Protein AF-A0A9E3IUU8-F1 (afdb_monomer)

Solvent-accessible surface area (backbone atoms only — not comparable to full-atom values): 57932 Å² total; per-residue (Å²): 132,90,81,85,89,84,84,90,83,86,88,87,87,89,84,87,85,87,86,83,80,78,81,77,69,70,77,73,74,55,52,81,38,35,48,64,43,61,78,68,28,51,56,76,44,25,78,28,22,72,78,58,48,53,66,42,56,59,23,32,35,37,41,44,71,66,99,82,64,95,60,69,40,34,38,27,41,78,50,79,40,37,23,12,19,42,34,37,70,26,71,51,34,36,34,44,29,22,83,47,87,80,59,73,28,41,40,35,33,23,68,64,21,40,36,39,25,59,13,36,36,35,34,24,42,94,54,92,55,16,34,35,31,38,36,44,70,33,50,32,49,34,37,24,23,77,30,21,35,40,36,39,38,38,42,33,21,92,82,68,48,31,23,43,32,36,30,40,74,11,41,38,34,39,44,17,68,21,62,27,37,14,45,40,29,30,41,30,28,33,42,36,30,34,36,43,60,28,49,68,12,30,36,33,33,30,21,10,32,43,36,45,56,47,82,56,85,58,42,74,45,44,27,52,23,25,38,32,32,49,5,40,15,36,41,35,29,72,44,61,62,26,37,42,33,40,22,40,69,43,84,38,84,40,25,32,40,36,44,44,56,82,48,23,43,42,27,27,52,31,70,41,49,102,71,50,31,60,42,77,46,30,28,21,67,58,65,72,63,41,28,40,20,14,42,33,61,68,35,59,59,42,74,44,76,59,45,73,25,51,67,90,52,35,40,66,67,29,69,39,66,66,43,40,28,27,44,52,59,68,50,40,54,84,52,58,35,24,23,24,30,43,35,36,57,22,53,65,41,80,41,49,44,81,50,30,46,33,32,28,25,20,41,31,43,21,23,84,28,38,44,34,39,50,52,61,34,40,37,31,27,18,97,78,31,33,27,31,38,36,22,43,56,33,37,37,34,41,30,33,21,38,31,39,24,98,88,45,68,14,26,41,26,34,19,46,97,46,19,22,44,40,36,34,51,13,60,13,64,32,70,35,39,38,23,27,10,19,21,35,44,33,29,55,20,36,33,27,50,48,47,58,39,70,89,59,48,29,24,84,30,36,38,28,18,40,59,5,31,48,31,36,28,28,40,25,92,67,23,34,44,59,66,51,53,41,53,40,48,50,42,28,66,72,47,62,62,60,28,22,44,23,38,52,10,30,45,31,44,26,21,63,55,17,70,82,53,45,41,59,44,65,56,59,49,60,44,35,44,44,80,66,31,28,40,28,22,41,36,38,32,28,65,22,27,41,34,31,53,13,64,25,63,21,43,23,48,35,36,38,57,27,15,28,47,29,31,61,33,60,48,28,53,23,53,58,12,32,37,37,38,32,52,70,18,33,39,37,54,31,48,92,55,74,40,65,41,31,31,54,26,38,39,39,33,60,54,10,44,35,41,39,36,52,49,64,94,62,97,57,75,78,38,50,40,29,45,60,26,51,35,38,36,32,24,39,18,32,44,34,34,34,54,19,77,39,31,30,44,34,42,46,40,36,37,38,26,33,38,51,32,36,43,28,21,33,67,63,10,34,38,37,33,32,33,37,39,42,54,69,44,79,50,32,30,48,31,40,31,36,47,11,33,37,37,32,64,27,40,42,44,69,52,95,84,49,64,28,41,49,66,38,44,50,30,46,16,36,43,36,44,30,42,65,27,54,57,55,32,57,35,88,58,87,82,76,88,67,70,52,71,47,58,45,58,53,52,69,47,68,42,68,78,39,42,58,37,66,52,65,54,60,70,47,61,56,59,62,60,69,76,78,78,82,70,84,56,45,68,56,59,63,45,74,68,90,49,98,53,76,35,42,45,50,30,67,36,98,54,71,47,74,44,71,30,96,60,65,39,47,48,47,37,46,34,34,32,56,12,61,21,29,39,36,49,32,71,39,44,30,39,34,52,31,74,60,51,34,41,44,26,21,63,15,80,14,42,43,29,40,48,14,32,38,36,38,53,31,103,76,81,41,63,13,28,43,30,34,30,38,68,17,35,40,32,29,44,10,73,19,61,14,50,43,10,32,36,27,31,18,18,36,42,34,23,53,33,55,34,23,62,25,68,16,47,36,35,30,14,65,35,85,44,69,44,41,6,30,42,33,41,53,33,87,40,36,60,34,63,40,36,35,35,35,36,61,62,33,79,23,58,23,35,48,33,35,55,33,67,73,43,32,53,34,32,36,53,20,42,34,39,24,59,33,55,38,34,39,33,46,43,29,48,83,86,25,43,32,32,42,36,30,60,21,38,41,33,39,61,21,34,42,34,37,33,10,82,31,93,49,68,51,25,36,38,31,40,64,20,50,73,26,47,52,58,23,43,36,38,29,27,52,13,11,23,40,35,39,36,52,41,32,51,38,49,71,19,40,37,34,27,30,71,62,8,33,44,33,28,76,68,34,38,42,40,25,16,36,47,30,42,40,14,40,36,41,45,15,81,41,60,92,29,35,46,32,30,43,20,64,55,79,29,52,19,50,23,35,40,31,44,31,13,19,41,33,30,57,9,66,14,36,40,35,41,45,18,69,51,63,36,48,16,20,43,33,32,54,21,19,37,44,32,26,40,27,56,39,62,44,28,37,65,24,35,40,25,37,56,67,78,74,72,92,86,82,68,52,22,28,38,31,24,53,18,42,41,42,34,42,29,37,31,39,34,42,30,25,78,44,86,76,88,83,34,78,52,70,43,72,41,33,41,60,71,64,32,42,62,43,74,52,59,76,41,45,30,41,29,71,62,45,75,43,68,37,47,76,56,96,52,36,29,41,44,71,51,97,63,28,36,41,40,36,30,44,81,65,24,31,39,36,34,33,51,52,77,52,71,64,55,57,48,48,52,51,46,52,55,51,53,56,54,56,60,58,61,73,73,68,82,84,76,135

Sequence (1264 aa):
MASSSSSRLQPARLIKLFLLGVVIMGVASAASITWTGANNGIWGTTTNWSTSAAPTSSDDLTIFGPANVAGTLTININAAAFANSIAVTDTSAVTLNDTTSGSNQTLTLGSGGLTTGTGAVIIGSSTANQNVNIALGASQTWNIGSGGLTFNNVISDGGSAFGLTKTGTGTLTLAGANTYTGTTAINTGTLTLTGSISSSSPLALGGGTLSYTPATLGSTQTFASTAVNAGYSTVTNSTATNTVALGALTHNTGGLLNIFSLTGTTTTSSAVDSTGILGTWGTVNTGTSLQYAAGGNGAAITSYSGATAGTAGNLSNVTSATTNYSFAAGATQTGAITGNSLRYTGGAVTWSNGGFGVTLNSLMNAGTGALTETGVGTLTIGANQELVVLSNGQNISLGSAIVDNGGGASALTYGGPSAGILTLSGANTYTGVTTIGSGTLVFAKETSLYNNTSASWTAANIKVGNGGTLVFNVGGTGEFTTGDITTLLTNLDGSVTSNGLQAGSSIGFDTTNASGSSFTVSSNIQNTTGTGGGTISLTKRGTNTLVLAGTNTYSGTTSVVAGTLQYNGTAAMSSNSPLTVSTGTNINLRSDTAGTFTPASTTIASGATVGISVDQISSGTNNTLTLGGTTNFAGGSTLNVTNGNGYSLTLNAVTTSGATNIFSPASGATLNIGNITNTGGTYNVVQFAGAGTTNVTGVISNSVANRSSAMILNQTGTLTLSGSNNLRNNNNNSDNTNTYVSVNSGTTNFNSANAINTTSSSGSSFTNQNGVTTTGISMYLYLNEANTATPTIDNTSGSAITLSGQYSTDIHGSFIFGGTNSLTLNTNAVTLTNASSPTITTNGSGTLTLAGVVAGGGTSGTNSGIIKAGAGTLALNGTNTFTGGTTVKNGVVSTTNAAGFGTGSITIGDTSGSNNASISTNSGGSTIANNIVIASGSSGTATIADTAGGGTTTTYSGTVTLNKDLTINNAGAAGSGNTLNFTGAITGTGNLTVDSSSSSFTNLTWLKNSGNNITGNVTVQNAATLGTVNGALGASNAVTIGSTSQLNTEGQSLTIAGLNGSGTVVISNSSSQFLTLAGSGSYSYSGVISNAGGLIKSGSGVQALTGANTYSGGTTVSAGTLAYGNNFTMSGANQVTLAATGTAGTNYATVTSTAGTLTFGGTLAINFTSSILSGGESFNLFQASGGSLATGFSGVSITGSYFTSLTNNSGVWTNSASGLNFTFTESTGVLSVSAIPEPSTYAVLAGVIALMGAGIYRRRSQAV

pLDDT: mean 80.39, std 16.94, range [29.16, 98.19]

Nearest PDB structures (foldseek):
  8e7f-assembly1_A  TM=7.205E-01  e=1.385E+00  Serratia marcescens

Structure (mmCIF, N/CA/C/O backbone):
data_AF-A0A9E3IUU8-F1
#
_entry.id   AF-A0A9E3IUU8-F1
#
loop_
_atom_site.group_PDB
_atom_site.id
_atom_site.type_symbol
_atom_site.label_atom_id
_atom_site.label_alt_id
_atom_site.label_comp_id
_atom_site.label_asym_id
_atom_site.label_entity_id
_atom_site.label_seq_id
_atom_site.pdbx_PDB_ins_code
_atom_site.Cartn_x
_atom_site.Cartn_y
_atom_site.Cartn_z
_atom_site.occupancy
_atom_site.B_iso_or_equiv
_atom_site.auth_seq_id
_atom_site.auth_comp_id
_atom_site.auth_asym_id
_atom_site.auth_atom_id
_atom_site.pdbx_PDB_model_num
ATOM 1 N N . MET A 1 1 ? -29.613 0.257 88.326 1.00 32.66 1 MET A N 1
ATOM 2 C CA . MET A 1 1 ? -31.058 0.234 88.013 1.00 32.66 1 MET A CA 1
ATOM 3 C C . MET A 1 1 ? -31.286 1.101 86.781 1.00 32.66 1 MET A C 1
ATOM 5 O O . MET A 1 1 ? -30.706 2.175 86.759 1.00 32.66 1 MET A O 1
ATOM 9 N N . ALA A 1 2 ? -32.005 0.544 85.791 1.00 31.88 2 ALA A N 1
ATOM 10 C CA . ALA A 1 2 ? -32.847 1.121 84.714 1.00 31.88 2 ALA A CA 1
ATOM 11 C C . ALA A 1 2 ? -32.766 2.635 84.384 1.00 31.88 2 ALA A C 1
ATOM 13 O O . ALA A 1 2 ? -32.605 3.446 85.279 1.00 31.88 2 ALA A O 1
ATOM 14 N N . SER A 1 3 ? -33.016 3.147 83.173 1.00 31.78 3 SER A N 1
ATOM 15 C CA . SER A 1 3 ? -33.319 2.642 81.822 1.00 31.78 3 SER A CA 1
ATOM 16 C C . SER A 1 3 ? -33.455 3.864 80.881 1.00 31.78 3 SER A C 1
ATOM 18 O O . SER A 1 3 ? -33.665 4.979 81.347 1.00 31.78 3 SER A O 1
ATOM 20 N N . SER A 1 4 ? -33.443 3.600 79.567 1.00 33.00 4 SER A N 1
ATOM 21 C CA . SER A 1 4 ? -34.211 4.273 78.489 1.00 33.00 4 SER A CA 1
ATOM 22 C C . SER A 1 4 ? -33.913 5.729 78.058 1.00 33.00 4 SER A C 1
ATOM 24 O O . SER A 1 4 ? -34.392 6.688 78.649 1.00 33.00 4 SER A O 1
ATOM 26 N N . SER A 1 5 ? -33.224 5.822 76.907 1.00 33.94 5 SER A N 1
ATOM 27 C CA . SER A 1 5 ? -33.605 6.503 75.642 1.00 33.94 5 SER A CA 1
ATOM 28 C C . SER A 1 5 ? -34.193 7.930 75.644 1.00 33.94 5 SER A C 1
ATOM 30 O O . SER A 1 5 ? -35.353 8.120 75.995 1.00 33.94 5 SER A O 1
ATOM 32 N N . SER A 1 6 ? -33.464 8.888 75.050 1.00 30.67 6 SER A N 1
ATOM 33 C CA . SER A 1 6 ? -33.741 9.442 73.701 1.00 30.67 6 SER A CA 1
ATOM 34 C C . SER A 1 6 ? -33.239 10.882 73.504 1.00 30.67 6 SER A C 1
ATOM 36 O O . SER A 1 6 ? -33.597 11.797 74.235 1.00 30.67 6 SER A O 1
ATOM 38 N N . SER A 1 7 ? -32.573 11.070 72.360 1.00 30.69 7 SER A N 1
ATOM 39 C CA . SER A 1 7 ? -32.593 12.262 71.497 1.00 30.69 7 SER A CA 1
ATOM 40 C C . SER A 1 7 ? -31.675 13.471 71.794 1.00 30.69 7 SER A C 1
ATOM 42 O O . SER A 1 7 ? -31.817 14.190 72.772 1.00 30.69 7 SER A O 1
ATOM 44 N N . ARG A 1 8 ? -30.832 13.738 70.778 1.00 35.12 8 ARG A N 1
ATOM 45 C CA . ARG A 1 8 ? -30.327 15.039 70.284 1.00 35.12 8 ARG A CA 1
ATOM 46 C C . ARG A 1 8 ? -29.321 15.806 71.153 1.00 35.12 8 ARG A C 1
ATOM 48 O O . ARG A 1 8 ? -29.690 16.586 72.018 1.00 35.12 8 ARG A O 1
ATOM 55 N N . LEU A 1 9 ? -28.053 15.744 70.742 1.00 29.30 9 LEU A N 1
ATOM 56 C CA . LEU A 1 9 ? -27.060 16.789 71.004 1.00 29.30 9 LEU A CA 1
ATOM 57 C C . LEU A 1 9 ? -26.369 17.180 69.691 1.00 29.30 9 LEU A C 1
ATOM 59 O O . LEU A 1 9 ? -25.626 16.396 69.107 1.00 29.30 9 LEU A O 1
ATOM 63 N N . GLN A 1 10 ? -26.631 18.405 69.231 1.00 36.22 10 GLN A N 1
ATOM 64 C CA . GLN A 1 10 ? -25.679 19.145 68.405 1.00 36.22 10 GLN A CA 1
ATOM 65 C C . GLN A 1 10 ? -24.539 19.646 69.300 1.00 36.22 10 GLN A C 1
ATOM 67 O O . GLN A 1 10 ? -24.823 20.138 70.393 1.00 36.22 10 GLN A O 1
ATOM 72 N N . PRO A 1 11 ? -23.289 19.667 68.811 1.00 37.19 11 PRO A N 1
ATOM 73 C CA . PRO A 1 11 ? -22.279 20.555 69.354 1.00 37.19 11 PRO A CA 1
ATOM 74 C C . PRO A 1 11 ? -21.800 21.524 68.269 1.00 37.19 11 PRO A C 1
ATOM 76 O O . PRO A 1 11 ? -20.873 21.248 67.513 1.00 37.19 11 PRO A O 1
ATOM 79 N N . ALA A 1 12 ? -22.412 22.705 68.232 1.00 34.31 12 ALA A N 1
ATOM 80 C CA . ALA A 1 12 ? -21.753 23.899 67.729 1.00 34.31 12 ALA A CA 1
ATOM 81 C C . ALA A 1 12 ? -21.272 24.702 68.944 1.00 34.31 12 ALA A C 1
ATOM 83 O O . ALA A 1 12 ? -22.079 25.062 69.795 1.00 34.31 12 ALA A O 1
ATOM 84 N N . ARG A 1 13 ? -19.972 25.034 68.951 1.00 39.94 13 ARG A N 1
ATOM 85 C CA . ARG A 1 13 ? -19.271 25.972 69.858 1.00 39.94 13 ARG A CA 1
ATOM 86 C C . ARG A 1 13 ? -18.649 25.396 71.139 1.00 39.94 13 ARG A C 1
ATOM 88 O O . ARG A 1 13 ? -18.976 25.822 72.237 1.00 39.94 13 ARG A O 1
ATOM 95 N N . LEU A 1 14 ? -17.612 24.573 70.967 1.00 32.56 14 LEU A N 1
ATOM 96 C CA . LEU A 1 14 ? -16.444 24.589 71.865 1.00 32.56 14 LEU A CA 1
ATOM 97 C C . LEU A 1 14 ? -15.143 24.170 71.146 1.00 32.56 14 LEU A C 1
ATOM 99 O O . LEU A 1 14 ? -14.347 23.405 71.668 1.00 32.56 14 LEU A O 1
ATOM 103 N N . ILE A 1 15 ? -14.928 24.659 69.918 1.00 36.75 15 ILE A N 1
ATOM 104 C CA . ILE A 1 15 ? -13.659 24.520 69.176 1.00 36.75 15 ILE A CA 1
ATOM 105 C C . ILE A 1 15 ? -13.378 25.867 68.504 1.00 36.75 15 ILE A C 1
ATOM 107 O O . ILE A 1 15 ? -13.665 26.071 67.329 1.00 36.75 15 ILE A O 1
ATOM 111 N N . LYS A 1 16 ? -12.921 26.853 69.280 1.00 33.66 16 LYS A N 1
ATOM 112 C CA . LYS A 1 16 ? -12.407 28.129 68.743 1.00 33.66 16 LYS A CA 1
ATOM 113 C C . LYS A 1 16 ? -11.177 28.663 69.486 1.00 33.66 16 LYS A C 1
ATOM 115 O O . LYS A 1 16 ? -10.813 29.812 69.285 1.00 33.66 16 LYS A O 1
ATOM 120 N N . LEU A 1 17 ? -10.507 27.844 70.304 1.00 33.19 17 LEU A N 1
ATOM 121 C CA . LEU A 1 17 ? -9.344 28.302 71.075 1.00 33.19 17 LEU A CA 1
ATOM 122 C C . LEU A 1 17 ? -8.210 27.270 71.190 1.00 33.19 17 LEU A C 1
ATOM 124 O O . LEU A 1 17 ? -7.628 27.104 72.251 1.00 33.19 17 LEU A O 1
ATOM 128 N N . PHE A 1 18 ? -7.890 26.595 70.084 1.00 31.94 18 PHE A N 1
ATOM 129 C CA . PHE A 1 18 ? -6.602 25.907 69.887 1.00 31.94 18 PHE A CA 1
ATOM 130 C C . PHE A 1 18 ? -6.162 26.044 68.419 1.00 31.94 18 PHE A C 1
ATOM 132 O O . PHE A 1 18 ? -5.850 25.082 67.727 1.00 31.94 18 PHE A O 1
ATOM 139 N N . LEU A 1 19 ? -6.211 27.281 67.918 1.00 34.34 19 LEU A N 1
ATOM 140 C CA . LEU A 1 19 ? -5.745 27.655 66.584 1.00 34.34 19 LEU A CA 1
ATOM 141 C C . LEU A 1 19 ? -4.746 28.814 66.703 1.00 34.34 19 LEU A C 1
ATOM 143 O O . LEU A 1 19 ? -4.999 29.912 66.226 1.00 34.34 19 LEU A O 1
ATOM 147 N N . LEU A 1 20 ? -3.642 28.586 67.419 1.00 37.00 20 LEU A N 1
ATOM 148 C CA . LEU A 1 20 ? -2.445 29.429 67.360 1.00 37.00 20 LEU A CA 1
ATOM 149 C C . LEU A 1 20 ? -1.268 28.642 67.959 1.00 37.00 20 LEU A C 1
ATOM 151 O O . LEU A 1 20 ? -1.109 28.589 69.174 1.00 37.00 20 LEU A O 1
ATOM 155 N N . GLY A 1 21 ? -0.502 27.951 67.109 1.00 29.55 21 GLY A N 1
ATOM 156 C CA . GLY A 1 21 ? 0.649 27.158 67.561 1.00 29.55 21 GLY A CA 1
ATOM 157 C C . GLY A 1 21 ? 1.055 25.958 66.703 1.00 29.55 21 GLY A C 1
ATOM 158 O O . GLY A 1 21 ? 1.989 25.264 67.083 1.00 29.55 21 GLY A O 1
ATOM 159 N N . VAL A 1 22 ? 0.420 25.704 65.553 1.00 32.12 22 VAL A N 1
ATOM 160 C CA . VAL A 1 22 ? 1.068 24.918 64.493 1.00 32.12 22 VAL A CA 1
ATOM 161 C C . VAL A 1 22 ? 1.683 25.926 63.544 1.00 32.12 22 VAL A C 1
ATOM 163 O O . VAL A 1 22 ? 0.984 26.601 62.790 1.00 32.12 22 VAL A O 1
ATOM 166 N N . VAL A 1 23 ? 3.001 26.066 63.639 1.00 29.86 23 VAL A N 1
ATOM 167 C CA . VAL A 1 23 ? 3.810 26.609 62.557 1.00 29.86 23 VAL A CA 1
ATOM 168 C C . VAL A 1 23 ? 3.442 25.788 61.324 1.00 29.86 23 VAL A C 1
ATOM 170 O O . VAL A 1 23 ? 3.806 24.619 61.222 1.00 29.86 23 VAL A O 1
ATOM 173 N N . ILE A 1 24 ? 2.677 26.383 60.408 1.00 37.31 24 ILE A N 1
ATOM 174 C CA . ILE A 1 24 ? 2.672 25.952 59.016 1.00 37.31 24 ILE A CA 1
ATOM 175 C C . ILE A 1 24 ? 4.093 26.258 58.550 1.00 37.31 24 ILE A C 1
ATOM 177 O O . ILE A 1 24 ? 4.385 27.348 58.064 1.00 37.31 24 ILE A O 1
ATOM 181 N N . MET A 1 25 ? 5.012 25.317 58.772 1.00 31.45 25 MET A N 1
ATOM 182 C CA . MET A 1 25 ? 6.118 25.178 57.850 1.00 31.45 25 MET A CA 1
ATOM 183 C C . MET A 1 25 ? 5.406 24.863 56.548 1.00 31.45 25 MET A C 1
ATOM 185 O O . MET A 1 25 ? 4.819 23.789 56.414 1.00 31.45 25 MET A O 1
ATOM 189 N N . GLY A 1 26 ? 5.330 25.849 55.652 1.00 30.80 26 GLY A N 1
ATOM 190 C CA . GLY A 1 26 ? 4.973 25.558 54.277 1.00 30.80 26 GLY A CA 1
ATOM 191 C C . GLY A 1 26 ? 5.849 24.382 53.888 1.00 30.80 26 GLY A C 1
ATOM 192 O O . GLY A 1 26 ? 7.071 24.473 54.019 1.00 30.80 26 GLY A O 1
ATOM 193 N N . VAL A 1 27 ? 5.234 23.249 53.549 1.00 37.12 27 VAL A N 1
ATOM 194 C CA . VAL A 1 27 ? 5.972 22.177 52.898 1.00 37.12 27 VAL A CA 1
ATOM 195 C C . VAL A 1 27 ? 6.607 22.849 51.694 1.00 37.12 27 VAL A C 1
ATOM 197 O O . VAL A 1 27 ? 5.906 23.332 50.804 1.00 37.12 27 VAL A O 1
ATOM 200 N N . ALA A 1 28 ? 7.923 23.042 51.750 1.00 42.06 28 ALA A N 1
ATOM 201 C CA . ALA A 1 28 ? 8.656 23.495 50.591 1.00 42.06 28 ALA A CA 1
ATOM 202 C C . ALA A 1 28 ? 8.284 22.503 49.490 1.00 42.06 28 ALA A C 1
ATOM 204 O O . ALA A 1 28 ? 8.397 21.293 49.695 1.00 42.06 28 ALA A O 1
ATOM 205 N N . SER A 1 29 ? 7.724 23.001 48.388 1.00 56.00 29 SER A N 1
ATOM 206 C CA . SER A 1 29 ? 7.456 22.164 47.226 1.00 56.00 29 SER A CA 1
ATOM 207 C C . SER A 1 29 ? 8.747 21.425 46.892 1.00 56.00 29 SER A C 1
ATOM 209 O O . SER A 1 29 ? 9.795 22.074 46.819 1.00 56.00 29 SER A O 1
ATOM 211 N N . ALA A 1 30 ? 8.669 20.102 46.738 1.00 64.81 30 ALA A N 1
ATOM 212 C CA . ALA A 1 30 ? 9.794 19.280 46.314 1.00 64.81 30 ALA A CA 1
ATOM 213 C C . ALA A 1 30 ? 10.513 19.963 45.143 1.00 64.81 30 ALA A C 1
ATOM 215 O O . ALA A 1 30 ? 9.864 20.439 44.204 1.00 64.81 30 ALA A O 1
ATOM 216 N N . ALA A 1 31 ? 11.839 20.083 45.212 1.00 74.50 31 ALA A N 1
ATOM 217 C CA . ALA A 1 31 ? 12.574 20.670 44.105 1.00 74.50 31 ALA A CA 1
ATOM 218 C C . ALA A 1 31 ? 12.496 19.702 42.918 1.00 74.50 31 ALA A C 1
ATOM 220 O O . ALA A 1 31 ? 12.818 18.522 43.053 1.00 74.50 31 ALA A O 1
ATOM 221 N N . SER A 1 32 ? 12.059 20.189 41.755 1.00 84.19 32 SER A N 1
ATOM 222 C CA . SER A 1 32 ? 12.096 19.403 40.522 1.00 84.19 32 SER A CA 1
ATOM 223 C C . SER A 1 32 ? 13.512 19.430 39.950 1.00 84.19 32 SER A C 1
ATOM 225 O O . SER A 1 32 ? 13.989 20.476 39.502 1.00 84.19 32 SER A O 1
ATOM 227 N N . ILE A 1 33 ? 14.194 18.287 39.971 1.00 87.94 33 ILE A N 1
ATOM 228 C CA . ILE A 1 33 ? 15.582 18.144 39.520 1.00 87.94 33 ILE A CA 1
ATOM 229 C C . ILE A 1 33 ? 15.619 17.220 38.304 1.00 87.94 33 ILE A C 1
ATOM 231 O O . ILE A 1 33 ? 14.960 16.186 38.257 1.00 87.94 33 ILE A O 1
ATOM 235 N N . THR A 1 34 ? 16.386 17.600 37.289 1.00 88.38 34 THR A N 1
ATOM 236 C CA . THR A 1 34 ? 16.492 16.865 36.026 1.00 88.38 34 THR A CA 1
ATOM 237 C C . THR A 1 34 ? 17.871 16.237 35.868 1.00 88.38 34 THR A C 1
ATOM 239 O O . THR A 1 34 ? 18.873 16.884 36.175 1.00 88.38 34 THR A O 1
ATOM 242 N N . TRP A 1 35 ? 17.934 15.013 35.338 1.00 87.88 35 TRP A N 1
ATOM 243 C CA . TRP A 1 35 ? 19.191 14.400 34.905 1.00 87.88 35 TRP A CA 1
ATOM 244 C C . TRP A 1 35 ? 19.759 15.118 33.671 1.00 87.88 35 TRP A C 1
ATOM 246 O O . TRP A 1 35 ? 19.149 15.123 32.605 1.00 87.88 35 TRP A O 1
ATOM 256 N N . THR A 1 36 ? 20.948 15.698 33.800 1.00 83.25 36 THR A N 1
ATOM 257 C CA . THR A 1 36 ? 21.689 16.374 32.719 1.00 83.25 36 THR A CA 1
ATOM 258 C C . THR A 1 36 ? 23.009 15.673 32.380 1.00 83.25 36 THR A C 1
ATOM 260 O O . THR A 1 36 ? 23.778 16.169 31.557 1.00 83.25 36 THR A O 1
ATOM 263 N N . GLY A 1 37 ? 23.300 14.538 33.025 1.00 76.56 37 GLY A N 1
ATOM 264 C CA . GLY A 1 37 ? 24.534 13.775 32.843 1.00 76.56 37 GLY A CA 1
ATOM 265 C C . GLY A 1 37 ? 24.617 13.007 31.517 1.00 76.56 37 GLY A C 1
ATOM 266 O O . GLY A 1 37 ? 23.613 12.714 30.866 1.00 76.56 37 GLY A O 1
ATOM 267 N N . ALA A 1 38 ? 25.840 12.632 31.131 1.00 76.69 38 ALA A N 1
ATOM 268 C CA . ALA A 1 38 ? 26.099 11.773 29.972 1.00 76.69 38 ALA A CA 1
ATOM 269 C C . ALA A 1 38 ? 25.634 10.316 30.199 1.00 76.69 38 ALA A C 1
ATOM 271 O O . ALA A 1 38 ? 25.342 9.907 31.325 1.00 76.69 38 ALA A O 1
ATOM 272 N N . ASN A 1 39 ? 25.605 9.513 29.127 1.00 74.00 39 ASN A N 1
ATOM 273 C CA . ASN A 1 39 ? 25.365 8.071 29.233 1.00 74.00 39 ASN A CA 1
ATOM 274 C C . ASN A 1 39 ? 26.473 7.399 30.074 1.00 74.00 39 ASN A C 1
ATOM 276 O O . ASN A 1 39 ? 27.641 7.761 29.933 1.00 74.00 39 ASN A O 1
ATOM 280 N N . ASN A 1 40 ? 26.117 6.445 30.941 1.00 76.56 40 ASN A N 1
ATOM 281 C CA . ASN A 1 40 ? 26.963 5.877 32.006 1.00 76.56 40 ASN A CA 1
ATOM 282 C C . ASN A 1 40 ? 27.383 6.880 33.104 1.00 76.56 40 ASN A C 1
ATOM 284 O O . ASN A 1 40 ? 28.384 6.665 33.790 1.00 76.56 40 ASN A O 1
ATOM 288 N N . GLY A 1 41 ? 26.644 7.979 33.291 1.00 82.38 41 GLY A N 1
ATOM 289 C CA . GLY A 1 41 ? 26.899 8.930 34.373 1.00 82.38 41 GLY A CA 1
ATOM 290 C C . GLY A 1 41 ? 26.611 8.349 35.764 1.00 82.38 41 GLY A C 1
ATOM 291 O O . GLY A 1 41 ? 25.763 7.475 35.939 1.00 82.38 41 GLY A O 1
ATOM 292 N N . ILE A 1 42 ? 27.320 8.859 36.770 1.00 88.44 42 ILE A N 1
ATOM 293 C CA . ILE A 1 42 ? 27.191 8.451 38.175 1.00 88.44 42 ILE A CA 1
ATOM 294 C C . ILE A 1 42 ? 26.111 9.293 38.876 1.00 88.44 42 ILE A C 1
ATOM 296 O O . ILE A 1 42 ? 26.141 10.522 38.786 1.00 88.44 42 ILE A O 1
ATOM 300 N N . TRP A 1 43 ? 25.197 8.649 39.612 1.00 88.69 43 TRP A N 1
ATOM 301 C CA . TRP A 1 43 ? 24.090 9.292 40.337 1.00 88.69 43 TRP A CA 1
ATOM 302 C C . TRP A 1 43 ? 24.571 10.343 41.342 1.00 88.69 43 TRP A C 1
ATOM 304 O O . TRP A 1 43 ? 24.039 11.446 41.389 1.00 88.69 43 TRP A O 1
ATOM 314 N N . GLY A 1 44 ? 25.595 10.028 42.140 1.00 85.75 44 GLY A N 1
ATOM 315 C CA . GLY A 1 44 ? 26.108 10.933 43.175 1.00 85.75 44 GLY A CA 1
ATOM 316 C C . GLY A 1 44 ? 26.887 12.147 42.651 1.00 85.75 44 GLY A C 1
ATOM 317 O O . GLY A 1 44 ? 27.207 13.045 43.427 1.00 85.75 44 GLY A O 1
ATOM 318 N N . THR A 1 45 ? 27.219 12.202 41.358 1.00 89.62 45 THR A N 1
ATOM 319 C CA . THR A 1 45 ? 27.973 13.322 40.784 1.00 89.62 45 THR A CA 1
ATOM 320 C C . THR A 1 45 ? 27.053 14.524 40.588 1.00 89.62 45 THR A C 1
ATOM 322 O O . THR A 1 45 ? 26.174 14.516 39.731 1.00 89.62 45 THR A O 1
ATOM 325 N N . THR A 1 46 ? 27.277 15.587 41.361 1.00 87.12 46 THR A N 1
ATOM 326 C CA . THR A 1 46 ? 26.386 16.756 41.426 1.00 87.12 46 THR A CA 1
ATOM 327 C C . THR A 1 46 ? 26.188 17.468 40.084 1.00 87.12 46 THR A C 1
ATOM 329 O O . THR A 1 46 ? 25.103 17.973 39.827 1.00 87.12 46 THR A O 1
ATOM 332 N N . THR A 1 47 ? 27.184 17.456 39.192 1.00 88.06 47 THR A N 1
ATOM 333 C CA . THR A 1 47 ? 27.101 18.064 37.848 1.00 88.06 47 THR A CA 1
ATOM 334 C C . THR A 1 47 ? 26.211 17.296 36.868 1.00 88.06 47 THR A C 1
ATOM 336 O O . THR A 1 47 ? 25.914 17.807 35.792 1.00 88.06 47 THR A O 1
ATOM 339 N N . ASN A 1 48 ? 25.787 16.076 37.209 1.00 87.88 48 ASN A N 1
ATOM 340 C CA . ASN A 1 48 ? 24.846 15.300 36.397 1.00 87.88 48 ASN A CA 1
ATOM 341 C C . ASN A 1 48 ? 23.381 15.693 36.648 1.00 87.88 48 ASN A C 1
ATOM 343 O O . ASN A 1 48 ? 22.487 15.083 36.063 1.00 87.88 48 ASN A O 1
ATOM 347 N N . TRP A 1 49 ? 23.136 16.699 37.489 1.00 88.38 49 TRP A N 1
ATOM 348 C CA . TRP A 1 49 ? 21.808 17.174 37.858 1.00 88.38 49 TRP A CA 1
ATOM 349 C C . TRP A 1 49 ? 21.657 18.671 37.584 1.00 88.38 49 TRP A C 1
ATOM 351 O O . TRP A 1 49 ? 22.582 19.454 37.808 1.00 88.38 49 TRP A O 1
ATOM 361 N N . SER A 1 50 ? 20.464 19.089 37.156 1.00 87.00 50 SER A N 1
ATOM 362 C CA . SER A 1 50 ? 20.161 20.471 36.748 1.00 87.00 50 SER A CA 1
ATOM 363 C C . SER A 1 50 ? 20.393 21.525 37.834 1.00 87.00 50 SER A C 1
ATOM 365 O O . SER A 1 50 ? 20.615 22.691 37.522 1.00 87.00 50 SER A O 1
ATOM 367 N N . THR A 1 51 ? 20.353 21.133 39.107 1.00 85.12 51 THR A N 1
ATOM 368 C CA . THR A 1 51 ? 20.596 22.010 40.262 1.00 85.12 51 THR A CA 1
ATOM 369 C C . THR A 1 51 ? 22.058 22.036 40.702 1.00 85.12 51 THR A C 1
ATOM 371 O O . THR A 1 51 ? 22.393 22.739 41.651 1.00 85.12 51 THR A O 1
ATOM 374 N N . SER A 1 52 ? 22.944 21.285 40.035 1.00 83.62 52 SER A N 1
ATOM 375 C CA . SER A 1 52 ? 24.333 21.075 40.468 1.00 83.62 52 SER A CA 1
ATOM 376 C C . SER A 1 52 ? 24.452 20.526 41.900 1.00 83.62 52 SER A C 1
ATOM 378 O O . SER A 1 52 ? 25.435 20.790 42.594 1.00 83.62 52 SER A O 1
ATOM 380 N N . ALA A 1 53 ? 23.457 19.750 42.344 1.00 83.50 53 ALA A N 1
ATOM 381 C CA . ALA A 1 53 ? 23.411 19.065 43.632 1.00 83.50 53 ALA A CA 1
ATOM 382 C C . ALA A 1 53 ? 22.865 17.640 43.449 1.00 83.50 53 ALA A C 1
ATOM 384 O O . ALA A 1 53 ? 22.031 17.397 42.579 1.00 83.50 53 ALA A O 1
ATOM 385 N N . ALA A 1 54 ? 23.352 16.693 44.254 1.00 80.56 54 ALA A N 1
ATOM 386 C CA . ALA A 1 54 ? 22.845 15.325 44.228 1.00 80.56 54 ALA A CA 1
ATOM 387 C C . ALA A 1 54 ? 21.430 15.267 44.846 1.00 80.56 54 ALA A C 1
ATOM 389 O O . ALA A 1 54 ? 21.196 15.956 45.842 1.00 80.56 54 ALA A O 1
ATOM 390 N N . PRO A 1 55 ? 20.517 14.440 44.303 1.00 87.69 55 PRO A N 1
ATOM 391 C CA . PRO A 1 55 ? 19.169 14.271 44.828 1.00 87.69 55 PRO A CA 1
ATOM 392 C C . PRO A 1 55 ? 19.105 13.873 46.298 1.00 87.69 55 PRO A C 1
ATOM 394 O O . PRO A 1 55 ? 19.862 13.020 46.771 1.00 87.69 55 PRO A O 1
ATOM 397 N N . THR A 1 56 ? 18.127 14.440 46.990 1.00 84.38 56 THR A N 1
ATOM 398 C CA . THR A 1 56 ? 17.733 14.104 48.355 1.00 84.38 56 THR A CA 1
ATOM 399 C C . THR A 1 56 ? 16.359 13.429 48.376 1.00 84.38 56 THR A C 1
ATOM 401 O O . THR A 1 56 ? 15.649 13.351 47.374 1.00 84.38 56 THR A O 1
ATOM 404 N N . SER A 1 57 ? 15.941 12.944 49.546 1.00 79.69 57 SER A N 1
ATOM 405 C CA . SER A 1 57 ? 14.636 12.293 49.736 1.00 79.69 57 SER A CA 1
ATOM 406 C C . SER A 1 57 ? 13.427 13.215 49.536 1.00 79.69 57 SER A C 1
ATOM 408 O O . SER A 1 57 ? 12.303 12.723 49.539 1.00 79.69 57 SER A O 1
ATOM 410 N N . SER A 1 58 ? 13.645 14.525 49.401 1.00 83.25 58 SER A N 1
ATOM 411 C CA . SER A 1 58 ? 12.596 15.528 49.189 1.00 83.25 58 SER A CA 1
ATOM 412 C C . SER A 1 58 ? 12.483 15.983 47.733 1.00 83.25 58 SER A C 1
ATOM 414 O O . SER A 1 58 ? 11.615 16.798 47.439 1.00 83.25 58 SER A O 1
ATOM 416 N N . ASP A 1 59 ? 13.344 15.496 46.836 1.00 87.75 59 ASP A N 1
ATOM 417 C CA . ASP A 1 59 ? 13.430 15.987 45.459 1.00 87.75 59 ASP A CA 1
ATOM 418 C C . ASP A 1 59 ? 12.633 15.116 44.482 1.00 87.75 59 ASP A C 1
ATOM 420 O O . ASP A 1 59 ? 12.662 13.884 44.556 1.00 87.75 59 ASP A O 1
ATOM 424 N N . ASP A 1 60 ? 11.950 15.763 43.538 1.00 88.44 60 ASP A N 1
ATOM 425 C CA . ASP A 1 60 ? 11.225 15.105 42.452 1.00 88.44 60 ASP A CA 1
ATOM 426 C C . ASP A 1 60 ? 12.112 15.033 41.212 1.00 88.44 60 ASP A C 1
ATOM 428 O O . ASP A 1 60 ? 12.534 16.056 40.667 1.00 88.44 60 ASP A O 1
ATOM 432 N N . LEU A 1 61 ? 12.414 13.818 40.761 1.00 89.50 61 LEU A N 1
ATOM 433 C CA . LEU A 1 61 ? 13.408 13.596 39.719 1.00 89.50 61 LEU A CA 1
ATOM 434 C C . LEU A 1 61 ? 12.757 13.369 38.370 1.00 89.50 61 LEU A C 1
ATOM 436 O O . LEU A 1 61 ? 11.901 12.503 38.220 1.00 89.50 61 LEU A O 1
ATOM 440 N N . THR A 1 62 ? 13.230 14.089 37.359 1.00 86.81 62 THR A N 1
ATOM 441 C CA . THR A 1 62 ? 12.891 13.823 35.960 1.00 86.81 62 THR A CA 1
ATOM 442 C C . THR A 1 62 ? 14.126 13.324 35.217 1.00 86.81 62 THR A C 1
ATOM 444 O O . THR A 1 62 ? 15.182 13.955 35.242 1.00 86.81 62 THR A O 1
ATOM 447 N N . ILE A 1 63 ? 14.005 12.181 34.548 1.00 82.56 63 ILE A N 1
ATOM 448 C CA . ILE A 1 63 ? 15.073 11.561 33.766 1.00 82.56 63 ILE A CA 1
ATOM 449 C C . ILE A 1 63 ? 14.636 11.525 32.302 1.00 82.56 63 ILE A C 1
ATOM 451 O O . ILE A 1 63 ? 13.702 10.809 31.933 1.00 82.56 63 ILE A O 1
ATOM 455 N N . PHE A 1 64 ? 15.345 12.282 31.472 1.00 73.81 64 PHE A N 1
ATOM 456 C CA . PHE A 1 64 ? 15.319 12.185 30.018 1.00 73.81 64 PHE A CA 1
ATOM 457 C C . PHE A 1 64 ? 16.761 12.218 29.511 1.00 73.81 64 PHE A C 1
ATOM 459 O O . PHE A 1 64 ? 17.585 12.980 30.019 1.00 73.81 64 PHE A O 1
ATOM 466 N N . GLY A 1 65 ? 17.102 11.367 28.545 1.00 58.78 65 GLY A N 1
ATOM 467 C CA . GLY A 1 65 ? 18.406 11.398 27.901 1.00 58.78 65 GLY A CA 1
ATOM 468 C C . GLY A 1 65 ? 18.636 12.735 27.188 1.00 58.78 65 GLY A C 1
ATOM 469 O O . GLY A 1 65 ? 17.679 13.396 26.770 1.00 58.78 65 GLY A O 1
ATOM 470 N N . PRO A 1 66 ? 19.897 13.174 27.017 1.00 51.94 66 PRO A N 1
ATOM 471 C CA . PRO A 1 66 ? 20.183 14.288 26.124 1.00 51.94 66 PRO A CA 1
ATOM 472 C C . PRO A 1 66 ? 19.634 13.945 24.736 1.00 51.94 66 PRO A C 1
ATOM 474 O O . PRO A 1 66 ? 19.823 12.825 24.262 1.00 51.94 66 PRO A O 1
ATOM 477 N N . ALA A 1 67 ? 18.971 14.908 24.092 1.00 47.28 67 ALA A N 1
ATOM 478 C CA . ALA A 1 67 ? 18.166 14.759 22.872 1.00 47.28 67 ALA A CA 1
ATOM 479 C C . ALA A 1 67 ? 18.896 14.220 21.608 1.00 47.28 67 ALA A C 1
ATOM 481 O O . ALA A 1 67 ? 18.393 14.383 20.503 1.00 47.28 67 ALA A O 1
ATOM 482 N N . ASN A 1 68 ? 20.082 13.613 21.731 1.00 42.78 68 ASN A N 1
ATOM 483 C CA . ASN A 1 68 ? 20.976 13.246 20.631 1.00 42.78 68 ASN A CA 1
ATOM 484 C C . ASN A 1 68 ? 21.783 11.941 20.831 1.00 42.78 68 ASN A C 1
ATOM 486 O O . ASN A 1 68 ? 22.870 11.820 20.268 1.00 42.78 68 ASN A O 1
ATOM 490 N N . VAL A 1 69 ? 21.309 10.940 21.586 1.00 45.50 69 VAL A N 1
ATOM 491 C CA . VAL A 1 69 ? 22.032 9.649 21.673 1.00 45.50 69 VAL A CA 1
ATOM 492 C C . VAL A 1 69 ? 21.111 8.469 21.378 1.00 45.50 69 VAL A C 1
ATOM 494 O O . VAL A 1 69 ? 20.238 8.135 22.168 1.00 45.50 69 VAL A O 1
ATOM 497 N N . ALA A 1 70 ? 21.331 7.809 20.240 1.00 50.75 70 ALA A N 1
ATOM 498 C CA . ALA A 1 70 ? 20.729 6.512 19.955 1.00 50.75 70 ALA A CA 1
ATOM 499 C C . ALA A 1 70 ? 21.337 5.450 20.893 1.00 50.75 70 ALA A C 1
ATOM 501 O O . ALA A 1 70 ? 22.526 5.149 20.790 1.00 50.75 70 ALA A O 1
ATOM 502 N N . GLY A 1 71 ? 20.544 4.897 21.818 1.00 68.94 71 GLY A N 1
ATOM 503 C CA . GLY A 1 71 ? 20.970 3.825 22.728 1.00 68.94 71 GLY A CA 1
ATOM 504 C C . GLY A 1 71 ? 20.267 3.851 24.090 1.00 68.94 71 GLY A C 1
ATOM 505 O O . GLY A 1 71 ? 19.482 4.747 24.379 1.00 68.94 71 GLY A O 1
ATOM 506 N N . THR A 1 72 ? 20.545 2.855 24.934 1.00 79.50 72 THR A N 1
ATOM 507 C CA . THR A 1 72 ? 20.048 2.796 26.320 1.00 79.50 72 THR A CA 1
ATOM 508 C C . THR A 1 72 ? 20.817 3.785 27.202 1.00 79.50 72 THR A C 1
ATOM 510 O O . THR A 1 72 ? 22.048 3.717 27.257 1.00 79.50 72 THR A O 1
ATOM 513 N N . LEU A 1 73 ? 20.116 4.672 27.916 1.00 85.25 73 LEU A N 1
ATOM 514 C CA . LEU A 1 73 ? 20.705 5.518 28.958 1.00 85.25 73 LEU A CA 1
ATOM 515 C C . LEU A 1 73 ? 20.935 4.669 30.209 1.00 85.25 73 LEU A C 1
ATOM 517 O O . LEU A 1 73 ? 19.980 4.211 30.827 1.00 85.25 73 LEU A O 1
ATOM 521 N N . THR A 1 74 ? 22.188 4.478 30.604 1.00 85.88 74 THR A N 1
ATOM 522 C CA . THR A 1 74 ? 22.524 3.797 31.859 1.00 85.88 74 THR A CA 1
ATOM 523 C C . THR A 1 74 ? 22.982 4.817 32.895 1.00 85.88 74 THR A C 1
ATOM 525 O O . THR A 1 74 ? 23.898 5.597 32.633 1.00 85.88 74 THR A O 1
ATOM 528 N N . ILE A 1 75 ? 22.357 4.812 34.071 1.00 88.50 75 ILE A N 1
ATOM 529 C CA . ILE A 1 75 ? 22.728 5.644 35.221 1.00 88.50 75 ILE A CA 1
ATOM 530 C C . ILE A 1 75 ? 23.268 4.730 36.313 1.00 88.50 75 ILE A C 1
ATOM 532 O O . ILE A 1 75 ? 22.614 3.764 36.711 1.00 88.50 75 ILE A O 1
ATOM 536 N N . ASN A 1 76 ? 24.468 5.044 36.790 1.00 88.50 76 ASN A N 1
ATOM 537 C CA . ASN A 1 76 ? 25.180 4.244 37.770 1.00 88.50 76 ASN A CA 1
ATOM 538 C C . ASN A 1 76 ? 24.930 4.752 39.197 1.00 88.50 76 ASN A C 1
ATOM 540 O O . ASN A 1 76 ? 25.385 5.837 39.569 1.00 88.50 76 ASN A O 1
ATOM 544 N N . ILE A 1 77 ? 24.223 3.966 40.002 1.00 88.69 77 ILE A N 1
ATOM 545 C CA . ILE A 1 77 ? 24.005 4.201 41.428 1.00 88.69 77 ILE A CA 1
ATOM 546 C C . ILE A 1 77 ? 25.184 3.579 42.176 1.00 88.69 77 ILE A C 1
ATOM 548 O O . ILE A 1 77 ? 25.172 2.400 42.495 1.00 88.69 77 ILE A O 1
ATOM 552 N N . ASN A 1 78 ? 26.213 4.383 42.443 1.00 85.12 78 ASN A N 1
ATOM 553 C CA . ASN A 1 78 ? 27.462 3.943 43.074 1.00 85.12 78 ASN A CA 1
ATOM 554 C C . ASN A 1 78 ? 27.491 4.118 44.605 1.00 85.12 78 ASN A C 1
ATOM 556 O O . ASN A 1 78 ? 28.477 3.760 45.245 1.00 85.12 78 ASN A O 1
ATOM 560 N N . ALA A 1 79 ? 26.440 4.681 45.199 1.00 86.12 79 ALA A N 1
ATOM 561 C CA . ALA A 1 79 ? 26.265 4.917 46.633 1.00 86.12 79 ALA A CA 1
ATOM 562 C C . ALA A 1 79 ? 24.768 4.853 46.981 1.00 86.12 79 ALA A C 1
ATOM 564 O O . ALA A 1 79 ? 23.929 4.807 46.081 1.00 86.12 79 ALA A O 1
ATOM 565 N N . ALA A 1 80 ? 24.423 4.880 48.273 1.00 86.00 80 ALA A N 1
ATOM 566 C CA . ALA A 1 80 ? 23.028 5.027 48.689 1.00 86.00 80 ALA A CA 1
ATOM 567 C C . ALA A 1 80 ? 22.412 6.290 48.059 1.00 86.00 80 ALA A C 1
ATOM 569 O O . ALA A 1 80 ? 22.974 7.382 48.169 1.00 86.00 80 ALA A O 1
ATOM 570 N N . ALA A 1 81 ? 21.273 6.123 47.392 1.00 89.62 81 ALA A N 1
ATOM 571 C CA . ALA A 1 81 ? 20.592 7.169 46.640 1.00 89.62 81 ALA A CA 1
ATOM 572 C C . ALA A 1 81 ? 19.184 7.413 47.192 1.00 89.62 81 ALA A C 1
ATOM 574 O O . ALA A 1 81 ? 18.554 6.514 47.755 1.00 89.62 81 ALA A O 1
ATOM 575 N N . PHE A 1 82 ? 18.685 8.634 47.011 1.00 90.62 82 PHE A N 1
ATOM 576 C CA . PHE A 1 82 ? 17.389 9.073 47.519 1.00 90.62 82 PHE A CA 1
ATOM 577 C C . PHE A 1 82 ? 16.630 9.840 46.438 1.00 90.62 82 PHE A C 1
ATOM 579 O O . PHE A 1 82 ? 17.239 10.557 45.644 1.00 90.62 82 PHE A O 1
ATOM 586 N N . ALA A 1 83 ? 15.310 9.689 46.426 1.00 90.81 83 ALA A N 1
ATOM 587 C CA . ALA A 1 83 ? 14.397 10.478 45.606 1.00 90.81 83 ALA A CA 1
ATOM 588 C C . ALA A 1 83 ? 13.017 10.515 46.272 1.00 90.81 83 ALA A C 1
ATOM 590 O O . ALA A 1 83 ? 12.604 9.510 46.851 1.00 90.81 83 ALA A O 1
ATOM 591 N N . ASN A 1 84 ? 12.275 11.620 46.172 1.00 90.00 84 ASN A N 1
ATOM 592 C CA . ASN A 1 84 ? 10.853 11.619 46.525 1.00 90.00 84 ASN A CA 1
ATOM 593 C C . ASN A 1 84 ? 10.025 10.931 45.432 1.00 90.00 84 ASN A C 1
ATOM 595 O O . ASN A 1 84 ? 9.235 10.038 45.738 1.00 90.00 84 ASN A O 1
ATOM 599 N N . SER A 1 85 ? 10.240 11.320 44.173 1.00 89.81 85 SER A N 1
ATOM 600 C CA . SER A 1 85 ? 9.671 10.678 42.985 1.00 89.81 85 SER A CA 1
ATOM 601 C C . SER A 1 85 ? 10.710 10.505 41.883 1.00 89.81 85 SER A C 1
ATOM 603 O O . SER A 1 85 ? 11.720 11.209 41.845 1.00 89.81 85 SER A O 1
ATOM 605 N N . ILE A 1 86 ? 10.454 9.571 40.967 1.00 91.12 86 ILE A N 1
ATOM 606 C CA . ILE A 1 86 ? 11.225 9.414 39.731 1.00 91.12 86 ILE A CA 1
ATOM 607 C C . ILE A 1 86 ? 10.254 9.371 38.549 1.00 91.12 86 ILE A C 1
ATOM 609 O O . ILE A 1 86 ? 9.361 8.530 38.488 1.00 91.12 86 ILE A O 1
ATOM 613 N N . ALA A 1 87 ? 10.445 10.249 37.576 1.00 90.00 87 ALA A N 1
ATOM 614 C CA . ALA A 1 87 ? 9.718 10.269 36.319 1.00 90.00 87 ALA A CA 1
ATOM 615 C C . ALA A 1 87 ? 10.699 10.039 35.166 1.00 90.00 87 ALA A C 1
ATOM 617 O O . ALA A 1 87 ? 11.526 10.895 34.859 1.00 90.00 87 ALA A O 1
ATOM 618 N N . VAL A 1 88 ? 10.604 8.881 34.516 1.00 88.12 88 VAL A N 1
ATOM 619 C CA . VAL A 1 88 ? 11.345 8.579 33.289 1.00 88.12 88 VAL A CA 1
ATOM 620 C C . VAL A 1 88 ? 10.437 8.888 32.108 1.00 88.12 88 VAL A C 1
ATOM 622 O O . VAL A 1 88 ? 9.541 8.107 31.794 1.00 88.12 88 VAL A O 1
ATOM 625 N N . THR A 1 89 ? 10.641 10.036 31.470 1.00 74.56 89 THR A N 1
ATOM 626 C CA . THR A 1 89 ? 9.811 10.500 30.344 1.00 74.56 89 THR A CA 1
ATOM 627 C C . THR A 1 89 ? 10.450 10.236 28.981 1.00 74.56 89 THR A C 1
ATOM 629 O O . THR A 1 89 ? 9.874 10.589 27.954 1.00 74.56 89 THR A O 1
ATOM 632 N N . ASP A 1 90 ? 11.618 9.589 28.965 1.00 69.44 90 ASP A N 1
ATOM 633 C CA . ASP A 1 90 ? 12.337 9.237 27.745 1.00 69.44 90 ASP A CA 1
ATOM 634 C C . ASP A 1 90 ? 11.580 8.202 26.890 1.00 69.44 90 ASP A C 1
ATOM 636 O O . ASP A 1 90 ? 10.869 7.317 27.379 1.00 69.44 90 ASP A O 1
ATOM 640 N N . THR A 1 91 ? 11.771 8.317 25.580 1.00 71.56 91 THR A N 1
ATOM 641 C CA . THR A 1 91 ? 11.349 7.320 24.589 1.00 71.56 91 THR A CA 1
ATOM 642 C C . THR A 1 91 ? 12.358 6.177 24.458 1.00 71.56 91 THR A C 1
ATOM 644 O O . THR A 1 91 ? 11.994 5.076 24.048 1.00 71.56 91 THR A O 1
ATOM 647 N N . SER A 1 92 ? 13.617 6.420 24.830 1.00 80.38 92 SER A N 1
ATOM 648 C CA . SER A 1 92 ? 14.693 5.430 24.853 1.00 80.38 92 SER A CA 1
ATOM 649 C C . SER A 1 92 ? 14.670 4.609 26.141 1.00 80.38 92 SER A C 1
ATOM 651 O O . SER A 1 92 ? 14.148 5.039 27.168 1.00 80.38 92 SER A O 1
ATOM 653 N N . ALA A 1 93 ? 15.250 3.407 26.100 1.00 85.75 93 ALA A N 1
ATOM 654 C CA . ALA A 1 93 ? 15.359 2.574 27.292 1.00 85.75 93 ALA A CA 1
ATOM 655 C C . ALA A 1 93 ? 16.291 3.215 28.336 1.00 85.75 93 ALA A C 1
ATOM 657 O O . ALA A 1 93 ? 17.355 3.731 27.985 1.00 85.75 93 ALA A O 1
ATOM 658 N N . VAL A 1 94 ? 15.919 3.128 29.614 1.00 88.25 94 VAL A N 1
ATOM 659 C CA . VAL A 1 94 ? 16.707 3.635 30.745 1.00 88.25 94 VAL A CA 1
ATOM 660 C C . VAL A 1 94 ? 17.023 2.494 31.701 1.00 88.25 94 VAL A C 1
ATOM 662 O O . VAL A 1 94 ? 16.127 1.776 32.140 1.00 88.25 94 VAL A O 1
ATOM 665 N N . THR A 1 95 ? 18.291 2.355 32.068 1.00 89.00 95 THR A N 1
ATOM 666 C CA . THR A 1 95 ? 18.753 1.380 33.054 1.00 89.00 95 THR A CA 1
ATOM 667 C C . THR A 1 95 ? 19.352 2.105 34.255 1.00 89.00 95 THR A C 1
ATOM 669 O O . THR A 1 95 ? 20.354 2.803 34.123 1.00 89.00 95 THR A O 1
ATOM 672 N N . LEU A 1 96 ? 18.785 1.911 35.443 1.00 89.56 96 LEU A N 1
ATOM 673 C CA . LEU A 1 96 ? 19.421 2.281 36.708 1.00 89.56 96 LEU A CA 1
ATOM 674 C C . LEU A 1 96 ? 20.161 1.051 37.226 1.00 89.56 96 LEU A C 1
ATOM 676 O O . LEU A 1 96 ? 19.527 0.058 37.579 1.00 89.56 96 LEU A O 1
ATOM 680 N N . ASN A 1 97 ? 21.488 1.079 37.242 1.00 87.00 97 ASN A N 1
ATOM 681 C CA . ASN A 1 97 ? 22.287 -0.068 37.667 1.00 87.00 97 ASN A CA 1
ATOM 682 C C . ASN A 1 97 ? 23.369 0.345 38.657 1.00 87.00 97 ASN A C 1
ATOM 684 O O . ASN A 1 97 ? 23.661 1.524 38.802 1.00 87.00 97 ASN A O 1
ATOM 688 N N . ASP A 1 98 ? 23.985 -0.636 39.296 1.00 83.88 98 ASP A N 1
ATOM 689 C CA . ASP A 1 98 ? 25.213 -0.467 40.059 1.00 83.88 98 ASP A CA 1
ATOM 690 C C . ASP A 1 98 ? 26.355 -1.131 39.285 1.00 83.88 98 ASP A C 1
ATOM 692 O O . ASP A 1 98 ? 26.216 -2.278 38.859 1.00 83.88 98 ASP A O 1
ATOM 696 N N . THR A 1 99 ? 27.459 -0.413 39.058 1.00 72.50 99 THR A N 1
ATOM 697 C CA . THR A 1 99 ? 28.676 -0.987 38.458 1.00 72.50 99 THR A CA 1
ATOM 698 C C . THR A 1 99 ? 29.836 -1.145 39.438 1.00 72.50 99 THR A C 1
ATOM 700 O O . THR A 1 99 ? 30.975 -1.368 39.019 1.00 72.50 99 THR A O 1
ATOM 703 N N . THR A 1 100 ? 29.595 -0.957 40.734 1.00 69.69 100 THR A N 1
ATOM 704 C CA . THR A 1 100 ? 30.609 -1.115 41.773 1.00 69.69 100 THR A CA 1
ATOM 705 C C . THR A 1 100 ? 30.708 -2.581 42.187 1.00 69.69 100 THR A C 1
ATOM 707 O O . THR A 1 100 ? 29.731 -3.242 42.518 1.00 69.69 100 THR A O 1
ATOM 710 N N . SER A 1 101 ? 31.915 -3.143 42.135 1.00 61.66 101 SER A N 1
ATOM 711 C CA . SER A 1 101 ? 32.115 -4.549 42.486 1.00 61.66 101 SER A CA 1
ATOM 712 C C . SER A 1 101 ? 32.095 -4.735 44.008 1.00 61.66 101 SER A C 1
ATOM 714 O O . SER A 1 101 ? 32.980 -4.229 44.693 1.00 61.66 101 SER A O 1
ATOM 716 N N . GLY A 1 102 ? 31.143 -5.518 44.530 1.00 68.00 102 GLY A N 1
ATOM 717 C CA . GLY A 1 102 ? 31.233 -6.110 45.874 1.00 68.00 102 GLY A CA 1
ATOM 718 C C . GLY A 1 102 ? 30.232 -5.639 46.939 1.00 68.00 102 GLY A C 1
ATOM 719 O O . GLY A 1 102 ? 30.386 -6.037 48.093 1.00 68.00 102 GLY A O 1
ATOM 720 N N . SER A 1 103 ? 29.212 -4.835 46.622 1.00 70.19 103 SER A N 1
ATOM 721 C CA . SER A 1 103 ? 28.100 -4.511 47.543 1.00 70.19 103 SER A CA 1
ATOM 722 C C . SER A 1 103 ? 26.840 -4.114 46.769 1.00 70.19 103 SER A C 1
ATOM 724 O O . SER A 1 103 ? 26.958 -3.533 45.705 1.00 70.19 103 SER A O 1
ATOM 726 N N . ASN A 1 104 ? 25.646 -4.427 47.287 1.00 79.88 104 ASN A N 1
ATOM 727 C CA . ASN A 1 104 ? 24.386 -3.977 46.682 1.00 79.88 104 ASN A CA 1
ATOM 728 C C . ASN A 1 104 ? 24.076 -2.545 47.134 1.00 79.88 104 ASN A C 1
ATOM 730 O O . ASN A 1 104 ? 24.060 -2.280 48.340 1.00 79.88 104 ASN A O 1
ATOM 734 N N . GLN A 1 105 ? 23.705 -1.670 46.203 1.00 87.94 105 GLN A N 1
ATOM 735 C CA . GLN A 1 105 ? 23.306 -0.302 46.533 1.00 87.94 105 GLN A CA 1
ATOM 736 C C . GLN A 1 105 ? 21.801 -0.204 46.782 1.00 87.94 105 GLN A C 1
ATOM 738 O O . GLN A 1 105 ? 21.012 -1.028 46.316 1.00 87.94 105 GLN A O 1
ATOM 743 N N . THR A 1 106 ? 21.392 0.795 47.566 1.00 89.25 106 THR A N 1
ATOM 744 C CA . THR A 1 106 ? 19.984 1.024 47.918 1.00 89.25 106 THR A CA 1
ATOM 745 C C . THR A 1 106 ? 19.523 2.375 47.391 1.00 89.25 106 THR A C 1
ATOM 747 O O . THR A 1 106 ? 20.139 3.400 47.682 1.00 89.25 106 THR A O 1
ATOM 750 N N . LEU A 1 107 ? 18.415 2.367 46.653 1.00 91.81 107 LEU A N 1
ATOM 751 C CA . LEU A 1 107 ? 17.660 3.552 46.266 1.00 91.81 107 LEU A CA 1
ATOM 752 C C . LEU A 1 107 ? 16.425 3.661 47.166 1.00 91.81 107 LEU A C 1
ATOM 754 O O . LEU A 1 107 ? 15.548 2.797 47.138 1.00 91.81 107 LEU A O 1
ATOM 758 N N . THR A 1 108 ? 16.359 4.712 47.977 1.00 91.81 108 THR A N 1
ATOM 759 C CA . THR A 1 108 ? 15.218 4.965 48.866 1.00 91.81 108 THR A CA 1
ATOM 760 C C . THR A 1 108 ? 14.229 5.909 48.192 1.00 91.81 108 THR A C 1
ATOM 762 O O . THR A 1 108 ? 14.611 7.012 47.796 1.00 91.81 108 THR A O 1
ATOM 765 N N . LEU A 1 109 ? 12.966 5.489 48.083 1.00 91.19 109 LEU A N 1
ATOM 766 C CA . LEU A 1 109 ? 11.893 6.278 47.468 1.00 91.19 109 LEU A CA 1
ATOM 767 C C . LEU A 1 109 ? 10.961 6.880 48.528 1.00 91.19 109 LEU A C 1
ATOM 769 O O . LEU A 1 109 ? 10.454 6.163 49.392 1.00 91.19 109 LEU A O 1
ATOM 773 N N . GLY A 1 110 ? 10.729 8.191 48.445 1.00 87.38 110 GLY A N 1
ATOM 774 C CA . GLY A 1 110 ? 9.756 8.939 49.244 1.00 87.38 110 GLY A CA 1
ATOM 775 C C . GLY A 1 110 ? 8.319 8.735 48.759 1.00 87.38 110 GLY A C 1
ATOM 776 O O . GLY A 1 110 ? 8.002 7.745 48.116 1.00 87.38 110 GLY A O 1
ATOM 777 N N . SER A 1 111 ? 7.408 9.650 49.078 1.00 85.19 111 SER A N 1
ATOM 778 C CA . SER A 1 111 ? 5.969 9.469 48.799 1.00 85.19 111 SER A CA 1
ATOM 779 C C . SER A 1 111 ? 5.540 9.717 47.346 1.00 85.19 111 SER A C 1
ATOM 781 O O . SER A 1 111 ? 4.390 9.457 46.997 1.00 85.19 111 SER A O 1
ATOM 783 N N . GLY A 1 112 ? 6.431 10.249 46.509 1.00 81.88 112 GLY A N 1
ATOM 784 C CA . GLY A 1 112 ? 6.099 10.758 45.181 1.00 81.88 112 GLY A CA 1
ATOM 785 C C . GLY A 1 112 ? 6.021 9.706 44.063 1.00 81.88 112 GLY A C 1
ATOM 786 O O . GLY A 1 112 ? 5.507 10.009 42.989 1.00 81.88 112 GLY A O 1
ATOM 787 N N . GLY A 1 113 ? 6.456 8.463 44.296 1.00 87.81 113 GLY A N 1
ATOM 788 C CA . GLY A 1 113 ? 6.224 7.357 43.361 1.00 87.81 113 GLY A CA 1
ATOM 789 C C . GLY A 1 113 ? 7.170 7.289 42.158 1.00 87.81 113 GLY A C 1
ATOM 790 O O . GLY A 1 113 ? 8.217 7.933 42.103 1.00 87.81 113 GLY A O 1
ATOM 791 N N . LEU A 1 114 ? 6.799 6.457 41.181 1.00 91.12 114 LEU A N 1
ATOM 792 C CA . LEU A 1 114 ? 7.582 6.202 39.965 1.00 91.12 114 LEU A CA 1
ATOM 793 C C . LEU A 1 114 ? 6.675 6.280 38.736 1.00 91.12 114 LEU A C 1
ATOM 795 O O . LEU A 1 114 ? 5.637 5.626 38.693 1.00 91.12 114 LEU A O 1
ATOM 799 N N . THR A 1 115 ? 7.069 7.041 37.723 1.00 89.25 115 THR A N 1
ATOM 800 C CA . THR A 1 115 ? 6.354 7.125 36.443 1.00 89.25 115 THR A CA 1
ATOM 801 C C . THR A 1 115 ? 7.284 6.740 35.300 1.00 89.25 115 THR A C 1
ATOM 803 O O . THR A 1 115 ? 8.409 7.234 35.240 1.00 89.25 115 THR A O 1
ATOM 806 N N . THR A 1 116 ? 6.830 5.876 34.388 1.00 89.38 116 THR A N 1
ATOM 807 C CA . THR A 1 116 ? 7.592 5.497 33.185 1.00 89.38 116 THR A CA 1
ATOM 808 C C . THR A 1 116 ? 6.858 5.880 31.902 1.00 89.38 116 THR A C 1
ATOM 810 O O . THR A 1 116 ? 5.630 5.821 31.830 1.00 89.38 116 THR A O 1
ATOM 813 N N . GLY A 1 117 ? 7.622 6.287 30.891 1.00 81.62 117 GLY A N 1
ATOM 814 C CA . GLY A 1 117 ? 7.143 6.638 29.559 1.00 81.62 117 GLY A CA 1
ATOM 815 C C . GLY A 1 117 ? 7.028 5.435 28.618 1.00 81.62 117 GLY A C 1
ATOM 816 O O . GLY A 1 117 ? 6.589 4.343 28.990 1.00 81.62 117 GLY A O 1
ATOM 817 N N . THR A 1 118 ? 7.391 5.651 27.355 1.00 81.25 118 THR A N 1
ATOM 818 C CA . THR A 1 118 ? 7.323 4.630 26.299 1.00 81.25 118 THR A CA 1
ATOM 819 C C . THR A 1 118 ? 8.599 3.798 26.186 1.00 81.25 118 THR A C 1
ATOM 821 O O . THR A 1 118 ? 8.531 2.678 25.682 1.00 81.25 118 THR A O 1
ATOM 824 N N . GLY A 1 119 ? 9.736 4.307 26.668 1.00 83.81 119 GLY A N 1
ATOM 825 C CA . GLY A 1 119 ? 10.977 3.549 26.789 1.00 83.81 119 GLY A CA 1
ATOM 826 C C . GLY A 1 119 ? 10.923 2.527 27.927 1.00 83.81 119 GLY A C 1
ATOM 827 O O . GLY A 1 119 ? 10.307 2.766 28.967 1.00 83.81 119 GLY A O 1
ATOM 828 N N . ALA A 1 120 ? 11.568 1.374 27.738 1.00 88.81 120 ALA A N 1
ATOM 829 C CA . ALA A 1 120 ? 11.666 0.356 28.781 1.00 88.81 120 ALA A CA 1
ATOM 830 C C . ALA A 1 120 ? 12.570 0.830 29.923 1.00 88.81 120 ALA A C 1
ATOM 832 O O . ALA A 1 120 ? 13.687 1.289 29.679 1.00 88.81 120 ALA A O 1
ATOM 833 N N . VAL A 1 121 ? 12.111 0.680 31.165 1.00 92.06 121 VAL A N 1
ATOM 834 C CA . VAL A 1 121 ? 12.910 1.011 32.350 1.00 92.06 121 VAL A CA 1
ATOM 835 C C . VAL A 1 121 ? 13.362 -0.269 33.039 1.00 92.06 121 VAL A C 1
ATOM 837 O O . VAL A 1 121 ? 12.553 -1.150 33.329 1.00 92.06 121 VAL A O 1
ATOM 840 N N . ILE A 1 122 ? 14.656 -0.378 33.318 1.00 91.62 122 ILE A N 1
ATOM 841 C CA . ILE A 1 122 ? 15.244 -1.495 34.056 1.00 91.62 122 ILE A CA 1
ATOM 842 C C . ILE A 1 122 ? 15.934 -0.938 35.297 1.00 91.62 122 ILE A C 1
ATOM 844 O O . ILE A 1 122 ? 16.716 0.004 35.207 1.00 91.62 122 ILE A O 1
ATOM 848 N N . ILE A 1 123 ? 15.666 -1.521 36.461 1.00 90.75 123 ILE A N 1
ATOM 849 C CA . ILE A 1 123 ? 16.356 -1.175 37.706 1.00 90.75 123 ILE A CA 1
ATOM 850 C C . ILE A 1 123 ? 17.033 -2.434 38.260 1.00 90.75 123 ILE A C 1
ATOM 852 O O . ILE A 1 123 ? 16.382 -3.436 38.584 1.00 90.75 123 ILE A O 1
ATOM 856 N N . GLY A 1 124 ? 18.359 -2.357 38.361 1.00 86.31 124 GLY A N 1
ATOM 857 C CA . GLY A 1 124 ? 19.268 -3.444 38.710 1.00 86.31 124 GLY A CA 1
ATOM 858 C C . GLY A 1 124 ? 19.553 -4.412 37.555 1.00 86.31 124 GLY A C 1
ATOM 859 O O . GLY A 1 124 ? 18.857 -4.430 36.540 1.00 86.31 124 GLY A O 1
ATOM 860 N N . SER A 1 125 ? 20.573 -5.253 37.719 1.00 79.06 125 SER A N 1
ATOM 861 C CA . SER A 1 125 ? 20.950 -6.302 36.762 1.00 79.06 125 SER A CA 1
ATOM 862 C C . SER A 1 125 ? 20.465 -7.693 37.179 1.00 79.06 125 SER A C 1
ATOM 864 O O . SER A 1 125 ? 20.195 -7.937 38.351 1.00 79.06 125 SER A O 1
ATOM 866 N N . SER A 1 126 ? 20.422 -8.628 36.223 1.00 68.12 126 SER A N 1
ATOM 867 C CA . SER A 1 126 ? 20.299 -10.072 36.479 1.00 68.12 126 SER A CA 1
ATOM 868 C C . SER A 1 126 ? 21.650 -10.756 36.751 1.00 68.12 126 SER A C 1
ATOM 870 O O . SER A 1 126 ? 21.697 -11.947 37.050 1.00 68.12 126 SER A O 1
ATOM 872 N N . THR A 1 127 ? 22.764 -10.033 36.602 1.00 65.38 127 THR A N 1
ATOM 873 C CA . THR A 1 127 ? 24.122 -10.519 36.888 1.00 65.38 127 THR A CA 1
ATOM 874 C C . THR A 1 127 ? 24.497 -10.243 38.342 1.00 65.38 127 THR A C 1
ATOM 876 O O . THR A 1 127 ? 24.327 -9.118 38.807 1.00 65.38 127 THR A O 1
ATOM 879 N N . ALA A 1 128 ? 25.065 -11.232 39.038 1.00 59.41 128 ALA A N 1
ATOM 880 C CA . ALA A 1 128 ? 25.533 -11.069 40.415 1.00 59.41 128 ALA A CA 1
ATOM 881 C C . ALA A 1 128 ? 26.509 -9.880 40.550 1.00 59.41 128 ALA A C 1
ATOM 883 O O . ALA A 1 128 ? 27.400 -9.724 39.715 1.00 59.41 128 ALA A O 1
ATOM 884 N N . ASN A 1 129 ? 26.352 -9.085 41.616 1.00 59.00 129 ASN A N 1
ATOM 885 C CA . ASN A 1 129 ? 27.165 -7.907 41.972 1.00 59.00 129 ASN A CA 1
ATOM 886 C C . ASN A 1 129 ? 26.929 -6.626 41.143 1.00 59.00 129 ASN A C 1
ATOM 888 O O . ASN A 1 129 ? 27.815 -5.782 41.091 1.00 59.00 129 ASN A O 1
ATOM 892 N N . GLN A 1 130 ? 25.754 -6.472 40.522 1.00 68.44 130 GLN A N 1
ATOM 893 C CA . GLN A 1 130 ? 25.295 -5.222 39.889 1.00 68.44 130 GLN A CA 1
ATOM 894 C C . GLN A 1 130 ? 23.850 -4.936 40.351 1.00 68.44 130 GLN A C 1
ATOM 896 O O . GLN A 1 130 ? 22.896 -4.964 39.568 1.00 68.44 130 GLN A O 1
ATOM 901 N N . ASN A 1 131 ? 23.657 -4.799 41.666 1.00 75.38 131 ASN A N 1
ATOM 902 C CA . ASN A 1 131 ? 22.338 -4.894 42.292 1.00 75.38 131 ASN A CA 1
ATOM 903 C C . ASN A 1 131 ? 21.912 -3.561 42.910 1.00 75.38 131 ASN A C 1
ATOM 905 O O . ASN A 1 131 ? 22.582 -3.033 43.796 1.00 75.38 131 ASN A O 1
ATOM 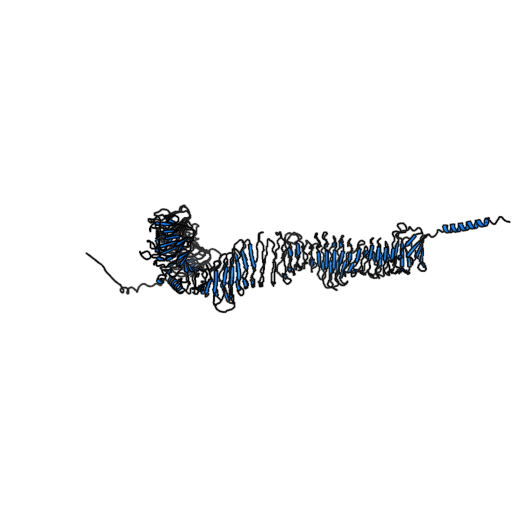909 N N . VAL A 1 132 ? 20.739 -3.079 42.500 1.00 88.75 132 VAL A N 1
ATOM 910 C CA . VAL A 1 132 ? 20.060 -1.929 43.109 1.00 88.75 132 VAL A CA 1
ATOM 911 C C . VAL A 1 132 ? 18.813 -2.436 43.828 1.00 88.75 132 VAL A C 1
ATOM 913 O O . VAL A 1 132 ? 17.855 -2.862 43.184 1.00 88.75 132 VAL A O 1
ATOM 916 N N . ASN A 1 133 ? 18.824 -2.393 45.158 1.00 91.06 133 ASN A N 1
ATOM 917 C CA . ASN A 1 133 ? 17.647 -2.632 45.990 1.00 91.06 133 ASN A CA 1
ATOM 918 C C . ASN A 1 133 ? 16.800 -1.358 46.093 1.00 91.06 133 ASN A C 1
ATOM 920 O O . ASN A 1 133 ? 17.335 -0.248 46.061 1.00 91.06 133 ASN A O 1
ATOM 924 N N . ILE A 1 134 ? 15.490 -1.514 46.290 1.00 93.06 134 ILE A N 1
ATOM 925 C CA . ILE A 1 134 ? 14.602 -0.395 46.625 1.00 93.06 134 ILE A CA 1
ATOM 926 C C . ILE A 1 134 ? 14.192 -0.499 48.092 1.00 93.06 134 ILE A C 1
ATOM 928 O O . ILE A 1 134 ? 13.669 -1.524 48.540 1.00 93.06 134 ILE A O 1
ATOM 932 N N . ALA A 1 135 ? 14.394 0.591 48.825 1.00 94.00 135 ALA A N 1
ATOM 933 C CA . ALA A 1 135 ? 13.801 0.800 50.137 1.00 94.00 135 ALA A CA 1
ATOM 934 C C . ALA A 1 135 ? 12.598 1.741 49.999 1.00 94.00 135 ALA A C 1
ATOM 936 O O . ALA A 1 135 ? 12.713 2.858 49.490 1.00 94.00 135 ALA A O 1
ATOM 937 N N . LEU A 1 136 ? 11.428 1.290 50.439 1.00 94.19 136 LEU A N 1
ATOM 938 C CA . LEU A 1 136 ? 10.219 2.099 50.474 1.00 94.19 136 LEU A CA 1
ATOM 939 C C . LEU A 1 136 ? 10.276 3.002 51.710 1.00 94.19 136 LEU A C 1
ATOM 941 O O . LEU A 1 136 ? 10.224 2.511 52.833 1.00 94.19 136 LEU A O 1
ATOM 945 N N . GLY A 1 137 ? 10.386 4.316 51.511 1.00 91.12 137 GLY A N 1
ATOM 946 C CA . GLY A 1 137 ? 10.251 5.318 52.577 1.00 91.12 137 GLY A CA 1
ATOM 947 C C . GLY A 1 137 ? 8.793 5.693 52.875 1.00 91.12 137 GLY A C 1
ATOM 948 O O . GLY A 1 137 ? 8.510 6.323 53.889 1.00 91.12 137 GLY A O 1
ATOM 949 N N . ALA A 1 138 ? 7.875 5.306 51.988 1.00 92.38 138 ALA A N 1
ATOM 950 C CA . ALA A 1 138 ? 6.427 5.432 52.108 1.00 92.38 138 ALA A CA 1
ATOM 951 C C . ALA A 1 138 ? 5.745 4.436 51.152 1.00 92.38 138 ALA A C 1
ATOM 953 O O . ALA A 1 138 ? 6.400 3.863 50.274 1.00 92.38 138 ALA A O 1
ATOM 954 N N . SER A 1 139 ? 4.427 4.255 51.283 1.00 92.62 139 SER A N 1
ATOM 955 C CA . SER A 1 139 ? 3.632 3.528 50.284 1.00 92.62 139 SER A CA 1
ATOM 956 C C . SER A 1 139 ? 3.713 4.217 48.923 1.00 92.62 139 SER A C 1
ATOM 958 O O . SER A 1 139 ? 3.578 5.435 48.829 1.00 92.62 139 SER A O 1
ATOM 960 N N . GLN A 1 140 ? 3.908 3.432 47.867 1.00 92.44 140 GLN A N 1
ATOM 961 C CA . GLN A 1 140 ? 4.200 3.941 46.530 1.00 92.44 140 GLN A CA 1
ATOM 962 C C . GLN A 1 140 ? 3.015 3.808 45.583 1.00 92.44 140 GLN A C 1
ATOM 964 O O . GLN A 1 140 ? 2.283 2.818 45.623 1.00 92.44 140 GLN A O 1
ATOM 969 N N . THR A 1 141 ? 2.906 4.752 44.648 1.00 91.12 141 THR A N 1
ATOM 970 C CA . THR A 1 141 ? 2.123 4.577 43.418 1.00 91.12 141 THR A CA 1
ATOM 971 C C . THR A 1 141 ? 3.059 4.614 42.221 1.00 91.12 141 THR A C 1
ATOM 973 O O . THR A 1 141 ? 3.778 5.589 42.013 1.00 91.12 141 THR A O 1
ATOM 976 N N . TRP A 1 142 ? 3.083 3.532 41.449 1.00 92.94 142 TRP A N 1
ATOM 977 C CA . TRP A 1 142 ? 3.907 3.392 40.256 1.00 92.94 142 TRP A CA 1
ATOM 978 C C . TRP A 1 142 ? 3.014 3.404 39.017 1.00 92.94 142 TRP A C 1
ATOM 980 O O . TRP A 1 142 ? 2.213 2.488 38.811 1.00 92.94 142 TRP A O 1
ATOM 990 N N . ASN A 1 143 ? 3.133 4.450 38.207 1.00 88.75 143 ASN A N 1
ATOM 991 C CA . ASN A 1 143 ? 2.407 4.618 36.955 1.00 88.75 143 ASN A CA 1
ATOM 992 C C . ASN A 1 143 ? 3.276 4.158 35.784 1.00 88.75 143 ASN A C 1
ATOM 994 O O . ASN A 1 143 ? 4.194 4.857 35.357 1.00 88.75 143 ASN A O 1
ATOM 998 N N . ILE A 1 144 ? 3.007 2.954 35.287 1.00 91.06 144 ILE A N 1
ATOM 999 C CA . ILE A 1 144 ? 3.872 2.302 34.306 1.00 91.06 144 ILE A CA 1
ATOM 1000 C C . ILE A 1 144 ? 3.298 2.486 32.904 1.00 91.06 144 ILE A C 1
ATOM 1002 O O . ILE A 1 144 ? 2.232 1.948 32.581 1.00 91.06 144 ILE A O 1
ATOM 1006 N N . GLY A 1 145 ? 4.025 3.234 32.078 1.00 85.50 145 GLY A N 1
ATOM 1007 C CA . GLY A 1 145 ? 3.739 3.420 30.661 1.00 85.50 145 GLY A CA 1
ATOM 1008 C C . GLY A 1 145 ? 4.026 2.170 29.831 1.00 85.50 145 GLY A C 1
ATOM 1009 O O . GLY A 1 145 ? 4.511 1.151 30.327 1.00 85.50 145 GLY A O 1
ATOM 1010 N N . SER A 1 146 ? 3.720 2.234 28.537 1.00 84.31 146 SER A N 1
ATOM 1011 C CA . SER A 1 146 ? 3.764 1.078 27.630 1.00 84.31 146 SER A CA 1
ATOM 1012 C C . SER A 1 146 ? 5.144 0.432 27.480 1.00 84.31 146 SER A C 1
ATOM 1014 O O . SER A 1 146 ? 5.209 -0.737 27.110 1.00 84.31 146 SER A O 1
ATOM 1016 N N . GLY A 1 147 ? 6.230 1.158 27.771 1.00 85.38 147 GLY A N 1
ATOM 1017 C CA . GLY A 1 147 ? 7.593 0.616 27.748 1.00 85.38 147 GLY A CA 1
ATOM 1018 C C . GLY A 1 147 ? 7.863 -0.425 28.837 1.00 85.38 147 GLY A C 1
ATOM 1019 O O . GLY A 1 147 ? 8.758 -1.255 28.692 1.00 85.38 147 GLY A O 1
ATOM 1020 N N . GLY A 1 148 ? 7.058 -0.421 29.903 1.00 92.50 148 GLY A N 1
ATOM 1021 C CA . GLY A 1 148 ? 7.201 -1.328 31.036 1.00 92.50 148 GLY A CA 1
ATOM 1022 C C . GLY A 1 148 ? 8.319 -0.940 32.009 1.00 92.50 148 GLY A C 1
ATOM 1023 O O . GLY A 1 148 ? 9.125 -0.040 31.765 1.00 92.50 148 GLY A O 1
ATOM 1024 N N . LEU A 1 149 ? 8.337 -1.636 33.144 1.00 94.75 149 LEU A N 1
ATOM 1025 C CA . LEU A 1 149 ? 9.357 -1.521 34.181 1.00 94.75 149 LEU A CA 1
ATOM 1026 C C . LEU A 1 149 ? 9.759 -2.915 34.651 1.00 94.75 149 LEU A C 1
ATOM 1028 O O . LEU A 1 149 ? 8.908 -3.669 35.117 1.00 94.75 149 LEU A O 1
ATOM 1032 N N . THR A 1 150 ? 11.048 -3.231 34.594 1.00 94.44 150 THR A N 1
ATOM 1033 C CA . THR A 1 150 ? 11.605 -4.460 35.165 1.00 94.44 150 THR A CA 1
ATOM 1034 C C . THR A 1 150 ? 12.472 -4.124 36.366 1.00 94.44 150 THR A C 1
ATOM 1036 O O . THR A 1 150 ? 13.480 -3.428 36.248 1.00 94.44 150 THR A O 1
ATOM 1039 N N . PHE A 1 151 ? 12.090 -4.650 37.526 1.00 94.06 151 PHE A N 1
ATOM 1040 C CA . PHE A 1 151 ? 12.857 -4.559 38.756 1.00 94.06 151 PHE A CA 1
ATOM 1041 C C . PHE A 1 151 ? 13.459 -5.927 39.087 1.00 94.06 151 PHE A C 1
ATOM 1043 O O . PHE A 1 151 ? 12.740 -6.879 39.403 1.00 94.06 151 PHE A O 1
ATOM 1050 N N . ASN A 1 152 ? 14.785 -6.031 38.991 1.00 90.62 152 ASN A N 1
ATOM 1051 C CA . ASN A 1 152 ? 15.472 -7.324 39.050 1.00 90.62 152 ASN A CA 1
ATOM 1052 C C . ASN A 1 152 ? 15.780 -7.819 40.474 1.00 90.62 152 ASN A C 1
ATOM 1054 O O . ASN A 1 152 ? 16.029 -9.005 40.664 1.00 90.62 152 ASN A O 1
ATOM 1058 N N . ASN A 1 153 ? 15.758 -6.932 41.472 1.00 89.94 153 ASN A N 1
ATOM 1059 C CA . ASN A 1 153 ? 16.268 -7.197 42.823 1.00 89.94 153 ASN A CA 1
ATOM 1060 C C . ASN A 1 153 ? 15.159 -7.123 43.892 1.00 89.94 153 ASN A C 1
ATOM 1062 O O . ASN A 1 153 ? 14.000 -7.426 43.604 1.00 89.94 153 ASN A O 1
ATOM 1066 N N . VAL A 1 154 ? 15.501 -6.771 45.140 1.00 91.88 154 VAL A N 1
ATOM 1067 C CA . VAL A 1 154 ? 14.588 -6.779 46.296 1.00 91.88 154 VAL A CA 1
ATOM 1068 C C . VAL A 1 154 ? 13.998 -5.392 46.564 1.00 91.88 154 VAL A C 1
ATOM 1070 O O . VAL A 1 154 ? 14.731 -4.410 46.705 1.00 91.88 154 VAL A O 1
ATOM 1073 N N . ILE A 1 155 ? 12.668 -5.320 46.670 1.00 95.44 155 ILE A N 1
ATOM 1074 C CA . ILE A 1 155 ? 11.944 -4.196 47.278 1.00 95.44 155 ILE A CA 1
ATOM 1075 C C . ILE A 1 155 ? 11.679 -4.533 48.750 1.00 95.44 155 ILE A C 1
ATOM 1077 O O . ILE A 1 155 ? 11.167 -5.613 49.059 1.00 95.44 155 ILE A O 1
ATOM 1081 N N . SER A 1 156 ? 11.990 -3.605 49.652 1.00 95.00 156 SER A N 1
ATOM 1082 C CA . SER A 1 156 ? 11.808 -3.751 51.102 1.00 95.00 156 SER A CA 1
ATOM 1083 C C . SER A 1 156 ? 11.170 -2.504 51.715 1.00 95.00 156 SER A C 1
ATOM 1085 O O . SER A 1 156 ? 11.338 -1.407 51.195 1.00 95.00 156 SER A O 1
ATOM 1087 N N . ASP A 1 157 ? 10.461 -2.655 52.831 1.00 94.50 157 ASP A N 1
ATOM 1088 C CA . ASP A 1 157 ? 9.828 -1.565 53.598 1.00 94.50 157 ASP A CA 1
ATOM 1089 C C . ASP A 1 157 ? 10.390 -1.441 55.028 1.00 94.50 157 ASP A C 1
ATOM 1091 O O . ASP A 1 157 ? 9.825 -0.742 55.870 1.00 94.50 157 ASP A O 1
ATOM 1095 N N . GLY A 1 158 ? 11.452 -2.191 55.344 1.00 88.94 158 GLY A N 1
ATOM 1096 C CA . GLY A 1 158 ? 11.995 -2.286 56.701 1.00 88.94 158 GLY A CA 1
ATOM 1097 C C . GLY A 1 158 ? 10.993 -2.787 57.753 1.00 88.94 158 GLY A C 1
ATOM 1098 O O . GLY A 1 158 ? 11.190 -2.519 58.934 1.00 88.94 158 GLY A O 1
ATOM 1099 N N . GLY A 1 159 ? 9.914 -3.471 57.350 1.00 87.94 159 GLY A N 1
ATOM 1100 C CA . GLY A 1 159 ? 8.829 -3.914 58.231 1.00 87.94 159 GLY A CA 1
ATOM 1101 C C . GLY A 1 159 ? 7.750 -2.859 58.507 1.00 87.94 159 GLY A C 1
ATOM 1102 O O . GLY A 1 159 ? 6.893 -3.082 59.357 1.00 87.94 159 GLY A O 1
ATOM 1103 N N . SER A 1 160 ? 7.764 -1.722 57.803 1.00 91.38 160 SER A N 1
ATOM 1104 C CA . SER A 1 160 ? 6.842 -0.593 58.035 1.00 91.38 160 SER A CA 1
ATOM 1105 C C . SER A 1 160 ? 5.483 -0.722 57.325 1.00 91.38 160 SER A C 1
ATOM 1107 O O . SER A 1 160 ? 4.693 0.220 57.338 1.00 91.38 160 SER A O 1
ATOM 1109 N N . ALA A 1 161 ? 5.199 -1.870 56.699 1.00 93.44 161 ALA A N 1
ATOM 1110 C CA . ALA A 1 161 ? 3.977 -2.154 55.942 1.00 93.44 161 ALA A CA 1
ATOM 1111 C C . ALA A 1 161 ? 3.680 -1.152 54.809 1.00 93.44 161 ALA A C 1
ATOM 1113 O O . ALA A 1 161 ? 2.521 -0.877 54.485 1.00 93.44 161 ALA A O 1
ATOM 1114 N N . PHE A 1 162 ? 4.725 -0.623 54.168 1.00 96.19 162 PHE A N 1
ATOM 1115 C CA . PHE A 1 162 ? 4.569 0.221 52.986 1.00 96.19 162 PHE A CA 1
ATOM 1116 C C . PHE A 1 162 ? 4.213 -0.626 51.765 1.00 96.19 162 PHE A C 1
ATOM 1118 O O . PHE A 1 162 ? 4.844 -1.646 51.485 1.00 96.19 162 PHE A O 1
ATOM 1125 N N . GLY A 1 163 ? 3.154 -0.214 51.071 1.00 94.44 163 GLY A N 1
ATOM 1126 C CA . GLY A 1 163 ? 2.587 -0.939 49.938 1.00 94.44 163 GLY A CA 1
ATOM 1127 C C . GLY A 1 163 ? 3.061 -0.425 48.584 1.00 94.44 163 GLY A C 1
ATOM 1128 O O . GLY A 1 163 ? 3.696 0.626 48.474 1.00 94.44 163 GLY A O 1
ATOM 1129 N N . LEU A 1 164 ? 2.683 -1.155 47.538 1.00 95.94 164 LEU A N 1
ATOM 1130 C CA . LEU A 1 164 ? 2.967 -0.821 46.149 1.00 95.94 164 LEU A CA 1
ATOM 1131 C C . LEU A 1 164 ? 1.674 -0.823 45.334 1.00 95.94 164 LEU A C 1
ATOM 1133 O O . LEU A 1 164 ? 1.048 -1.864 45.165 1.00 95.94 164 LEU A O 1
ATOM 1137 N N . THR A 1 165 ? 1.298 0.329 44.786 1.00 93.75 165 THR A N 1
ATOM 1138 C CA . THR A 1 165 ? 0.132 0.476 43.907 1.00 93.75 165 THR A CA 1
ATOM 1139 C C . THR A 1 165 ? 0.576 0.618 42.458 1.00 93.75 165 THR A C 1
ATOM 1141 O O . THR A 1 165 ? 1.132 1.639 42.062 1.00 93.75 165 THR A O 1
ATOM 1144 N N . LYS A 1 166 ? 0.300 -0.396 41.643 1.00 92.44 166 LYS A N 1
ATOM 1145 C CA . LYS A 1 166 ? 0.530 -0.406 40.201 1.00 92.44 166 LYS A CA 1
ATOM 1146 C C . LYS A 1 166 ? -0.644 0.243 39.466 1.00 92.44 166 LYS A C 1
ATOM 1148 O O . LYS A 1 166 ? -1.790 -0.199 39.558 1.00 92.44 166 LYS A O 1
ATOM 1153 N N . THR A 1 167 ? -0.321 1.265 38.684 1.00 87.50 167 THR A N 1
ATOM 1154 C CA . THR A 1 167 ? -1.207 1.959 37.742 1.00 87.50 167 THR A CA 1
ATOM 1155 C C . THR A 1 167 ? -0.552 2.024 36.354 1.00 87.50 167 THR A C 1
ATOM 1157 O O . THR A 1 167 ? 0.567 1.531 36.160 1.00 87.50 167 THR A O 1
ATOM 1160 N N . GLY A 1 168 ? -1.247 2.580 35.365 1.00 84.38 168 GLY A N 1
ATOM 1161 C CA . GLY A 1 168 ? -0.795 2.614 33.976 1.00 84.38 168 GLY A CA 1
ATOM 1162 C C . GLY A 1 168 ? -0.980 1.274 33.257 1.00 84.38 168 GLY A C 1
ATOM 1163 O O . GLY A 1 168 ? -1.051 0.208 33.868 1.00 84.38 168 GLY A O 1
ATOM 1164 N N . THR A 1 169 ? -1.070 1.316 31.933 1.00 82.56 169 THR A N 1
ATOM 1165 C CA . THR A 1 169 ? -1.378 0.141 31.100 1.00 82.56 169 THR A CA 1
ATOM 1166 C C . THR A 1 169 ? -0.191 -0.801 30.900 1.00 82.56 169 THR A C 1
ATOM 1168 O O . THR A 1 169 ? -0.386 -1.941 30.484 1.00 82.56 169 THR A O 1
ATOM 1171 N N . GLY A 1 170 ? 1.032 -0.357 31.201 1.00 89.88 170 GLY A N 1
ATOM 1172 C CA . GLY A 1 170 ? 2.251 -1.134 31.011 1.00 89.88 170 GLY A CA 1
ATOM 1173 C C . GLY A 1 170 ? 2.423 -2.299 31.982 1.00 89.88 170 GLY A C 1
ATOM 1174 O O . GLY A 1 170 ? 1.668 -2.466 32.947 1.00 89.88 170 GLY A O 1
ATOM 1175 N N . THR A 1 171 ? 3.470 -3.087 31.739 1.00 95.62 171 THR A N 1
ATOM 1176 C CA . THR A 1 171 ? 3.843 -4.235 32.577 1.00 95.62 171 THR A CA 1
ATOM 1177 C C . THR A 1 171 ? 4.900 -3.840 33.606 1.00 95.62 171 THR A C 1
ATOM 1179 O O . THR A 1 171 ? 5.946 -3.305 33.243 1.00 95.62 171 THR A O 1
ATOM 1182 N N . LEU A 1 172 ? 4.641 -4.127 34.881 1.00 97.25 172 LEU A N 1
ATOM 1183 C CA . LEU A 1 172 ? 5.635 -4.128 35.953 1.00 97.25 172 LEU A CA 1
ATOM 1184 C C . LEU A 1 172 ? 6.117 -5.562 36.172 1.00 97.25 172 LEU A C 1
ATOM 1186 O O . LEU A 1 172 ? 5.310 -6.410 36.529 1.00 97.25 172 LEU A O 1
ATOM 1190 N N . THR A 1 173 ? 7.405 -5.829 36.000 1.00 96.50 173 THR A N 1
ATOM 1191 C CA . THR A 1 173 ? 8.016 -7.128 36.296 1.00 96.50 173 THR A CA 1
ATOM 1192 C C . THR A 1 173 ? 8.813 -7.039 37.590 1.00 96.50 173 THR A C 1
ATOM 1194 O O . THR A 1 173 ? 9.764 -6.263 37.668 1.00 96.50 173 THR A O 1
ATOM 1197 N N . LEU A 1 174 ? 8.452 -7.841 38.593 1.00 96.50 174 LEU A N 1
ATOM 1198 C CA . LEU A 1 174 ? 9.230 -8.010 39.822 1.00 96.50 174 LEU A CA 1
ATOM 1199 C C . LEU A 1 174 ? 9.921 -9.375 39.792 1.00 96.50 174 LEU A C 1
ATOM 1201 O O . LEU A 1 174 ? 9.268 -10.417 39.920 1.00 96.50 174 LEU A O 1
ATOM 1205 N N . ALA A 1 175 ? 11.240 -9.362 39.603 1.00 92.75 175 ALA A N 1
ATOM 1206 C CA . ALA A 1 175 ? 12.014 -10.587 39.431 1.00 92.75 175 ALA A CA 1
ATOM 1207 C C . ALA A 1 175 ? 12.722 -11.079 40.695 1.00 92.75 175 ALA A C 1
ATOM 1209 O O . ALA A 1 175 ? 12.984 -12.276 40.802 1.00 92.75 175 ALA A O 1
ATOM 1210 N N . GLY A 1 176 ? 12.988 -10.201 41.663 1.00 90.50 176 GLY A N 1
ATOM 1211 C CA . GLY A 1 176 ? 13.559 -10.603 42.947 1.00 90.50 176 GLY A CA 1
ATOM 1212 C C . GLY A 1 176 ? 12.522 -11.099 43.958 1.00 90.50 176 GLY A C 1
ATOM 1213 O O . GLY A 1 176 ? 11.308 -11.017 43.754 1.00 90.50 176 GLY A O 1
ATOM 1214 N N . ALA A 1 177 ? 13.020 -11.613 45.083 1.00 92.62 177 ALA A N 1
ATOM 1215 C CA . ALA A 1 177 ? 12.210 -11.982 46.242 1.00 92.62 177 ALA A CA 1
ATOM 1216 C C . ALA A 1 177 ? 11.951 -10.741 47.111 1.00 92.62 177 ALA A C 1
ATOM 1218 O O . ALA A 1 177 ? 12.782 -10.349 47.927 1.00 92.62 177 ALA A O 1
ATOM 1219 N N . ASN A 1 178 ? 10.811 -10.090 46.906 1.00 95.94 178 ASN A N 1
ATOM 1220 C CA . ASN A 1 178 ? 10.453 -8.843 47.575 1.00 95.94 178 ASN A CA 1
ATOM 1221 C C . ASN A 1 178 ? 9.943 -9.104 48.995 1.00 95.94 178 ASN A C 1
ATOM 1223 O O . ASN A 1 178 ? 9.142 -10.014 49.215 1.00 95.94 178 ASN A O 1
ATOM 1227 N N . THR A 1 179 ? 10.378 -8.285 49.951 1.00 96.38 179 THR A N 1
ATOM 1228 C CA . THR A 1 179 ? 10.143 -8.501 51.388 1.00 96.38 179 THR A CA 1
ATOM 1229 C C . THR A 1 179 ? 9.190 -7.494 52.023 1.00 96.38 179 THR A C 1
ATOM 1231 O O . THR A 1 179 ? 8.837 -7.669 53.187 1.00 96.38 179 THR A O 1
ATOM 1234 N N . TYR A 1 180 ? 8.746 -6.474 51.281 1.00 97.25 180 TYR A N 1
ATOM 1235 C CA . TYR A 1 180 ? 7.763 -5.515 51.784 1.00 97.25 180 TYR A CA 1
ATOM 1236 C C . TYR A 1 180 ? 6.449 -6.203 52.175 1.00 97.25 180 TYR A C 1
ATOM 1238 O O . TYR A 1 180 ? 6.040 -7.201 51.579 1.00 97.25 180 TYR A O 1
ATOM 1246 N N . THR A 1 181 ? 5.795 -5.669 53.200 1.00 96.69 181 THR A N 1
ATOM 1247 C CA . THR A 1 181 ? 4.636 -6.294 53.854 1.00 96.69 181 THR A CA 1
ATOM 1248 C C . THR A 1 181 ? 3.336 -5.522 53.654 1.00 96.69 181 THR A C 1
ATOM 1250 O O . THR A 1 181 ? 2.266 -6.050 53.944 1.00 96.69 181 THR A O 1
ATOM 1253 N N . GLY A 1 182 ? 3.402 -4.293 53.133 1.00 97.19 182 GLY A N 1
ATOM 1254 C CA . GLY A 1 182 ? 2.215 -3.522 52.772 1.00 97.19 182 GLY A CA 1
ATOM 1255 C C . GLY A 1 182 ? 1.485 -4.083 51.554 1.00 97.19 182 GLY A C 1
ATOM 1256 O O . GLY A 1 182 ? 2.005 -4.933 50.833 1.00 97.19 182 GLY A O 1
ATOM 1257 N N . THR A 1 183 ? 0.273 -3.587 51.310 1.00 96.69 183 THR A N 1
ATOM 1258 C CA . THR A 1 183 ? -0.596 -4.048 50.217 1.00 96.69 183 THR A CA 1
ATOM 1259 C C . THR A 1 183 ? 0.041 -3.854 48.841 1.00 96.69 183 THR A C 1
ATOM 1261 O O . THR A 1 183 ? 0.451 -2.744 48.493 1.00 96.69 183 THR A O 1
ATOM 1264 N N . THR A 1 184 ? 0.043 -4.903 48.022 1.00 97.56 184 THR A N 1
ATOM 1265 C CA . THR A 1 184 ? 0.281 -4.813 46.579 1.00 97.56 184 THR A CA 1
ATOM 1266 C C . THR A 1 184 ? -1.053 -4.597 45.873 1.00 97.56 184 THR A C 1
ATOM 1268 O O . THR A 1 184 ? -1.879 -5.504 45.806 1.00 97.56 184 THR A O 1
ATOM 1271 N N . ALA A 1 185 ? -1.285 -3.404 45.336 1.00 95.69 185 ALA A N 1
ATOM 1272 C CA . ALA A 1 185 ? -2.481 -3.087 44.565 1.00 95.69 185 ALA A CA 1
ATOM 1273 C C . ALA A 1 185 ? -2.181 -3.081 43.060 1.00 95.69 185 ALA A C 1
ATOM 1275 O O . ALA A 1 185 ? -1.199 -2.486 42.625 1.00 95.69 185 ALA A O 1
ATOM 1276 N N . ILE A 1 186 ? -3.034 -3.712 42.253 1.00 95.00 186 ILE A N 1
ATOM 1277 C CA . ILE A 1 186 ? -2.951 -3.726 40.789 1.00 95.00 186 ILE A CA 1
ATOM 1278 C C . ILE A 1 186 ? -4.233 -3.110 40.237 1.00 95.00 186 ILE A C 1
ATOM 1280 O O . ILE A 1 186 ? -5.233 -3.795 40.009 1.00 95.00 186 ILE A O 1
ATOM 1284 N N . ASN A 1 187 ? -4.205 -1.798 40.024 1.00 87.88 187 ASN A N 1
ATOM 1285 C CA . ASN A 1 187 ? -5.366 -1.076 39.515 1.00 87.88 187 ASN A CA 1
ATOM 1286 C C . ASN A 1 187 ? -5.494 -1.264 37.999 1.00 87.88 187 ASN A C 1
ATOM 1288 O O . ASN A 1 187 ? -6.591 -1.456 37.496 1.00 87.88 187 ASN A O 1
ATOM 1292 N N . THR A 1 188 ? -4.380 -1.229 37.259 1.00 86.56 188 THR A N 1
ATOM 1293 C CA . THR A 1 188 ? -4.371 -1.337 35.788 1.00 86.56 188 THR A CA 1
ATOM 1294 C C . THR A 1 188 ? -3.078 -1.951 35.242 1.00 86.56 188 THR A C 1
ATOM 1296 O O . THR A 1 188 ? -2.040 -1.990 35.917 1.00 86.56 188 THR A O 1
ATOM 1299 N N . GLY A 1 189 ? -3.141 -2.433 33.995 1.00 89.44 189 GLY A N 1
ATOM 1300 C CA . GLY A 1 189 ? -2.022 -3.096 33.322 1.00 89.44 189 GLY A CA 1
ATOM 1301 C C . GLY A 1 189 ? -1.681 -4.443 33.960 1.00 89.44 189 GLY A C 1
ATOM 1302 O O . GLY A 1 189 ? -2.539 -5.083 34.569 1.00 89.44 189 GLY A O 1
ATOM 1303 N N . THR A 1 190 ? -0.422 -4.861 33.836 1.00 94.81 190 THR A N 1
ATOM 1304 C CA . THR A 1 190 ? 0.034 -6.174 34.317 1.00 94.81 190 THR A CA 1
ATOM 1305 C C . THR A 1 190 ? 1.118 -6.026 35.381 1.00 94.81 190 THR A C 1
ATOM 1307 O O . THR A 1 190 ? 2.059 -5.250 35.212 1.00 94.81 190 THR A O 1
ATOM 1310 N N . LEU A 1 191 ? 1.008 -6.788 36.468 1.00 97.25 191 LEU A N 1
ATOM 1311 C CA . LEU A 1 191 ? 2.108 -7.113 37.372 1.00 97.25 191 LEU A CA 1
ATOM 1312 C C . LEU A 1 191 ? 2.563 -8.543 37.071 1.00 97.25 191 LEU A C 1
ATOM 1314 O O . LEU A 1 191 ? 1.843 -9.497 37.356 1.00 97.25 191 LEU A O 1
ATOM 1318 N N . THR A 1 192 ? 3.756 -8.684 36.508 1.00 96.31 192 THR A N 1
ATOM 1319 C CA . THR A 1 192 ? 4.416 -9.969 36.294 1.00 96.31 192 THR A CA 1
ATOM 1320 C C . THR A 1 192 ? 5.335 -10.270 37.471 1.00 96.31 192 THR A C 1
ATOM 1322 O O . THR A 1 192 ? 6.224 -9.488 37.805 1.00 96.31 192 THR A O 1
ATOM 1325 N N . LEU A 1 193 ? 5.146 -11.428 38.090 1.00 95.50 193 LEU A N 1
ATOM 1326 C CA . LEU A 1 193 ? 5.991 -11.950 39.154 1.00 95.50 193 LEU A CA 1
ATOM 1327 C C . LEU A 1 193 ? 6.811 -13.116 38.606 1.00 95.50 193 LEU A C 1
ATOM 1329 O O . LEU A 1 193 ? 6.278 -14.203 38.372 1.00 95.50 193 LEU A O 1
ATOM 1333 N N . THR A 1 194 ? 8.110 -12.883 38.409 1.00 92.38 194 THR A N 1
ATOM 1334 C CA . THR A 1 194 ? 9.084 -13.957 38.148 1.00 92.38 194 THR A CA 1
ATOM 1335 C C . THR A 1 194 ? 9.879 -14.329 39.405 1.00 92.38 194 THR A C 1
ATOM 1337 O O . THR A 1 194 ? 10.489 -15.399 39.445 1.00 92.38 194 THR A O 1
ATOM 1340 N N . GLY A 1 195 ? 9.843 -13.467 40.428 1.00 92.25 195 GLY A N 1
ATOM 1341 C CA . GLY A 1 195 ? 10.290 -13.739 41.793 1.00 92.25 195 GLY A CA 1
ATOM 1342 C C . GLY A 1 195 ? 9.114 -13.990 42.741 1.00 92.25 195 GLY A C 1
ATOM 1343 O O . GLY A 1 195 ? 8.210 -14.768 42.428 1.00 92.25 195 GLY A O 1
ATOM 1344 N N . SER A 1 196 ? 9.116 -13.321 43.898 1.00 94.44 196 SER A N 1
ATOM 1345 C CA . SER A 1 196 ? 8.042 -13.417 44.897 1.00 94.44 196 SER A CA 1
ATOM 1346 C C . SER A 1 196 ? 7.754 -12.084 45.593 1.00 94.44 196 SER A C 1
ATOM 1348 O O . SER A 1 196 ? 8.566 -11.159 45.571 1.00 94.44 196 SER A O 1
ATOM 1350 N N . ILE A 1 197 ? 6.595 -11.998 46.239 1.00 97.31 197 ILE A N 1
ATOM 1351 C CA . ILE A 1 197 ? 6.220 -10.974 47.222 1.00 97.31 197 ILE A CA 1
ATOM 1352 C C . ILE A 1 197 ? 6.032 -11.667 48.578 1.00 97.31 197 ILE A C 1
ATOM 1354 O O . ILE A 1 197 ? 5.649 -12.839 48.626 1.00 97.31 197 ILE A O 1
ATOM 1358 N N . SER A 1 198 ? 6.313 -10.959 49.672 1.00 96.69 198 SER A N 1
ATOM 1359 C CA . SER A 1 198 ? 6.097 -11.442 51.038 1.00 96.69 198 SER A CA 1
ATOM 1360 C C . SER A 1 198 ? 4.696 -12.028 51.225 1.00 96.69 198 SER A C 1
ATOM 1362 O O . SER A 1 198 ? 3.700 -11.410 50.853 1.00 96.69 198 SER A O 1
ATOM 1364 N N . SER A 1 199 ? 4.605 -13.183 51.887 1.00 96.62 199 SER A N 1
ATOM 1365 C CA . SER A 1 199 ? 3.320 -13.810 52.218 1.00 96.62 199 SER A CA 1
ATOM 1366 C C . SER A 1 199 ? 2.469 -12.996 53.189 1.00 96.62 199 SER A C 1
ATOM 1368 O O . SER A 1 199 ? 1.277 -13.259 53.318 1.00 96.62 199 SER A O 1
ATOM 1370 N N . SER A 1 200 ? 3.067 -12.018 53.872 1.00 96.25 200 SER A N 1
ATOM 1371 C CA . SER A 1 200 ? 2.356 -11.075 54.738 1.00 96.25 200 SER A CA 1
ATOM 1372 C C . SER A 1 200 ? 1.715 -9.919 53.966 1.00 96.25 200 SER A C 1
ATOM 1374 O O . SER A 1 200 ? 0.915 -9.196 54.550 1.00 96.25 200 SER A O 1
ATOM 1376 N N . SER A 1 201 ? 2.042 -9.738 52.682 1.00 97.50 201 SER A N 1
ATOM 1377 C CA . SER A 1 201 ? 1.474 -8.677 51.849 1.00 97.50 201 SER A CA 1
ATOM 1378 C C . SER A 1 201 ? 0.055 -9.041 51.386 1.00 97.50 201 SER A C 1
ATOM 1380 O O . SER A 1 201 ? -0.152 -10.113 50.800 1.00 97.50 201 SER A O 1
ATOM 1382 N N . PRO A 1 202 ? -0.949 -8.181 51.639 1.00 98.00 202 PRO A N 1
ATOM 1383 C CA . PRO A 1 202 ? -2.256 -8.289 51.003 1.00 98.00 202 PRO A CA 1
ATOM 1384 C C . PRO A 1 202 ? -2.185 -7.949 49.511 1.00 98.00 202 PRO A C 1
ATOM 1386 O O . PRO A 1 202 ? -1.458 -7.047 49.102 1.00 98.00 202 PRO A O 1
ATOM 1389 N N . LEU A 1 203 ? -3.011 -8.606 48.704 1.00 98.19 203 LEU A N 1
ATOM 1390 C CA . LEU A 1 203 ? -3.232 -8.271 47.302 1.00 98.19 203 LEU A CA 1
ATOM 1391 C C . LEU A 1 203 ? -4.529 -7.460 47.163 1.00 98.19 203 LEU A C 1
ATOM 1393 O O . LEU A 1 203 ? -5.558 -7.803 47.739 1.00 98.19 203 LEU A O 1
ATOM 1397 N N . ALA A 1 204 ? -4.509 -6.398 46.368 1.00 96.75 204 ALA A N 1
ATOM 1398 C CA . ALA A 1 204 ? -5.706 -5.669 45.968 1.00 96.75 204 ALA A CA 1
ATOM 1399 C C . ALA A 1 204 ? -5.795 -5.634 44.439 1.00 96.75 204 ALA A C 1
ATOM 1401 O O . ALA A 1 204 ? -4.910 -5.125 43.759 1.00 96.75 204 ALA A O 1
ATOM 1402 N N . LEU A 1 205 ? -6.866 -6.187 43.887 1.00 95.00 205 LEU A N 1
ATOM 1403 C CA . LEU A 1 205 ? -7.104 -6.315 42.455 1.00 95.00 205 LEU A CA 1
ATOM 1404 C C . LEU A 1 205 ? -8.167 -5.298 42.040 1.00 95.00 205 LEU A C 1
ATOM 1406 O O . LEU A 1 205 ? -9.306 -5.420 42.468 1.00 95.00 205 LEU A O 1
ATOM 1410 N N . GLY A 1 206 ? -7.796 -4.272 41.272 1.00 88.50 206 GLY A N 1
ATOM 1411 C CA . GLY A 1 206 ? -8.674 -3.149 40.909 1.00 88.50 206 GLY A CA 1
ATOM 1412 C C . GLY A 1 206 ? -8.907 -2.981 39.409 1.00 88.50 206 GLY A C 1
ATOM 1413 O O . GLY A 1 206 ? -9.127 -1.861 38.967 1.00 88.50 206 GLY A O 1
ATOM 1414 N N . GLY A 1 207 ? -8.803 -4.063 38.630 1.00 87.25 207 GLY A N 1
ATOM 1415 C CA . GLY A 1 207 ? -8.914 -4.047 37.165 1.00 87.25 207 GLY A CA 1
ATOM 1416 C C . GLY A 1 207 ? -7.639 -4.439 36.409 1.00 87.25 207 GLY A C 1
ATOM 1417 O O . GLY A 1 207 ? -7.642 -4.506 35.184 1.00 87.25 207 GLY A O 1
ATOM 1418 N N . GLY A 1 208 ? -6.532 -4.693 37.113 1.00 90.06 208 GLY A N 1
ATOM 1419 C CA . GLY A 1 208 ? -5.283 -5.155 36.507 1.00 90.06 208 GLY A CA 1
ATOM 1420 C C . GLY A 1 208 ? -5.122 -6.677 36.478 1.00 90.06 208 GLY A C 1
ATOM 1421 O O . GLY A 1 208 ? -5.920 -7.429 37.047 1.00 90.06 208 GLY A O 1
ATOM 1422 N N . THR A 1 209 ? -4.044 -7.121 35.832 1.00 93.81 209 THR A N 1
ATOM 1423 C CA . THR A 1 209 ? -3.650 -8.531 35.732 1.00 93.81 209 THR A CA 1
ATOM 1424 C C . THR A 1 209 ? -2.477 -8.842 36.658 1.00 93.81 209 THR A C 1
ATOM 1426 O O . THR A 1 209 ? -1.440 -8.185 36.591 1.00 93.81 209 THR A O 1
ATOM 1429 N N . LEU A 1 210 ? -2.609 -9.883 37.479 1.00 96.44 210 LEU A N 1
ATOM 1430 C CA . LEU A 1 210 ? -1.489 -10.552 38.136 1.00 96.44 210 LEU A CA 1
ATOM 1431 C C . LEU A 1 210 ? -1.049 -11.735 37.270 1.00 96.44 210 LEU A C 1
ATOM 1433 O O . LEU A 1 210 ? -1.825 -12.667 37.066 1.00 96.44 210 LEU A O 1
ATOM 1437 N N . SER A 1 211 ? 0.198 -11.730 36.808 1.00 94.94 211 SER A N 1
ATOM 1438 C CA . SER A 1 211 ? 0.791 -12.839 36.062 1.00 94.94 211 SER A CA 1
ATOM 1439 C C . SER A 1 211 ? 1.921 -13.484 36.852 1.00 94.94 211 SER A C 1
ATOM 1441 O O . SER A 1 211 ? 2.924 -12.836 37.139 1.00 94.94 211 SER A O 1
ATOM 1443 N N . TYR A 1 212 ? 1.771 -14.761 37.212 1.00 94.69 212 TYR A N 1
ATOM 1444 C CA . TYR A 1 212 ? 2.811 -15.523 37.902 1.00 94.69 212 TYR A CA 1
ATOM 1445 C C . TYR A 1 212 ? 3.547 -16.454 36.933 1.00 94.69 212 TYR A C 1
ATOM 1447 O O . TYR A 1 212 ? 2.991 -17.430 36.416 1.00 94.69 212 TYR A O 1
ATOM 1455 N N . THR A 1 213 ? 4.818 -16.136 36.698 1.00 91.06 213 THR A N 1
ATOM 1456 C CA . THR A 1 213 ? 5.739 -16.849 35.801 1.00 91.06 213 THR A CA 1
ATOM 1457 C C . THR A 1 213 ? 7.112 -16.973 36.475 1.00 91.06 213 THR A C 1
ATOM 1459 O O . THR A 1 213 ? 8.074 -16.356 36.013 1.00 91.06 213 THR A O 1
ATOM 1462 N N . PRO A 1 214 ? 7.221 -17.698 37.603 1.00 90.62 214 PRO A N 1
ATOM 1463 C CA . PRO A 1 214 ? 8.468 -17.814 38.345 1.00 90.62 214 PRO A CA 1
ATOM 1464 C C . PRO A 1 214 ? 9.561 -18.458 37.491 1.00 90.62 214 PRO A C 1
ATOM 1466 O O . PRO A 1 214 ? 9.289 -19.347 36.684 1.00 90.62 214 PRO A O 1
ATOM 1469 N N . ALA A 1 215 ? 10.810 -18.043 37.708 1.00 84.19 215 ALA A N 1
ATOM 1470 C CA . ALA A 1 215 ? 11.959 -18.641 37.024 1.00 84.19 215 ALA A CA 1
ATOM 1471 C C . ALA A 1 215 ? 12.133 -20.137 37.369 1.00 84.19 215 ALA A C 1
ATOM 1473 O O . ALA A 1 215 ? 12.585 -20.919 36.535 1.00 84.19 215 ALA A O 1
ATOM 1474 N N . THR A 1 216 ? 11.736 -20.538 38.581 1.00 86.69 216 THR A N 1
ATOM 1475 C CA . THR A 1 216 ? 11.789 -21.926 39.058 1.00 86.69 216 THR A CA 1
ATOM 1476 C C . THR A 1 216 ? 10.398 -22.559 39.011 1.00 86.69 216 THR A C 1
ATOM 1478 O O . THR A 1 216 ? 9.469 -22.081 39.667 1.00 86.69 216 THR A O 1
ATOM 1481 N N . LEU A 1 217 ? 10.255 -23.661 38.273 1.00 86.94 217 LEU A N 1
ATOM 1482 C CA . LEU A 1 217 ? 9.015 -24.444 38.225 1.00 86.94 217 LEU A CA 1
ATOM 1483 C C . LEU A 1 217 ? 8.705 -25.081 39.588 1.00 86.94 217 LEU A C 1
ATOM 1485 O O . LEU A 1 217 ? 9.613 -25.488 40.307 1.00 86.94 217 LEU A O 1
ATOM 1489 N N . GLY A 1 218 ? 7.422 -25.214 39.924 1.00 87.00 218 GLY A N 1
ATOM 1490 C CA . GLY A 1 218 ? 6.981 -25.734 41.223 1.00 87.00 218 GLY A CA 1
ATOM 1491 C C . GLY A 1 218 ? 6.938 -24.685 42.339 1.00 87.00 218 GLY A C 1
ATOM 1492 O O . GLY A 1 218 ? 6.702 -25.031 43.495 1.00 87.00 218 GLY A O 1
ATOM 1493 N N . SER A 1 219 ? 7.178 -23.411 42.021 1.00 92.50 219 SER A N 1
ATOM 1494 C CA . SER A 1 219 ? 7.198 -22.341 43.022 1.00 92.50 219 SER A CA 1
ATOM 1495 C C . SER A 1 219 ? 5.789 -21.954 43.477 1.00 92.50 219 SER A C 1
ATOM 1497 O O . SER A 1 219 ? 4.804 -22.127 42.753 1.00 92.50 219 SER A O 1
ATOM 1499 N N . THR A 1 220 ? 5.703 -21.413 44.694 1.00 93.75 220 THR A N 1
ATOM 1500 C CA . THR A 1 220 ? 4.454 -20.924 45.287 1.00 93.75 220 THR A CA 1
ATOM 1501 C C . THR A 1 220 ? 4.557 -19.438 45.605 1.00 93.75 220 THR A C 1
ATOM 1503 O O . THR A 1 220 ? 5.473 -19.022 46.311 1.00 93.75 220 THR A O 1
ATOM 1506 N N . GLN A 1 221 ? 3.586 -18.655 45.139 1.00 96.19 221 GLN A N 1
ATOM 1507 C CA . GLN A 1 221 ? 3.320 -17.310 45.646 1.00 96.19 221 GLN A CA 1
ATOM 1508 C C . GLN A 1 221 ? 2.119 -17.367 46.591 1.00 96.19 221 GLN A C 1
ATOM 1510 O O . GLN A 1 221 ? 1.053 -17.834 46.198 1.00 96.19 221 GLN A O 1
ATOM 1515 N N . THR A 1 222 ? 2.273 -16.836 47.802 1.00 97.06 222 THR A N 1
ATOM 1516 C CA . THR A 1 222 ? 1.194 -16.727 48.795 1.00 97.06 222 THR A CA 1
ATOM 1517 C C . THR A 1 222 ? 0.931 -15.263 49.109 1.00 97.06 222 THR A C 1
ATOM 1519 O O . THR A 1 222 ? 1.882 -14.508 49.277 1.00 97.06 222 THR A O 1
ATOM 1522 N N . PHE A 1 223 ? -0.332 -14.861 49.204 1.00 97.56 223 PHE A N 1
ATOM 1523 C CA . PHE A 1 223 ? -0.749 -13.547 49.700 1.00 97.56 223 PHE A CA 1
ATOM 1524 C C . PHE A 1 223 ? -1.504 -13.697 51.022 1.00 97.56 223 PHE A C 1
ATOM 1526 O O . PHE A 1 223 ? -2.165 -14.713 51.250 1.00 97.56 223 PHE A O 1
ATOM 1533 N N . ALA A 1 224 ? -1.441 -12.677 51.880 1.00 96.94 224 ALA A N 1
ATOM 1534 C CA . ALA A 1 224 ? -2.130 -12.699 53.173 1.00 96.94 224 ALA A CA 1
ATOM 1535 C C . ALA A 1 224 ? -3.660 -12.718 53.007 1.00 96.94 224 ALA A C 1
ATOM 1537 O O . ALA A 1 224 ? -4.383 -13.413 53.718 1.00 96.94 224 ALA A O 1
ATOM 1538 N N . SER A 1 225 ? -4.153 -11.940 52.047 1.00 95.94 225 SER A N 1
ATOM 1539 C CA . SER A 1 225 ? -5.552 -11.860 51.621 1.00 95.94 225 SER A CA 1
ATOM 1540 C C . SER A 1 225 ? -5.611 -11.222 50.236 1.00 95.94 225 SER A C 1
ATOM 1542 O O . SER A 1 225 ? -4.622 -10.639 49.790 1.00 95.94 225 SER A O 1
ATOM 1544 N N . THR A 1 226 ? -6.758 -11.310 49.569 1.00 96.31 226 THR A N 1
ATOM 1545 C CA . THR A 1 226 ? -7.006 -10.654 48.286 1.00 96.31 226 THR A CA 1
ATOM 1546 C C . THR A 1 226 ? -8.327 -9.889 48.328 1.00 96.31 226 THR A C 1
ATOM 1548 O O . THR A 1 226 ? -9.394 -10.482 48.469 1.00 96.31 226 THR A O 1
ATOM 1551 N N . ALA A 1 227 ? -8.273 -8.569 48.164 1.00 96.81 227 ALA A N 1
ATOM 1552 C CA . ALA A 1 227 ? -9.452 -7.741 47.929 1.00 96.81 227 ALA A CA 1
ATOM 1553 C C . ALA A 1 227 ? -9.690 -7.590 46.420 1.00 96.81 227 ALA A C 1
ATOM 1555 O O . ALA A 1 227 ? -8.796 -7.157 45.693 1.00 96.81 227 ALA A O 1
ATOM 1556 N N . VAL A 1 228 ? -10.890 -7.923 45.950 1.00 94.81 228 VAL A N 1
ATOM 1557 C CA . VAL A 1 228 ? -11.328 -7.709 44.566 1.00 94.81 228 VAL A CA 1
ATOM 1558 C C . VAL A 1 228 ? -12.152 -6.427 44.538 1.00 94.81 228 VAL A C 1
ATOM 1560 O O . VAL A 1 228 ? -13.305 -6.401 44.961 1.00 94.81 228 VAL A O 1
ATOM 1563 N N . ASN A 1 229 ? -11.512 -5.344 44.112 1.00 92.06 229 ASN A N 1
ATOM 1564 C CA . ASN A 1 229 ? -12.076 -4.007 43.981 1.00 92.06 229 ASN A CA 1
ATOM 1565 C C . ASN A 1 229 ? -12.702 -3.805 42.598 1.00 92.06 229 ASN A C 1
ATOM 1567 O O . ASN A 1 229 ? -12.432 -4.563 41.670 1.00 92.06 229 ASN A O 1
ATOM 1571 N N . ALA A 1 230 ? -13.497 -2.741 42.461 1.00 88.56 230 ALA A N 1
ATOM 1572 C CA . ALA A 1 230 ? -14.178 -2.396 41.218 1.00 88.56 230 ALA A CA 1
ATOM 1573 C C . ALA A 1 230 ? -13.236 -2.366 40.000 1.00 88.56 230 ALA A C 1
ATOM 1575 O O . ALA A 1 230 ? -12.275 -1.595 39.977 1.00 88.56 230 ALA A O 1
ATOM 1576 N N . GLY A 1 231 ? -13.551 -3.176 38.986 1.00 89.38 231 GLY A N 1
ATOM 1577 C CA . GLY A 1 231 ? -12.720 -3.388 37.799 1.00 89.38 231 GLY A CA 1
ATOM 1578 C C . GLY A 1 231 ? -12.676 -4.859 37.379 1.00 89.38 231 GLY A C 1
ATOM 1579 O O . GLY A 1 231 ? -13.038 -5.747 38.148 1.00 89.38 231 GLY A O 1
ATOM 1580 N N . TYR A 1 232 ? -12.240 -5.129 36.146 1.00 91.81 232 TYR A N 1
ATOM 1581 C CA . TYR A 1 232 ? -12.052 -6.496 35.660 1.00 91.81 232 TYR A CA 1
ATOM 1582 C C . TYR A 1 232 ? -10.616 -6.980 35.874 1.00 91.81 232 TYR A C 1
ATOM 1584 O O . TYR A 1 232 ? -9.716 -6.645 35.109 1.00 91.81 232 TYR A O 1
ATOM 1592 N N . SER A 1 233 ? -10.391 -7.770 36.920 1.00 93.50 233 SER A N 1
ATOM 1593 C CA . SER A 1 233 ? -9.070 -8.293 37.257 1.00 93.50 233 SER A CA 1
ATOM 1594 C C . SER A 1 233 ? -8.854 -9.717 36.778 1.00 93.50 233 SER A C 1
ATOM 1596 O O . SER A 1 233 ? -9.757 -10.550 36.794 1.00 93.50 233 SER A O 1
ATOM 1598 N N . THR A 1 234 ? -7.617 -10.009 36.379 1.00 93.69 234 THR A N 1
ATOM 1599 C CA . THR A 1 234 ? -7.223 -11.346 35.923 1.00 93.69 234 THR A CA 1
ATOM 1600 C C . THR A 1 234 ? -6.052 -11.873 36.744 1.00 93.69 234 THR A C 1
ATOM 1602 O O . THR A 1 234 ? -5.120 -11.137 37.057 1.00 93.69 234 THR A O 1
ATOM 1605 N N . VAL A 1 235 ? -6.079 -13.161 37.076 1.00 94.31 235 VAL A N 1
ATOM 1606 C CA . VAL A 1 235 ? -4.937 -13.888 37.641 1.00 94.31 235 VAL A CA 1
ATOM 1607 C C . VAL A 1 235 ? -4.538 -14.981 36.657 1.00 94.31 235 VAL A C 1
ATOM 1609 O O . VAL A 1 235 ? -5.355 -15.845 36.334 1.00 94.31 235 VAL A O 1
ATOM 1612 N N . THR A 1 236 ? -3.290 -14.953 36.187 1.00 92.25 236 THR A N 1
ATOM 1613 C CA . THR A 1 236 ? -2.728 -15.972 35.291 1.00 92.25 236 THR A CA 1
ATOM 1614 C C . THR A 1 236 ? -1.607 -16.757 35.963 1.00 92.25 236 THR A C 1
ATOM 1616 O O . THR A 1 236 ? -0.720 -16.180 36.594 1.00 92.25 236 THR A O 1
ATOM 1619 N N . ASN A 1 237 ? -1.621 -18.082 35.792 1.00 89.75 237 ASN A N 1
ATOM 1620 C CA . ASN A 1 237 ? -0.590 -18.994 36.294 1.00 89.75 237 ASN A CA 1
ATOM 1621 C C . ASN A 1 237 ? -0.115 -19.920 35.159 1.00 89.75 237 ASN A C 1
ATOM 1623 O O . ASN A 1 237 ? -0.858 -20.783 34.686 1.00 89.75 237 ASN A O 1
ATOM 1627 N N . SER A 1 238 ? 1.107 -19.685 34.676 1.00 76.25 238 SER A N 1
ATOM 1628 C CA . SER A 1 238 ? 1.528 -20.111 33.331 1.00 76.25 238 SER A CA 1
ATOM 1629 C C . SER A 1 238 ? 2.092 -21.535 33.228 1.00 76.25 238 SER A C 1
ATOM 1631 O O . SER A 1 238 ? 2.288 -22.016 32.114 1.00 76.25 238 SER A O 1
ATOM 1633 N N . THR A 1 239 ? 2.355 -22.235 34.341 1.00 73.94 239 THR A N 1
ATOM 1634 C CA . THR A 1 239 ? 2.918 -23.605 34.296 1.00 73.94 239 THR A CA 1
ATOM 1635 C C . THR A 1 239 ? 2.266 -24.553 35.301 1.00 73.94 239 THR A C 1
ATOM 1637 O O . THR A 1 239 ? 1.993 -24.145 36.429 1.00 73.94 239 THR A O 1
ATOM 1640 N N . ALA A 1 240 ? 2.119 -25.830 34.925 1.00 73.69 240 ALA A N 1
ATOM 1641 C CA . ALA A 1 240 ? 1.327 -26.834 35.644 1.00 73.69 240 ALA A CA 1
ATOM 1642 C C . ALA A 1 240 ? 1.672 -27.051 37.118 1.00 73.69 240 ALA A C 1
ATOM 1644 O O . ALA A 1 240 ? 0.809 -27.387 37.925 1.00 73.69 240 ALA A O 1
ATOM 1645 N N . THR A 1 241 ? 2.934 -26.860 37.476 1.00 83.69 241 THR A N 1
ATOM 1646 C CA . THR A 1 241 ? 3.452 -27.196 38.803 1.00 83.69 241 THR A CA 1
ATOM 1647 C C . THR A 1 241 ? 3.426 -26.027 39.785 1.00 83.69 241 THR A C 1
ATOM 1649 O O . THR A 1 241 ? 3.632 -26.238 40.975 1.00 83.69 241 THR A O 1
ATOM 1652 N N . ASN A 1 242 ? 3.168 -24.800 39.326 1.00 90.81 242 ASN A N 1
ATOM 1653 C CA . ASN A 1 242 ? 3.208 -23.611 40.179 1.00 90.81 242 ASN A CA 1
ATOM 1654 C C . ASN A 1 242 ? 1.897 -23.398 40.934 1.00 90.81 242 ASN A C 1
ATOM 1656 O O . ASN A 1 242 ? 0.816 -23.671 40.404 1.00 90.81 242 ASN A O 1
ATOM 1660 N N . THR A 1 243 ? 1.992 -22.790 42.117 1.00 92.50 243 THR A N 1
ATOM 1661 C CA . THR A 1 243 ? 0.830 -22.435 42.943 1.00 92.50 243 THR A CA 1
ATOM 1662 C C . THR A 1 243 ? 0.734 -20.927 43.177 1.00 92.50 243 THR A C 1
ATOM 1664 O O . THR A 1 243 ? 1.708 -20.286 43.563 1.00 92.50 243 THR A O 1
ATOM 1667 N N . VAL A 1 244 ? -0.459 -20.358 42.991 1.00 94.88 244 VAL A N 1
ATOM 1668 C CA . VAL A 1 244 ? -0.807 -19.001 43.448 1.00 94.88 244 VAL A CA 1
ATOM 1669 C C . VAL A 1 244 ? -1.880 -19.115 44.526 1.00 94.88 244 VAL A C 1
ATOM 1671 O O . VAL A 1 244 ? -3.027 -19.441 44.223 1.00 94.88 244 VAL A O 1
ATOM 1674 N N . ALA A 1 245 ? -1.518 -18.852 45.778 1.00 95.06 245 ALA A N 1
ATOM 1675 C CA . ALA A 1 245 ? -2.430 -18.836 46.913 1.00 95.06 245 ALA A CA 1
ATOM 1676 C C . ALA A 1 245 ? -2.881 -17.397 47.203 1.00 95.06 245 ALA A C 1
ATOM 1678 O O . ALA A 1 245 ? -2.118 -16.582 47.720 1.00 95.06 245 ALA A O 1
ATOM 1679 N N . LEU A 1 246 ? -4.138 -17.087 46.880 1.00 94.31 246 LEU A N 1
ATOM 1680 C CA . LEU A 1 246 ? -4.722 -15.744 47.008 1.00 94.31 246 LEU A CA 1
ATOM 1681 C C . LEU A 1 246 ? -5.104 -15.374 48.455 1.00 94.31 246 LEU A C 1
ATOM 1683 O O . LEU A 1 246 ? -5.515 -14.245 48.719 1.00 94.31 246 LEU A O 1
ATOM 1687 N N . GLY A 1 247 ? -5.001 -16.313 49.398 1.00 93.56 247 GLY A N 1
ATOM 1688 C CA . GLY A 1 247 ? -5.510 -16.123 50.756 1.00 93.56 247 GLY A CA 1
ATOM 1689 C C . GLY A 1 247 ? -7.034 -15.957 50.771 1.00 93.56 247 GLY A C 1
ATOM 1690 O O . GLY A 1 247 ? -7.733 -16.494 49.901 1.00 93.56 247 GLY A O 1
ATOM 1691 N N . ALA A 1 248 ? -7.551 -15.240 51.771 1.00 92.62 248 ALA A N 1
ATOM 1692 C CA . ALA A 1 248 ? -8.982 -14.965 51.891 1.00 92.62 248 ALA A CA 1
ATOM 1693 C C . ALA A 1 248 ? -9.404 -13.916 50.856 1.00 92.62 248 ALA A C 1
ATOM 1695 O O . ALA A 1 248 ? -8.777 -12.861 50.760 1.00 92.62 248 ALA A O 1
ATOM 1696 N N . LEU A 1 249 ? -10.457 -14.207 50.094 1.00 93.00 249 LEU A N 1
ATOM 1697 C CA . LEU A 1 249 ? -11.049 -13.300 49.116 1.00 93.00 249 LEU A CA 1
ATOM 1698 C C . LEU A 1 249 ? -12.130 -12.429 49.759 1.00 93.00 249 LEU A C 1
ATOM 1700 O O . LEU A 1 249 ? -13.097 -12.950 50.316 1.00 93.00 249 LEU A O 1
ATOM 1704 N N . THR A 1 250 ? -11.995 -11.116 49.589 1.00 93.31 250 THR A N 1
ATOM 1705 C CA . THR A 1 250 ? -13.031 -10.123 49.887 1.00 93.31 250 THR A CA 1
ATOM 1706 C C . THR A 1 250 ? -13.507 -9.511 48.580 1.00 93.31 250 THR A C 1
ATOM 1708 O O . THR A 1 250 ? -12.714 -8.915 47.853 1.00 93.31 250 THR A O 1
ATOM 1711 N N . HIS A 1 251 ? -14.795 -9.641 48.284 1.00 91.56 251 HIS A N 1
ATOM 1712 C CA . HIS A 1 251 ? -15.406 -9.002 47.126 1.00 91.56 251 HIS A CA 1
ATOM 1713 C C . HIS A 1 251 ? -15.984 -7.642 47.504 1.00 91.56 251 HIS A C 1
ATOM 1715 O O . HIS A 1 251 ? -16.819 -7.552 48.405 1.00 91.56 251 HIS A O 1
ATOM 1721 N N . ASN A 1 252 ? -15.563 -6.606 46.787 1.00 92.81 252 ASN A N 1
ATOM 1722 C CA . ASN A 1 252 ? -16.174 -5.288 46.838 1.00 92.81 252 ASN A CA 1
ATOM 1723 C C . ASN A 1 252 ? -17.031 -5.094 45.582 1.00 92.81 252 ASN A C 1
ATOM 1725 O O . ASN A 1 252 ? -16.630 -5.507 44.496 1.00 92.81 252 ASN A O 1
ATOM 1729 N N . THR A 1 253 ? -18.188 -4.444 45.731 1.00 91.50 253 THR A N 1
ATOM 1730 C CA . THR A 1 253 ? -19.133 -4.179 44.634 1.00 91.50 253 THR A CA 1
ATOM 1731 C C . THR A 1 253 ? -18.428 -3.622 43.396 1.00 91.50 253 THR A C 1
ATOM 1733 O O . THR A 1 253 ? -17.616 -2.697 43.496 1.00 91.50 253 THR A O 1
ATOM 1736 N N . GLY A 1 254 ? -18.743 -4.179 42.226 1.00 92.12 254 GLY A N 1
ATOM 1737 C CA . GLY A 1 254 ? -18.095 -3.838 40.961 1.00 92.12 254 GLY A CA 1
ATOM 1738 C C . GLY A 1 254 ? -16.843 -4.651 40.631 1.00 92.12 254 GLY A C 1
ATOM 1739 O O . GLY A 1 254 ? -16.291 -4.490 39.538 1.00 92.12 254 GLY A O 1
ATOM 1740 N N . GLY A 1 255 ? -16.341 -5.466 41.560 1.00 93.12 255 GLY A N 1
ATOM 1741 C CA . GLY A 1 255 ? -15.112 -6.229 41.387 1.00 93.12 255 GLY A CA 1
ATOM 1742 C C . GLY A 1 255 ? -15.338 -7.527 40.628 1.00 93.12 255 GLY A C 1
ATOM 1743 O O . GLY A 1 255 ? -16.087 -8.387 41.065 1.00 93.12 255 GLY A O 1
ATOM 1744 N N . LEU A 1 256 ? -14.656 -7.711 39.501 1.00 94.25 256 LEU A N 1
ATOM 1745 C CA . LEU A 1 256 ? -14.718 -8.944 38.718 1.00 94.25 256 LEU A CA 1
ATOM 1746 C C . LEU A 1 256 ? -13.362 -9.642 38.754 1.00 94.25 256 LEU A C 1
ATOM 1748 O O . LEU A 1 256 ? -12.320 -9.002 38.609 1.00 94.25 256 LEU A O 1
ATOM 1752 N N . LEU A 1 257 ? -13.376 -10.964 38.910 1.00 93.50 257 LEU A N 1
ATOM 1753 C CA . LEU A 1 257 ? -12.166 -11.779 38.939 1.00 93.50 257 LEU A CA 1
ATOM 1754 C C . LEU A 1 257 ? -12.254 -12.892 37.899 1.00 93.50 257 LEU A C 1
ATOM 1756 O O . LEU A 1 257 ? -13.141 -13.741 37.959 1.00 93.50 257 LEU A O 1
ATOM 1760 N N . ASN A 1 258 ? -11.294 -12.933 36.984 1.00 92.50 258 ASN A N 1
ATOM 1761 C CA . ASN A 1 258 ? -11.078 -14.075 36.110 1.00 92.50 258 ASN A CA 1
ATOM 1762 C C . ASN A 1 258 ? -9.785 -14.796 36.472 1.00 92.50 258 ASN A C 1
ATOM 1764 O O . ASN A 1 258 ? -8.705 -14.205 36.507 1.00 92.50 258 ASN A O 1
ATOM 1768 N N . ILE A 1 259 ? -9.889 -16.094 36.716 1.00 90.31 259 ILE A N 1
ATOM 1769 C CA . ILE A 1 259 ? -8.749 -16.954 37.002 1.00 90.31 259 ILE A CA 1
ATOM 1770 C C . ILE A 1 259 ? -8.484 -17.772 35.746 1.00 90.31 259 ILE A C 1
ATOM 1772 O O . ILE A 1 259 ? -9.181 -18.737 35.425 1.00 90.31 259 ILE A O 1
ATOM 1776 N N . PHE A 1 260 ? -7.458 -17.356 35.015 1.00 81.25 260 PHE A N 1
ATOM 1777 C CA . PHE A 1 260 ? -7.047 -17.983 33.773 1.00 81.25 260 PHE A CA 1
ATOM 1778 C C . PHE A 1 260 ? -5.778 -18.798 34.022 1.00 81.25 260 PHE A C 1
ATOM 1780 O O . PHE A 1 260 ? -4.653 -18.336 33.824 1.00 81.25 260 PHE A O 1
ATOM 1787 N N . SER A 1 261 ? -5.960 -20.025 34.512 1.00 67.75 261 SER A N 1
ATOM 1788 C CA . SER A 1 261 ? -4.858 -20.974 34.624 1.00 67.75 261 SER A CA 1
ATOM 1789 C C . SER A 1 261 ? -4.706 -21.738 33.314 1.00 67.75 261 SER A C 1
ATOM 1791 O O . SER A 1 261 ? -5.532 -22.584 32.982 1.00 67.75 261 SER A O 1
ATOM 1793 N N . LEU A 1 262 ? -3.651 -21.433 32.557 1.00 58.69 262 LEU A N 1
ATOM 1794 C CA . LEU A 1 262 ? -3.321 -22.178 31.341 1.00 58.69 262 LEU A CA 1
ATOM 1795 C C . LEU A 1 262 ? -2.889 -23.608 31.679 1.00 58.69 262 LEU A C 1
ATOM 1797 O O . LEU A 1 262 ? -3.112 -24.504 30.871 1.00 58.69 262 LEU A O 1
ATOM 1801 N N . THR A 1 263 ? -2.290 -23.814 32.862 1.00 69.31 263 THR A N 1
ATOM 1802 C CA . THR A 1 263 ? -1.869 -25.138 33.347 1.00 69.31 263 THR A CA 1
ATOM 1803 C C . THR A 1 263 ? -1.697 -25.263 34.877 1.00 69.31 263 THR A C 1
ATOM 1805 O O . THR A 1 263 ? -1.878 -26.369 35.374 1.00 69.31 263 THR A O 1
ATOM 1808 N N . GLY A 1 264 ? -1.332 -24.209 35.633 1.00 80.44 264 GLY A N 1
ATOM 1809 C CA . GLY A 1 264 ? -0.989 -24.267 37.077 1.00 80.44 264 GLY A CA 1
ATOM 1810 C C . GLY A 1 264 ? -2.153 -24.321 38.083 1.00 80.44 264 GLY A C 1
ATOM 1811 O O . GLY A 1 264 ? -3.325 -24.359 37.710 1.00 80.44 264 GLY A O 1
ATOM 1812 N N . THR A 1 265 ? -1.851 -24.286 39.388 1.00 90.38 265 THR A N 1
ATOM 1813 C CA . THR A 1 265 ? -2.871 -24.298 40.458 1.00 90.38 265 THR A CA 1
ATOM 1814 C C . THR A 1 265 ? -3.059 -22.909 41.075 1.00 90.38 265 THR A C 1
ATOM 1816 O O . THR A 1 265 ? -2.100 -22.265 41.493 1.00 90.38 265 THR A O 1
ATOM 1819 N N . THR A 1 266 ? -4.298 -22.434 41.175 1.00 92.38 266 THR A N 1
ATOM 1820 C CA . THR A 1 266 ? -4.648 -21.227 41.945 1.00 92.38 266 THR A CA 1
ATOM 1821 C C . THR A 1 266 ? -5.595 -21.628 43.067 1.00 92.38 266 THR A C 1
ATOM 1823 O O . THR A 1 266 ? -6.546 -22.369 42.823 1.00 92.38 266 THR A O 1
ATOM 1826 N N . THR A 1 267 ? -5.333 -21.175 44.292 1.00 92.38 267 THR A N 1
ATOM 1827 C CA . THR A 1 267 ? -6.106 -21.534 45.490 1.00 92.38 267 THR A CA 1
ATOM 1828 C C . THR A 1 267 ? -6.549 -20.292 46.264 1.00 92.38 267 THR A C 1
ATOM 1830 O O . THR A 1 267 ? -5.991 -19.202 46.122 1.00 92.38 267 THR A O 1
ATOM 1833 N N . THR A 1 268 ? -7.561 -20.461 47.112 1.00 91.94 268 THR A N 1
ATOM 1834 C CA . THR A 1 268 ? -8.040 -19.450 48.066 1.00 91.94 268 THR A CA 1
ATOM 1835 C C . THR A 1 268 ? -8.419 -20.120 49.386 1.00 91.94 268 THR A C 1
ATOM 1837 O O . THR A 1 268 ? -8.785 -21.298 49.406 1.00 91.94 268 THR A O 1
ATOM 1840 N N . SER A 1 269 ? -8.335 -19.383 50.496 1.00 89.69 269 SER A N 1
ATOM 1841 C CA . SER A 1 269 ? -8.841 -19.826 51.801 1.00 89.69 269 SER A CA 1
ATOM 1842 C C . SER A 1 269 ? -10.295 -19.419 52.065 1.00 89.69 269 SER A C 1
ATOM 1844 O O . SER A 1 269 ? -10.834 -19.775 53.110 1.00 89.69 269 SER A O 1
ATOM 1846 N N . SER A 1 270 ? -10.961 -18.724 51.134 1.00 83.88 270 SER A N 1
ATOM 1847 C CA . SER A 1 270 ? -12.398 -18.449 51.250 1.00 83.88 270 SER A CA 1
ATOM 1848 C C . SER A 1 270 ? -13.221 -19.730 51.163 1.00 83.88 270 SER A C 1
ATOM 1850 O O . SER A 1 270 ? -12.893 -20.644 50.404 1.00 83.88 270 SER A O 1
ATOM 1852 N N . ALA A 1 271 ? -14.304 -19.787 51.936 1.00 75.38 271 ALA A N 1
ATOM 1853 C CA . ALA A 1 271 ? -15.323 -20.813 51.771 1.00 75.38 271 ALA A CA 1
ATOM 1854 C C . ALA A 1 271 ? -16.109 -20.559 50.475 1.00 75.38 271 ALA A C 1
ATOM 1856 O O . ALA A 1 271 ? -16.371 -19.410 50.122 1.00 75.38 271 ALA A O 1
ATOM 1857 N N . VAL A 1 272 ? -16.493 -21.634 49.785 1.00 75.38 272 VAL A N 1
ATOM 1858 C CA . VAL A 1 272 ? -17.511 -21.559 48.728 1.00 75.38 272 VAL A CA 1
ATOM 1859 C C . VAL A 1 272 ? -18.864 -21.225 49.348 1.00 75.38 272 VAL A C 1
ATOM 1861 O O . VAL A 1 272 ? -19.130 -21.582 50.500 1.00 75.38 272 VAL A O 1
ATOM 1864 N N . ASP A 1 273 ? -19.732 -20.562 48.589 1.00 75.56 273 ASP A N 1
ATOM 1865 C CA . ASP A 1 273 ? -21.123 -20.428 49.000 1.00 75.56 273 ASP A CA 1
ATOM 1866 C C . ASP A 1 273 ? -21.821 -21.804 49.039 1.00 75.56 273 ASP A C 1
ATOM 1868 O O . ASP A 1 273 ? -21.288 -22.829 48.599 1.00 75.56 273 ASP A O 1
ATOM 1872 N N . SER A 1 274 ? -23.054 -21.842 49.553 1.00 72.62 274 SER A N 1
ATOM 1873 C CA . SER A 1 274 ? -23.860 -23.077 49.641 1.00 72.62 274 SER A CA 1
ATOM 1874 C C . SER A 1 274 ? -24.116 -23.783 48.297 1.00 72.62 274 SER A C 1
ATOM 1876 O O . SER A 1 274 ? -24.653 -24.886 48.263 1.00 72.62 274 SER A O 1
ATOM 1878 N N . THR A 1 275 ? -23.752 -23.141 47.190 1.00 67.12 275 THR A N 1
ATOM 1879 C CA . THR A 1 275 ? -24.053 -23.508 45.806 1.00 67.12 275 THR A CA 1
ATOM 1880 C C . THR A 1 275 ? -22.802 -24.026 45.083 1.00 67.12 275 THR A C 1
ATOM 1882 O O . THR A 1 275 ? -22.902 -24.540 43.966 1.00 67.12 275 THR A O 1
ATOM 1885 N N . GLY A 1 276 ? -21.639 -23.951 45.747 1.00 76.31 276 GLY A N 1
ATOM 1886 C CA . GLY A 1 276 ? -20.355 -24.479 45.296 1.00 76.31 276 GLY A CA 1
ATOM 1887 C C . GLY A 1 276 ? -19.500 -23.494 44.497 1.00 76.31 276 GLY A C 1
ATOM 1888 O O . GLY A 1 276 ? -18.419 -23.883 44.056 1.00 76.31 276 GLY A O 1
ATOM 1889 N N . ILE A 1 277 ? -19.939 -22.242 44.319 1.00 85.00 277 ILE A N 1
ATOM 1890 C CA . ILE A 1 277 ? -19.150 -21.195 43.652 1.00 85.00 277 ILE A CA 1
ATOM 1891 C C . ILE A 1 277 ? -18.517 -20.253 44.677 1.00 85.00 277 ILE A C 1
ATOM 1893 O O . ILE A 1 277 ? -19.002 -20.094 45.795 1.00 85.00 277 ILE A O 1
ATOM 1897 N N . LEU A 1 278 ? -17.418 -19.609 44.292 1.00 84.31 278 LEU A N 1
ATOM 1898 C CA . LEU A 1 278 ? -16.784 -18.558 45.100 1.00 84.31 278 LEU A CA 1
ATOM 1899 C C . LEU A 1 278 ? -17.581 -17.247 45.097 1.00 84.31 278 LEU A C 1
ATOM 1901 O O . LEU A 1 278 ? -17.410 -16.413 45.983 1.00 84.31 278 LEU A O 1
ATOM 1905 N N . GLY A 1 279 ? -18.446 -17.073 44.098 1.00 87.31 279 GLY A N 1
ATOM 1906 C CA . GLY A 1 279 ? -19.316 -15.919 43.927 1.00 87.31 279 GLY A CA 1
ATOM 1907 C C . GLY A 1 279 ? -19.721 -15.736 42.467 1.00 87.31 279 GLY A C 1
ATOM 1908 O O . GLY A 1 279 ? -19.158 -16.355 41.563 1.00 87.31 279 GLY A O 1
ATOM 1909 N N . THR A 1 280 ? -20.691 -14.857 42.224 1.00 87.38 280 THR A N 1
ATOM 1910 C CA . THR A 1 280 ? -21.220 -14.570 40.878 1.00 87.38 280 THR A CA 1
ATOM 1911 C C . THR A 1 280 ? -20.305 -13.684 40.020 1.00 87.38 280 THR A C 1
ATOM 1913 O O . THR A 1 280 ? -20.503 -13.548 38.815 1.00 87.38 280 THR A O 1
ATOM 1916 N N . TRP A 1 281 ? -19.287 -13.102 40.646 1.00 91.50 281 TRP A N 1
ATOM 1917 C CA . TRP A 1 281 ? -18.283 -12.193 40.087 1.00 91.50 281 TRP A CA 1
ATOM 1918 C C . TRP A 1 281 ? -16.960 -12.891 39.721 1.00 91.50 281 TRP A C 1
ATOM 1920 O O . TRP A 1 281 ? -16.088 -12.286 39.093 1.00 91.50 281 TRP A O 1
ATOM 1930 N N . GLY A 1 282 ? -16.800 -14.159 40.118 1.00 92.00 282 GLY A N 1
ATOM 1931 C CA . GLY A 1 282 ? -15.618 -14.977 39.859 1.00 92.00 282 GLY A CA 1
ATOM 1932 C C . GLY A 1 282 ? -15.814 -15.908 38.663 1.00 92.00 282 GLY A C 1
ATOM 1933 O O . GLY A 1 282 ? -16.808 -16.630 38.584 1.00 92.00 282 GLY A O 1
ATOM 1934 N N . THR A 1 283 ? -14.847 -15.939 37.748 1.00 92.12 283 THR A N 1
ATOM 1935 C CA . THR A 1 283 ? -14.883 -16.757 36.527 1.00 92.12 283 THR A CA 1
ATOM 1936 C C . THR A 1 283 ? -13.583 -17.522 36.287 1.00 92.12 283 THR A C 1
ATOM 1938 O O . THR A 1 283 ? -12.535 -17.183 36.840 1.00 92.12 283 THR A O 1
ATOM 1941 N N . VAL A 1 284 ? -13.668 -18.577 35.473 1.00 90.31 284 VAL A N 1
ATOM 1942 C CA . VAL A 1 284 ? -12.527 -19.338 34.947 1.00 90.31 284 VAL A CA 1
ATOM 1943 C C . VAL A 1 284 ? -12.688 -19.597 33.448 1.00 90.31 284 VAL A C 1
ATOM 1945 O O . VAL A 1 284 ? -13.812 -19.676 32.938 1.00 90.31 284 VAL A O 1
ATOM 1948 N N . ASN A 1 285 ? -11.560 -19.838 32.772 1.00 85.75 285 ASN A N 1
ATOM 1949 C CA . ASN A 1 285 ? -11.442 -20.051 31.322 1.00 85.75 285 ASN A CA 1
ATOM 1950 C C . ASN A 1 285 ? -11.795 -18.808 30.479 1.00 85.75 285 ASN A C 1
ATOM 1952 O O . ASN A 1 285 ? -11.991 -17.707 30.982 1.00 85.75 285 ASN A O 1
ATOM 1956 N N . THR A 1 286 ? -11.831 -18.986 29.158 1.00 77.81 286 THR A N 1
ATOM 1957 C CA . THR A 1 286 ? -12.210 -17.976 28.161 1.00 77.81 286 THR A CA 1
ATOM 1958 C C . THR A 1 286 ? -13.020 -18.632 27.036 1.00 77.81 286 THR A C 1
ATOM 1960 O O . THR A 1 286 ? -13.220 -19.851 27.014 1.00 77.81 286 THR A O 1
ATOM 1963 N N . GLY A 1 287 ? -13.510 -17.836 26.086 1.00 73.69 287 GLY A N 1
ATOM 1964 C CA . GLY A 1 287 ? -14.244 -18.349 24.926 1.00 73.69 287 GLY A CA 1
ATOM 1965 C C . GLY A 1 287 ? -15.632 -18.878 25.296 1.00 73.69 287 GLY A C 1
ATOM 1966 O O . GLY A 1 287 ? -16.282 -18.394 26.222 1.00 73.69 287 GLY A O 1
ATOM 1967 N N . THR A 1 288 ? -16.066 -19.917 24.585 1.00 71.06 288 THR A N 1
ATOM 1968 C CA . THR A 1 288 ? -17.311 -20.650 24.870 1.00 71.06 288 THR A CA 1
ATOM 1969 C C . THR A 1 288 ? -17.239 -21.489 26.152 1.00 71.06 288 THR A C 1
ATOM 1971 O O . THR A 1 288 ? -18.240 -22.049 26.594 1.00 71.06 288 THR A O 1
ATOM 1974 N N . SER A 1 289 ? -16.046 -21.604 26.747 1.00 80.56 289 SER A N 1
ATOM 1975 C CA . SER A 1 289 ? -15.782 -22.387 27.959 1.00 80.56 289 SER A CA 1
ATOM 1976 C C . SER A 1 289 ? -15.825 -21.551 29.240 1.00 80.56 289 SER A C 1
ATOM 1978 O O . SER A 1 289 ? -15.585 -22.107 30.317 1.00 80.56 289 SER A O 1
ATOM 1980 N N . LEU A 1 290 ? -16.117 -20.245 29.137 1.00 88.56 290 LEU A N 1
ATOM 1981 C CA . LEU A 1 290 ? -16.244 -19.348 30.285 1.00 88.56 290 LEU A CA 1
ATOM 1982 C C . LEU A 1 290 ? -17.306 -19.883 31.258 1.00 88.56 290 LEU A C 1
ATOM 1984 O O . LEU A 1 290 ? -18.447 -20.176 30.881 1.00 88.56 290 LEU A O 1
ATOM 1988 N N . GLN A 1 291 ? -16.902 -20.039 32.516 1.00 90.44 291 GLN A N 1
ATOM 1989 C CA . GLN A 1 291 ? -17.723 -20.585 33.594 1.00 90.44 291 GLN A CA 1
ATOM 1990 C C . GLN A 1 291 ? -17.497 -19.801 34.884 1.00 90.44 291 GLN A C 1
ATOM 1992 O O . GLN A 1 291 ? -16.492 -19.105 35.030 1.00 90.44 291 GLN A O 1
ATOM 1997 N N . TYR A 1 292 ? -18.426 -19.933 35.830 1.00 90.88 292 TYR A N 1
ATOM 1998 C CA . TYR A 1 292 ? -18.237 -19.409 37.179 1.00 90.88 292 TYR A CA 1
ATOM 1999 C C . TYR A 1 292 ? -17.132 -20.189 37.905 1.00 90.88 292 TYR A C 1
ATOM 2001 O O . TYR A 1 292 ? -16.954 -21.391 37.680 1.00 90.88 292 TYR A O 1
ATOM 2009 N N . ALA A 1 293 ? -16.386 -19.501 38.764 1.00 90.75 293 ALA A N 1
ATOM 2010 C CA . ALA A 1 293 ? -15.316 -20.094 39.555 1.00 90.75 293 ALA A CA 1
ATOM 2011 C C . ALA A 1 293 ? -15.879 -20.865 40.764 1.00 90.75 293 ALA A C 1
ATOM 2013 O O . ALA A 1 293 ? -16.658 -20.324 41.551 1.00 90.75 293 ALA A O 1
ATOM 2014 N N . ALA A 1 294 ? -15.438 -22.110 40.938 1.00 87.62 294 ALA A N 1
ATOM 2015 C CA . ALA A 1 294 ? -15.721 -22.965 42.092 1.00 87.62 294 ALA A CA 1
ATOM 2016 C C . ALA A 1 294 ? -14.438 -23.365 42.824 1.00 87.62 294 ALA A C 1
ATOM 2018 O O . ALA A 1 294 ? -13.372 -23.419 42.224 1.00 87.62 294 ALA A O 1
ATOM 2019 N N . GLY A 1 295 ? -14.544 -23.713 44.105 1.00 79.38 295 GLY A N 1
ATOM 2020 C CA . GLY A 1 295 ? -13.422 -24.179 44.935 1.00 79.38 295 GLY A CA 1
ATOM 2021 C C . GLY A 1 295 ? -13.137 -23.252 46.116 1.00 79.38 295 GLY A C 1
ATOM 2022 O O . GLY A 1 295 ? -13.560 -22.111 46.102 1.00 79.38 295 GLY A O 1
ATOM 2023 N N . GLY A 1 296 ? -12.470 -23.734 47.168 1.00 71.69 296 GLY A N 1
ATOM 2024 C CA . GLY A 1 296 ? -12.218 -22.940 48.377 1.00 71.69 296 GLY A CA 1
ATOM 2025 C C . GLY A 1 296 ? -11.772 -23.762 49.590 1.00 71.69 296 GLY A C 1
ATOM 2026 O O . GLY A 1 296 ? -11.894 -24.984 49.593 1.00 71.69 296 GLY A O 1
ATOM 2027 N N . ASN A 1 297 ? -11.233 -23.071 50.598 1.00 79.06 297 ASN A N 1
ATOM 2028 C CA . ASN A 1 297 ? -10.481 -23.569 51.763 1.00 79.06 297 ASN A CA 1
ATOM 2029 C C . ASN A 1 297 ? -9.239 -24.425 51.423 1.00 79.06 297 ASN A C 1
ATOM 2031 O O . ASN A 1 297 ? -9.100 -25.568 51.857 1.00 79.06 297 ASN A O 1
ATOM 2035 N N . GLY A 1 298 ? -8.330 -23.862 50.621 1.00 80.94 298 GLY A N 1
ATOM 2036 C CA . GLY A 1 298 ? -7.037 -24.464 50.264 1.00 80.94 298 GLY A CA 1
ATOM 2037 C C . GLY A 1 298 ? -7.059 -25.357 49.019 1.00 80.94 298 GLY A C 1
ATOM 2038 O O . GLY A 1 298 ? -5.998 -25.765 48.551 1.00 80.94 298 GLY A O 1
ATOM 2039 N N . ALA A 1 299 ? -8.238 -25.626 48.451 1.00 86.81 299 ALA A N 1
ATOM 2040 C CA . ALA A 1 299 ? -8.397 -26.384 47.212 1.00 86.81 299 ALA A CA 1
ATOM 2041 C C . ALA A 1 299 ? -8.141 -25.537 45.949 1.00 86.81 299 ALA A C 1
ATOM 2043 O O . ALA A 1 299 ? -8.211 -24.304 45.975 1.00 86.81 299 ALA A O 1
ATOM 2044 N N . ALA A 1 300 ? -7.877 -26.222 44.831 1.00 88.62 300 ALA A N 1
ATOM 2045 C CA . ALA A 1 300 ? -7.759 -25.606 43.512 1.00 88.62 300 ALA A CA 1
ATOM 2046 C C . ALA A 1 300 ? -9.089 -24.980 43.068 1.00 88.62 300 ALA A C 1
ATOM 2048 O O . ALA A 1 300 ? -10.154 -25.584 43.217 1.00 88.62 300 ALA A O 1
ATOM 2049 N N . ILE A 1 301 ? -9.014 -23.785 42.485 1.00 90.81 301 ILE A N 1
ATOM 2050 C CA . ILE A 1 301 ? -10.157 -23.130 41.852 1.00 90.81 301 ILE A CA 1
ATOM 2051 C C . ILE A 1 301 ? -10.400 -23.776 40.478 1.00 90.81 301 ILE A C 1
ATOM 2053 O O . ILE A 1 301 ? -9.476 -23.934 39.683 1.00 90.81 301 ILE A O 1
ATOM 2057 N N . THR A 1 302 ? -11.644 -24.172 40.211 1.00 87.81 302 THR A N 1
ATOM 2058 C CA . THR A 1 302 ? -12.087 -24.962 39.051 1.00 87.81 302 THR A CA 1
ATOM 2059 C C . THR A 1 302 ? -13.356 -24.375 38.418 1.00 87.81 302 THR A C 1
ATOM 2061 O O . THR A 1 302 ? -13.902 -23.378 38.891 1.00 87.81 302 THR A O 1
ATOM 2064 N N . SER A 1 303 ? -13.823 -24.967 37.315 1.00 89.06 303 SER A N 1
ATOM 2065 C CA . SER A 1 303 ? -15.023 -24.530 36.592 1.00 89.06 303 SER A CA 1
ATOM 2066 C C . SER A 1 303 ? -16.314 -25.127 37.143 1.00 89.06 303 SER A C 1
ATOM 2068 O O . SER A 1 303 ? -16.419 -26.345 37.281 1.00 89.06 303 SER A O 1
ATOM 2070 N N . TYR A 1 304 ? -17.322 -24.282 37.353 1.00 87.88 304 TYR A N 1
ATOM 2071 C CA . TYR A 1 304 ? -18.664 -24.679 37.767 1.00 87.88 304 TYR A CA 1
ATOM 2072 C C . TYR A 1 304 ? -19.664 -24.699 36.597 1.00 87.88 304 TYR A C 1
ATOM 2074 O O . TYR A 1 304 ? -19.880 -23.679 35.938 1.00 87.88 304 TYR A O 1
ATOM 2082 N N . SER A 1 305 ? -20.337 -25.836 36.381 1.00 74.88 305 SER A N 1
ATOM 2083 C CA . SER A 1 305 ? -21.226 -26.060 35.228 1.00 74.88 305 SER A CA 1
ATOM 2084 C C . SER A 1 305 ? -22.711 -25.724 35.459 1.00 74.88 305 SER A C 1
ATOM 2086 O O . SER A 1 305 ? -23.452 -25.566 34.483 1.00 74.88 305 SER A O 1
ATOM 2088 N N . GLY A 1 306 ? -23.138 -25.526 36.712 1.00 78.25 306 GLY A N 1
ATOM 2089 C CA . GLY A 1 306 ? -24.525 -25.211 37.091 1.00 78.25 306 GLY A CA 1
ATOM 2090 C C . GLY A 1 306 ? -25.551 -26.301 36.773 1.00 78.25 306 GLY A C 1
ATOM 2091 O O . GLY A 1 306 ? -25.280 -27.258 36.050 1.00 78.25 306 GLY A O 1
ATOM 2092 N N . ALA A 1 307 ? -26.759 -26.152 37.318 1.00 82.81 307 ALA A N 1
ATOM 2093 C CA . ALA A 1 307 ? -27.893 -27.003 36.969 1.00 82.81 307 ALA A CA 1
ATOM 2094 C C . ALA A 1 307 ? -28.426 -26.647 35.571 1.00 82.81 307 ALA A C 1
ATOM 2096 O O . ALA A 1 307 ? -28.319 -25.509 35.115 1.00 82.81 307 ALA A O 1
ATOM 2097 N N . THR A 1 308 ? -29.035 -27.596 34.866 1.00 77.88 308 THR A N 1
ATOM 2098 C CA . THR A 1 308 ? -29.686 -27.301 33.582 1.00 77.88 308 THR A CA 1
ATOM 2099 C C . THR A 1 308 ? -31.041 -26.629 33.837 1.00 77.88 308 THR A C 1
ATOM 2101 O O . THR A 1 308 ? -31.914 -27.232 34.454 1.00 77.88 308 THR A O 1
ATOM 2104 N N . ALA A 1 309 ? -31.231 -25.390 33.361 1.00 69.88 309 ALA A N 1
ATOM 2105 C CA . ALA A 1 309 ? -32.472 -24.610 33.524 1.00 69.88 309 ALA A CA 1
ATOM 2106 C C . ALA A 1 309 ? -33.714 -25.256 32.880 1.00 69.88 309 ALA A C 1
ATOM 2108 O O . ALA A 1 309 ? -34.836 -24.882 33.210 1.00 69.88 309 ALA A O 1
ATOM 2109 N N . GLY A 1 310 ? -33.520 -26.206 31.961 1.00 60.47 310 GLY A N 1
ATOM 2110 C CA . GLY A 1 310 ? -34.583 -26.949 31.290 1.00 60.47 310 GLY A CA 1
ATOM 2111 C C . GLY A 1 310 ? -34.079 -27.723 30.070 1.00 60.47 310 GLY A C 1
ATOM 2112 O O . GLY A 1 310 ? -33.034 -27.408 29.499 1.00 60.47 310 GLY A O 1
ATOM 2113 N N . THR A 1 311 ? -34.821 -28.755 29.668 1.00 56.78 311 THR A N 1
ATOM 2114 C CA . THR A 1 311 ? -34.709 -29.385 28.340 1.00 56.78 311 THR A CA 1
ATOM 2115 C C . THR A 1 311 ? -35.224 -28.400 27.280 1.00 56.78 311 THR A C 1
ATOM 2117 O O . THR A 1 311 ? -35.984 -27.494 27.624 1.00 56.78 311 THR A O 1
ATOM 2120 N N . ALA A 1 312 ? -34.819 -28.540 26.011 1.00 49.06 312 ALA A N 1
ATOM 2121 C CA . ALA A 1 312 ? -35.251 -27.661 24.916 1.00 49.06 312 ALA A CA 1
ATOM 2122 C C . ALA A 1 312 ? -36.765 -27.358 24.993 1.00 49.06 312 ALA A C 1
ATOM 2124 O O . ALA A 1 312 ? -37.581 -28.262 24.818 1.00 49.06 312 ALA A O 1
ATOM 2125 N N . GLY A 1 313 ? -37.125 -26.107 25.315 1.00 57.06 313 GLY A N 1
ATOM 2126 C CA . GLY A 1 313 ? -38.520 -25.671 25.412 1.00 57.06 313 GLY A CA 1
ATOM 2127 C C . GLY A 1 313 ? -38.860 -24.662 26.517 1.00 57.06 313 GLY A C 1
ATOM 2128 O O . GLY A 1 313 ? -39.632 -23.757 26.223 1.00 57.06 313 GLY A O 1
ATOM 2129 N N . ASN A 1 314 ? -38.322 -24.736 27.751 1.00 69.25 314 ASN A N 1
ATOM 2130 C CA . ASN A 1 314 ? -38.820 -23.894 28.870 1.00 69.25 314 ASN A CA 1
ATOM 2131 C C . ASN A 1 314 ? -37.781 -23.542 29.972 1.00 69.25 314 ASN A C 1
ATOM 2133 O O . ASN A 1 314 ? -37.023 -24.409 30.394 1.00 69.25 314 ASN A O 1
ATOM 2137 N N . LEU A 1 315 ? -37.788 -22.295 30.471 1.00 78.38 315 LEU A N 1
ATOM 2138 C CA . LEU A 1 315 ? -37.035 -21.766 31.631 1.00 78.38 315 LEU A CA 1
ATOM 2139 C C . LEU A 1 315 ? -37.770 -21.949 32.980 1.00 78.38 315 LEU A C 1
ATOM 2141 O O . LEU A 1 315 ? -37.296 -21.480 34.013 1.00 78.38 315 LEU A O 1
ATOM 2145 N N . SER A 1 316 ? -38.918 -22.632 32.995 1.00 71.62 316 SER A N 1
ATOM 2146 C CA . SER A 1 316 ? -39.796 -22.820 34.163 1.00 71.62 316 SER A CA 1
ATOM 2147 C C . SER A 1 316 ? -39.152 -23.484 35.385 1.00 71.62 316 SER A C 1
ATOM 2149 O O . SER A 1 316 ? -39.736 -23.437 36.463 1.00 71.62 316 SER A O 1
ATOM 2151 N N . ASN A 1 317 ? -37.975 -24.105 35.247 1.00 74.06 317 ASN A N 1
ATOM 2152 C CA . ASN A 1 317 ? -37.284 -24.750 36.369 1.00 74.06 317 ASN A CA 1
ATOM 2153 C C . ASN A 1 317 ? -36.314 -23.807 37.098 1.00 74.06 317 ASN A C 1
ATOM 2155 O O . ASN A 1 317 ? -35.709 -24.211 38.088 1.00 74.06 317 ASN A O 1
ATOM 2159 N N . VAL A 1 318 ? -36.161 -22.558 36.647 1.00 85.50 318 VAL A N 1
ATOM 2160 C CA . VAL A 1 318 ? -35.335 -21.556 37.331 1.00 85.50 318 VAL A CA 1
ATOM 2161 C C . VAL A 1 318 ? -36.145 -20.917 38.461 1.00 85.50 318 VAL A C 1
ATOM 2163 O O . VAL A 1 318 ? -36.733 -19.850 38.300 1.00 85.50 318 VAL A O 1
ATOM 2166 N N . THR A 1 319 ? -36.219 -21.603 39.602 1.00 88.12 319 THR A N 1
ATOM 2167 C CA . THR A 1 319 ? -37.137 -21.260 40.711 1.00 88.12 319 THR A CA 1
ATOM 2168 C C . THR A 1 319 ? -36.455 -21.059 42.065 1.00 88.12 319 THR A C 1
ATOM 2170 O O . THR A 1 319 ? -37.126 -20.810 43.064 1.00 88.12 319 THR A O 1
ATOM 2173 N N . SER A 1 320 ? -35.126 -21.158 42.128 1.00 88.12 320 SER A N 1
ATOM 2174 C CA . SER A 1 320 ? -34.361 -21.070 43.373 1.00 88.12 320 SER A CA 1
ATOM 2175 C C . SER A 1 320 ? -33.348 -19.931 43.340 1.00 88.12 320 SER A C 1
ATOM 2177 O O . SER A 1 320 ? -32.402 -19.953 42.552 1.00 88.12 320 SER A O 1
ATOM 2179 N N . ALA A 1 321 ? -33.493 -18.988 44.276 1.00 86.38 321 ALA A N 1
ATOM 2180 C CA . ALA A 1 321 ? -32.612 -17.828 44.443 1.00 86.38 321 ALA A CA 1
ATOM 2181 C C . ALA A 1 321 ? -31.163 -18.190 44.811 1.00 86.38 321 ALA A C 1
ATOM 2183 O O . ALA A 1 321 ? -30.283 -17.340 44.733 1.00 86.38 321 ALA A O 1
ATOM 2184 N N . THR A 1 322 ? -30.910 -19.439 45.213 1.00 86.62 322 THR A N 1
ATOM 2185 C CA . THR A 1 322 ? -29.569 -19.949 45.520 1.00 86.62 322 THR A CA 1
ATOM 2186 C C . THR A 1 322 ? -29.027 -20.851 44.417 1.00 86.62 322 THR A C 1
ATOM 2188 O O . THR A 1 322 ? -27.852 -21.171 44.411 1.00 86.62 322 THR A O 1
ATOM 2191 N N . THR A 1 323 ? -29.830 -21.279 43.442 1.00 87.12 323 THR A N 1
ATOM 2192 C CA . THR A 1 323 ? -29.338 -22.207 42.413 1.00 87.12 323 THR A CA 1
ATOM 2193 C C . THR A 1 323 ? -28.815 -21.454 41.197 1.00 87.12 323 THR A C 1
ATOM 2195 O O . THR A 1 323 ? -29.411 -20.482 40.732 1.00 87.12 323 THR A O 1
ATOM 2198 N N . ASN A 1 324 ? -27.684 -21.914 40.675 1.00 88.12 324 ASN A N 1
ATOM 2199 C CA . ASN A 1 324 ? -27.080 -21.418 39.447 1.00 88.12 324 ASN A CA 1
ATOM 2200 C C . ASN A 1 324 ? -27.515 -22.298 38.277 1.00 88.12 324 ASN A C 1
ATOM 2202 O O . ASN A 1 324 ? -27.422 -23.526 38.360 1.00 88.12 324 ASN A O 1
ATOM 2206 N N . TYR A 1 325 ? -27.920 -21.682 37.173 1.00 89.25 325 TYR A N 1
ATOM 2207 C CA . TYR A 1 325 ? -28.466 -22.398 36.031 1.00 89.25 325 TYR A CA 1
ATOM 2208 C C . TYR A 1 325 ? -27.719 -22.097 34.735 1.00 89.25 325 TYR A C 1
ATOM 2210 O O . TYR A 1 325 ? -27.271 -20.977 34.508 1.00 89.25 325 TYR A O 1
ATOM 2218 N N . SER A 1 326 ? -27.640 -23.094 33.856 1.00 88.38 326 SER A N 1
ATOM 2219 C CA . SER A 1 326 ? -27.205 -22.948 32.467 1.00 88.38 326 SER A CA 1
ATOM 2220 C C . SER A 1 326 ? -28.372 -23.208 31.509 1.00 88.38 326 SER A C 1
ATOM 2222 O O . SER A 1 326 ? -29.151 -24.141 31.724 1.00 88.38 326 SER A O 1
ATOM 2224 N N . PHE A 1 327 ? -28.477 -22.427 30.431 1.00 86.38 327 PHE A N 1
ATOM 2225 C CA . PHE A 1 327 ? -29.468 -22.612 29.365 1.00 86.38 327 PHE A CA 1
ATOM 2226 C C . PHE A 1 327 ? -28.870 -22.354 27.972 1.00 86.38 327 PHE A C 1
ATOM 2228 O O . PHE A 1 327 ? -27.866 -21.656 27.828 1.00 86.38 327 PHE A O 1
ATOM 2235 N N . ALA A 1 328 ? -29.490 -22.927 26.939 1.00 84.69 328 ALA A N 1
ATOM 2236 C CA . ALA A 1 328 ? -29.056 -22.828 25.544 1.00 84.69 328 ALA A CA 1
ATOM 2237 C C . ALA A 1 328 ? -30.163 -22.238 24.650 1.00 84.69 328 ALA A C 1
ATOM 2239 O O . ALA A 1 328 ? -31.254 -21.909 25.122 1.00 84.69 328 ALA A O 1
ATOM 2240 N N . ALA A 1 329 ? -29.878 -22.081 23.353 1.00 82.50 329 ALA A N 1
ATOM 2241 C CA . ALA A 1 329 ? -30.833 -21.543 22.385 1.00 82.50 329 ALA A CA 1
ATOM 2242 C C . ALA A 1 329 ? -32.109 -22.410 22.312 1.00 82.50 329 ALA A C 1
ATOM 2244 O O . ALA A 1 329 ? -32.027 -23.637 22.313 1.00 82.50 329 ALA A O 1
ATOM 2245 N N . GLY A 1 330 ? -33.281 -21.766 22.236 1.00 75.19 330 GLY A N 1
ATOM 2246 C CA . GLY A 1 330 ? -34.589 -22.434 22.140 1.00 75.19 330 GLY A CA 1
ATOM 2247 C C . GLY A 1 330 ? -35.364 -22.588 23.457 1.00 75.19 330 GLY A C 1
ATOM 2248 O O . GLY A 1 330 ? -36.460 -23.144 23.448 1.00 75.19 330 GLY A O 1
ATOM 2249 N N . ALA A 1 331 ? -34.844 -22.104 24.589 1.00 76.19 331 ALA A N 1
ATOM 2250 C CA . ALA A 1 331 ? -35.611 -22.023 25.833 1.00 76.19 331 ALA A CA 1
ATOM 2251 C C . ALA A 1 331 ? -36.597 -20.834 25.805 1.00 76.19 331 ALA A C 1
ATOM 2253 O O . ALA A 1 331 ? -36.233 -19.746 25.362 1.00 76.19 331 ALA A O 1
ATOM 2254 N N . THR A 1 332 ? -37.830 -21.022 26.289 1.00 75.50 332 THR A N 1
ATOM 2255 C CA . THR A 1 332 ? -38.844 -19.953 26.415 1.00 75.50 332 THR A CA 1
ATOM 2256 C C . THR A 1 332 ? -39.222 -19.723 27.880 1.00 75.50 332 THR A C 1
ATOM 2258 O O . THR A 1 332 ? -39.149 -20.651 28.678 1.00 75.50 332 THR A O 1
ATOM 2261 N N . GLN A 1 333 ? -39.605 -18.505 28.276 1.00 81.62 333 GLN A N 1
ATOM 2262 C CA . GLN A 1 333 ? -40.116 -18.255 29.630 1.00 81.62 333 GLN A CA 1
ATOM 2263 C C . GLN A 1 333 ? -41.634 -18.403 29.650 1.00 81.62 333 GLN A C 1
ATOM 2265 O O . GLN A 1 333 ? -42.339 -17.652 28.984 1.00 81.62 333 GLN A O 1
ATOM 2270 N N . THR A 1 334 ? -42.139 -19.339 30.452 1.00 77.81 334 THR A N 1
ATOM 2271 C CA . THR A 1 334 ? -43.585 -19.525 30.659 1.00 77.81 334 THR A CA 1
ATOM 2272 C C . THR A 1 334 ? -44.049 -19.133 32.069 1.00 77.81 334 THR A C 1
ATOM 2274 O O . THR A 1 334 ? -45.163 -19.478 32.454 1.00 77.81 334 THR A O 1
ATOM 2277 N N . GLY A 1 335 ? -43.196 -18.485 32.871 1.00 83.19 335 GLY A N 1
ATOM 2278 C CA . GLY A 1 335 ? -43.472 -18.103 34.262 1.00 83.19 335 GLY A CA 1
ATOM 2279 C C . GLY A 1 335 ? -42.354 -17.251 34.873 1.00 83.19 335 GLY A C 1
ATOM 2280 O O . GLY A 1 335 ? -41.348 -16.997 34.218 1.00 83.19 335 GLY A O 1
ATOM 2281 N N . ALA A 1 336 ? -42.512 -16.794 36.119 1.00 86.94 336 ALA A N 1
ATOM 2282 C CA . ALA A 1 336 ? -41.476 -16.012 36.809 1.00 86.94 336 ALA A CA 1
ATOM 2283 C C . ALA A 1 336 ? -40.181 -16.819 36.999 1.00 86.94 336 ALA A C 1
ATOM 2285 O O . ALA A 1 336 ? -40.223 -18.025 37.238 1.00 86.94 336 ALA A O 1
ATOM 2286 N N . ILE A 1 337 ? -39.040 -16.137 36.903 1.00 88.50 337 ILE A N 1
ATOM 2287 C CA . ILE A 1 337 ? -37.708 -16.727 37.050 1.00 88.50 337 ILE A CA 1
ATOM 2288 C C . ILE A 1 337 ? -37.078 -16.215 38.339 1.00 88.50 337 ILE A C 1
ATOM 2290 O O . ILE A 1 337 ? -37.055 -15.015 38.604 1.00 88.50 337 ILE A O 1
ATOM 2294 N N . THR A 1 338 ? -36.527 -17.117 39.142 1.00 91.31 338 THR A N 1
ATOM 2295 C CA . THR A 1 338 ? -35.730 -16.776 40.323 1.00 91.31 338 THR A CA 1
ATOM 2296 C C . THR A 1 338 ? -34.501 -17.673 40.358 1.00 91.31 338 THR A C 1
ATOM 2298 O O . THR A 1 338 ? -34.613 -18.888 40.503 1.00 91.31 338 THR A O 1
ATOM 2301 N N . GLY A 1 339 ? -33.324 -17.077 40.192 1.00 89.69 339 GLY A N 1
ATOM 2302 C CA . GLY A 1 339 ? -32.043 -17.777 40.134 1.00 89.69 339 GLY A CA 1
ATOM 2303 C C . GLY A 1 339 ? -30.969 -17.027 40.914 1.00 89.69 339 GLY A C 1
ATOM 2304 O O . GLY A 1 339 ? -31.052 -15.811 41.066 1.00 89.69 339 GLY A O 1
ATOM 2305 N N . ASN A 1 340 ? -29.932 -17.730 41.370 1.00 88.81 340 ASN A N 1
ATOM 2306 C CA . ASN A 1 340 ? -28.710 -17.053 41.807 1.00 88.81 340 ASN A CA 1
ATOM 2307 C C . ASN A 1 340 ? -27.995 -16.468 40.581 1.00 88.81 340 ASN A C 1
ATOM 2309 O O . ASN A 1 340 ? -27.859 -15.255 40.441 1.00 88.81 340 ASN A O 1
ATOM 2313 N N . SER A 1 341 ? -27.637 -17.342 39.639 1.00 90.25 341 SER A N 1
ATOM 2314 C CA . SER A 1 341 ? -26.975 -16.973 38.386 1.00 90.25 341 SER A CA 1
ATOM 2315 C C . SER A 1 341 ? -27.609 -17.687 37.200 1.00 90.25 341 SER A C 1
ATOM 2317 O O . SER A 1 341 ? -28.043 -18.835 37.327 1.00 90.25 341 SER A O 1
ATOM 2319 N N . LEU A 1 342 ? -27.604 -17.043 36.035 1.00 89.94 342 LEU A N 1
ATOM 2320 C CA . LEU A 1 342 ? -28.070 -17.622 34.781 1.00 89.94 342 LEU A CA 1
ATOM 2321 C C . LEU A 1 342 ? -26.986 -17.507 33.700 1.00 89.94 342 LEU A C 1
ATOM 2323 O O . LEU A 1 342 ? -26.600 -16.409 33.311 1.00 89.94 342 LEU A O 1
ATOM 2327 N N . ARG A 1 343 ? -26.508 -18.643 33.189 1.00 90.81 343 ARG A N 1
ATOM 2328 C CA . ARG A 1 343 ? -25.472 -18.731 32.154 1.00 90.81 343 ARG A CA 1
ATOM 2329 C C . ARG A 1 343 ? -26.052 -19.195 30.823 1.00 90.81 343 ARG A C 1
ATOM 2331 O O . ARG A 1 343 ? -26.576 -20.300 30.717 1.00 90.81 343 ARG A O 1
ATOM 2338 N N . TYR A 1 344 ? -25.901 -18.381 29.792 1.00 89.94 344 TYR A N 1
ATOM 2339 C CA . TYR A 1 344 ? -26.282 -18.704 28.426 1.00 89.94 344 TYR A CA 1
ATOM 2340 C C . TYR A 1 344 ? -25.118 -19.331 27.651 1.00 89.94 344 TYR A C 1
ATOM 2342 O O . TYR A 1 344 ? -24.007 -18.803 27.686 1.00 89.94 344 TYR A O 1
ATOM 2350 N N . THR A 1 345 ? -25.362 -20.437 26.942 1.00 88.19 345 THR A N 1
ATOM 2351 C CA . THR A 1 345 ? -24.334 -21.188 26.187 1.00 88.19 345 THR A CA 1
ATOM 2352 C C . THR A 1 345 ? -24.670 -21.416 24.708 1.00 88.19 345 THR A C 1
ATOM 2354 O O . THR A 1 345 ? -23.923 -22.095 24.007 1.00 88.19 345 THR A O 1
ATOM 2357 N N . GLY A 1 346 ? -25.797 -20.886 24.218 1.00 87.25 346 GLY A N 1
ATOM 2358 C CA . GLY A 1 346 ? -26.306 -21.137 22.863 1.00 87.25 346 GLY A CA 1
ATOM 2359 C C . GLY A 1 346 ? -25.816 -20.167 21.776 1.00 87.25 346 GLY A C 1
ATOM 2360 O O . GLY A 1 346 ? -24.949 -19.327 22.005 1.00 87.25 346 GLY A O 1
ATOM 2361 N N . GLY A 1 347 ? -26.407 -20.285 20.578 1.00 89.69 347 GLY A N 1
ATOM 2362 C CA . GLY A 1 347 ? -26.232 -19.351 19.450 1.00 89.69 347 GLY A CA 1
ATOM 2363 C C . GLY A 1 347 ? -26.933 -18.002 19.665 1.00 89.69 347 GLY A C 1
ATOM 2364 O O . GLY A 1 347 ? -27.105 -17.569 20.794 1.00 89.69 347 GLY A O 1
ATOM 2365 N N . ALA A 1 348 ? -27.346 -17.286 18.617 1.00 91.31 348 ALA A N 1
ATOM 2366 C CA . ALA A 1 348 ? -28.107 -16.044 18.816 1.00 91.31 348 ALA A CA 1
ATOM 2367 C C . ALA A 1 348 ? -29.549 -16.366 19.248 1.00 91.31 348 ALA A C 1
ATOM 2369 O O . ALA A 1 348 ? -30.172 -17.252 18.663 1.00 91.31 348 ALA A O 1
ATOM 2370 N N . VAL A 1 349 ? -30.081 -15.667 20.255 1.00 88.56 349 VAL A N 1
ATOM 2371 C CA . VAL A 1 349 ? -31.460 -15.860 20.725 1.00 88.56 349 VAL A CA 1
ATOM 2372 C C . VAL A 1 349 ? -32.116 -14.539 21.109 1.00 88.56 349 VAL A C 1
ATOM 2374 O O . VAL A 1 349 ? -31.497 -13.659 21.710 1.00 88.56 349 VAL A O 1
ATOM 2377 N N . THR A 1 350 ? -33.404 -14.437 20.796 1.00 87.38 350 THR A N 1
ATOM 2378 C CA . THR A 1 350 ? -34.297 -13.428 21.357 1.00 87.38 350 THR A CA 1
ATOM 2379 C C . THR A 1 350 ? -35.264 -14.123 22.303 1.00 87.38 350 THR A C 1
ATOM 2381 O O . THR A 1 350 ? -35.923 -15.091 21.930 1.00 87.38 350 THR A O 1
ATOM 2384 N N . TRP A 1 351 ? -35.329 -13.639 23.531 1.00 81.00 351 TRP A N 1
ATOM 2385 C CA . TRP A 1 351 ? -36.169 -14.156 24.595 1.00 81.00 351 TRP A CA 1
ATOM 2386 C C . TRP A 1 351 ? -37.072 -13.023 25.098 1.00 81.00 351 TRP A C 1
ATOM 2388 O O . TRP A 1 351 ? -36.601 -11.923 25.344 1.00 81.00 351 TRP A O 1
ATOM 2398 N N . SER A 1 352 ? -38.378 -13.252 25.226 1.00 77.88 352 SER A N 1
ATOM 2399 C CA . SER A 1 352 ? -39.290 -12.283 25.849 1.00 77.88 352 SER A CA 1
ATOM 2400 C C . SER A 1 352 ? -39.610 -12.717 27.266 1.00 77.88 352 SER A C 1
ATOM 2402 O O . SER A 1 352 ? -39.869 -13.906 27.484 1.00 77.88 352 SER A O 1
ATOM 2404 N N . ASN A 1 353 ? -39.671 -11.761 28.201 1.00 74.31 353 ASN A N 1
ATOM 2405 C CA . ASN A 1 353 ? -40.100 -12.098 29.549 1.00 74.31 353 ASN A CA 1
ATOM 2406 C C . ASN A 1 353 ? -41.611 -12.324 29.703 1.00 74.31 353 ASN A C 1
ATOM 2408 O O . ASN A 1 353 ? -42.063 -12.733 30.767 1.00 74.31 353 ASN A O 1
ATOM 2412 N N . GLY A 1 354 ? -42.409 -12.057 28.660 1.00 70.94 354 GLY A N 1
ATOM 2413 C CA . GLY A 1 354 ? -43.857 -12.290 28.660 1.00 70.94 354 GLY A CA 1
ATOM 2414 C C . GLY A 1 354 ? -44.638 -11.576 29.776 1.00 70.94 354 GLY A C 1
ATOM 2415 O O . GLY A 1 354 ? -45.762 -11.974 30.061 1.00 70.94 354 GLY A O 1
ATOM 2416 N N . GLY A 1 355 ? -44.054 -10.566 30.431 1.00 74.81 355 GLY A N 1
ATOM 2417 C CA . GLY A 1 355 ? -44.619 -9.875 31.594 1.00 74.81 355 GLY A CA 1
ATOM 2418 C C . GLY A 1 355 ? -44.300 -10.541 32.935 1.00 74.81 355 GLY A C 1
ATOM 2419 O O . GLY A 1 355 ? -44.704 -10.044 33.984 1.00 74.81 355 GLY A O 1
ATOM 2420 N N . PHE A 1 356 ? -43.561 -11.650 32.928 1.00 79.75 356 PHE A N 1
ATOM 2421 C CA . PHE A 1 356 ? -43.122 -12.353 34.125 1.00 79.75 356 PHE A CA 1
ATOM 2422 C C . PHE A 1 356 ? -41.835 -11.735 34.693 1.00 79.75 356 PHE A C 1
ATOM 2424 O O . PHE A 1 356 ? -40.900 -11.421 33.958 1.00 79.75 356 PHE A O 1
ATOM 2431 N N . GLY A 1 357 ? -41.767 -11.594 36.020 1.00 84.75 357 GLY A N 1
ATOM 2432 C CA . GLY A 1 357 ? -40.583 -11.071 36.706 1.00 84.75 357 GLY A CA 1
ATOM 2433 C C . GLY A 1 357 ? -39.383 -12.019 36.636 1.00 84.75 357 GLY A C 1
ATOM 2434 O O . GLY A 1 357 ? -39.539 -13.245 36.668 1.00 84.75 357 GLY A O 1
ATOM 2435 N N . VAL A 1 358 ? -38.184 -11.443 36.563 1.00 90.88 358 VAL A N 1
ATOM 2436 C CA . VAL A 1 358 ? -36.904 -12.158 36.615 1.00 90.88 358 VAL A CA 1
ATOM 2437 C C . VAL A 1 358 ? -36.111 -11.636 37.809 1.00 90.88 358 VAL A C 1
ATOM 2439 O O . VAL A 1 358 ? -35.879 -10.437 37.889 1.00 90.88 358 VAL A O 1
ATOM 2442 N N . THR A 1 359 ? -35.668 -12.514 38.708 1.00 93.62 359 THR A N 1
ATOM 2443 C CA . THR A 1 359 ? -34.826 -12.148 39.859 1.00 93.62 359 THR A CA 1
ATOM 2444 C C . THR A 1 359 ? -33.498 -12.892 39.796 1.00 93.62 359 THR A C 1
ATOM 2446 O O . THR A 1 359 ? -33.494 -14.125 39.853 1.00 93.62 359 THR A O 1
ATOM 2449 N N . LEU A 1 360 ? -32.383 -12.163 39.667 1.00 93.44 360 LEU A N 1
ATOM 2450 C CA . LEU A 1 360 ? -31.038 -12.728 39.468 1.00 93.44 360 LEU A CA 1
ATOM 2451 C C . LEU A 1 360 ? -29.953 -11.913 40.189 1.00 93.44 360 LEU A C 1
ATOM 2453 O O . LEU A 1 360 ? -30.017 -10.685 40.219 1.00 93.44 360 LEU A O 1
ATOM 2457 N N . ASN A 1 361 ? -28.914 -12.587 40.694 1.00 93.50 361 ASN A N 1
ATOM 2458 C CA . ASN A 1 361 ? -27.653 -11.946 41.100 1.00 93.50 361 ASN A CA 1
ATOM 2459 C C . ASN A 1 361 ? -26.639 -11.897 39.941 1.00 93.50 361 ASN A C 1
ATOM 2461 O O . ASN A 1 361 ? -25.718 -11.083 39.953 1.00 93.50 361 ASN A O 1
ATOM 2465 N N . SER A 1 362 ? -26.765 -12.765 38.928 1.00 93.88 362 SER A N 1
ATOM 2466 C CA . SER A 1 362 ? -25.904 -12.711 37.742 1.00 93.88 362 SER A CA 1
ATOM 2467 C C . SER A 1 362 ? -26.534 -13.255 36.468 1.00 93.88 362 SER A C 1
ATOM 2469 O O . SER A 1 362 ? -27.317 -14.206 36.488 1.00 93.88 362 SER A O 1
ATOM 2471 N N . LEU A 1 363 ? -26.127 -12.658 35.348 1.00 93.94 363 LEU A N 1
ATOM 2472 C CA . LEU A 1 363 ? -26.420 -13.097 33.992 1.00 93.94 363 LEU A CA 1
ATOM 2473 C C . LEU A 1 363 ? -25.113 -13.179 33.193 1.00 93.94 363 LEU A C 1
ATOM 2475 O O . LEU A 1 363 ? -24.425 -12.179 33.034 1.00 93.94 363 LEU A O 1
ATOM 2479 N N . MET A 1 364 ? -24.778 -14.343 32.646 1.00 93.25 364 MET A N 1
ATOM 2480 C CA . MET A 1 364 ? -23.577 -14.544 31.830 1.00 93.25 364 MET A CA 1
ATOM 2481 C C . MET A 1 364 ? -23.949 -14.979 30.412 1.00 93.25 364 MET A C 1
ATOM 2483 O O . MET A 1 364 ? -24.689 -15.945 30.246 1.00 93.25 364 MET A O 1
ATOM 2487 N N . ASN A 1 365 ? -23.379 -14.346 29.385 1.00 92.81 365 ASN A N 1
ATOM 2488 C CA . ASN A 1 365 ? -23.366 -14.874 28.020 1.00 92.81 365 ASN A CA 1
ATOM 2489 C C . ASN A 1 365 ? -22.000 -15.506 27.703 1.00 92.81 365 ASN A C 1
ATOM 2491 O O . ASN A 1 365 ? -21.037 -14.805 27.387 1.00 92.81 365 ASN A O 1
ATOM 2495 N N . ALA A 1 366 ? -21.945 -16.838 27.788 1.00 90.19 366 ALA A N 1
ATOM 2496 C CA . ALA A 1 366 ? -20.814 -17.682 27.397 1.00 90.19 366 ALA A CA 1
ATOM 2497 C C . ALA A 1 366 ? -21.064 -18.408 26.055 1.00 90.19 366 ALA A C 1
ATOM 2499 O O . ALA A 1 366 ? -20.331 -19.330 25.699 1.00 90.19 366 ALA A O 1
ATOM 2500 N N . GLY A 1 367 ? -22.133 -18.047 25.338 1.00 89.12 367 GLY A N 1
ATOM 2501 C CA . GLY A 1 367 ? -22.529 -18.652 24.072 1.00 89.12 367 GLY A CA 1
ATOM 2502 C C . GLY A 1 367 ? -21.774 -18.095 22.864 1.00 89.12 367 GLY A C 1
ATOM 2503 O O . GLY A 1 367 ? -20.864 -17.278 22.981 1.00 89.12 367 GLY A O 1
ATOM 2504 N N . THR A 1 368 ? -22.179 -18.534 21.672 1.00 89.94 368 THR A N 1
ATOM 2505 C CA . THR A 1 368 ? -21.603 -18.100 20.386 1.00 89.94 368 THR A CA 1
ATOM 2506 C C . THR A 1 368 ? -22.408 -16.997 19.701 1.00 89.94 368 THR A C 1
ATOM 2508 O O . THR A 1 368 ? -21.982 -16.490 18.667 1.00 89.94 368 THR A O 1
ATOM 2511 N N . GLY A 1 369 ? -23.563 -16.594 20.244 1.00 89.56 369 GLY A N 1
ATOM 2512 C CA . GLY A 1 369 ? -24.427 -15.560 19.665 1.00 89.56 369 GLY A CA 1
ATOM 2513 C C . GLY A 1 369 ? -24.941 -14.536 20.676 1.00 89.56 369 GLY A C 1
ATOM 2514 O O . GLY A 1 369 ? -24.691 -14.636 21.877 1.00 89.56 369 GLY A O 1
ATOM 2515 N N . ALA A 1 370 ? -25.627 -13.512 20.168 1.00 92.69 370 ALA A N 1
ATOM 2516 C CA . ALA A 1 370 ? -26.197 -12.450 20.993 1.00 92.69 370 ALA A CA 1
ATOM 2517 C C . ALA A 1 370 ? -27.383 -12.956 21.832 1.00 92.69 370 ALA A C 1
ATOM 2519 O O . ALA A 1 370 ? -28.158 -13.797 21.372 1.00 92.69 370 ALA A O 1
ATOM 2520 N N . LEU A 1 371 ? -27.530 -12.410 23.039 1.00 91.88 371 LEU A N 1
ATOM 2521 C CA . LEU A 1 371 ? -28.665 -12.646 23.929 1.00 91.88 371 LEU A CA 1
ATOM 2522 C C . LEU A 1 371 ? -29.513 -11.373 23.998 1.00 91.88 371 LEU A C 1
ATOM 2524 O O . LEU A 1 371 ? -29.078 -10.371 24.561 1.00 91.88 371 LEU A O 1
ATOM 2528 N N . THR A 1 372 ? -30.717 -11.401 23.438 1.00 92.25 372 THR A N 1
ATOM 2529 C CA . THR A 1 372 ? -31.633 -10.253 23.448 1.00 92.25 372 THR A CA 1
ATOM 2530 C C . THR A 1 372 ? -32.865 -10.572 24.278 1.00 92.25 372 THR A C 1
ATOM 2532 O O . THR A 1 372 ? -33.601 -11.493 23.945 1.00 92.25 372 THR A O 1
ATOM 2535 N N . GLU A 1 373 ? -33.115 -9.792 25.323 1.00 89.75 373 GLU A N 1
ATOM 2536 C CA . GLU A 1 373 ? -34.343 -9.822 26.107 1.00 89.75 373 GLU A CA 1
ATOM 2537 C C . GLU A 1 373 ? -35.292 -8.705 25.635 1.00 89.75 373 GLU A C 1
ATOM 2539 O O . GLU A 1 373 ? -34.942 -7.526 25.665 1.00 89.75 373 GLU A O 1
ATOM 2544 N N . THR A 1 374 ? -36.480 -9.068 25.145 1.00 80.38 374 THR A N 1
ATOM 2545 C CA . THR A 1 374 ? -37.502 -8.112 24.6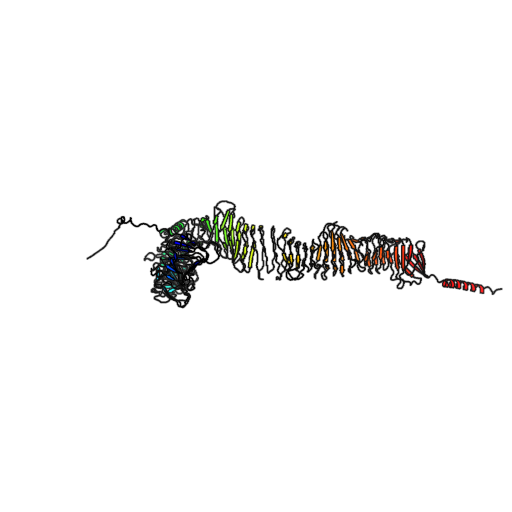81 1.00 80.38 374 THR A CA 1
ATOM 2546 C C . THR A 1 374 ? -38.527 -7.863 25.788 1.00 80.38 374 THR A C 1
ATOM 2548 O O . THR A 1 374 ? -39.291 -8.771 26.137 1.00 80.38 374 THR A O 1
ATOM 2551 N N . GLY A 1 375 ? -38.528 -6.636 26.318 1.00 67.12 375 GLY A N 1
ATOM 2552 C CA . GLY A 1 375 ? -39.173 -6.278 27.581 1.00 67.12 375 GLY A CA 1
ATOM 2553 C C . GLY A 1 375 ? -40.688 -6.075 27.529 1.00 67.12 375 GLY A C 1
ATOM 2554 O O . GLY A 1 375 ? -41.193 -5.279 26.740 1.00 67.12 375 GLY A O 1
ATOM 2555 N N . VAL A 1 376 ? -41.386 -6.746 28.452 1.00 66.62 376 VAL A N 1
ATOM 2556 C CA . VAL A 1 376 ? -42.749 -6.421 28.921 1.00 66.62 376 VAL A CA 1
ATOM 2557 C C . VAL A 1 376 ? -42.888 -6.570 30.463 1.00 66.62 376 VAL A C 1
ATOM 2559 O O . VAL A 1 376 ? -44.004 -6.573 30.972 1.00 66.62 376 VAL A O 1
ATOM 2562 N N . GLY A 1 377 ? -41.780 -6.639 31.231 1.00 77.94 377 GLY A N 1
ATOM 2563 C CA . GLY A 1 377 ? -41.760 -6.833 32.703 1.00 77.94 377 GLY A CA 1
ATOM 2564 C C . GLY A 1 377 ? -40.503 -6.271 33.409 1.00 77.94 377 GLY A C 1
ATOM 2565 O O . GLY A 1 377 ? -39.858 -5.368 32.875 1.00 77.94 377 GLY A O 1
ATOM 2566 N N . THR A 1 378 ? -40.147 -6.776 34.603 1.00 88.88 378 THR A N 1
ATOM 2567 C CA . THR A 1 378 ? -39.004 -6.284 35.417 1.00 88.88 378 THR A CA 1
ATOM 2568 C C . THR A 1 378 ? -37.903 -7.330 35.626 1.00 88.88 378 THR A C 1
ATOM 2570 O O . THR A 1 378 ? -38.186 -8.510 35.847 1.00 88.88 378 THR A O 1
ATOM 2573 N N . LEU A 1 379 ? -36.648 -6.871 35.637 1.00 93.19 379 LEU A N 1
ATOM 2574 C CA . LEU A 1 379 ? -35.477 -7.602 36.122 1.00 93.19 379 LEU A CA 1
ATOM 2575 C C . LEU A 1 379 ? -35.114 -7.078 37.520 1.00 93.19 379 LEU A C 1
ATOM 2577 O O . LEU A 1 379 ? -34.500 -6.025 37.669 1.00 93.19 379 LEU A O 1
ATOM 2581 N N . THR A 1 380 ? -35.524 -7.793 38.558 1.00 95.12 380 THR A N 1
ATOM 2582 C CA . THR A 1 380 ? -35.221 -7.461 39.952 1.00 95.12 380 THR A CA 1
ATOM 2583 C C . THR A 1 380 ? -33.828 -7.960 40.320 1.00 95.12 380 THR A C 1
ATOM 2585 O O . THR A 1 380 ? -33.486 -9.124 40.095 1.00 95.12 380 THR A O 1
ATOM 2588 N N . ILE A 1 381 ? -33.010 -7.086 40.901 1.00 95.88 381 ILE A N 1
ATOM 2589 C CA . ILE A 1 381 ? -31.688 -7.470 41.395 1.00 95.88 381 ILE A CA 1
ATOM 2590 C C . ILE A 1 381 ? -31.869 -8.405 42.597 1.00 95.88 381 ILE A C 1
ATOM 2592 O O . ILE A 1 381 ? -32.709 -8.174 43.465 1.00 95.88 381 ILE A O 1
ATOM 2596 N N . GLY A 1 382 ? -31.125 -9.510 42.611 1.00 92.44 382 GLY A N 1
ATOM 2597 C CA . GLY A 1 382 ? -31.270 -10.555 43.618 1.00 92.44 382 GLY A CA 1
ATOM 2598 C C . GLY A 1 382 ? -30.792 -10.159 45.021 1.00 92.44 382 GLY A C 1
ATOM 2599 O O . GLY A 1 382 ? -30.396 -9.026 45.302 1.00 92.44 382 GLY A O 1
ATOM 2600 N N . ALA A 1 383 ? -30.828 -11.133 45.933 1.00 90.00 383 ALA A N 1
ATOM 2601 C CA . ALA A 1 383 ? -30.551 -10.937 47.358 1.00 90.00 383 ALA A CA 1
ATOM 2602 C C . ALA A 1 383 ? -29.148 -10.386 47.672 1.00 90.00 383 ALA A C 1
ATOM 2604 O O . ALA A 1 383 ? -28.967 -9.774 48.723 1.00 90.00 383 ALA A O 1
ATOM 2605 N N . ASN A 1 384 ? -28.181 -10.543 46.761 1.00 87.44 384 ASN A N 1
ATOM 2606 C CA . ASN A 1 384 ? -26.831 -10.002 46.927 1.00 87.44 384 ASN A CA 1
ATOM 2607 C C . ASN A 1 384 ? -26.770 -8.479 46.706 1.00 87.44 384 ASN A C 1
ATOM 2609 O O . ASN A 1 384 ? -25.714 -7.892 46.912 1.00 87.44 384 ASN A O 1
ATOM 2613 N N . GLN A 1 385 ? -27.882 -7.845 46.302 1.00 93.38 385 GLN A N 1
ATOM 2614 C CA . GLN A 1 385 ? -27.976 -6.413 45.980 1.00 93.38 385 GLN A CA 1
ATOM 2615 C C . GLN A 1 385 ? -26.964 -5.976 44.911 1.00 93.38 385 GLN A C 1
ATOM 2617 O O . GLN A 1 385 ? -26.555 -4.821 44.851 1.00 93.38 385 GLN A O 1
ATOM 2622 N N . GLU A 1 386 ? -26.570 -6.898 44.038 1.00 94.94 386 GLU A N 1
ATOM 2623 C CA . GLU A 1 386 ? -25.731 -6.625 42.881 1.00 94.94 386 GLU A CA 1
ATOM 2624 C C . GLU A 1 386 ? -26.106 -7.579 41.752 1.00 94.94 386 GLU A C 1
ATOM 2626 O O . GLU A 1 386 ? -26.171 -8.794 41.948 1.00 94.94 386 GLU A O 1
ATOM 2631 N N . LEU A 1 387 ? -26.356 -7.020 40.570 1.00 96.62 387 LEU A N 1
ATOM 2632 C CA . LEU A 1 387 ? -26.524 -7.772 39.338 1.00 96.62 387 LEU A CA 1
ATOM 2633 C C . LEU A 1 387 ? -25.213 -7.743 38.557 1.00 96.62 387 LEU A C 1
ATOM 2635 O O . LEU A 1 387 ? -24.838 -6.719 37.988 1.00 96.62 387 LEU A O 1
ATOM 2639 N N . VAL A 1 388 ? -24.538 -8.888 38.500 1.00 96.81 388 VAL A N 1
ATOM 2640 C CA . VAL A 1 388 ? -23.307 -9.068 37.728 1.00 96.81 388 VAL A CA 1
ATOM 2641 C C . VAL A 1 388 ? -23.636 -9.615 36.342 1.00 96.81 388 VAL A C 1
ATOM 2643 O O . VAL A 1 388 ? -24.002 -10.783 36.186 1.00 96.81 388 VAL A O 1
ATOM 2646 N N . VAL A 1 389 ? -23.478 -8.781 35.321 1.00 97.12 389 VAL A N 1
ATOM 2647 C CA . VAL A 1 389 ? -23.629 -9.153 33.917 1.00 97.12 389 VAL A CA 1
ATOM 2648 C C . VAL A 1 389 ? -22.257 -9.428 33.305 1.00 97.12 389 VAL A C 1
ATOM 2650 O O . VAL A 1 389 ? -21.378 -8.569 33.289 1.00 97.12 389 VAL A O 1
ATOM 2653 N N . LEU A 1 390 ? -22.073 -10.633 32.779 1.00 94.44 390 LEU A N 1
ATOM 2654 C CA . LEU A 1 390 ? -20.817 -11.090 32.193 1.00 94.44 390 LEU A CA 1
ATOM 2655 C C . LEU A 1 390 ? -21.010 -11.430 30.719 1.00 94.44 390 LEU A C 1
ATOM 2657 O O . LEU A 1 390 ? -21.975 -12.094 30.345 1.00 94.44 390 LEU A O 1
ATOM 2661 N N . SER A 1 391 ? -20.076 -11.024 29.869 1.00 91.69 391 SER A N 1
ATOM 2662 C CA . SER A 1 391 ? -20.062 -11.440 28.466 1.00 91.69 391 SER A CA 1
ATOM 2663 C C . SER A 1 391 ? -18.647 -11.741 27.986 1.00 91.69 391 SER A C 1
ATOM 2665 O O . SER A 1 391 ? -17.652 -11.299 28.565 1.00 91.69 391 SER A O 1
ATOM 2667 N N . ASN A 1 392 ? -18.551 -12.517 26.910 1.00 86.38 392 ASN A N 1
ATOM 2668 C CA . ASN A 1 392 ? -17.279 -12.842 26.283 1.00 86.38 392 ASN A CA 1
ATOM 2669 C C . ASN A 1 392 ? -17.367 -12.700 24.758 1.00 86.38 392 ASN A C 1
ATOM 2671 O O . ASN A 1 392 ? -17.522 -13.674 24.030 1.00 86.38 392 ASN A O 1
ATOM 2675 N N . GLY A 1 393 ? -17.329 -11.458 24.288 1.00 87.31 393 GLY A N 1
ATOM 2676 C CA . GLY A 1 393 ? -17.375 -11.055 22.879 1.00 87.31 393 GLY A CA 1
ATOM 2677 C C . GLY A 1 393 ? -18.788 -10.786 22.379 1.00 87.31 393 GLY A C 1
ATOM 2678 O O . GLY A 1 393 ? -18.999 -9.915 21.538 1.00 87.31 393 GLY A O 1
ATOM 2679 N N . GLN A 1 394 ? -19.767 -11.488 22.945 1.00 91.19 394 GLN A N 1
ATOM 2680 C CA . GLN A 1 394 ? -21.148 -11.447 22.485 1.00 91.19 394 GLN A CA 1
ATOM 2681 C C . GLN A 1 394 ? -21.952 -10.317 23.123 1.00 91.19 394 GLN A C 1
ATOM 2683 O O . GLN A 1 394 ? -21.753 -9.956 24.284 1.00 91.19 394 GLN A O 1
ATOM 2688 N N . ASN A 1 395 ? -22.917 -9.800 22.364 1.00 94.31 395 ASN A N 1
ATOM 2689 C CA . ASN A 1 395 ? -23.803 -8.746 22.838 1.00 94.31 395 ASN A CA 1
ATOM 2690 C C . ASN A 1 395 ? -24.907 -9.307 23.746 1.00 94.31 395 ASN A C 1
ATOM 2692 O O . ASN A 1 395 ? -25.416 -10.413 23.529 1.00 94.31 395 ASN A O 1
ATOM 2696 N N . ILE A 1 396 ? -25.300 -8.512 24.735 1.00 95.75 396 ILE A N 1
ATOM 2697 C CA . ILE A 1 396 ? -26.462 -8.723 25.595 1.00 95.75 396 ILE A CA 1
ATOM 2698 C C . ILE A 1 396 ? -27.347 -7.481 25.465 1.00 95.75 396 ILE A C 1
ATOM 2700 O O . ILE A 1 396 ? -26.857 -6.361 25.548 1.00 95.75 396 ILE A O 1
ATOM 2704 N N . SER A 1 397 ? -28.648 -7.642 25.265 1.00 95.31 397 SER A N 1
ATOM 2705 C CA . SER A 1 397 ? -29.595 -6.524 25.271 1.00 95.31 397 SER A CA 1
ATOM 2706 C C . SER A 1 397 ? -30.716 -6.816 26.255 1.00 95.31 397 SER A C 1
ATOM 2708 O O . SER A 1 397 ? -31.294 -7.896 26.198 1.00 95.31 397 SER A O 1
ATOM 2710 N N . LEU A 1 398 ? -30.985 -5.876 27.160 1.00 94.50 398 LEU A N 1
ATOM 2711 C CA . LEU A 1 398 ? -32.024 -5.964 28.183 1.00 94.50 398 LEU A CA 1
ATOM 2712 C C . LEU A 1 398 ? -33.068 -4.864 27.941 1.00 94.50 398 LEU A C 1
ATOM 2714 O O . LEU A 1 398 ? -32.758 -3.663 27.947 1.00 94.50 398 LEU A O 1
ATOM 2718 N N . GLY A 1 399 ? -34.301 -5.290 27.682 1.00 92.06 399 GLY A N 1
ATOM 2719 C CA . GLY A 1 399 ? -35.462 -4.437 27.445 1.00 92.06 399 GLY A CA 1
ATOM 2720 C C . GLY A 1 399 ? -36.272 -4.146 28.703 1.00 92.06 399 GLY A C 1
ATOM 2721 O O . GLY A 1 399 ? -36.893 -3.091 28.807 1.00 92.06 399 GLY A O 1
ATOM 2722 N N . SER A 1 400 ? -36.263 -5.064 29.662 1.00 90.94 400 SER A N 1
ATOM 2723 C CA . SER A 1 400 ? -36.965 -4.934 30.934 1.00 90.94 400 SER A CA 1
ATOM 2724 C C . SER A 1 400 ? -36.315 -3.910 31.865 1.00 90.94 400 SER A C 1
ATOM 2726 O O . SER A 1 400 ? -35.103 -3.699 31.841 1.00 90.94 400 SER A O 1
ATOM 2728 N N . ALA A 1 401 ? -37.132 -3.280 32.713 1.00 92.62 401 ALA A N 1
ATOM 2729 C CA . ALA A 1 401 ? -36.655 -2.362 33.744 1.00 92.62 401 ALA A CA 1
ATOM 2730 C C . ALA A 1 401 ? -35.857 -3.119 34.814 1.00 92.62 401 ALA A C 1
ATOM 2732 O O . ALA A 1 401 ? -36.372 -4.068 35.410 1.00 92.62 401 ALA A O 1
ATOM 2733 N N . ILE A 1 402 ? -34.625 -2.684 35.076 1.00 95.50 402 ILE A N 1
ATOM 2734 C CA . ILE A 1 402 ? -33.803 -3.169 36.185 1.00 95.50 402 ILE A CA 1
ATOM 2735 C C . ILE A 1 402 ? -34.203 -2.415 37.449 1.00 95.50 402 ILE A C 1
ATOM 2737 O O . ILE A 1 402 ? -34.159 -1.181 37.480 1.00 95.50 402 ILE A O 1
ATOM 2741 N N . VAL A 1 403 ? -34.583 -3.152 38.489 1.00 96.06 403 VAL A N 1
ATOM 2742 C CA . VAL A 1 403 ? -35.084 -2.586 39.747 1.00 96.06 403 VAL A CA 1
ATOM 2743 C C . VAL A 1 403 ? -34.312 -3.131 40.943 1.00 96.06 403 VAL A C 1
ATOM 2745 O O . VAL A 1 403 ? -33.822 -4.262 40.914 1.00 96.06 403 VAL A O 1
ATOM 2748 N N . ASP A 1 404 ? -34.227 -2.324 41.998 1.00 96.00 404 ASP A N 1
ATOM 2749 C CA . ASP A 1 404 ? -33.628 -2.731 43.267 1.00 96.00 404 ASP A CA 1
ATOM 2750 C C . ASP A 1 404 ? -34.309 -3.978 43.843 1.00 96.00 404 ASP A C 1
ATOM 2752 O O . ASP A 1 404 ? -35.504 -4.228 43.641 1.00 96.00 404 ASP A O 1
ATOM 2756 N N . ASN A 1 405 ? -33.550 -4.739 44.627 1.00 91.88 405 ASN A N 1
ATOM 2757 C CA . ASN A 1 405 ? -34.145 -5.682 45.556 1.00 91.88 405 ASN A CA 1
ATOM 2758 C C . ASN A 1 405 ? -35.002 -4.921 46.588 1.00 91.88 405 ASN A C 1
ATOM 2760 O O . ASN A 1 405 ? -34.651 -3.824 47.019 1.00 91.88 405 ASN A O 1
ATOM 2764 N N . GLY A 1 406 ? -36.068 -5.540 47.103 1.00 86.50 406 GLY A N 1
ATOM 2765 C CA . GLY A 1 406 ? -36.880 -4.961 48.184 1.00 86.50 406 GLY A CA 1
ATOM 2766 C C . GLY A 1 406 ? -36.108 -4.684 49.488 1.00 86.50 406 GLY A C 1
ATOM 2767 O O . GLY A 1 406 ? -36.635 -4.019 50.375 1.00 86.50 406 GLY A O 1
ATOM 2768 N N . GLY A 1 407 ? -34.871 -5.184 49.609 1.00 84.75 407 GLY A N 1
ATOM 2769 C CA . GLY A 1 407 ? -33.965 -4.959 50.738 1.00 84.75 407 GLY A CA 1
ATOM 2770 C C . GLY A 1 407 ? -33.170 -3.645 50.710 1.00 84.75 407 GLY A C 1
ATOM 2771 O O . GLY A 1 407 ? -32.567 -3.317 51.731 1.00 84.75 407 GLY A O 1
ATOM 2772 N N . GLY A 1 408 ? -33.179 -2.889 49.604 1.00 89.69 408 GLY A N 1
ATOM 2773 C CA . GLY A 1 408 ? -32.470 -1.610 49.500 1.00 89.69 408 GLY A CA 1
ATOM 2774 C C . GLY A 1 408 ? -31.694 -1.417 48.195 1.00 89.69 408 GLY A C 1
ATOM 2775 O O . GLY A 1 408 ? -31.884 -2.134 47.212 1.00 89.69 408 GLY A O 1
ATOM 2776 N N . ALA A 1 409 ? -30.824 -0.403 48.196 1.00 92.62 409 ALA A N 1
ATOM 2777 C CA . ALA A 1 409 ? -30.058 0.009 47.025 1.00 92.62 409 ALA A CA 1
ATOM 2778 C C . ALA A 1 409 ? -29.219 -1.142 46.458 1.00 92.62 409 ALA A C 1
ATOM 2780 O O . ALA A 1 409 ? -28.441 -1.771 47.174 1.00 92.62 409 ALA A O 1
ATOM 2781 N N . SER A 1 410 ? -29.365 -1.389 45.160 1.00 95.69 410 SER A N 1
ATOM 2782 C CA . SER A 1 410 ? -28.748 -2.505 44.456 1.00 95.69 410 SER A CA 1
ATOM 2783 C C . SER A 1 410 ? -27.889 -2.021 43.284 1.00 95.69 410 SER A C 1
ATOM 2785 O O . SER A 1 410 ? -28.240 -1.076 42.577 1.00 95.69 410 SER A O 1
ATOM 2787 N N . ALA A 1 411 ? -26.734 -2.653 43.093 1.00 96.75 411 ALA A N 1
ATOM 2788 C CA . ALA A 1 411 ? -25.731 -2.291 42.098 1.00 96.75 411 ALA A CA 1
ATOM 2789 C C . ALA A 1 411 ? -25.879 -3.072 40.782 1.00 96.75 411 ALA A C 1
ATOM 2791 O O . ALA A 1 411 ? -26.421 -4.177 40.744 1.00 96.75 411 ALA A O 1
ATOM 2792 N N . LEU A 1 412 ? -25.336 -2.511 39.703 1.00 97.69 412 LEU A N 1
ATOM 2793 C CA . LEU A 1 412 ? -25.187 -3.165 38.405 1.00 97.69 412 LEU A CA 1
ATOM 2794 C C . LEU A 1 412 ? -23.703 -3.217 38.045 1.00 97.69 412 LEU A C 1
ATOM 2796 O O . LEU A 1 412 ? -23.054 -2.179 37.982 1.00 97.69 412 LEU A O 1
ATOM 2800 N N . THR A 1 413 ? -23.186 -4.396 37.721 1.00 97.06 413 THR A N 1
ATOM 2801 C CA . THR A 1 413 ? -21.785 -4.580 37.326 1.00 97.06 413 THR A CA 1
ATOM 2802 C C . THR A 1 413 ? -21.714 -5.290 35.986 1.00 97.06 413 THR A C 1
ATOM 2804 O O . THR A 1 413 ? -22.305 -6.350 35.822 1.00 97.06 413 THR A O 1
ATOM 2807 N N . TYR A 1 414 ? -20.984 -4.729 35.023 1.00 97.31 414 TYR A N 1
ATOM 2808 C CA . TYR A 1 414 ? -20.800 -5.298 33.689 1.00 97.31 414 TYR A CA 1
ATOM 2809 C C . TYR A 1 414 ? -19.323 -5.516 33.355 1.00 97.31 414 TYR A C 1
ATOM 2811 O O . TYR A 1 414 ? -18.503 -4.628 33.575 1.00 97.31 414 TYR A O 1
ATOM 2819 N N . GLY A 1 415 ? -18.973 -6.669 32.783 1.00 94.19 415 GLY A N 1
ATOM 2820 C CA . GLY A 1 415 ? -17.626 -6.913 32.265 1.00 94.19 415 GLY A CA 1
ATOM 2821 C C . GLY A 1 415 ? -17.397 -8.338 31.771 1.00 94.19 415 GLY A C 1
ATOM 2822 O O . GLY A 1 415 ? -18.334 -9.066 31.451 1.00 94.19 415 GLY A O 1
ATOM 2823 N N . GLY A 1 416 ? -16.129 -8.732 31.668 1.00 90.56 416 GLY A N 1
ATOM 2824 C CA . GLY A 1 416 ? -15.705 -10.058 31.212 1.00 90.56 416 GLY A CA 1
ATOM 2825 C C . GLY A 1 416 ? -14.384 -10.056 30.424 1.00 90.56 416 GLY A C 1
ATOM 2826 O O . GLY A 1 416 ? -13.853 -8.986 30.112 1.00 90.56 416 GLY A O 1
ATOM 2827 N N . PRO A 1 417 ? -13.847 -11.240 30.063 1.00 83.88 417 PRO A N 1
ATOM 2828 C CA . PRO A 1 417 ? -12.522 -11.379 29.439 1.00 83.88 417 PRO A CA 1
ATOM 2829 C C . PRO A 1 417 ? -12.384 -10.694 28.082 1.00 83.88 417 PRO A C 1
ATOM 2831 O O . PRO A 1 417 ? -11.306 -10.249 27.700 1.00 83.88 417 PRO A O 1
ATOM 2834 N N . SER A 1 418 ? -13.477 -10.623 27.332 1.00 85.12 418 SER A N 1
ATOM 2835 C CA . SER A 1 418 ? -13.563 -9.911 26.056 1.00 85.12 418 SER A CA 1
ATOM 2836 C C . SER A 1 418 ? -14.952 -9.309 25.915 1.00 85.12 418 SER A C 1
ATOM 2838 O O . SER A 1 418 ? -15.607 -9.507 24.903 1.00 85.12 418 SER A O 1
ATOM 2840 N N . ALA A 1 419 ? -15.457 -8.674 26.973 1.00 86.19 419 ALA A N 1
ATOM 2841 C CA . ALA A 1 419 ? -16.855 -8.267 27.061 1.00 86.19 419 ALA A CA 1
ATOM 2842 C C . ALA A 1 419 ? -17.347 -7.507 25.813 1.00 86.19 419 ALA A C 1
ATOM 2844 O O . ALA A 1 419 ? -16.714 -6.556 25.353 1.00 86.19 419 ALA A O 1
ATOM 2845 N N . GLY A 1 420 ? -18.479 -7.960 25.265 1.00 91.00 420 GLY A N 1
ATOM 2846 C CA . GLY A 1 420 ? -19.143 -7.365 24.106 1.00 91.00 420 GLY A CA 1
ATOM 2847 C C . GLY A 1 420 ? -19.924 -6.103 24.479 1.00 91.00 420 GLY A C 1
ATOM 2848 O O . GLY A 1 420 ? -19.533 -5.339 25.371 1.00 91.00 420 GLY A O 1
ATOM 2849 N N . ILE A 1 421 ? -21.063 -5.882 23.824 1.00 95.56 421 ILE A N 1
ATOM 2850 C CA . ILE A 1 421 ? -21.957 -4.760 24.135 1.00 95.56 421 ILE A CA 1
ATOM 2851 C C . ILE A 1 421 ? -23.103 -5.231 25.036 1.00 95.56 421 ILE A C 1
ATOM 2853 O O . ILE A 1 421 ? -23.871 -6.099 24.630 1.00 95.56 421 ILE A O 1
ATOM 2857 N N . LEU A 1 422 ? -23.264 -4.622 26.212 1.00 97.56 422 LEU A N 1
ATOM 2858 C CA . LEU A 1 422 ? -24.502 -4.663 26.990 1.00 97.56 422 LEU A CA 1
ATOM 2859 C C . LEU A 1 422 ? -25.348 -3.436 26.639 1.00 97.56 422 LEU A C 1
ATOM 2861 O O . LEU A 1 422 ? -24.905 -2.313 26.845 1.00 97.56 422 LEU A O 1
ATOM 2865 N N . THR A 1 423 ? -26.559 -3.624 26.125 1.00 97.06 423 THR A N 1
ATOM 2866 C CA . THR A 1 423 ? -27.500 -2.534 25.829 1.00 97.06 423 THR A CA 1
ATOM 2867 C C . THR A 1 423 ? -28.674 -2.563 26.794 1.00 97.06 423 THR A C 1
ATOM 2869 O O . THR A 1 423 ? -29.410 -3.546 26.834 1.00 97.06 423 THR A O 1
ATOM 2872 N N . LEU A 1 424 ? -28.886 -1.469 27.522 1.00 97.25 424 LEU A N 1
ATOM 2873 C CA . LEU A 1 424 ? -30.032 -1.272 28.404 1.00 97.25 424 LEU A CA 1
ATOM 2874 C C . LEU A 1 424 ? -31.033 -0.327 27.749 1.00 97.25 424 LEU A C 1
ATOM 2876 O O . LEU A 1 424 ? -30.664 0.760 27.309 1.00 97.25 424 LEU A O 1
ATOM 2880 N N . SER A 1 425 ? -32.299 -0.732 27.693 1.00 93.81 425 SER A N 1
ATOM 2881 C CA . SER A 1 425 ? -33.368 0.084 27.096 1.00 93.81 425 SER A CA 1
ATOM 2882 C C . SER A 1 425 ? -34.599 0.269 27.985 1.00 93.81 425 SER A C 1
ATOM 2884 O O . SER A 1 425 ? -35.361 1.207 27.753 1.00 93.81 425 SER A O 1
ATOM 2886 N N . GLY A 1 426 ? -34.761 -0.557 29.025 1.00 92.69 426 GLY A N 1
ATOM 2887 C CA . GLY A 1 426 ? -35.813 -0.404 30.031 1.00 92.69 426 GLY A CA 1
ATOM 2888 C C . GLY A 1 426 ? -35.633 0.832 30.918 1.00 92.69 426 GLY A C 1
ATOM 2889 O O . GLY A 1 426 ? -34.544 1.391 31.013 1.00 92.69 426 GLY A O 1
ATOM 2890 N N . ALA A 1 427 ? -36.711 1.262 31.577 1.00 94.25 427 ALA A N 1
ATOM 2891 C CA . ALA A 1 427 ? -36.697 2.358 32.547 1.00 94.25 427 ALA A CA 1
ATOM 2892 C C . ALA A 1 427 ? -36.141 1.871 33.898 1.00 94.25 427 ALA A C 1
ATOM 2894 O O . ALA A 1 427 ? -36.868 1.303 34.709 1.00 94.25 427 ALA A O 1
ATOM 2895 N N . ASN A 1 428 ? -34.839 2.032 34.117 1.00 96.25 428 ASN A N 1
ATOM 2896 C CA . ASN A 1 428 ? -34.126 1.361 35.204 1.00 96.25 428 ASN A CA 1
ATOM 2897 C C . ASN A 1 428 ? -34.157 2.181 36.498 1.00 96.25 428 ASN A C 1
ATOM 2899 O O . ASN A 1 428 ? -33.605 3.276 36.531 1.00 96.25 428 ASN A O 1
ATOM 2903 N N . THR A 1 429 ? -34.749 1.653 37.570 1.00 95.50 429 THR A N 1
ATOM 2904 C CA . THR A 1 429 ? -34.953 2.372 38.844 1.00 95.50 429 THR A CA 1
ATOM 2905 C C . THR A 1 429 ? -34.052 1.897 39.982 1.00 95.50 429 THR A C 1
ATOM 2907 O O . THR A 1 429 ? -34.266 2.313 41.118 1.00 95.50 429 THR A O 1
ATOM 2910 N N . TYR A 1 430 ? -33.089 1.008 39.721 1.00 96.81 430 TYR A N 1
ATOM 2911 C CA . TYR A 1 430 ? -32.093 0.639 40.729 1.00 96.81 430 TYR A CA 1
ATOM 2912 C C . TYR A 1 430 ? -31.299 1.872 41.181 1.00 96.81 430 TYR A C 1
ATOM 2914 O O . TYR A 1 430 ? -31.080 2.795 40.396 1.00 96.81 430 TYR A O 1
ATOM 2922 N N . THR A 1 431 ? -30.880 1.912 42.443 1.00 95.06 431 THR A N 1
ATOM 2923 C CA . THR A 1 431 ? -30.292 3.121 43.053 1.00 95.06 431 THR A CA 1
ATOM 2924 C C . THR A 1 431 ? -28.817 2.986 43.421 1.00 95.06 431 THR A C 1
ATOM 2926 O O . THR A 1 431 ? -28.173 3.990 43.728 1.00 95.06 431 THR A O 1
ATOM 2929 N N . GLY A 1 432 ? -28.261 1.773 43.372 1.00 94.56 432 GLY A N 1
ATOM 2930 C CA . GLY A 1 432 ? -26.849 1.515 43.650 1.00 94.56 432 GLY A CA 1
ATOM 2931 C C . GLY A 1 432 ? -25.913 1.841 42.482 1.00 94.56 432 GLY A C 1
ATOM 2932 O O . GLY A 1 432 ? -26.316 2.335 41.429 1.00 94.56 432 GLY A O 1
ATOM 2933 N N . VAL A 1 433 ? -24.624 1.563 42.674 1.00 94.50 433 VAL A N 1
ATOM 2934 C CA . VAL A 1 433 ? -23.552 1.895 41.719 1.00 94.50 433 VAL A CA 1
ATOM 2935 C C . VAL A 1 433 ? -23.665 1.066 40.434 1.00 94.50 433 VAL A C 1
ATOM 2937 O O . VAL A 1 433 ? -23.881 -0.140 40.479 1.00 94.50 433 VAL A O 1
ATOM 2940 N N . THR A 1 434 ? -23.460 1.708 39.288 1.00 96.69 434 THR A N 1
ATOM 2941 C CA . THR A 1 434 ? -23.215 1.086 37.986 1.00 96.69 434 THR A CA 1
ATOM 2942 C C . THR A 1 434 ? -21.711 1.008 37.733 1.00 96.69 434 THR A C 1
ATOM 2944 O O . THR A 1 434 ? -21.054 2.040 37.586 1.00 96.69 434 THR A O 1
ATOM 2947 N N . THR A 1 435 ? -21.167 -0.201 37.636 1.00 95.12 435 THR A N 1
ATOM 2948 C CA . THR A 1 435 ? -19.752 -0.458 37.351 1.00 95.12 435 THR A CA 1
ATOM 2949 C C . THR A 1 435 ? -19.575 -1.123 35.989 1.00 95.12 435 THR A C 1
ATOM 2951 O O . THR A 1 435 ? -20.211 -2.128 35.692 1.00 95.12 435 THR A O 1
ATOM 2954 N N . ILE A 1 436 ? -18.666 -0.604 35.168 1.00 95.56 436 ILE A N 1
ATOM 2955 C CA . ILE A 1 436 ? -18.214 -1.215 33.915 1.00 95.56 436 ILE A CA 1
ATOM 2956 C C . ILE A 1 436 ? -16.764 -1.643 34.119 1.00 95.56 436 ILE A C 1
ATOM 2958 O O . ILE A 1 436 ? -15.860 -0.817 34.051 1.00 95.56 436 ILE A O 1
ATOM 2962 N N . GLY A 1 437 ? -16.528 -2.921 34.392 1.00 91.00 437 GLY A N 1
ATOM 2963 C CA . GLY A 1 437 ? -15.186 -3.474 34.552 1.00 91.00 437 GLY A CA 1
ATOM 2964 C C . GLY A 1 437 ? -14.419 -3.573 33.231 1.00 91.00 437 GLY A C 1
ATOM 2965 O O . GLY A 1 437 ? -13.223 -3.312 33.217 1.00 91.00 437 GLY A O 1
ATOM 2966 N N . SER A 1 438 ? -15.104 -3.933 32.139 1.00 90.19 438 SER A N 1
ATOM 2967 C CA . SER A 1 438 ? -14.573 -4.036 30.770 1.00 90.19 438 SER A CA 1
ATOM 2968 C C . SER A 1 438 ? -15.720 -4.061 29.740 1.00 90.19 438 SER A C 1
ATOM 2970 O O . SER A 1 438 ? -16.888 -4.190 30.108 1.00 90.19 438 SER A O 1
ATOM 2972 N N . GLY A 1 439 ? -15.415 -3.945 28.443 1.00 93.12 439 GLY A N 1
ATOM 2973 C CA . GLY A 1 439 ? -16.421 -4.016 27.370 1.00 93.12 439 GLY A CA 1
ATOM 2974 C C . GLY A 1 439 ? -17.235 -2.732 27.214 1.00 93.12 439 GLY A C 1
ATOM 2975 O O . GLY A 1 439 ? -16.829 -1.678 27.690 1.00 93.12 439 GLY A O 1
ATOM 2976 N N . THR A 1 440 ? -18.372 -2.787 26.514 1.00 96.00 440 THR A N 1
ATOM 2977 C CA . THR A 1 440 ? -19.209 -1.599 26.240 1.00 96.00 440 THR A CA 1
ATOM 2978 C C . THR A 1 440 ? -20.586 -1.693 26.900 1.00 96.00 440 THR A C 1
ATOM 2980 O O . THR A 1 440 ? -21.337 -2.611 26.588 1.00 96.00 440 THR A O 1
ATOM 2983 N N . LEU A 1 441 ? -20.956 -0.726 27.743 1.00 97.75 441 LEU A N 1
ATOM 2984 C CA . LEU A 1 441 ? -22.326 -0.544 28.239 1.00 97.75 441 LEU A CA 1
ATOM 2985 C C . LEU A 1 441 ? -22.997 0.609 27.487 1.00 97.75 441 LEU A C 1
ATOM 2987 O O . LEU A 1 441 ? -22.494 1.729 27.502 1.00 97.75 441 LEU A O 1
ATOM 2991 N N . VAL A 1 442 ? -24.129 0.334 26.843 1.00 98.06 442 VAL A N 1
ATOM 2992 C CA . VAL A 1 442 ? -24.943 1.296 26.093 1.00 98.06 442 VAL A CA 1
ATOM 2993 C C . VAL A 1 442 ? -26.237 1.571 26.850 1.00 98.06 442 VAL A C 1
ATOM 2995 O O . VAL A 1 442 ? -27.032 0.657 27.076 1.00 98.06 442 VAL A O 1
ATOM 2998 N N . PHE A 1 443 ? -26.486 2.839 27.155 1.00 98.12 443 PHE A N 1
ATOM 2999 C CA . PHE A 1 443 ? -27.788 3.333 27.593 1.00 98.12 443 PHE A CA 1
ATOM 3000 C C . PHE A 1 443 ? -28.576 3.819 26.373 1.00 98.12 443 PHE A C 1
ATOM 3002 O O . PHE A 1 443 ? -28.260 4.852 25.777 1.00 98.12 443 PHE A O 1
ATOM 3009 N N . ALA A 1 444 ? -29.582 3.043 25.965 1.00 96.44 444 ALA A N 1
ATOM 3010 C CA . ALA A 1 444 ? -30.329 3.287 24.732 1.00 96.44 444 ALA A CA 1
ATOM 3011 C C . ALA A 1 444 ? -31.379 4.400 24.863 1.00 96.44 444 ALA A C 1
ATOM 3013 O O . ALA A 1 444 ? -31.821 4.941 23.851 1.00 96.44 444 ALA A O 1
ATOM 3014 N N . LYS A 1 445 ? -31.805 4.711 26.092 1.00 95.56 445 LYS A N 1
ATOM 3015 C CA . LYS A 1 445 ? -32.798 5.744 26.431 1.00 95.56 445 LYS A CA 1
ATOM 3016 C C . LYS A 1 445 ? -32.351 6.534 27.655 1.00 95.56 445 LYS A C 1
ATOM 3018 O O . LYS A 1 445 ? -31.641 5.995 28.498 1.00 95.56 445 LYS A O 1
ATOM 3023 N N . GLU A 1 446 ? -32.818 7.762 27.810 1.00 95.69 446 GLU A N 1
ATOM 3024 C CA . GLU A 1 446 ? -32.517 8.587 28.989 1.00 95.69 446 GLU A CA 1
ATOM 3025 C C . GLU A 1 446 ? -32.987 7.899 30.291 1.00 95.69 446 GLU A C 1
ATOM 3027 O O . GLU A 1 446 ? -32.251 7.794 31.271 1.00 95.69 446 GLU A O 1
ATOM 3032 N N . THR A 1 447 ? -34.169 7.271 30.256 1.00 95.50 447 THR A N 1
ATOM 3033 C CA . THR A 1 447 ? -34.721 6.471 31.365 1.00 95.50 447 THR A CA 1
ATOM 3034 C C . THR A 1 447 ? -33.943 5.183 31.648 1.00 95.50 447 THR A C 1
ATOM 3036 O O . THR A 1 447 ? -34.143 4.561 32.690 1.00 95.50 447 THR A O 1
ATOM 3039 N N . SER A 1 448 ? -33.044 4.758 30.757 1.00 96.38 448 SER A N 1
ATOM 3040 C CA . SER A 1 448 ? -32.212 3.578 31.009 1.00 96.38 448 SER A CA 1
ATOM 3041 C C . SER A 1 448 ? -31.066 3.847 31.986 1.00 96.38 448 SER A C 1
ATOM 3043 O O . SER A 1 448 ? -30.546 2.897 32.564 1.00 96.38 448 SER A O 1
ATOM 3045 N N . LEU A 1 449 ? -30.722 5.112 32.251 1.00 96.94 449 LEU A N 1
ATOM 3046 C CA . LEU A 1 449 ? -29.765 5.491 33.290 1.00 96.94 449 LEU A CA 1
ATOM 3047 C C . LEU A 1 449 ? -30.499 6.096 34.494 1.00 96.94 449 LEU A C 1
ATOM 3049 O O . LEU A 1 449 ? -30.913 7.257 34.461 1.00 96.94 449 LEU A O 1
ATOM 3053 N N . TYR A 1 450 ? -30.636 5.319 35.573 1.00 97.06 450 TYR A N 1
ATOM 3054 C CA . TYR A 1 450 ? -31.276 5.753 36.827 1.00 97.06 450 TYR A CA 1
ATOM 3055 C C . TYR A 1 450 ? -32.663 6.389 36.630 1.00 97.06 450 TYR A C 1
ATOM 3057 O O . TYR A 1 450 ? -33.014 7.355 37.309 1.00 97.06 450 TYR A O 1
ATOM 3065 N N . ASN A 1 451 ? -33.435 5.892 35.660 1.00 95.81 451 ASN A N 1
ATOM 3066 C CA . ASN A 1 451 ? -34.764 6.381 35.307 1.00 95.81 451 ASN A CA 1
ATOM 3067 C C . ASN A 1 451 ? -34.807 7.900 35.088 1.00 95.81 451 ASN A C 1
ATOM 3069 O O . ASN A 1 451 ? -35.722 8.576 35.551 1.00 95.81 451 ASN A O 1
ATOM 3073 N N . ASN A 1 452 ? -33.781 8.430 34.416 1.00 95.81 452 ASN A N 1
ATOM 3074 C CA . ASN A 1 452 ? -33.598 9.860 34.202 1.00 95.81 452 ASN A CA 1
ATOM 3075 C C . ASN A 1 452 ? -33.502 10.697 35.501 1.00 95.81 452 ASN A C 1
ATOM 3077 O O . ASN A 1 452 ? -33.990 11.822 35.604 1.00 95.81 452 ASN A O 1
ATOM 3081 N N . THR A 1 453 ? -32.876 10.145 36.541 1.00 95.69 453 THR A N 1
ATOM 3082 C CA . THR A 1 453 ? -32.590 10.886 37.777 1.00 95.69 453 THR A CA 1
ATOM 3083 C C . THR A 1 453 ? -31.189 11.485 37.693 1.00 95.69 453 THR A C 1
ATOM 3085 O O . THR A 1 453 ? -30.217 10.866 38.123 1.00 95.69 453 THR A O 1
ATOM 3088 N N . SER A 1 454 ? -31.063 12.702 37.157 1.00 92.44 454 SER A N 1
ATOM 3089 C CA . SER A 1 454 ? -29.757 13.347 36.922 1.00 92.44 454 SER A CA 1
ATOM 3090 C C . SER A 1 454 ? -28.910 13.570 38.184 1.00 92.44 454 SER A C 1
ATOM 3092 O O . SER A 1 454 ? -27.681 13.558 38.114 1.00 92.44 454 SER A O 1
ATOM 3094 N N . ALA A 1 455 ? -29.538 13.670 39.362 1.00 92.25 455 ALA A N 1
ATOM 3095 C CA . ALA A 1 455 ? -28.850 13.697 40.659 1.00 92.25 455 ALA A CA 1
ATOM 3096 C C . ALA A 1 455 ? -28.084 12.397 40.977 1.00 92.25 455 ALA A C 1
ATOM 3098 O O . ALA A 1 455 ? -27.169 12.406 41.799 1.00 92.25 455 ALA A O 1
ATOM 3099 N N . SER A 1 456 ? -28.437 11.289 40.320 1.00 93.00 456 SER A N 1
ATOM 3100 C CA . SER A 1 456 ? -27.753 9.999 40.434 1.00 93.00 456 SER A CA 1
ATOM 3101 C C . SER A 1 456 ? -26.636 9.830 39.405 1.00 93.00 456 SER A C 1
ATOM 3103 O O . SER A 1 456 ? -25.866 8.881 39.522 1.00 93.00 456 SER A O 1
ATOM 3105 N N . TRP A 1 457 ? -26.498 10.728 38.425 1.00 93.38 457 TRP A N 1
ATOM 3106 C CA . TRP A 1 457 ? -25.452 10.684 37.396 1.00 93.38 457 TRP A CA 1
ATOM 3107 C C . TRP A 1 457 ? -24.132 11.243 37.927 1.00 93.38 457 TRP A C 1
ATOM 3109 O O . TRP A 1 457 ? -23.605 12.226 37.417 1.00 93.38 457 TRP A O 1
ATOM 3119 N N . THR A 1 458 ? -23.627 10.659 39.008 1.00 90.31 458 THR A N 1
ATOM 3120 C CA . THR A 1 458 ? -22.449 11.149 39.725 1.00 90.31 458 THR A CA 1
ATOM 3121 C C . THR A 1 458 ? -21.296 10.172 39.605 1.00 90.31 458 THR A C 1
ATOM 3123 O O . THR A 1 458 ? -21.486 8.970 39.409 1.00 90.31 458 THR A O 1
ATOM 3126 N N . ALA A 1 459 ? -20.085 10.669 39.834 1.00 85.06 459 ALA A N 1
ATOM 3127 C CA . ALA A 1 459 ? -18.904 9.829 39.929 1.00 85.06 459 ALA A CA 1
ATOM 3128 C C . ALA A 1 459 ? -18.992 8.752 41.026 1.00 85.06 459 ALA A C 1
ATOM 3130 O O . ALA A 1 459 ? -18.256 7.773 40.956 1.00 85.06 459 ALA A O 1
ATOM 3131 N N . ALA A 1 460 ? -19.847 8.906 42.045 1.00 86.06 460 ALA A N 1
ATOM 3132 C CA . ALA A 1 460 ? -20.068 7.882 43.067 1.00 86.06 460 ALA A CA 1
ATOM 3133 C C . ALA A 1 460 ? -20.871 6.692 42.522 1.00 86.06 460 ALA A C 1
ATOM 3135 O O . ALA A 1 460 ? -20.558 5.549 42.847 1.00 86.06 460 ALA A O 1
ATOM 3136 N N . ASN A 1 461 ? -21.844 6.972 41.656 1.00 91.56 461 ASN A N 1
ATOM 3137 C CA . ASN A 1 461 ? -22.775 5.987 41.120 1.00 91.56 461 ASN A CA 1
ATOM 3138 C C . ASN A 1 461 ? -22.345 5.411 39.772 1.00 91.56 461 ASN A C 1
ATOM 3140 O O . ASN A 1 461 ? -22.812 4.343 39.415 1.00 91.56 461 ASN A O 1
ATOM 3144 N N . ILE A 1 462 ? -21.466 6.066 39.016 1.00 92.62 462 ILE A N 1
ATOM 3145 C CA . ILE A 1 462 ? -20.998 5.566 37.718 1.00 92.62 462 ILE A CA 1
ATOM 3146 C C . ILE A 1 462 ? -19.497 5.321 37.811 1.00 92.62 462 ILE A C 1
ATOM 3148 O O . ILE A 1 462 ? -18.730 6.263 37.996 1.00 92.62 462 ILE A O 1
ATOM 3152 N N . LYS A 1 463 ? -19.074 4.061 37.683 1.00 90.31 463 LYS A N 1
ATOM 3153 C CA . LYS A 1 463 ? -17.668 3.638 37.698 1.00 90.31 463 LYS A CA 1
ATOM 3154 C C . LYS A 1 463 ? -17.319 2.928 36.391 1.00 90.31 463 LYS A C 1
ATOM 3156 O O . LYS A 1 463 ? -17.938 1.932 36.043 1.00 90.31 463 LYS A O 1
ATOM 3161 N N . VAL A 1 464 ? -16.309 3.403 35.675 1.00 91.31 464 VAL A N 1
ATOM 3162 C CA . VAL A 1 464 ? -15.841 2.827 34.409 1.00 91.31 464 VAL A CA 1
ATOM 3163 C C . VAL A 1 464 ? -14.366 2.493 34.557 1.00 91.31 464 VAL A C 1
ATOM 3165 O O . VAL A 1 464 ? -13.528 3.384 34.677 1.00 91.31 464 VAL A O 1
ATOM 3168 N N . GLY A 1 465 ? -14.073 1.201 34.606 1.00 87.44 465 GLY A N 1
ATOM 3169 C CA . GLY A 1 465 ? -12.737 0.644 34.727 1.00 87.44 465 GLY A CA 1
ATOM 3170 C C . GLY A 1 465 ? -11.943 0.695 33.424 1.00 87.44 465 GLY A C 1
ATOM 3171 O O . GLY A 1 465 ? -12.424 1.120 32.369 1.00 87.44 465 GLY A O 1
ATOM 3172 N N . ASN A 1 466 ? -10.697 0.239 33.503 1.00 84.62 466 ASN A N 1
ATOM 3173 C CA . ASN A 1 466 ? -9.804 0.119 32.356 1.00 84.62 466 ASN A CA 1
ATOM 3174 C C . ASN A 1 466 ? -10.383 -0.808 31.274 1.00 84.62 466 ASN A C 1
ATOM 3176 O O . ASN A 1 466 ? -10.832 -1.911 31.571 1.00 84.62 466 ASN A O 1
ATOM 3180 N N . GLY A 1 467 ? -10.396 -0.358 30.016 1.00 86.25 467 GLY A N 1
ATOM 3181 C CA . GLY A 1 467 ? -11.011 -1.108 28.914 1.00 86.25 467 GLY A CA 1
ATOM 3182 C C . GLY A 1 467 ? -12.547 -1.133 28.941 1.00 86.25 467 GLY A C 1
ATOM 3183 O O . GLY A 1 467 ? -13.161 -1.718 28.047 1.00 86.25 467 GLY A O 1
ATOM 3184 N N . GLY A 1 468 ? -13.180 -0.500 29.934 1.00 92.06 468 GLY A N 1
ATOM 3185 C CA . GLY A 1 468 ? -14.615 -0.243 29.970 1.00 92.06 468 GLY A CA 1
ATOM 3186 C C . GLY A 1 468 ? -14.991 0.963 29.108 1.00 92.06 468 GLY A C 1
ATOM 3187 O O . GLY A 1 468 ? -14.297 1.978 29.099 1.00 92.06 468 GLY A O 1
ATOM 3188 N N . THR A 1 469 ? -16.106 0.860 28.389 1.00 94.94 469 THR A N 1
ATOM 3189 C CA . THR A 1 469 ? -16.659 1.915 27.534 1.00 94.94 469 THR A CA 1
ATOM 3190 C C . THR A 1 469 ? -18.100 2.207 27.938 1.00 94.94 469 THR A C 1
ATOM 3192 O O . THR A 1 469 ? -18.957 1.326 27.883 1.00 94.94 469 THR A O 1
ATOM 3195 N N . LEU A 1 470 ? -18.373 3.452 28.317 1.00 96.00 470 LEU A N 1
ATOM 3196 C CA . LEU A 1 470 ? -19.705 3.960 28.637 1.00 96.00 470 LEU A CA 1
ATOM 3197 C C . LEU A 1 470 ? -20.278 4.697 27.424 1.00 96.00 470 LEU A C 1
ATOM 3199 O O . LEU A 1 470 ? -19.693 5.683 26.985 1.00 96.00 470 LEU A O 1
ATOM 3203 N N . VAL A 1 471 ? -21.402 4.232 26.879 1.00 97.88 471 VAL A N 1
ATOM 3204 C CA . VAL A 1 471 ? -22.007 4.766 25.651 1.00 97.88 471 VAL A CA 1
ATOM 3205 C C . VAL A 1 471 ? -23.436 5.236 25.887 1.00 97.88 471 VAL A C 1
ATOM 3207 O O . VAL A 1 471 ? -24.232 4.552 26.528 1.00 97.88 471 VAL A O 1
ATOM 3210 N N . PHE A 1 472 ? -23.777 6.364 25.271 1.00 97.56 472 PHE A N 1
ATOM 3211 C CA . PHE A 1 472 ? -25.129 6.917 25.250 1.00 97.56 472 PHE A CA 1
ATOM 3212 C C . PHE A 1 472 ? -25.654 6.980 23.823 1.00 97.56 472 PHE A C 1
ATOM 3214 O O . PHE A 1 472 ? -24.973 7.519 22.946 1.00 97.56 472 PHE A O 1
ATOM 3221 N N . ASN A 1 473 ? -26.868 6.484 23.591 1.00 97.44 473 ASN A N 1
ATOM 3222 C CA . ASN A 1 473 ? -27.602 6.859 22.385 1.00 97.44 473 ASN A CA 1
ATOM 3223 C C . ASN A 1 473 ? -28.054 8.316 22.517 1.00 97.44 473 ASN A C 1
ATOM 3225 O O . ASN A 1 473 ? -28.525 8.716 23.584 1.00 97.44 473 ASN A O 1
ATOM 3229 N N . VAL A 1 474 ? -27.903 9.111 21.461 1.00 97.06 474 VAL A N 1
ATOM 3230 C CA . VAL A 1 474 ? -28.103 10.564 21.532 1.00 97.06 474 VAL A CA 1
ATOM 3231 C C . VAL A 1 474 ? -28.948 11.118 20.387 1.00 97.06 474 VAL A C 1
ATOM 3233 O O . VAL A 1 474 ? -28.821 10.722 19.226 1.00 97.06 474 VAL A O 1
ATOM 3236 N N . GLY A 1 475 ? -29.763 12.124 20.711 1.00 93.50 475 GLY A N 1
ATOM 3237 C CA . GLY A 1 475 ? -30.499 12.949 19.748 1.00 93.50 475 GLY A CA 1
ATOM 3238 C C . GLY A 1 475 ? -31.748 12.314 19.122 1.00 93.50 475 GLY A C 1
ATOM 3239 O O . GLY A 1 475 ? -32.457 13.002 18.379 1.00 93.50 475 GLY A O 1
ATOM 3240 N N . GLY A 1 476 ? -32.026 11.032 19.368 1.00 93.88 476 GLY A N 1
ATOM 3241 C CA . GLY A 1 476 ? -33.284 10.386 18.997 1.00 93.88 476 GLY A CA 1
ATOM 3242 C C . GLY A 1 476 ? -34.40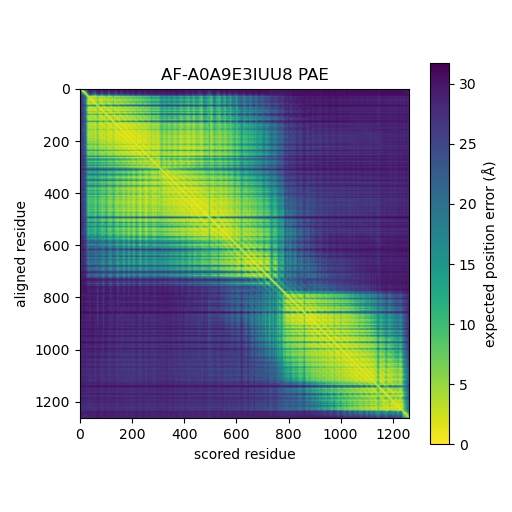5 10.591 20.020 1.00 93.88 476 GLY A C 1
ATOM 3243 O O . GLY A 1 476 ? -34.220 11.145 21.101 1.00 93.88 476 GLY A O 1
ATOM 3244 N N . THR A 1 477 ? -35.607 10.112 19.698 1.00 92.25 477 THR A N 1
ATOM 3245 C CA . THR A 1 477 ? -36.765 10.179 20.607 1.00 92.25 477 THR A CA 1
ATOM 3246 C C . THR A 1 477 ? -36.535 9.378 21.893 1.00 92.25 477 THR A C 1
ATOM 3248 O O . THR A 1 477 ? -36.331 8.157 21.845 1.00 92.25 477 THR A O 1
ATOM 3251 N N . GLY A 1 478 ? -36.615 10.064 23.040 1.00 92.75 478 GLY A N 1
ATOM 3252 C CA . GLY A 1 478 ? -36.382 9.500 24.379 1.00 92.75 478 GLY A CA 1
ATOM 3253 C C . GLY A 1 478 ? -34.919 9.139 24.668 1.00 92.75 478 GLY A C 1
ATOM 3254 O O . GLY A 1 478 ? -34.646 8.407 25.617 1.00 92.75 478 GLY A O 1
ATOM 3255 N N . GLU A 1 479 ? -33.994 9.569 23.811 1.00 96.12 479 GLU A N 1
ATOM 3256 C CA . GLU A 1 479 ? -32.549 9.411 23.987 1.00 96.12 479 GLU A CA 1
ATOM 3257 C C . GLU A 1 479 ? -31.941 10.664 24.622 1.00 96.12 479 GLU A C 1
ATOM 3259 O O . GLU A 1 479 ? -32.617 11.681 24.760 1.00 96.12 479 GLU A O 1
ATOM 3264 N N . PHE A 1 480 ? -30.659 10.604 24.981 1.00 96.81 480 PHE A N 1
ATOM 3265 C CA . PHE A 1 480 ? -29.991 11.702 25.672 1.00 96.81 480 PHE A CA 1
ATOM 3266 C C . PHE A 1 480 ? -29.879 12.943 24.774 1.00 96.81 480 PHE A C 1
ATOM 3268 O O . PHE A 1 480 ? -29.461 12.874 23.610 1.00 96.81 480 PHE A O 1
ATOM 3275 N N . THR A 1 481 ? -30.240 14.094 25.332 1.00 95.38 481 THR A N 1
ATOM 3276 C CA . THR A 1 481 ? -30.129 15.409 24.701 1.00 95.38 481 THR A CA 1
ATOM 3277 C C . THR A 1 481 ? -28.753 16.032 24.956 1.00 95.38 481 THR A C 1
ATOM 3279 O O . THR A 1 481 ? -27.968 15.570 25.787 1.00 95.38 481 THR A O 1
ATOM 3282 N N . THR A 1 482 ? -28.429 17.126 24.258 1.00 93.50 482 THR A N 1
ATOM 3283 C CA . THR A 1 482 ? -27.192 17.887 24.517 1.00 93.50 482 THR A CA 1
ATOM 3284 C C . THR A 1 482 ? -27.138 18.429 25.952 1.00 93.50 482 THR A C 1
ATOM 3286 O O . THR A 1 482 ? -26.053 18.503 26.534 1.00 93.50 482 THR A O 1
ATOM 3289 N N . GLY A 1 483 ? -28.290 18.781 26.538 1.00 94.31 483 GLY A N 1
ATOM 3290 C CA . GLY A 1 483 ? -28.385 19.212 27.935 1.00 94.31 483 GLY A CA 1
ATOM 3291 C C . GLY A 1 483 ? -27.991 18.097 28.902 1.00 94.31 483 GLY A C 1
ATOM 3292 O O . GLY A 1 483 ? -27.165 18.318 29.785 1.00 94.31 483 GLY A O 1
ATOM 3293 N N . ASP A 1 484 ? -28.475 16.880 28.660 1.00 95.31 484 ASP A N 1
ATOM 3294 C CA . ASP A 1 484 ? -28.216 15.727 29.532 1.00 95.31 484 ASP A CA 1
ATOM 3295 C C . ASP A 1 484 ? -26.742 15.335 29.518 1.00 95.31 484 ASP A C 1
ATOM 3297 O O . ASP A 1 484 ? -26.134 15.142 30.571 1.00 95.31 484 ASP A O 1
ATOM 3301 N N . ILE A 1 485 ? -26.131 15.297 28.328 1.00 94.69 485 ILE A N 1
ATOM 3302 C CA . ILE A 1 485 ? -24.694 15.039 28.188 1.00 94.69 485 ILE A CA 1
ATOM 3303 C C . ILE A 1 485 ? -23.867 16.132 28.873 1.00 94.69 485 ILE A C 1
ATOM 3305 O O . ILE A 1 485 ? -22.843 15.827 29.485 1.00 94.69 485 ILE A O 1
ATOM 3309 N N . THR A 1 486 ? -24.314 17.389 28.824 1.00 92.25 486 THR A N 1
ATOM 3310 C CA . THR A 1 486 ? -23.651 18.491 29.536 1.00 92.25 486 THR A CA 1
ATOM 3311 C C . THR A 1 486 ? -23.677 18.250 31.044 1.00 92.25 486 THR A C 1
ATOM 3313 O O . THR A 1 486 ? -22.620 18.251 31.672 1.00 92.25 486 THR A O 1
ATOM 3316 N N . THR A 1 487 ? -24.853 17.975 31.616 1.00 92.00 487 THR A N 1
ATOM 3317 C CA . THR A 1 487 ? -25.018 17.670 33.045 1.00 92.00 487 THR A CA 1
ATOM 3318 C C . THR A 1 487 ? -24.197 16.456 33.470 1.00 92.00 487 THR A C 1
ATOM 3320 O O . THR A 1 487 ? -23.497 16.511 34.481 1.00 92.00 487 THR A O 1
ATOM 3323 N N . LEU A 1 488 ? -24.235 15.377 32.688 1.00 91.62 488 LEU A N 1
ATOM 3324 C CA . LEU A 1 488 ? -23.478 14.159 32.953 1.00 91.62 488 LEU A CA 1
ATOM 3325 C C . LEU A 1 488 ? -21.969 14.429 32.986 1.00 91.62 488 LEU A C 1
ATOM 3327 O O . LEU A 1 488 ? -21.313 14.083 33.964 1.00 91.62 488 LEU A O 1
ATOM 3331 N N . LEU A 1 489 ? -21.414 15.045 31.937 1.00 88.56 489 LEU A N 1
ATOM 3332 C CA . LEU A 1 489 ? -19.976 15.312 31.852 1.00 88.56 489 LEU A CA 1
ATOM 3333 C C . LEU A 1 489 ? -19.512 16.211 33.002 1.00 88.56 489 LEU A C 1
ATOM 3335 O O . LEU A 1 489 ? -18.500 15.914 33.628 1.00 88.56 489 LEU A O 1
ATOM 3339 N N . THR A 1 490 ? -20.281 17.246 33.354 1.00 85.88 490 THR A N 1
ATOM 3340 C CA . THR A 1 490 ? -19.978 18.100 34.513 1.00 85.88 490 THR A CA 1
ATOM 3341 C C . THR A 1 490 ? -19.970 17.318 35.829 1.00 85.88 490 THR A C 1
ATOM 3343 O O . THR A 1 490 ? -19.068 17.504 36.645 1.00 85.88 490 THR A O 1
ATOM 3346 N N . ASN A 1 491 ? -20.929 16.414 36.039 1.00 85.75 491 ASN A N 1
ATOM 3347 C CA . ASN A 1 491 ? -21.002 15.613 37.263 1.00 85.75 491 ASN A CA 1
ATOM 3348 C C . ASN A 1 491 ? -19.908 14.532 37.360 1.00 85.75 491 ASN A C 1
ATOM 3350 O O . ASN A 1 491 ? -19.611 14.063 38.462 1.00 85.75 491 ASN A O 1
ATOM 3354 N N . LEU A 1 492 ? -19.318 14.127 36.231 1.00 82.31 492 LEU A N 1
ATOM 3355 C CA . LEU A 1 492 ? -18.193 13.189 36.183 1.00 82.31 492 LEU A CA 1
ATOM 3356 C C . LEU A 1 492 ? -16.821 13.900 36.247 1.00 82.31 492 LEU A C 1
ATOM 3358 O O . LEU A 1 492 ? -15.856 13.295 36.705 1.00 82.31 492 LEU A O 1
ATOM 3362 N N . ASP A 1 493 ? -16.729 15.184 35.874 1.00 69.56 493 ASP A N 1
ATOM 3363 C CA . ASP A 1 493 ? -15.476 15.973 35.790 1.00 69.56 493 ASP A CA 1
ATOM 3364 C C . ASP A 1 493 ? -15.204 16.889 37.018 1.00 69.56 493 ASP A C 1
ATOM 3366 O O . ASP A 1 493 ? -14.200 17.589 37.093 1.00 69.56 493 ASP A O 1
ATOM 3370 N N . GLY A 1 494 ? -16.082 16.910 38.028 1.00 57.12 494 GLY A N 1
ATOM 3371 C CA . GLY A 1 494 ? -16.071 17.936 39.088 1.00 57.12 494 GLY A CA 1
ATOM 3372 C C . GLY A 1 494 ? -15.001 17.865 40.201 1.00 57.12 494 GLY A C 1
ATOM 3373 O O . GLY A 1 494 ? -15.005 18.743 41.066 1.00 57.12 494 GLY A O 1
ATOM 3374 N N . SER A 1 495 ? -14.114 16.858 40.274 1.00 50.28 495 SER A N 1
ATOM 3375 C CA . SER A 1 495 ? -13.125 16.755 41.374 1.00 50.28 495 SER A CA 1
ATOM 3376 C C . SER A 1 495 ? -11.929 15.834 41.086 1.00 50.28 495 SER A C 1
ATOM 3378 O O . SER A 1 495 ? -12.055 14.858 40.361 1.00 50.28 495 SER A O 1
ATOM 3380 N N . VAL A 1 496 ? -10.783 16.120 41.717 1.00 42.91 496 VAL A N 1
ATOM 3381 C CA . VAL A 1 496 ? -9.455 15.483 41.551 1.00 42.91 496 VAL A CA 1
ATOM 3382 C C . VAL A 1 496 ? -9.252 14.183 42.353 1.00 42.91 496 VAL A C 1
ATOM 3384 O O . VAL A 1 496 ? -8.112 13.823 42.624 1.00 42.91 496 VAL A O 1
ATOM 3387 N N . THR A 1 497 ? -10.295 13.484 42.817 1.00 47.66 497 THR A N 1
ATOM 3388 C CA . THR A 1 497 ? -10.113 12.238 43.609 1.00 47.66 497 THR A CA 1
ATOM 3389 C C . THR A 1 497 ? -11.147 11.131 43.375 1.00 47.66 497 THR A C 1
ATOM 3391 O O . THR A 1 497 ? -10.989 10.037 43.919 1.00 47.66 497 THR A O 1
ATOM 3394 N N . SER A 1 498 ? -12.193 11.349 42.570 1.00 53.34 498 SER A N 1
ATOM 3395 C CA . SER A 1 498 ? -13.141 10.292 42.185 1.00 53.34 498 SER A CA 1
ATOM 3396 C C . SER A 1 498 ? -14.056 10.788 41.066 1.00 53.34 498 SER A C 1
ATOM 3398 O O . SER A 1 498 ? -15.036 11.476 41.326 1.00 53.34 498 SER A O 1
ATOM 3400 N N . ASN A 1 499 ? -13.738 10.434 39.823 1.00 62.94 499 ASN A N 1
ATOM 3401 C CA . ASN A 1 499 ? -14.325 11.050 38.621 1.00 62.94 499 ASN A CA 1
ATOM 3402 C C . ASN A 1 499 ? -15.255 10.074 37.880 1.00 62.94 499 ASN A C 1
ATOM 3404 O O . ASN A 1 499 ? -15.691 10.310 36.760 1.00 62.94 499 ASN A O 1
ATOM 3408 N N . GLY A 1 500 ? -15.488 8.897 38.464 1.00 79.94 500 GLY A N 1
ATOM 3409 C CA . GLY A 1 500 ? -16.242 7.811 37.847 1.00 79.94 500 GLY A CA 1
ATOM 3410 C C . GLY A 1 500 ? -15.500 7.102 36.711 1.00 79.94 500 GLY A C 1
ATOM 3411 O O . GLY A 1 500 ? -15.592 5.888 36.603 1.00 79.94 500 GLY A O 1
ATOM 3412 N N . LEU A 1 501 ? -14.687 7.806 35.921 1.00 85.12 501 LEU A N 1
ATOM 3413 C CA . LEU A 1 501 ? -13.909 7.259 34.806 1.00 85.12 501 LEU A CA 1
ATOM 3414 C C . LEU A 1 501 ? -12.450 7.000 35.229 1.00 85.12 501 LEU A C 1
ATOM 3416 O O . LEU A 1 501 ? -11.698 7.929 35.532 1.00 85.12 501 LEU A O 1
ATOM 3420 N N . GLN A 1 502 ? -12.034 5.735 35.267 1.00 81.81 502 GLN A N 1
ATOM 3421 C CA . GLN A 1 502 ? -10.660 5.342 35.601 1.00 81.81 502 GLN A CA 1
ATOM 3422 C C . GLN A 1 502 ? -9.726 5.465 34.385 1.00 81.81 502 GLN A C 1
ATOM 3424 O O . GLN A 1 502 ? -10.173 5.530 33.236 1.00 81.81 502 GLN A O 1
ATOM 3429 N N . ALA A 1 503 ? -8.412 5.448 34.620 1.00 80.81 503 ALA A N 1
ATOM 3430 C CA . ALA A 1 503 ? -7.418 5.450 33.547 1.00 80.81 503 ALA A CA 1
ATOM 3431 C C . ALA A 1 503 ? -7.606 4.274 32.558 1.00 80.81 503 ALA A C 1
ATOM 3433 O O . ALA A 1 503 ? -7.651 3.100 32.934 1.00 80.81 503 ALA A O 1
ATOM 3434 N N . GLY A 1 504 ? -7.664 4.595 31.267 1.00 83.31 504 GLY A N 1
ATOM 3435 C CA . GLY A 1 504 ? -7.891 3.670 30.155 1.00 83.31 504 GLY A CA 1
ATOM 3436 C C . GLY A 1 504 ? -9.358 3.307 29.909 1.00 83.31 504 GLY A C 1
ATOM 3437 O O . GLY A 1 504 ? -9.620 2.400 29.121 1.00 83.31 504 GLY A O 1
ATOM 3438 N N . SER A 1 505 ? -10.305 3.984 30.562 1.00 89.19 505 SER A N 1
ATOM 3439 C CA . SER A 1 505 ? -11.730 3.915 30.214 1.00 89.19 505 SER A CA 1
ATOM 3440 C C . SER A 1 505 ? -12.051 4.723 28.948 1.00 89.19 505 SER A C 1
ATOM 3442 O O . SER A 1 505 ? -11.237 5.525 28.471 1.00 89.19 505 SER A O 1
ATOM 3444 N N . SER A 1 506 ? -13.248 4.526 28.393 1.00 92.69 506 SER A N 1
ATOM 3445 C CA . SER A 1 506 ? -13.768 5.324 27.284 1.00 92.69 506 SER A CA 1
ATOM 3446 C C . SER A 1 506 ? -15.192 5.816 27.532 1.00 92.69 506 SER A C 1
ATOM 3448 O O . SER A 1 506 ? -16.026 5.107 28.092 1.00 92.69 506 SER A O 1
ATOM 3450 N N . ILE A 1 507 ? -15.478 7.028 27.065 1.00 94.00 507 ILE A N 1
ATOM 3451 C CA . ILE A 1 507 ? -16.839 7.537 26.893 1.00 94.00 507 ILE A CA 1
ATOM 3452 C C . ILE A 1 507 ? -17.204 7.521 25.411 1.00 94.00 507 ILE A C 1
ATOM 3454 O O . ILE A 1 507 ? -16.348 7.761 24.557 1.00 94.00 507 ILE A O 1
ATOM 3458 N N . GLY A 1 508 ? -18.461 7.247 25.081 1.00 95.88 508 GLY A N 1
ATOM 3459 C CA . GLY A 1 508 ? -18.914 7.231 23.704 1.00 95.88 508 GLY A CA 1
ATOM 3460 C C . GLY A 1 508 ? -20.332 7.728 23.487 1.00 95.88 508 GLY A C 1
ATOM 3461 O O . GLY A 1 508 ? -21.177 7.728 24.379 1.00 95.88 508 GLY A O 1
ATOM 3462 N N . PHE A 1 509 ? -20.579 8.138 22.250 1.00 97.06 509 PHE A N 1
ATOM 3463 C CA . PHE A 1 509 ? -21.859 8.676 21.807 1.00 97.06 509 PHE A CA 1
ATOM 3464 C C . PHE A 1 509 ? -22.283 7.949 20.536 1.00 97.06 509 PHE A C 1
ATOM 3466 O O . PHE A 1 509 ? -21.531 7.911 19.555 1.00 97.06 509 PHE A O 1
ATOM 3473 N N . ASP A 1 510 ? -23.472 7.357 20.566 1.00 96.38 510 ASP A N 1
ATOM 3474 C CA . ASP A 1 510 ? -24.081 6.665 19.440 1.00 96.38 510 ASP A CA 1
ATOM 3475 C C . ASP A 1 510 ? -25.161 7.545 18.811 1.00 96.38 510 ASP A C 1
ATOM 3477 O O . ASP A 1 510 ? -26.224 7.782 19.380 1.00 96.38 510 ASP A O 1
ATOM 3481 N N . THR A 1 511 ? -24.867 8.061 17.620 1.00 96.00 511 THR A N 1
ATOM 3482 C CA . THR A 1 511 ? -25.734 9.014 16.925 1.00 96.00 511 THR A CA 1
ATOM 3483 C C . THR A 1 511 ? -26.746 8.344 15.995 1.00 96.00 511 THR A C 1
ATOM 3485 O O . THR A 1 511 ? -27.389 9.049 15.219 1.00 96.00 511 THR A O 1
ATOM 3488 N N . THR A 1 512 ? -26.903 7.011 16.024 1.00 94.19 512 THR A N 1
ATOM 3489 C CA . THR A 1 512 ? -27.721 6.251 15.050 1.00 94.19 512 THR A CA 1
ATOM 3490 C C . THR A 1 512 ? -29.120 6.841 14.846 1.00 94.19 512 THR A C 1
ATOM 3492 O O . THR A 1 512 ? -29.576 6.927 13.709 1.00 94.19 512 THR A O 1
ATOM 3495 N N . ASN A 1 513 ? -29.763 7.328 15.912 1.00 93.19 513 ASN A N 1
ATOM 3496 C CA . ASN A 1 513 ? -31.142 7.824 15.872 1.00 93.19 513 ASN A CA 1
ATOM 3497 C C . ASN A 1 513 ? -31.270 9.359 15.946 1.00 93.19 513 ASN A C 1
ATOM 3499 O O . ASN A 1 513 ? -32.378 9.863 16.116 1.00 93.19 513 ASN A O 1
ATOM 3503 N N . ALA A 1 514 ? -30.172 10.114 15.815 1.00 91.81 514 ALA A N 1
ATOM 3504 C CA . ALA A 1 514 ? -30.175 11.570 15.961 1.00 91.81 514 ALA A CA 1
ATOM 3505 C C . ALA A 1 514 ? -31.118 12.279 14.961 1.00 91.81 514 ALA A C 1
ATOM 3507 O O . ALA A 1 514 ? -30.885 12.281 13.747 1.00 91.81 514 ALA A O 1
ATOM 3508 N N . SER A 1 515 ? -32.164 12.930 15.480 1.00 76.69 515 SER A N 1
ATOM 3509 C CA . SER A 1 515 ? -33.121 13.723 14.702 1.00 76.69 515 SER A CA 1
ATOM 3510 C C . SER A 1 515 ? -32.429 14.962 14.112 1.00 76.69 515 SER A C 1
ATOM 3512 O O . SER A 1 515 ? -32.051 15.885 14.821 1.00 76.69 515 SER A O 1
ATOM 3514 N N . GLY A 1 516 ? -32.175 14.959 12.799 1.00 75.31 516 GLY A N 1
ATOM 3515 C CA . GLY A 1 516 ? -31.407 16.014 12.115 1.00 75.31 516 GLY A CA 1
ATOM 3516 C C . GLY A 1 516 ? -30.016 15.594 11.624 1.00 75.31 516 GLY A C 1
ATOM 3517 O O . GLY A 1 516 ? -29.271 16.432 11.129 1.00 75.31 516 GLY A O 1
ATOM 3518 N N . SER A 1 517 ? -29.663 14.306 11.703 1.00 82.75 517 SER A N 1
ATOM 3519 C CA . SER A 1 517 ? -28.398 13.743 11.188 1.00 82.75 517 SER A CA 1
ATOM 3520 C C . SER A 1 517 ? -27.118 14.266 11.865 1.00 82.75 517 SER A C 1
ATOM 3522 O O . SER A 1 517 ? -26.013 13.922 11.433 1.00 82.75 517 SER A O 1
ATOM 3524 N N . SER A 1 518 ? -27.235 15.055 12.940 1.00 90.56 518 SER A N 1
ATOM 3525 C CA . SER A 1 518 ? -26.109 15.507 13.762 1.00 90.56 518 SER A CA 1
ATOM 3526 C C . SER A 1 518 ? -26.478 15.665 15.239 1.00 90.56 518 SER A C 1
ATOM 3528 O O . SER A 1 518 ? -27.595 16.075 15.540 1.00 90.56 518 SER A O 1
ATOM 3530 N N . PHE A 1 519 ? -25.530 15.420 16.143 1.00 94.56 519 PHE A N 1
ATOM 3531 C CA . PHE A 1 519 ? -25.642 15.693 17.579 1.00 94.56 519 PHE A CA 1
ATOM 3532 C C . PHE A 1 519 ? -24.397 16.433 18.079 1.00 94.56 519 PHE A C 1
ATOM 3534 O O . PHE A 1 519 ? -23.287 16.021 17.749 1.00 94.56 519 PHE A O 1
ATOM 3541 N N . THR A 1 520 ? -24.558 17.490 18.879 1.00 92.94 520 THR A N 1
ATOM 3542 C CA . THR A 1 520 ? -23.437 18.319 19.360 1.00 92.94 520 THR A CA 1
ATOM 3543 C C . THR A 1 520 ? -23.129 18.062 20.832 1.00 92.94 520 THR A C 1
ATOM 3545 O O . THR A 1 520 ? -24.029 18.096 21.672 1.00 92.94 520 THR A O 1
ATOM 3548 N N . VAL A 1 521 ? -21.844 17.876 21.139 1.00 93.38 521 VAL A N 1
ATOM 3549 C CA . VAL A 1 521 ? -21.274 17.856 22.492 1.00 93.38 521 VAL A CA 1
ATOM 3550 C C . VAL A 1 521 ? -20.481 19.146 22.697 1.00 93.38 521 VAL A C 1
ATOM 3552 O O . VAL A 1 521 ? -19.396 19.328 22.137 1.00 93.38 521 VAL A O 1
ATOM 3555 N N . SER A 1 522 ? -21.057 20.058 23.479 1.00 88.31 522 SER A N 1
ATOM 3556 C CA . SER A 1 522 ? -20.483 21.384 23.746 1.00 88.31 522 SER A CA 1
ATOM 3557 C C . SER A 1 522 ? -19.558 21.418 24.964 1.00 88.31 522 SER A C 1
ATOM 3559 O O . SER A 1 522 ? -18.739 22.325 25.072 1.00 88.31 522 SER A O 1
ATOM 3561 N N . SER A 1 523 ? -19.679 20.452 25.875 1.00 88.00 523 SER A N 1
ATOM 3562 C CA . SER A 1 523 ? -18.819 20.354 27.058 1.00 88.00 523 SER A CA 1
ATOM 3563 C C . SER A 1 523 ? -17.427 19.836 26.718 1.00 88.00 523 SER A C 1
ATOM 3565 O O . SER A 1 523 ? -17.246 19.064 25.775 1.00 88.00 523 SER A O 1
ATOM 3567 N N . ASN A 1 524 ? -16.453 20.225 27.538 1.00 88.06 524 ASN A N 1
ATOM 3568 C CA . ASN A 1 524 ? -15.098 19.692 27.475 1.00 88.06 524 ASN A CA 1
ATOM 3569 C C . ASN A 1 524 ? -15.086 18.218 27.906 1.00 88.06 524 ASN A C 1
ATOM 3571 O O . ASN A 1 524 ? -15.748 17.831 28.867 1.00 88.06 524 ASN A O 1
ATOM 3575 N N . ILE A 1 525 ? -14.285 17.414 27.218 1.00 88.31 525 ILE A N 1
ATOM 3576 C CA . ILE A 1 525 ? -13.914 16.054 27.601 1.00 88.31 525 ILE A CA 1
ATOM 3577 C C . ILE A 1 525 ? -12.444 16.109 28.021 1.00 88.31 525 ILE A C 1
ATOM 3579 O O . ILE A 1 525 ? -11.584 16.582 27.269 1.00 88.31 525 ILE A O 1
ATOM 3583 N N . GLN A 1 526 ? -12.147 15.652 29.232 1.00 86.06 526 GLN A N 1
ATOM 3584 C CA . GLN A 1 526 ? -10.839 15.822 29.864 1.00 86.06 526 GLN A CA 1
ATOM 3585 C C . GLN A 1 526 ? -10.361 14.514 30.481 1.00 86.06 526 GLN A C 1
ATOM 3587 O O . GLN A 1 526 ? -11.167 13.660 30.840 1.00 86.06 526 GLN A O 1
ATOM 3592 N N . ASN A 1 527 ? -9.044 14.352 30.615 1.00 83.56 527 ASN A N 1
ATOM 3593 C CA . ASN A 1 527 ? -8.507 13.259 31.424 1.00 83.56 527 ASN A CA 1
ATOM 3594 C C . ASN A 1 527 ? -8.994 13.378 32.865 1.00 83.56 527 ASN A C 1
ATOM 3596 O O . ASN A 1 527 ? -9.117 14.479 33.401 1.00 83.56 527 ASN A O 1
ATOM 3600 N N . THR A 1 528 ? -9.191 12.238 33.515 1.00 75.88 528 THR A N 1
ATOM 3601 C CA . THR A 1 528 ? -9.500 12.241 34.938 1.00 75.88 528 THR A CA 1
ATOM 3602 C C . THR A 1 528 ? -8.237 12.466 35.755 1.00 75.88 528 THR A C 1
ATOM 3604 O O . THR A 1 528 ? -7.125 12.133 35.343 1.00 75.88 528 THR A O 1
ATOM 3607 N N . THR A 1 529 ? -8.398 13.073 36.923 1.00 68.19 529 THR A N 1
ATOM 3608 C CA . THR A 1 529 ? -7.303 13.456 37.822 1.00 68.19 529 THR A CA 1
ATOM 3609 C C . THR A 1 529 ? -7.522 12.813 39.193 1.00 68.19 529 THR A C 1
ATOM 3611 O O . THR A 1 529 ? -8.655 12.510 39.554 1.00 68.19 529 THR A O 1
ATOM 3614 N N . GLY A 1 530 ? -6.445 12.554 39.945 1.00 65.19 530 GLY A N 1
ATOM 3615 C CA . GLY A 1 530 ? -6.521 11.900 41.259 1.00 65.19 530 GLY A CA 1
ATOM 3616 C C . GLY A 1 530 ? -6.102 10.439 41.312 1.00 65.19 530 GLY A C 1
ATOM 3617 O O . GLY A 1 530 ? -5.659 9.856 40.324 1.00 65.19 530 GLY A O 1
ATOM 3618 N N . THR A 1 531 ? -6.260 9.827 42.487 1.00 55.97 531 THR A N 1
ATOM 3619 C CA . THR A 1 531 ? -5.938 8.413 42.726 1.00 55.97 531 THR A CA 1
ATOM 3620 C C . THR A 1 531 ? -6.787 7.503 41.830 1.00 55.97 531 THR A C 1
ATOM 3622 O O . THR A 1 531 ? -8.000 7.419 41.996 1.00 55.97 531 THR A O 1
ATOM 3625 N N . GLY A 1 532 ? -6.153 6.817 40.873 1.00 58.78 532 GLY A N 1
ATOM 3626 C CA . GLY A 1 532 ? -6.834 5.968 39.881 1.00 58.78 532 GLY A CA 1
ATOM 3627 C C . GLY A 1 532 ? -7.392 6.713 38.657 1.00 58.78 532 GLY A C 1
ATOM 3628 O O . GLY A 1 532 ? -7.901 6.069 37.736 1.00 58.78 532 GLY A O 1
ATOM 3629 N N . GLY A 1 533 ? -7.269 8.044 38.622 1.00 69.50 533 GLY A N 1
ATOM 3630 C CA . GLY A 1 533 ? -7.540 8.860 37.442 1.00 69.50 533 GLY A CA 1
ATOM 3631 C C . GLY A 1 533 ? -6.439 8.730 36.386 1.00 69.50 533 GLY A C 1
ATOM 3632 O O . GLY A 1 533 ? -5.356 8.201 36.646 1.00 69.50 533 GLY A O 1
ATOM 3633 N N . GLY A 1 534 ? -6.718 9.194 35.173 1.00 74.81 534 GLY A N 1
ATOM 3634 C CA . GLY A 1 534 ? -5.728 9.269 34.109 1.00 74.81 534 GLY A CA 1
ATOM 3635 C C . GLY A 1 534 ? -6.353 9.408 32.729 1.00 74.81 534 GLY A C 1
ATOM 3636 O O . GLY A 1 534 ? -7.403 10.019 32.540 1.00 74.81 534 GLY A O 1
ATOM 3637 N N . THR A 1 535 ? -5.668 8.845 31.741 1.00 83.62 535 THR A N 1
ATOM 3638 C CA . THR A 1 535 ? -6.043 8.930 30.332 1.00 83.62 535 THR A CA 1
ATOM 3639 C C . THR A 1 535 ? -7.432 8.352 30.059 1.00 83.62 535 THR A C 1
ATOM 3641 O O . THR A 1 535 ? -7.649 7.177 30.338 1.00 83.62 535 THR A O 1
ATOM 3644 N N . ILE A 1 536 ? -8.338 9.122 29.449 1.00 88.31 536 ILE A N 1
ATOM 3645 C CA . ILE A 1 536 ? -9.626 8.604 28.948 1.00 88.31 536 ILE A CA 1
ATOM 3646 C C . ILE A 1 536 ? -9.706 8.673 27.422 1.00 88.31 536 ILE A C 1
ATOM 3648 O O . ILE A 1 536 ? -9.112 9.552 26.798 1.00 88.31 536 ILE A O 1
ATOM 3652 N N . SER A 1 537 ? -10.441 7.738 26.825 1.00 92.50 537 SER A N 1
ATOM 3653 C CA . SER A 1 537 ? -10.635 7.609 25.374 1.00 92.50 537 SER A CA 1
ATOM 3654 C C . SER A 1 537 ? -12.039 8.052 24.945 1.00 92.50 537 SER A C 1
ATOM 3656 O O . SER A 1 537 ? -12.994 7.957 25.717 1.00 92.50 537 SER A O 1
ATOM 3658 N N . LEU A 1 538 ? -12.199 8.465 23.690 1.00 93.62 538 LEU A N 1
ATOM 3659 C CA . LEU A 1 538 ? -13.489 8.857 23.114 1.00 93.62 538 LEU A CA 1
ATOM 3660 C C . LEU A 1 538 ? -13.909 7.865 22.025 1.00 93.62 538 LEU A C 1
ATOM 3662 O O . LEU A 1 538 ? -13.126 7.577 21.128 1.00 93.62 538 LEU A O 1
ATOM 3666 N N . THR A 1 539 ? -15.155 7.394 22.045 1.00 94.19 539 THR A N 1
ATOM 3667 C CA . THR A 1 539 ? -15.693 6.478 21.030 1.00 94.19 539 THR A CA 1
ATOM 3668 C C . THR A 1 539 ? -16.923 7.067 20.336 1.00 94.19 539 THR A C 1
ATOM 3670 O O . THR A 1 539 ? -17.985 7.232 20.933 1.00 94.19 539 THR A O 1
ATOM 3673 N N . LYS A 1 540 ? -16.825 7.335 19.034 1.00 93.75 540 LYS A N 1
ATOM 3674 C CA . LYS A 1 540 ? -17.953 7.732 18.184 1.00 93.75 540 LYS A CA 1
ATOM 3675 C C . LYS A 1 540 ? -18.600 6.504 17.545 1.00 93.75 540 LYS A C 1
ATOM 3677 O O . LYS A 1 540 ? -17.946 5.767 16.807 1.00 93.75 540 LYS A O 1
ATOM 3682 N N . ARG A 1 541 ? -19.904 6.327 17.767 1.00 92.19 541 ARG A N 1
ATOM 3683 C CA . ARG A 1 541 ? -20.746 5.283 17.165 1.00 92.19 541 ARG A CA 1
ATOM 3684 C C . ARG A 1 541 ? -21.934 5.881 16.404 1.00 92.19 541 ARG A C 1
ATOM 3686 O O . ARG A 1 541 ? -22.186 7.085 16.461 1.00 92.19 541 ARG A O 1
ATOM 3693 N N . GLY A 1 542 ? -22.645 5.032 15.675 1.00 91.38 542 GLY A N 1
ATOM 3694 C CA . GLY A 1 542 ? -23.819 5.397 14.885 1.00 91.38 542 GLY A CA 1
ATOM 3695 C C . GLY A 1 542 ? -23.520 6.102 13.567 1.00 91.38 542 GLY A C 1
ATOM 3696 O O . GLY A 1 542 ? -22.463 6.694 13.377 1.00 91.38 542 GLY A O 1
ATOM 3697 N N . THR A 1 543 ? -24.452 6.017 12.624 1.00 90.06 543 THR A N 1
ATOM 3698 C CA . THR A 1 543 ? -24.257 6.425 11.220 1.00 90.06 543 THR A CA 1
ATOM 3699 C C . THR A 1 543 ? -24.284 7.937 10.986 1.00 90.06 543 THR A C 1
ATOM 3701 O O . THR A 1 543 ? -23.774 8.399 9.969 1.00 90.06 543 THR A O 1
ATOM 3704 N N . ASN A 1 544 ? -24.835 8.718 11.917 1.00 92.25 544 ASN A N 1
ATOM 3705 C CA . ASN A 1 544 ? -24.989 10.169 11.777 1.00 92.25 544 ASN A CA 1
ATOM 3706 C C . ASN A 1 544 ? -23.762 10.943 12.292 1.00 92.25 544 ASN A C 1
ATOM 3708 O O . ASN A 1 544 ? -22.781 10.357 12.764 1.00 92.25 544 ASN A O 1
ATOM 3712 N N . THR A 1 545 ? -23.814 12.274 12.247 1.00 92.00 545 THR A N 1
ATOM 3713 C CA . THR A 1 545 ? -22.710 13.154 12.657 1.00 92.00 545 THR A CA 1
ATOM 3714 C C . THR A 1 545 ? -22.668 13.367 14.176 1.00 92.00 545 THR A C 1
ATOM 3716 O O . THR A 1 545 ? -23.683 13.684 14.785 1.00 92.00 545 THR A O 1
ATOM 3719 N N . LEU A 1 546 ? -21.499 13.242 14.805 1.00 93.38 546 LEU A N 1
ATOM 3720 C CA . LEU A 1 546 ? -21.232 13.800 16.140 1.00 93.38 546 LEU A CA 1
ATOM 3721 C C . LEU A 1 546 ? -20.383 15.050 15.969 1.00 93.38 546 LEU A C 1
ATOM 3723 O O . LEU A 1 546 ? -19.339 14.975 15.335 1.00 93.38 546 LEU A O 1
ATOM 3727 N N . VAL A 1 547 ? -20.807 16.170 16.537 1.00 91.56 547 VAL A N 1
ATOM 3728 C CA . VAL A 1 547 ? -20.075 17.434 16.522 1.00 91.56 547 VAL A CA 1
ATOM 3729 C C . VAL A 1 547 ? -19.448 17.652 17.896 1.00 91.56 547 VAL A C 1
ATOM 3731 O O . VAL A 1 547 ? -20.162 17.735 18.891 1.00 91.56 547 VAL A O 1
ATOM 3734 N N . LEU A 1 548 ? -18.125 17.767 17.960 1.00 90.81 548 LEU A N 1
ATOM 3735 C CA . LEU A 1 548 ? -17.407 18.200 19.156 1.00 90.81 548 LEU A CA 1
ATOM 3736 C C . LEU A 1 548 ? -17.145 19.703 19.060 1.00 90.81 548 LEU A C 1
ATOM 3738 O O . LEU A 1 548 ? -16.524 20.164 18.099 1.00 90.81 548 LEU A O 1
ATOM 3742 N N . ALA A 1 549 ? -17.634 20.453 20.046 1.00 86.88 549 ALA A N 1
ATOM 3743 C CA . ALA A 1 549 ? -17.488 21.908 20.111 1.00 86.88 549 ALA A CA 1
ATOM 3744 C C . ALA A 1 549 ? -16.756 22.400 21.374 1.00 86.88 549 ALA A C 1
ATOM 3746 O O . ALA A 1 549 ? -16.293 23.537 21.385 1.00 86.88 549 ALA A O 1
ATOM 3747 N N . GLY A 1 550 ? -16.634 21.568 22.416 1.00 84.94 550 GLY A N 1
ATOM 3748 C CA . GLY A 1 550 ? -15.859 21.893 23.619 1.00 84.94 550 GLY A CA 1
ATOM 3749 C C . GLY A 1 550 ? -14.342 21.820 23.405 1.00 84.94 550 GLY A C 1
ATOM 3750 O O . GLY A 1 550 ? -13.874 21.174 22.470 1.00 84.94 550 GLY A O 1
ATOM 3751 N N . THR A 1 551 ? -13.569 22.440 24.300 1.00 87.06 551 THR A N 1
ATOM 3752 C CA . THR A 1 551 ? -12.099 22.357 24.322 1.00 87.06 551 THR A CA 1
ATOM 3753 C C . THR A 1 551 ? -11.673 21.069 25.017 1.00 87.06 551 THR A C 1
ATOM 3755 O O . THR A 1 551 ? -11.811 20.929 26.232 1.00 87.06 551 THR A O 1
ATOM 3758 N N . ASN A 1 552 ? -11.155 20.112 24.255 1.00 87.00 552 ASN A N 1
ATOM 3759 C CA . ASN A 1 552 ? -10.911 18.758 24.738 1.00 87.00 552 ASN A CA 1
ATOM 3760 C C . ASN A 1 552 ? -9.436 18.528 25.099 1.00 87.00 552 ASN A C 1
ATOM 3762 O O . ASN A 1 552 ? -8.548 18.841 24.310 1.00 87.00 552 ASN A O 1
ATOM 3766 N N . THR A 1 553 ? -9.171 17.932 26.266 1.00 87.19 553 THR A N 1
ATOM 3767 C CA . THR A 1 553 ? -7.807 17.700 26.797 1.00 87.19 553 THR A CA 1
ATOM 3768 C C . THR A 1 553 ? -7.504 16.231 27.112 1.00 87.19 553 THR A C 1
ATOM 3770 O O . THR A 1 553 ? -6.414 15.909 27.590 1.00 87.19 553 THR A O 1
ATOM 3773 N N . TYR A 1 554 ? -8.436 15.313 26.835 1.00 88.50 554 TYR A N 1
ATOM 3774 C CA . TYR A 1 554 ? -8.217 13.876 27.025 1.00 88.50 554 TYR A CA 1
ATOM 3775 C C . TYR A 1 554 ? -7.063 13.348 26.156 1.00 88.50 554 TYR A C 1
ATOM 3777 O O . TYR A 1 554 ? -6.876 13.796 25.030 1.00 88.50 554 TYR A O 1
ATOM 3785 N N . SER A 1 555 ? -6.271 12.391 26.638 1.00 87.56 555 SER A N 1
ATOM 3786 C CA . SER A 1 555 ? -5.116 11.851 25.890 1.00 87.56 555 SER A CA 1
ATOM 3787 C C . SER A 1 555 ? -5.307 10.424 25.374 1.00 87.56 555 SER A C 1
ATOM 3789 O O . SER A 1 555 ? -4.398 9.857 24.774 1.00 87.56 555 SER A O 1
ATOM 3791 N N . GLY A 1 556 ? -6.471 9.814 25.610 1.00 89.19 556 GLY A N 1
ATOM 3792 C CA . GLY A 1 556 ? -6.763 8.464 25.135 1.00 89.19 556 GLY A CA 1
ATOM 3793 C C . GLY A 1 556 ? -7.131 8.471 23.663 1.00 89.19 556 GLY A C 1
ATOM 3794 O O . GLY A 1 556 ? -7.232 9.524 23.039 1.00 89.19 556 GLY A O 1
ATOM 3795 N N . THR A 1 557 ? -7.333 7.291 23.088 1.00 90.88 557 THR A N 1
ATOM 3796 C CA . THR A 1 557 ? -7.624 7.181 21.654 1.00 90.88 557 THR A CA 1
ATOM 3797 C C . THR A 1 557 ? -9.024 7.715 21.352 1.00 90.88 557 THR A C 1
ATOM 3799 O O . THR A 1 557 ? -9.984 7.385 22.043 1.00 90.88 557 THR A O 1
ATOM 3802 N N . THR A 1 558 ? -9.156 8.517 20.301 1.00 91.94 558 THR A N 1
ATOM 3803 C CA . THR A 1 558 ? -10.438 8.814 19.662 1.00 91.94 558 THR A CA 1
ATOM 3804 C C . THR A 1 558 ? -10.720 7.744 18.614 1.00 91.94 558 THR A C 1
ATOM 3806 O O . THR A 1 558 ? -10.009 7.657 17.616 1.00 91.94 558 THR A O 1
ATOM 3809 N N . SER A 1 559 ? -11.744 6.921 18.821 1.00 91.94 559 SER A N 1
ATOM 3810 C CA . SER A 1 559 ? -12.165 5.868 17.897 1.00 91.94 559 SER A CA 1
ATOM 3811 C C . SER A 1 559 ? -13.444 6.269 17.167 1.00 91.94 559 SER A C 1
ATOM 3813 O O . SER A 1 559 ? -14.490 6.457 17.791 1.00 91.94 559 SER A O 1
ATOM 3815 N N . VAL A 1 560 ? -13.380 6.392 15.841 1.00 91.38 560 VAL A N 1
ATOM 3816 C CA . VAL A 1 560 ? -14.555 6.578 14.980 1.00 91.38 560 VAL A CA 1
ATOM 3817 C C . VAL A 1 560 ? -14.951 5.219 14.421 1.00 91.38 560 VAL A C 1
ATOM 3819 O O . VAL A 1 560 ? -14.293 4.679 13.531 1.00 91.38 560 VAL A O 1
ATOM 3822 N N . VAL A 1 561 ? -16.019 4.652 14.981 1.00 89.38 561 VAL A N 1
ATOM 3823 C CA . VAL A 1 561 ? -16.511 3.311 14.633 1.00 89.38 561 VAL A CA 1
ATOM 3824 C C . VAL A 1 561 ? -17.513 3.371 13.478 1.00 89.38 561 VAL A C 1
ATOM 3826 O O . VAL A 1 561 ? -17.494 2.502 12.614 1.00 89.38 561 VAL A O 1
ATOM 3829 N N . ALA A 1 562 ? -18.378 4.392 13.450 1.00 88.31 562 ALA A N 1
ATOM 3830 C CA . ALA A 1 562 ? -19.391 4.593 12.410 1.00 88.31 562 ALA A CA 1
ATOM 3831 C C . ALA A 1 562 ? -19.728 6.088 12.213 1.00 88.31 562 ALA A C 1
ATOM 3833 O O . ALA A 1 562 ? -19.582 6.903 13.136 1.00 88.31 562 ALA A O 1
ATOM 3834 N N . GLY A 1 563 ? -20.230 6.425 11.019 1.00 88.25 563 GLY A N 1
ATOM 3835 C CA . GLY A 1 563 ? -20.771 7.746 10.684 1.00 88.25 563 GLY A CA 1
ATOM 3836 C C . GLY A 1 563 ? -19.718 8.842 10.553 1.00 88.25 563 GLY A C 1
ATOM 3837 O O . GLY A 1 563 ? -18.575 8.567 10.193 1.00 88.25 563 GLY A O 1
ATOM 3838 N N . THR A 1 564 ? -20.119 10.085 10.836 1.00 88.06 564 THR A N 1
ATOM 3839 C CA . THR A 1 564 ? -19.245 11.262 10.725 1.00 88.06 564 THR A CA 1
ATOM 3840 C C . THR A 1 564 ? -18.824 11.766 12.104 1.00 88.06 564 THR A C 1
ATOM 3842 O O . THR A 1 564 ? -19.676 12.007 12.960 1.00 88.06 564 THR A O 1
ATOM 3845 N N . LEU A 1 565 ? -17.527 11.975 12.333 1.00 88.50 565 LEU A N 1
ATOM 3846 C CA . LEU A 1 565 ? -17.050 12.799 13.449 1.00 88.50 565 LEU A CA 1
ATOM 3847 C C . LEU A 1 565 ? -16.701 14.191 12.928 1.00 88.50 565 LEU A C 1
ATOM 3849 O O . LEU A 1 565 ? -15.920 14.317 11.990 1.00 88.50 565 LEU A O 1
ATOM 3853 N N . GLN A 1 566 ? -17.295 15.219 13.521 1.00 87.44 566 GLN A N 1
ATOM 3854 C CA . GLN A 1 566 ? -17.079 16.612 13.172 1.00 87.44 566 GLN A CA 1
ATOM 3855 C C . GLN A 1 566 ? -16.434 17.366 14.332 1.00 87.44 566 GLN A C 1
ATOM 3857 O O . GLN A 1 566 ? -16.913 17.301 15.460 1.00 87.44 566 GLN A O 1
ATOM 3862 N N . TYR A 1 567 ? -15.389 18.133 14.042 1.00 82.31 567 TYR A N 1
ATOM 3863 C CA . TYR A 1 567 ? -14.751 19.037 15.002 1.00 82.31 567 TYR A CA 1
ATOM 3864 C C . TYR A 1 567 ? -15.072 20.476 14.615 1.00 82.31 567 TYR A C 1
ATOM 3866 O O . TYR A 1 567 ? -15.009 20.797 13.432 1.00 82.31 567 TYR A O 1
ATOM 3874 N N . ASN A 1 568 ? -15.450 21.315 15.580 1.00 77.44 568 ASN A N 1
ATOM 3875 C CA . ASN A 1 568 ? -15.834 22.710 15.356 1.00 77.44 568 ASN A CA 1
ATOM 3876 C C . ASN A 1 568 ? -14.787 23.674 15.951 1.00 77.44 568 ASN A C 1
ATOM 3878 O O . ASN A 1 568 ? -15.097 24.435 16.863 1.00 77.44 568 ASN A O 1
ATOM 3882 N N . GLY A 1 569 ? -13.538 23.579 15.478 1.00 70.88 569 GLY A N 1
ATOM 3883 C CA . GLY A 1 569 ? -12.388 24.362 15.959 1.00 70.88 569 GLY A CA 1
ATOM 3884 C C . GLY A 1 569 ? -11.150 23.515 16.295 1.00 70.88 569 GLY A C 1
ATOM 3885 O O . GLY A 1 569 ? -11.243 22.308 16.512 1.00 70.88 569 GLY A O 1
ATOM 3886 N N . THR A 1 570 ? -9.973 24.148 16.363 1.00 65.25 570 THR A N 1
ATOM 3887 C CA . THR A 1 570 ? -8.675 23.468 16.580 1.00 65.25 570 THR A CA 1
ATOM 3888 C C . THR A 1 570 ? -8.533 22.827 17.961 1.00 65.25 570 THR A C 1
ATOM 3890 O O . THR A 1 570 ? -7.868 21.806 18.094 1.00 65.25 570 THR A O 1
ATOM 3893 N N . ALA A 1 571 ? -9.193 23.384 18.981 1.00 73.12 571 ALA A N 1
ATOM 3894 C CA . ALA A 1 571 ? -9.197 22.854 20.347 1.00 73.12 571 ALA A CA 1
ATOM 3895 C C . ALA A 1 571 ? -10.266 21.766 20.584 1.00 73.12 571 ALA A C 1
ATOM 3897 O O . ALA A 1 571 ? -10.303 21.154 21.653 1.00 73.12 571 ALA A O 1
ATOM 3898 N N . ALA A 1 572 ? -11.130 21.498 19.594 1.00 79.38 572 ALA A N 1
ATOM 3899 C CA . ALA A 1 572 ? -12.144 20.450 19.688 1.00 79.38 572 ALA A CA 1
ATOM 3900 C C . ALA A 1 572 ? -11.545 19.038 19.621 1.00 79.38 572 ALA A C 1
ATOM 3902 O O . ALA A 1 572 ? -12.194 18.071 20.020 1.00 79.38 572 ALA A O 1
ATOM 3903 N N . MET A 1 573 ? -10.306 18.899 19.151 1.00 78.00 573 MET A N 1
ATOM 3904 C CA . MET A 1 573 ? -9.543 17.664 19.247 1.00 78.00 573 MET A CA 1
ATOM 3905 C C . MET A 1 573 ? -8.348 17.867 20.172 1.00 78.00 573 MET A C 1
ATOM 3907 O O . MET A 1 573 ? -7.606 18.833 20.026 1.00 78.00 573 MET A O 1
ATOM 3911 N N . SER A 1 574 ? -8.134 16.934 21.096 1.00 84.00 574 SER A N 1
ATOM 3912 C CA . SER A 1 574 ? -6.938 16.957 21.934 1.00 84.00 574 SER A CA 1
ATOM 3913 C C . SER A 1 574 ? -5.705 16.576 21.121 1.00 84.00 574 SER A C 1
ATOM 3915 O O . SER A 1 574 ? -5.681 15.521 20.482 1.00 84.00 574 SER A O 1
ATOM 3917 N N . SER A 1 575 ? -4.646 17.383 21.206 1.00 80.25 575 SER A N 1
ATOM 3918 C CA . SER A 1 575 ? -3.386 17.110 20.505 1.00 80.25 575 SER A CA 1
ATOM 3919 C C . SER A 1 575 ? -2.633 15.885 21.038 1.00 80.25 575 SER A C 1
ATOM 3921 O O . SER A 1 575 ? -1.728 15.353 20.405 1.00 80.25 575 SER A O 1
ATOM 3923 N N . ASN A 1 576 ? -3.009 15.426 22.231 1.00 82.44 576 ASN A N 1
ATOM 3924 C CA . ASN A 1 576 ? -2.416 14.262 22.877 1.00 82.44 576 ASN A CA 1
ATOM 3925 C C . ASN A 1 576 ? -3.206 12.975 22.590 1.00 82.44 576 ASN A C 1
ATOM 3927 O O . ASN A 1 576 ? -2.803 11.912 23.051 1.00 82.44 576 ASN A O 1
ATOM 3931 N N . SER A 1 577 ? -4.327 13.059 21.862 1.00 87.38 577 SER A N 1
ATOM 3932 C CA . SER A 1 577 ? -5.191 11.920 21.540 1.00 87.38 577 SER A CA 1
ATOM 3933 C C . SER A 1 577 ? -4.818 11.304 20.184 1.00 87.38 577 SER A C 1
ATOM 3935 O O . SER A 1 577 ? -4.835 12.005 19.167 1.00 87.38 577 SER A O 1
ATOM 3937 N N . PRO A 1 578 ? -4.499 9.997 20.117 1.00 89.38 578 PRO A N 1
ATOM 3938 C CA . PRO A 1 578 ? -4.452 9.263 18.854 1.00 89.38 578 PRO A CA 1
ATOM 3939 C C . PRO A 1 578 ? -5.839 9.175 18.202 1.00 89.38 578 PRO A C 1
ATOM 3941 O O . PRO A 1 578 ? -6.833 8.974 18.893 1.00 89.38 578 PRO A O 1
ATOM 3944 N N . LEU A 1 579 ? -5.914 9.245 16.875 1.00 89.00 579 LEU A N 1
ATOM 3945 C CA . LEU A 1 579 ? -7.143 9.082 16.096 1.00 89.00 579 LEU A CA 1
ATOM 3946 C C . LEU A 1 579 ? -7.156 7.725 15.394 1.00 89.00 579 LEU A C 1
ATOM 3948 O O . LEU A 1 579 ? -6.233 7.416 14.646 1.00 89.00 579 LEU A O 1
ATOM 3952 N N . THR A 1 580 ? -8.212 6.938 15.579 1.00 88.88 580 THR A N 1
ATOM 3953 C CA . THR A 1 580 ? -8.444 5.691 14.837 1.00 88.88 580 THR A CA 1
ATOM 3954 C C . THR A 1 580 ? -9.763 5.760 14.082 1.00 88.88 580 THR A C 1
ATOM 3956 O O . THR A 1 580 ? -10.790 6.145 14.640 1.00 88.88 580 THR A O 1
ATOM 3959 N N . VAL A 1 581 ? -9.735 5.374 12.807 1.00 86.75 581 VAL A N 1
ATOM 3960 C CA . VAL A 1 581 ? -10.844 5.559 11.864 1.00 86.75 581 VAL A CA 1
ATOM 3961 C C . VAL A 1 581 ? -11.187 4.223 11.212 1.00 86.75 581 VAL A C 1
ATOM 3963 O O . VAL A 1 581 ? -10.346 3.627 10.537 1.00 86.75 581 VAL A O 1
ATOM 3966 N N . SER A 1 582 ? -12.405 3.734 11.448 1.00 84.81 582 SER A N 1
ATOM 3967 C CA . SER A 1 582 ? -12.878 2.427 10.965 1.00 84.81 582 SER A CA 1
ATOM 3968 C C . SER A 1 582 ? -13.488 2.504 9.559 1.00 84.81 582 SER A C 1
ATOM 3970 O O . SER A 1 582 ? -13.694 3.581 8.999 1.00 84.81 582 SER A O 1
ATOM 3972 N N . THR A 1 583 ? -13.801 1.354 8.962 1.00 73.56 583 THR A N 1
ATOM 3973 C CA . THR A 1 583 ? -14.372 1.270 7.609 1.00 73.56 583 THR A CA 1
ATOM 3974 C C . THR A 1 583 ? -15.740 1.947 7.488 1.00 73.56 583 THR A C 1
ATOM 3976 O O . THR A 1 583 ? -16.603 1.729 8.335 1.00 73.56 583 THR A O 1
ATOM 3979 N N . GLY A 1 584 ? -15.971 2.709 6.410 1.00 65.44 584 GLY A N 1
ATOM 3980 C CA . GLY A 1 584 ? -17.269 3.348 6.139 1.00 65.44 584 GLY A CA 1
ATOM 3981 C C . GLY A 1 584 ? -17.561 4.566 7.021 1.00 65.44 584 GLY A C 1
ATOM 3982 O O . GLY A 1 584 ? -18.721 4.933 7.201 1.00 65.44 584 GLY A O 1
ATOM 3983 N N . THR A 1 585 ? -16.519 5.172 7.593 1.00 73.94 585 THR A N 1
ATOM 3984 C CA . THR A 1 585 ? -16.620 6.370 8.430 1.00 73.94 585 THR A CA 1
ATOM 3985 C C . THR A 1 585 ? -16.136 7.598 7.674 1.00 73.94 585 THR A C 1
ATOM 3987 O O . THR A 1 585 ? -15.268 7.523 6.809 1.00 73.94 585 THR A O 1
ATOM 3990 N N . ASN A 1 586 ? -16.702 8.751 8.011 1.00 70.12 586 ASN A N 1
ATOM 3991 C CA . ASN A 1 586 ? -16.249 10.040 7.515 1.00 70.12 586 ASN A CA 1
ATOM 3992 C C . ASN A 1 586 ? -15.704 10.859 8.685 1.00 70.12 586 ASN A C 1
ATOM 3994 O O . ASN A 1 586 ? -16.165 10.754 9.823 1.00 70.12 586 ASN A O 1
ATOM 3998 N N . ILE A 1 587 ? -14.737 11.719 8.407 1.00 73.12 587 ILE A N 1
ATOM 3999 C CA . ILE A 1 587 ? -14.302 12.744 9.345 1.00 73.12 587 ILE A CA 1
ATOM 4000 C C . ILE A 1 587 ? -14.541 14.084 8.670 1.00 73.12 587 ILE A C 1
ATOM 4002 O O . ILE A 1 587 ? -14.014 14.365 7.599 1.00 73.12 587 ILE A O 1
ATOM 4006 N N . ASN A 1 588 ? -15.347 14.926 9.297 1.00 72.19 588 ASN A N 1
ATOM 4007 C CA . ASN A 1 588 ? -15.566 16.283 8.832 1.00 72.19 588 ASN A CA 1
ATOM 4008 C C . ASN A 1 588 ? -14.746 17.240 9.699 1.00 72.19 588 ASN A C 1
ATOM 4010 O O . ASN A 1 588 ? -15.118 17.558 10.826 1.00 72.19 588 ASN A O 1
ATOM 4014 N N . LEU A 1 589 ? -13.600 17.684 9.202 1.00 69.31 589 LEU A N 1
ATOM 4015 C CA . LEU A 1 589 ? -12.759 18.618 9.941 1.00 69.31 589 LEU A CA 1
ATOM 4016 C C . LEU A 1 589 ? -13.207 20.039 9.589 1.00 69.31 589 LEU A C 1
ATOM 4018 O O . LEU A 1 589 ? -13.020 20.469 8.454 1.00 69.31 589 LEU A O 1
ATOM 4022 N N . ARG A 1 590 ? -13.806 20.766 10.543 1.00 65.69 590 ARG A N 1
ATOM 4023 C CA . ARG A 1 590 ? -14.211 22.166 10.345 1.00 65.69 590 ARG A CA 1
ATOM 4024 C C . ARG A 1 590 ? -13.349 23.071 11.216 1.00 65.69 590 ARG A C 1
ATOM 4026 O O . ARG A 1 590 ? -13.245 22.886 12.427 1.00 65.69 590 ARG A O 1
ATOM 4033 N N . SER A 1 591 ? -12.725 24.055 10.584 1.00 57.38 591 SER A N 1
ATOM 4034 C CA . SER A 1 591 ? -11.967 25.105 11.256 1.00 57.38 591 SER A CA 1
ATOM 4035 C C . SER A 1 591 ? -12.251 26.413 10.550 1.00 57.38 591 SER A C 1
ATOM 4037 O O . SER A 1 591 ? -11.925 26.545 9.375 1.00 57.38 591 SER A O 1
ATOM 4039 N N . ASP A 1 592 ? -12.845 27.360 11.270 1.00 57.38 592 ASP A N 1
ATOM 4040 C CA . ASP A 1 592 ? -13.124 28.719 10.793 1.00 57.38 592 ASP A CA 1
ATOM 4041 C C . ASP A 1 592 ? -11.845 29.533 10.510 1.00 57.38 592 ASP A C 1
ATOM 4043 O O . ASP A 1 592 ? -11.882 30.528 9.786 1.00 57.38 592 ASP A O 1
ATOM 4047 N N . THR A 1 593 ? -10.702 29.067 11.025 1.00 59.47 593 THR A N 1
ATOM 4048 C CA . THR A 1 593 ? -9.366 29.659 10.880 1.00 59.47 593 THR A CA 1
ATOM 4049 C C . THR A 1 593 ? -8.366 28.614 10.368 1.00 59.47 593 THR A C 1
ATOM 4051 O O . THR A 1 593 ? -8.522 27.422 10.641 1.00 59.47 593 THR A O 1
ATOM 4054 N N . ALA A 1 594 ? -7.315 29.020 9.643 1.00 63.06 594 ALA A N 1
ATOM 4055 C CA . ALA A 1 594 ? -6.191 28.124 9.350 1.00 63.06 594 ALA A CA 1
ATOM 4056 C C . ALA A 1 594 ? -5.629 27.552 10.661 1.00 63.06 594 ALA A C 1
ATOM 4058 O O . ALA A 1 594 ? -5.324 28.297 11.592 1.00 63.06 594 ALA A O 1
ATOM 4059 N N . GLY A 1 595 ? -5.524 26.228 10.745 1.00 62.56 595 GLY A N 1
ATOM 4060 C CA . GLY A 1 595 ? -5.239 25.552 11.999 1.00 62.56 595 GLY A CA 1
ATOM 4061 C C . GLY A 1 595 ? -4.647 24.171 11.781 1.00 62.56 595 GLY A C 1
ATOM 4062 O O . GLY A 1 595 ? -5.031 23.435 10.871 1.00 62.56 595 GLY A O 1
ATOM 4063 N N . THR A 1 596 ? -3.698 23.816 12.636 1.00 67.56 596 THR A N 1
ATOM 4064 C CA . THR A 1 596 ? -3.102 22.482 12.662 1.00 67.56 596 THR A CA 1
ATOM 4065 C C . THR A 1 596 ? -3.925 21.628 13.620 1.00 67.56 596 THR A C 1
ATOM 4067 O O . THR A 1 596 ? -3.987 21.923 14.810 1.00 67.56 596 THR A O 1
ATOM 4070 N N . PHE A 1 597 ? -4.560 20.575 13.114 1.00 73.12 597 PHE A N 1
ATOM 4071 C CA . PHE A 1 597 ? -5.190 19.551 13.941 1.00 73.12 597 PHE A CA 1
ATOM 4072 C C . PHE A 1 597 ? -4.127 18.495 14.177 1.00 73.12 597 PHE A C 1
ATOM 4074 O O . PHE A 1 597 ? -3.750 17.771 13.266 1.00 73.12 597 PHE A O 1
ATOM 4081 N N . THR A 1 598 ? -3.575 18.442 15.378 1.00 72.25 598 THR A N 1
ATOM 4082 C CA . THR A 1 598 ? -2.417 17.608 15.719 1.00 72.25 598 THR A CA 1
ATOM 4083 C C . THR A 1 598 ? -2.837 16.404 16.553 1.00 72.25 598 THR A C 1
ATOM 4085 O O . THR A 1 598 ? -2.436 16.341 17.707 1.00 72.25 598 THR A O 1
ATOM 4088 N N . PRO A 1 599 ? -3.621 15.429 16.046 1.00 81.19 599 PRO A N 1
ATOM 4089 C CA . PRO A 1 599 ? -3.760 14.185 16.791 1.00 81.19 599 PRO A CA 1
ATOM 4090 C C . PRO A 1 599 ? -2.367 13.579 16.992 1.00 81.19 599 PRO A C 1
ATOM 4092 O O . PRO A 1 599 ? -1.516 13.670 16.102 1.00 81.19 599 PRO A O 1
ATOM 4095 N N . ALA A 1 600 ? -2.138 12.927 18.132 1.00 80.75 600 ALA A N 1
ATOM 4096 C CA . ALA A 1 600 ? -0.829 12.352 18.458 1.00 80.75 600 ALA A CA 1
ATOM 4097 C C . ALA A 1 600 ? -0.342 11.371 17.370 1.00 80.75 600 ALA A C 1
ATOM 4099 O O . ALA A 1 600 ? 0.845 11.273 17.066 1.00 80.75 600 ALA A O 1
ATOM 4100 N N . SER A 1 601 ? -1.284 10.657 16.753 1.00 84.88 601 SER A N 1
ATOM 4101 C CA . SER A 1 601 ? -1.120 9.917 15.500 1.00 84.88 601 SER A CA 1
ATOM 4102 C C . SER A 1 601 ? -2.491 9.723 14.856 1.00 84.88 601 SER A C 1
ATOM 4104 O O . SER A 1 601 ? -3.509 9.822 15.540 1.00 84.88 601 SER A O 1
ATOM 4106 N N . THR A 1 602 ? -2.542 9.442 13.555 1.00 86.19 602 THR A N 1
ATOM 4107 C CA . THR A 1 602 ? -3.785 9.037 12.881 1.00 86.19 602 THR A CA 1
ATOM 4108 C C . THR A 1 602 ? -3.608 7.650 12.291 1.00 86.19 602 THR A C 1
ATOM 4110 O O . THR A 1 602 ? -2.636 7.403 11.588 1.00 86.19 602 THR A O 1
ATOM 4113 N N . THR A 1 603 ? -4.539 6.743 12.562 1.00 87.50 603 THR A N 1
ATOM 4114 C CA . THR A 1 603 ? -4.564 5.393 11.999 1.00 87.50 603 THR A CA 1
ATOM 4115 C C . THR A 1 603 ? -5.878 5.171 11.264 1.00 87.50 603 THR A C 1
ATOM 4117 O O . THR A 1 603 ? -6.957 5.247 11.852 1.00 87.50 603 THR A O 1
ATOM 4120 N N . ILE A 1 604 ? -5.784 4.872 9.973 1.00 84.81 604 ILE A N 1
ATOM 4121 C CA . ILE A 1 604 ? -6.908 4.478 9.129 1.00 84.81 604 ILE A CA 1
ATOM 4122 C C . ILE A 1 604 ? -6.875 2.955 8.987 1.00 84.81 604 ILE A C 1
ATOM 4124 O O . ILE A 1 604 ? -5.873 2.377 8.556 1.00 84.81 604 ILE A O 1
ATOM 4128 N N . ALA A 1 605 ? -7.953 2.308 9.433 1.00 81.06 605 ALA A N 1
ATOM 4129 C CA . ALA A 1 605 ? -8.050 0.858 9.520 1.00 81.06 605 ALA A CA 1
ATOM 4130 C C . ALA A 1 605 ? -8.085 0.186 8.139 1.00 81.06 605 ALA A C 1
ATOM 4132 O O . ALA A 1 605 ? -8.497 0.778 7.147 1.00 81.06 605 ALA A O 1
ATOM 4133 N N . SER A 1 606 ? -7.688 -1.088 8.095 1.00 78.38 606 SER A N 1
ATOM 4134 C CA . SER A 1 606 ? -7.633 -1.886 6.865 1.00 78.38 606 SER A CA 1
ATOM 4135 C C . SER A 1 606 ? -8.983 -1.881 6.141 1.00 78.38 606 SER A C 1
ATOM 4137 O O . SER A 1 606 ? -10.016 -2.132 6.759 1.00 78.38 606 SER A O 1
ATOM 4139 N N . GLY A 1 607 ? -8.976 -1.634 4.830 1.00 72.00 607 GLY A N 1
ATOM 4140 C CA . GLY A 1 607 ? -10.186 -1.586 4.001 1.00 72.00 607 GLY A CA 1
ATOM 4141 C C . GLY A 1 607 ? -11.066 -0.347 4.212 1.00 72.00 607 GLY A C 1
ATOM 4142 O O . GLY A 1 607 ? -12.183 -0.299 3.692 1.00 72.00 607 GLY A O 1
ATOM 4143 N N . ALA A 1 608 ? -10.628 0.647 4.994 1.00 75.19 608 ALA A N 1
ATOM 4144 C CA . ALA A 1 608 ? -11.465 1.798 5.304 1.00 75.19 608 ALA A CA 1
ATOM 4145 C C . ALA A 1 608 ? -11.493 2.811 4.162 1.00 75.19 608 ALA A C 1
ATOM 4147 O O . ALA A 1 608 ? -10.458 3.299 3.724 1.00 75.19 608 ALA A O 1
ATOM 4148 N N . THR A 1 609 ? -12.695 3.176 3.717 1.00 76.19 609 THR A N 1
ATOM 4149 C CA . THR A 1 609 ? -12.910 4.397 2.932 1.00 76.19 609 THR A CA 1
ATOM 4150 C C . THR A 1 609 ? -13.220 5.534 3.893 1.00 76.19 609 THR A C 1
ATOM 4152 O O . THR A 1 609 ? -14.214 5.455 4.613 1.00 76.19 609 THR A O 1
ATOM 4155 N N . VAL A 1 610 ? -12.368 6.557 3.905 1.00 77.75 610 VAL A N 1
ATOM 4156 C CA . VAL A 1 610 ? -12.472 7.732 4.771 1.00 77.75 610 VAL A CA 1
ATOM 4157 C C . VAL A 1 610 ? -12.696 8.964 3.912 1.00 77.75 610 VAL A C 1
ATOM 4159 O O . VAL A 1 610 ? -11.835 9.343 3.119 1.00 77.75 610 VAL A O 1
ATOM 4162 N N . GLY A 1 611 ? -13.849 9.605 4.077 1.00 78.56 611 GLY A N 1
ATOM 4163 C CA . GLY A 1 611 ? -14.080 10.949 3.563 1.00 78.56 611 GLY A CA 1
ATOM 4164 C C . GLY A 1 611 ? -13.535 11.990 4.533 1.00 78.56 611 GLY A C 1
ATOM 4165 O O . GLY A 1 611 ? -13.984 12.032 5.676 1.00 78.56 611 GLY A O 1
ATOM 4166 N N . ILE A 1 612 ? -12.609 12.838 4.083 1.00 80.06 612 ILE A N 1
ATOM 4167 C CA . ILE A 1 612 ? -12.253 14.086 4.760 1.00 80.06 612 ILE A CA 1
ATOM 4168 C C . ILE A 1 612 ? -12.835 15.240 3.953 1.00 80.06 612 ILE A C 1
ATOM 4170 O O . ILE A 1 612 ? -12.368 15.564 2.862 1.00 80.06 612 ILE A O 1
ATOM 4174 N N . SER A 1 613 ? -13.896 15.837 4.483 1.00 78.00 613 SER A N 1
ATOM 4175 C CA . SER A 1 613 ? -14.418 17.109 3.986 1.00 78.00 613 SER A CA 1
ATOM 4176 C C . SER A 1 613 ? -13.651 18.237 4.668 1.00 78.00 613 SER A C 1
ATOM 4178 O O . SER A 1 613 ? -13.590 18.259 5.898 1.00 78.00 613 SER A O 1
ATOM 4180 N N . VAL A 1 614 ? -13.069 19.150 3.885 1.00 73.69 614 VAL A N 1
ATOM 4181 C CA . VAL A 1 614 ? -12.354 20.343 4.387 1.00 73.69 614 VAL A CA 1
ATOM 4182 C C . VAL A 1 614 ? -13.176 21.629 4.212 1.00 73.69 614 VAL A C 1
ATOM 4184 O O . VAL A 1 614 ? -12.635 22.703 3.961 1.00 73.69 614 VAL A O 1
ATOM 4187 N N . ASP A 1 615 ? -14.502 21.510 4.337 1.00 69.19 615 ASP A N 1
ATOM 4188 C CA . ASP A 1 615 ? -15.456 22.593 4.078 1.00 69.19 615 ASP A CA 1
ATOM 4189 C C . ASP A 1 615 ? -15.555 23.624 5.219 1.00 69.19 615 ASP A C 1
ATOM 4191 O O . ASP A 1 615 ? -15.580 23.293 6.409 1.00 69.19 615 ASP A O 1
ATOM 4195 N N . GLN A 1 616 ? -15.680 24.891 4.829 1.00 65.19 616 GLN A N 1
ATOM 4196 C CA . GLN A 1 616 ? -15.758 26.060 5.705 1.00 65.19 616 GLN A CA 1
ATOM 4197 C C . GLN A 1 616 ? -17.208 26.448 6.035 1.00 65.19 616 GLN A C 1
ATOM 4199 O O . GLN A 1 616 ? -18.108 26.286 5.218 1.00 65.19 616 GLN A O 1
ATOM 4204 N N . ILE A 1 617 ? -17.434 27.064 7.204 1.00 55.12 617 ILE A N 1
ATOM 4205 C CA . ILE A 1 617 ? -18.661 27.853 7.477 1.00 55.12 617 ILE A CA 1
ATOM 4206 C C . ILE A 1 617 ? -18.493 29.322 7.012 1.00 55.12 617 ILE A C 1
ATOM 4208 O O . ILE A 1 617 ? -19.483 30.036 6.874 1.00 55.12 617 ILE A O 1
ATOM 4212 N N . SER A 1 618 ? -17.275 29.780 6.682 1.00 55.12 618 SER A N 1
ATOM 4213 C CA . SER A 1 618 ? -17.009 31.137 6.171 1.00 55.12 618 SER A CA 1
ATOM 4214 C C . SER A 1 618 ? -15.957 31.168 5.045 1.00 55.12 618 SER A C 1
ATOM 4216 O O . SER A 1 618 ? -14.957 30.461 5.056 1.00 55.12 618 SER A O 1
ATOM 4218 N N . SER A 1 619 ? -16.178 31.973 4.007 1.00 52.56 619 SER A N 1
ATOM 4219 C CA . SER A 1 619 ? -15.334 32.024 2.802 1.00 52.56 619 SER A CA 1
ATOM 4220 C C . SER A 1 619 ? -13.903 32.523 3.077 1.00 52.56 619 SER A C 1
ATOM 4222 O O . SER A 1 619 ? -13.734 33.651 3.538 1.00 52.56 619 SER A O 1
ATOM 4224 N N . GLY A 1 620 ? -12.875 31.745 2.719 1.00 56.09 620 GLY A N 1
ATOM 4225 C CA . GLY A 1 620 ? -11.466 32.166 2.721 1.00 56.09 620 GLY A CA 1
ATOM 4226 C C . GLY A 1 620 ? -10.625 31.332 1.745 1.00 56.09 620 GLY A C 1
ATOM 4227 O O . GLY A 1 620 ? -10.908 30.156 1.550 1.00 56.09 620 GLY A O 1
ATOM 4228 N N . THR A 1 621 ? -9.613 31.922 1.104 1.00 55.53 621 THR A N 1
ATOM 4229 C CA . THR A 1 621 ? -8.731 31.235 0.136 1.00 55.53 621 THR A CA 1
ATOM 4230 C C . THR A 1 621 ? -7.333 30.974 0.714 1.00 55.53 621 THR A C 1
ATOM 4232 O O . THR A 1 621 ? -6.817 31.826 1.429 1.00 55.53 621 THR A O 1
ATOM 4235 N N . ASN A 1 622 ? -6.688 29.864 0.330 1.00 60.22 622 ASN A N 1
ATOM 4236 C CA . ASN A 1 622 ? -5.308 29.436 0.649 1.00 60.22 622 ASN A CA 1
ATOM 4237 C C . ASN A 1 622 ? -5.028 28.963 2.082 1.00 60.22 622 ASN A C 1
ATOM 4239 O O . ASN A 1 622 ? -3.880 28.952 2.528 1.00 60.22 622 ASN A O 1
ATOM 4243 N N . ASN A 1 623 ? -6.048 28.526 2.805 1.00 66.38 623 ASN A N 1
ATOM 4244 C CA . ASN A 1 623 ? -5.854 28.027 4.157 1.00 66.38 623 ASN A CA 1
ATOM 4245 C C . ASN A 1 623 ? -5.521 26.530 4.153 1.00 66.38 623 ASN A C 1
ATOM 4247 O O . ASN A 1 623 ? -6.002 25.748 3.331 1.00 66.38 623 ASN A O 1
ATOM 4251 N N . THR A 1 624 ? -4.643 26.134 5.070 1.00 72.25 624 THR A N 1
ATOM 4252 C CA . THR A 1 624 ? -4.160 24.757 5.185 1.00 72.25 624 THR A CA 1
ATOM 4253 C C . THR A 1 624 ? -4.679 24.145 6.471 1.00 72.25 624 THR A C 1
ATOM 4255 O O . THR A 1 624 ? -4.544 24.730 7.546 1.00 72.25 624 THR A O 1
ATOM 4258 N N . LEU A 1 625 ? -5.261 22.960 6.344 1.00 75.62 625 LEU A N 1
ATOM 4259 C CA . LEU A 1 625 ? -5.645 22.103 7.445 1.00 75.62 625 LEU A CA 1
ATOM 4260 C C . LEU A 1 625 ? -4.636 20.961 7.531 1.00 75.62 625 LEU A C 1
ATOM 4262 O O . LEU A 1 625 ? -4.584 20.123 6.637 1.00 75.62 625 LEU A O 1
ATOM 4266 N N . THR A 1 626 ? -3.839 20.908 8.590 1.00 75.88 626 THR A N 1
ATOM 4267 C CA . THR A 1 626 ? -2.788 19.887 8.724 1.00 75.88 626 THR A CA 1
ATOM 4268 C C . THR A 1 626 ? -3.183 18.835 9.751 1.00 75.88 626 THR A C 1
ATOM 4270 O O . THR A 1 626 ? -3.524 19.211 10.867 1.00 75.88 626 THR A O 1
ATOM 4273 N N . LEU A 1 627 ? -3.070 17.545 9.411 1.00 77.94 627 LEU A N 1
ATOM 4274 C CA . LEU A 1 627 ? -3.097 16.418 10.354 1.00 77.94 627 LEU A CA 1
ATOM 4275 C C . LEU A 1 627 ? -1.675 16.218 10.914 1.00 77.94 627 LEU A C 1
ATOM 4277 O O . LEU A 1 627 ? -0.811 15.609 10.284 1.00 77.94 627 LEU A O 1
ATOM 4281 N N . GLY A 1 628 ? -1.398 16.828 12.066 1.00 63.19 628 GLY A N 1
ATOM 4282 C CA . GLY A 1 628 ? -0.052 17.095 12.586 1.00 63.19 628 GLY A CA 1
ATOM 4283 C C . GLY A 1 628 ? 0.658 15.951 13.322 1.00 63.19 628 GLY A C 1
ATOM 4284 O O . GLY A 1 628 ? 1.316 16.195 14.326 1.00 63.19 628 GLY A O 1
ATOM 4285 N N . GLY A 1 629 ? 0.599 14.731 12.790 1.00 72.62 629 GLY A N 1
ATOM 4286 C CA . GLY A 1 629 ? 1.362 13.572 13.267 1.00 72.62 629 GLY A CA 1
ATOM 4287 C C . GLY A 1 629 ? 1.688 12.601 12.127 1.00 72.62 629 GLY A C 1
ATOM 4288 O O . GLY A 1 629 ? 1.481 12.917 10.952 1.00 72.62 629 GLY A O 1
ATOM 4289 N N . THR A 1 630 ? 2.183 11.405 12.454 1.00 78.12 630 THR A N 1
ATOM 4290 C CA . THR A 1 630 ? 2.296 10.309 11.474 1.00 78.12 630 THR A CA 1
ATOM 4291 C C . THR A 1 630 ? 0.905 9.754 11.164 1.00 78.12 630 THR A C 1
ATOM 4293 O O . THR A 1 630 ? 0.136 9.449 12.081 1.00 78.12 630 THR A O 1
ATOM 4296 N N . THR A 1 631 ? 0.579 9.616 9.878 1.00 83.38 631 THR A N 1
ATOM 4297 C CA . THR A 1 631 ? -0.681 9.030 9.403 1.00 83.38 631 THR A CA 1
ATOM 4298 C C . THR A 1 631 ? -0.428 7.628 8.856 1.00 83.38 631 THR A C 1
ATOM 4300 O O . THR A 1 631 ? 0.160 7.468 7.789 1.00 83.38 631 THR A O 1
ATOM 4303 N N . ASN A 1 632 ? -0.886 6.616 9.587 1.00 86.38 632 ASN A N 1
ATOM 4304 C CA . ASN A 1 632 ? -0.791 5.210 9.223 1.00 86.38 632 ASN A CA 1
ATOM 4305 C C . ASN A 1 632 ? -2.031 4.780 8.425 1.00 86.38 632 ASN A C 1
ATOM 4307 O O . ASN A 1 632 ? -3.153 4.879 8.919 1.00 86.38 632 ASN A O 1
ATOM 4311 N N . PHE A 1 633 ? -1.827 4.229 7.235 1.00 84.19 633 PHE A N 1
ATOM 4312 C CA . PHE A 1 633 ? -2.846 3.549 6.442 1.00 84.19 633 PHE A CA 1
ATOM 4313 C C . PHE A 1 633 ? -2.573 2.043 6.450 1.00 84.19 633 PHE A C 1
ATOM 4315 O O . PHE A 1 633 ? -1.525 1.577 5.986 1.00 84.19 633 PHE A O 1
ATOM 4322 N N . ALA A 1 634 ? -3.516 1.274 6.988 1.00 80.56 634 ALA A N 1
ATOM 4323 C CA . ALA A 1 634 ? -3.515 -0.178 6.856 1.00 80.56 634 ALA A CA 1
ATOM 4324 C C . ALA A 1 634 ? -4.050 -0.603 5.474 1.00 80.56 634 ALA A C 1
ATOM 4326 O O . ALA A 1 634 ? -4.728 0.166 4.798 1.00 80.56 634 ALA A O 1
ATOM 4327 N N . GLY A 1 635 ? -3.757 -1.832 5.050 1.00 77.75 635 GLY A N 1
ATOM 4328 C CA . GLY A 1 635 ? -4.001 -2.293 3.678 1.00 77.75 635 GLY A CA 1
ATOM 4329 C C . GLY A 1 635 ? -5.415 -2.089 3.149 1.00 77.75 635 GLY A C 1
ATOM 4330 O O . GLY A 1 635 ? -6.389 -2.390 3.833 1.00 77.75 635 GLY A O 1
ATOM 4331 N N . GLY A 1 636 ? -5.532 -1.636 1.899 1.00 76.06 636 GLY A N 1
ATOM 4332 C CA . GLY A 1 636 ? -6.830 -1.493 1.229 1.00 76.06 636 GLY A CA 1
ATOM 4333 C C . GLY A 1 636 ? -7.589 -0.209 1.578 1.00 76.06 636 GLY A C 1
ATOM 4334 O O . GLY A 1 636 ? -8.789 -0.136 1.321 1.00 76.06 636 GLY A O 1
ATOM 4335 N N . SER A 1 637 ? -6.943 0.774 2.212 1.00 82.81 637 SER A N 1
ATOM 4336 C CA . SER A 1 637 ? -7.610 2.007 2.642 1.00 82.81 637 SER A CA 1
ATOM 4337 C C . SER A 1 637 ? -7.774 3.014 1.501 1.00 82.81 637 SER A C 1
ATOM 4339 O O . SER A 1 637 ? -6.964 3.081 0.584 1.00 82.81 637 SER A O 1
ATOM 4341 N N . THR A 1 638 ? -8.804 3.853 1.563 1.00 85.50 638 THR A N 1
ATOM 4342 C CA . THR A 1 638 ? -9.051 4.947 0.613 1.00 85.50 638 THR A CA 1
ATOM 4343 C C . THR A 1 638 ? -9.275 6.253 1.368 1.00 85.50 638 THR A C 1
ATOM 4345 O O . THR A 1 638 ? -10.165 6.327 2.210 1.00 85.50 638 THR A O 1
ATOM 4348 N N . LEU A 1 639 ? -8.507 7.294 1.049 1.00 88.62 639 LEU A N 1
ATOM 4349 C CA . LEU A 1 639 ? -8.729 8.665 1.502 1.00 88.62 639 LEU A CA 1
ATOM 4350 C C . LEU A 1 639 ? -9.401 9.476 0.392 1.00 88.62 639 LEU A C 1
ATOM 4352 O O . LEU A 1 639 ? -8.769 9.809 -0.610 1.00 88.62 639 LEU A O 1
ATOM 4356 N N . ASN A 1 640 ? -10.657 9.852 0.610 1.00 87.88 640 ASN A N 1
ATOM 4357 C CA . ASN A 1 640 ? -11.393 10.771 -0.248 1.00 87.88 640 ASN A CA 1
ATOM 4358 C C . ASN A 1 640 ? -11.351 12.174 0.358 1.00 87.88 640 ASN A C 1
ATOM 4360 O O . ASN A 1 640 ? -11.935 12.401 1.414 1.00 87.88 640 ASN A O 1
ATOM 4364 N N . VAL A 1 641 ? -10.699 13.127 -0.306 1.00 87.44 641 VAL A N 1
ATOM 4365 C CA . VAL A 1 641 ? -10.718 14.533 0.134 1.00 87.44 641 VAL A CA 1
ATOM 4366 C C . VAL A 1 641 ? -11.797 15.270 -0.649 1.00 87.44 641 VAL A C 1
ATOM 4368 O O . VAL A 1 641 ? -11.791 15.246 -1.876 1.00 87.44 641 VAL A O 1
ATOM 4371 N N . THR A 1 642 ? -12.742 15.906 0.034 1.00 82.56 642 THR A N 1
ATOM 4372 C CA . THR A 1 642 ? -13.904 16.569 -0.585 1.00 82.56 642 THR A CA 1
ATOM 4373 C C . THR A 1 642 ? -14.005 18.031 -0.148 1.00 82.56 642 THR A C 1
ATOM 4375 O O . THR A 1 642 ? -13.462 18.396 0.892 1.00 82.56 642 THR A O 1
ATOM 4378 N N . ASN A 1 643 ? -14.704 18.850 -0.948 1.00 70.44 643 ASN A N 1
ATOM 4379 C CA . ASN A 1 643 ? -15.002 20.270 -0.695 1.00 70.44 643 ASN A CA 1
ATOM 4380 C C . ASN A 1 643 ? -13.758 21.160 -0.494 1.00 70.44 643 ASN A C 1
ATOM 4382 O O . ASN A 1 643 ? -13.330 21.400 0.626 1.00 70.44 643 ASN A O 1
ATOM 4386 N N . GLY A 1 644 ? -13.191 21.678 -1.591 1.00 59.91 644 GLY A N 1
ATOM 4387 C CA . GLY A 1 644 ? -11.966 22.490 -1.596 1.00 59.91 644 GLY A CA 1
ATOM 4388 C C . GLY A 1 644 ? -12.171 23.949 -1.984 1.00 59.91 644 GLY A C 1
ATOM 4389 O O . GLY A 1 644 ? -11.511 24.436 -2.894 1.00 59.91 644 GLY A O 1
ATOM 4390 N N . ASN A 1 645 ? -13.075 24.664 -1.314 1.00 63.19 645 ASN A N 1
ATOM 4391 C CA . ASN A 1 645 ? -13.323 26.095 -1.545 1.00 63.19 645 ASN A CA 1
ATOM 4392 C C . ASN A 1 645 ? -12.126 26.976 -1.097 1.00 63.19 645 ASN A C 1
ATOM 4394 O O . ASN A 1 645 ? -12.270 27.830 -0.231 1.00 63.19 645 ASN A O 1
ATOM 4398 N N . GLY A 1 646 ? -10.926 26.746 -1.644 1.00 64.31 646 GLY A N 1
ATOM 4399 C CA . GLY A 1 646 ? -9.679 27.427 -1.289 1.00 64.31 646 GLY A CA 1
ATOM 4400 C C . GLY A 1 646 ? -8.876 26.790 -0.146 1.00 64.31 646 GLY A C 1
ATOM 4401 O O . GLY A 1 646 ? -7.867 27.369 0.250 1.00 64.31 646 GLY A O 1
ATOM 4402 N N . TYR A 1 647 ? -9.282 25.627 0.375 1.00 70.50 647 TYR A N 1
ATOM 4403 C CA . TYR A 1 647 ? -8.602 24.923 1.471 1.00 70.50 647 TYR A CA 1
ATOM 4404 C C . TYR A 1 647 ? -7.863 23.667 0.993 1.00 70.50 647 TYR A C 1
ATOM 4406 O O . TYR A 1 647 ? -8.330 22.958 0.099 1.00 70.50 647 TYR A O 1
ATOM 4414 N N . SER A 1 648 ? -6.719 23.377 1.619 1.00 81.75 648 SER A N 1
ATOM 4415 C CA . SER A 1 648 ? -5.950 22.149 1.389 1.00 81.75 648 SER A CA 1
ATOM 4416 C C . SER A 1 648 ? -5.849 21.295 2.651 1.00 81.75 648 SER A C 1
ATOM 4418 O O . SER A 1 648 ? -5.691 21.825 3.752 1.00 81.75 648 SER A O 1
ATOM 4420 N N . LEU A 1 649 ? -5.929 19.972 2.492 1.00 85.88 649 LEU A N 1
ATOM 4421 C CA . LEU A 1 649 ? -5.581 19.015 3.540 1.00 85.88 649 LEU A CA 1
ATOM 4422 C C . LEU A 1 649 ? -4.090 18.700 3.443 1.00 85.88 649 LEU A C 1
ATOM 4424 O O . LEU A 1 649 ? -3.638 18.280 2.384 1.00 85.88 649 LEU A O 1
ATOM 4428 N N . THR A 1 650 ? -3.346 18.826 4.535 1.00 86.62 650 THR A N 1
ATOM 4429 C CA . THR A 1 650 ? -1.929 18.459 4.610 1.00 86.62 650 THR A CA 1
ATOM 4430 C C . THR A 1 650 ? -1.724 17.258 5.527 1.00 86.62 650 THR A C 1
ATOM 4432 O O . THR A 1 650 ? -2.124 17.270 6.692 1.00 86.62 650 THR A O 1
ATOM 4435 N N . LEU A 1 651 ? -1.056 16.229 5.006 1.00 87.38 651 LEU A N 1
ATOM 4436 C CA . LEU A 1 651 ? -0.560 15.064 5.737 1.00 87.38 651 LEU A CA 1
ATOM 4437 C C . LEU A 1 651 ? 0.966 15.182 5.863 1.00 87.38 651 LEU A C 1
ATOM 4439 O O . LEU A 1 651 ? 1.646 15.275 4.846 1.00 87.38 651 LEU A O 1
ATOM 4443 N N . ASN A 1 652 ? 1.521 15.159 7.079 1.00 83.88 652 ASN A N 1
ATOM 4444 C CA . ASN A 1 652 ? 2.972 15.293 7.285 1.00 83.88 652 ASN A CA 1
ATOM 4445 C C . ASN A 1 652 ? 3.755 14.053 6.812 1.00 83.88 652 ASN A C 1
ATOM 4447 O O . ASN A 1 652 ? 4.282 14.025 5.704 1.00 83.88 652 ASN A O 1
ATOM 4451 N N . ALA A 1 653 ? 3.860 13.023 7.653 1.00 85.44 653 ALA A N 1
ATOM 4452 C CA . ALA A 1 653 ? 4.462 11.746 7.285 1.00 85.44 653 ALA A CA 1
ATOM 4453 C C . ALA A 1 653 ? 3.350 10.710 7.133 1.00 85.44 653 ALA A C 1
ATOM 4455 O O . ALA A 1 653 ? 2.518 10.553 8.027 1.00 85.44 653 ALA A O 1
ATOM 4456 N N . VAL A 1 654 ? 3.337 10.010 6.005 1.00 87.69 654 VAL A N 1
ATOM 4457 C CA . VAL A 1 654 ? 2.372 8.962 5.695 1.00 87.69 654 VAL A CA 1
ATOM 4458 C C . VAL A 1 654 ? 3.088 7.624 5.659 1.00 87.69 654 VAL A C 1
ATOM 4460 O O . VAL A 1 654 ? 4.111 7.458 5.001 1.00 87.69 654 VAL A O 1
ATOM 4463 N N . THR A 1 655 ? 2.526 6.648 6.345 1.00 86.06 655 THR A N 1
ATOM 4464 C CA . THR A 1 655 ? 2.990 5.263 6.383 1.00 86.06 655 THR A CA 1
ATOM 4465 C C . THR A 1 655 ? 1.896 4.387 5.804 1.00 86.06 655 THR A C 1
ATOM 4467 O O . THR A 1 655 ? 0.742 4.476 6.210 1.00 86.06 655 THR A O 1
ATOM 4470 N N . THR A 1 656 ? 2.236 3.550 4.832 1.00 83.38 656 THR A N 1
ATOM 4471 C CA . THR A 1 656 ? 1.291 2.640 4.167 1.00 83.38 656 THR A CA 1
ATOM 4472 C C . THR A 1 656 ? 1.741 1.195 4.359 1.00 83.38 656 THR A C 1
ATOM 4474 O O . THR A 1 656 ? 2.940 0.917 4.404 1.00 83.38 656 THR A O 1
ATOM 4477 N N . SER A 1 657 ? 0.786 0.281 4.508 1.00 80.06 657 SER A N 1
ATOM 4478 C CA . SER A 1 657 ? 1.021 -1.162 4.668 1.00 80.06 657 SER A CA 1
ATOM 4479 C C . SER A 1 657 ? -0.110 -1.971 4.019 1.00 80.06 657 SER A C 1
ATOM 4481 O O . SER A 1 657 ? -1.168 -1.410 3.745 1.00 80.06 657 SER A O 1
ATOM 4483 N N . GLY A 1 658 ? 0.083 -3.279 3.799 1.00 73.50 658 GLY A N 1
ATOM 4484 C CA . GLY A 1 658 ? -0.914 -4.198 3.229 1.00 73.50 658 GLY A CA 1
ATOM 4485 C C . GLY A 1 658 ? -1.265 -4.001 1.738 1.00 73.50 658 GLY A C 1
ATOM 4486 O O . GLY A 1 658 ? -0.385 -3.874 0.902 1.00 73.50 658 GLY A O 1
ATOM 4487 N N . ALA A 1 659 ? -2.556 -4.099 1.390 1.00 72.44 659 ALA A N 1
ATOM 4488 C CA . ALA A 1 659 ? -3.097 -3.954 0.026 1.00 72.44 659 ALA A CA 1
ATOM 4489 C C . ALA A 1 659 ? -3.156 -2.481 -0.455 1.00 72.44 659 ALA A C 1
ATOM 4491 O O . ALA A 1 659 ? -2.776 -1.576 0.282 1.00 72.44 659 ALA A O 1
ATOM 4492 N N . THR A 1 660 ? -3.659 -2.224 -1.673 1.00 77.06 660 THR A N 1
ATOM 4493 C CA . THR A 1 660 ? -3.699 -0.888 -2.308 1.00 77.06 660 THR A CA 1
ATOM 4494 C C . THR A 1 660 ? -4.300 0.205 -1.425 1.00 77.06 660 THR A C 1
ATOM 4496 O O . THR A 1 660 ? -5.458 0.120 -1.032 1.00 77.06 660 THR A O 1
ATOM 4499 N N . ASN A 1 661 ? -3.528 1.261 -1.178 1.00 83.56 661 ASN A N 1
ATOM 4500 C CA . ASN A 1 661 ? -3.970 2.473 -0.501 1.00 83.56 661 ASN A CA 1
ATOM 4501 C C . ASN A 1 661 ? -4.221 3.579 -1.534 1.00 83.56 661 ASN A C 1
ATOM 4503 O O . ASN A 1 661 ? -3.333 3.880 -2.332 1.00 83.56 661 ASN A O 1
ATOM 4507 N N . ILE A 1 662 ? -5.416 4.171 -1.534 1.00 87.00 662 ILE A N 1
ATOM 4508 C CA . ILE A 1 662 ? -5.877 5.121 -2.557 1.00 87.00 662 ILE A CA 1
ATOM 4509 C C . ILE A 1 662 ? -5.995 6.532 -1.965 1.00 87.00 662 ILE A C 1
ATOM 4511 O O . ILE A 1 662 ? -6.691 6.736 -0.977 1.00 87.00 662 ILE A O 1
ATOM 4515 N N . PHE A 1 663 ? -5.376 7.521 -2.607 1.00 91.00 663 PHE A N 1
ATOM 4516 C CA . PHE A 1 663 ? -5.510 8.949 -2.313 1.00 91.00 663 PHE A CA 1
ATOM 4517 C C . PHE A 1 663 ? -6.317 9.616 -3.428 1.00 91.00 663 PHE A C 1
ATOM 4519 O O . PHE A 1 663 ? -5.854 9.685 -4.564 1.00 91.00 663 PHE A O 1
ATOM 4526 N N . SER A 1 664 ? -7.528 10.085 -3.125 1.00 90.81 664 SER A N 1
ATOM 4527 C CA . SER A 1 664 ? -8.501 10.535 -4.126 1.00 90.81 664 SER A CA 1
ATOM 4528 C C . SER A 1 664 ? -9.152 11.875 -3.751 1.00 90.81 664 SER A C 1
ATOM 4530 O O . SER A 1 664 ? -10.268 11.899 -3.223 1.00 90.81 664 SER A O 1
ATOM 4532 N N . PRO A 1 665 ? -8.496 13.025 -4.002 1.00 90.31 665 PRO A N 1
ATOM 4533 C CA . PRO A 1 665 ? -9.150 14.325 -3.885 1.00 90.31 665 PRO A CA 1
ATOM 4534 C C . PRO A 1 665 ? -10.197 14.548 -4.993 1.00 90.31 665 PRO A C 1
ATOM 4536 O O . PRO A 1 665 ? -9.957 14.294 -6.176 1.00 90.31 665 PRO A O 1
ATOM 4539 N N . ALA A 1 666 ? -11.367 15.058 -4.615 1.00 89.12 666 ALA A N 1
ATOM 4540 C CA . ALA A 1 666 ? -12.427 15.489 -5.521 1.00 89.12 666 ALA A CA 1
ATOM 4541 C C . ALA A 1 666 ? -12.066 16.802 -6.243 1.00 89.12 666 ALA A C 1
ATOM 4543 O O . ALA A 1 666 ? -11.154 17.518 -5.834 1.00 89.12 666 ALA A O 1
ATOM 4544 N N . SER A 1 667 ? -12.800 17.142 -7.308 1.00 85.69 667 SER A N 1
ATOM 4545 C CA . SER A 1 667 ? -12.598 18.391 -8.060 1.00 85.69 667 SER A CA 1
ATOM 4546 C C . SER A 1 667 ? -12.605 19.618 -7.137 1.00 85.69 667 SER A C 1
ATOM 4548 O O . SER A 1 667 ? -13.499 19.768 -6.305 1.00 85.69 667 SER A O 1
ATOM 4550 N N . GLY A 1 668 ? -11.603 20.488 -7.283 1.00 80.75 668 GLY A N 1
ATOM 4551 C CA . GLY A 1 668 ? -11.403 21.672 -6.438 1.00 80.75 668 GLY A CA 1
ATOM 4552 C C . GLY A 1 668 ? -10.705 21.406 -5.096 1.00 80.75 668 GLY A C 1
ATOM 4553 O O . GLY A 1 668 ? -10.196 22.347 -4.499 1.00 80.75 668 GLY A O 1
ATOM 4554 N N . ALA A 1 669 ? -10.608 20.157 -4.625 1.00 85.62 669 ALA A N 1
ATOM 4555 C CA . ALA A 1 669 ? -9.877 19.816 -3.402 1.00 85.62 669 ALA A CA 1
ATOM 4556 C C . ALA A 1 669 ? -8.364 19.718 -3.640 1.00 85.62 669 ALA A C 1
ATOM 4558 O O . ALA A 1 669 ? -7.921 19.239 -4.683 1.00 85.62 669 ALA A O 1
ATOM 4559 N N . THR A 1 670 ? -7.575 20.135 -2.645 1.00 86.94 670 THR A N 1
ATOM 4560 C CA . THR A 1 670 ? -6.111 19.992 -2.648 1.00 86.94 670 THR A CA 1
ATOM 4561 C C . THR A 1 670 ? -5.658 19.105 -1.488 1.00 86.94 670 THR A C 1
ATOM 4563 O O . THR A 1 670 ? -6.017 19.357 -0.339 1.00 86.94 670 THR A O 1
ATOM 4566 N N . LEU A 1 671 ? -4.854 18.084 -1.788 1.00 90.12 671 LEU A N 1
ATOM 4567 C CA . LEU A 1 671 ? -4.214 17.182 -0.833 1.00 90.12 671 LEU A CA 1
ATOM 4568 C C . LEU A 1 671 ? -2.693 17.357 -0.903 1.00 90.12 671 LEU A C 1
ATOM 4570 O O . LEU A 1 671 ? -2.073 17.008 -1.901 1.00 90.12 671 LEU A O 1
ATOM 4574 N N . ASN A 1 672 ? -2.081 17.857 0.161 1.00 88.81 672 ASN A N 1
ATOM 4575 C CA . ASN A 1 672 ? -0.634 17.915 0.316 1.00 88.81 672 ASN A CA 1
ATOM 4576 C C . ASN A 1 672 ? -0.170 16.739 1.185 1.00 88.81 672 ASN A C 1
ATOM 4578 O O . ASN A 1 672 ? -0.760 16.454 2.225 1.00 88.81 672 ASN A O 1
ATOM 4582 N N . ILE A 1 673 ? 0.894 16.062 0.780 1.00 88.38 673 ILE A N 1
ATOM 4583 C CA . ILE A 1 673 ? 1.482 14.921 1.478 1.00 88.38 673 ILE A CA 1
ATOM 4584 C C . ILE A 1 673 ? 2.983 15.171 1.595 1.00 88.38 673 ILE A C 1
ATOM 4586 O O . ILE A 1 673 ? 3.619 15.495 0.599 1.00 88.38 673 ILE A O 1
ATOM 4590 N N . GLY A 1 674 ? 3.570 15.023 2.780 1.00 87.06 674 GLY A N 1
ATOM 4591 C CA . GLY A 1 674 ? 5.023 15.056 2.946 1.00 87.06 674 GLY A CA 1
ATOM 4592 C C . GLY A 1 674 ? 5.672 13.740 2.507 1.00 87.06 674 GLY A C 1
ATOM 4593 O O . GLY A 1 674 ? 5.594 13.358 1.341 1.00 87.06 674 GLY A O 1
ATOM 4594 N N . ASN A 1 675 ? 6.356 13.050 3.421 1.00 84.44 675 ASN A N 1
ATOM 4595 C CA . ASN A 1 675 ? 7.023 11.778 3.108 1.00 84.44 675 ASN A CA 1
ATOM 4596 C C . ASN A 1 675 ? 6.013 10.626 3.064 1.00 84.44 675 ASN A C 1
ATOM 4598 O O . ASN A 1 675 ? 5.143 10.548 3.931 1.00 84.44 675 ASN A O 1
ATOM 4602 N N . ILE A 1 676 ? 6.182 9.692 2.123 1.00 83.94 676 ILE A N 1
ATOM 4603 C CA . ILE A 1 676 ? 5.422 8.435 2.092 1.00 83.94 676 ILE A CA 1
ATOM 4604 C C . ILE A 1 676 ? 6.390 7.275 2.321 1.00 83.94 676 ILE A C 1
ATOM 4606 O O . ILE A 1 676 ? 7.277 7.026 1.507 1.00 83.94 676 ILE A O 1
ATOM 4610 N N . THR A 1 677 ? 6.196 6.531 3.403 1.00 81.81 677 THR A N 1
ATOM 4611 C CA . THR A 1 677 ? 6.964 5.326 3.727 1.00 81.81 677 THR A CA 1
ATOM 4612 C C . THR A 1 677 ? 6.080 4.097 3.560 1.00 81.81 677 THR A C 1
ATOM 4614 O O . THR A 1 677 ? 4.994 4.009 4.127 1.00 81.81 677 THR A O 1
ATOM 4617 N N . ASN A 1 678 ? 6.544 3.116 2.795 1.00 73.38 678 ASN A N 1
ATOM 4618 C CA . ASN A 1 678 ? 5.829 1.862 2.579 1.00 73.38 678 ASN A CA 1
ATOM 4619 C C . ASN A 1 678 ? 6.465 0.736 3.415 1.00 73.38 678 ASN A C 1
ATOM 4621 O O . ASN A 1 678 ? 7.635 0.389 3.212 1.00 73.38 678 ASN A O 1
ATOM 4625 N N . THR A 1 679 ? 5.715 0.187 4.376 1.00 66.81 679 THR A N 1
ATOM 4626 C CA . THR A 1 679 ? 6.186 -0.787 5.374 1.00 66.81 679 THR A CA 1
ATOM 4627 C C . THR A 1 679 ? 5.409 -2.108 5.289 1.00 66.81 679 THR A C 1
ATOM 4629 O O . THR A 1 679 ? 4.242 -2.149 5.658 1.00 66.81 679 THR A O 1
ATOM 4632 N N . GLY A 1 680 ? 6.080 -3.198 4.885 1.00 55.91 680 GLY A N 1
ATOM 4633 C CA . GLY A 1 680 ? 5.649 -4.599 5.077 1.00 55.91 680 GLY A CA 1
ATOM 4634 C C . GLY A 1 680 ? 4.445 -5.098 4.251 1.00 55.91 680 GLY A C 1
ATOM 4635 O O . GLY A 1 680 ? 3.357 -4.536 4.302 1.00 55.91 680 GLY A O 1
ATOM 4636 N N . GLY A 1 681 ? 4.623 -6.184 3.484 1.00 53.34 681 GLY A N 1
ATOM 4637 C CA . GLY A 1 681 ? 3.537 -6.934 2.824 1.00 53.34 681 GLY A CA 1
ATOM 4638 C C . GLY A 1 681 ? 3.853 -7.388 1.392 1.00 53.34 681 GLY A C 1
ATOM 4639 O O . GLY A 1 681 ? 4.653 -6.763 0.698 1.00 53.34 681 GLY A O 1
ATOM 4640 N N . THR A 1 682 ? 3.216 -8.478 0.945 1.00 50.91 682 THR A N 1
ATOM 4641 C CA . THR A 1 682 ? 3.449 -9.111 -0.371 1.00 50.91 682 THR A CA 1
ATOM 4642 C C . THR A 1 682 ? 3.008 -8.234 -1.558 1.00 50.91 682 THR A C 1
ATOM 4644 O O . THR A 1 682 ? 3.545 -8.413 -2.644 1.00 50.91 682 THR A O 1
ATOM 4647 N N . TYR A 1 683 ? 2.087 -7.271 -1.361 1.00 56.53 683 TYR A N 1
ATOM 4648 C CA . TYR A 1 683 ? 1.525 -6.416 -2.426 1.00 56.53 683 TYR A CA 1
ATOM 4649 C C . TYR A 1 683 ? 1.125 -5.016 -1.927 1.00 56.53 683 TYR A C 1
ATOM 4651 O O . TYR A 1 683 ? -0.061 -4.714 -1.806 1.00 56.53 683 TYR A O 1
ATOM 4659 N N . ASN A 1 684 ? 2.100 -4.147 -1.656 1.00 62.94 684 ASN A N 1
ATOM 4660 C CA . ASN A 1 684 ? 1.798 -2.772 -1.253 1.00 62.94 684 ASN A CA 1
ATOM 4661 C C . ASN A 1 684 ? 1.718 -1.838 -2.459 1.00 62.94 684 ASN A C 1
ATOM 4663 O O . ASN A 1 684 ? 2.727 -1.607 -3.131 1.00 62.94 684 ASN A O 1
ATOM 4667 N N . VAL A 1 685 ? 0.544 -1.248 -2.688 1.00 70.50 685 VAL A N 1
ATOM 4668 C CA . VAL A 1 685 ? 0.328 -0.294 -3.781 1.00 70.50 685 VAL A CA 1
ATOM 4669 C C . VAL A 1 685 ? -0.096 1.064 -3.230 1.00 70.50 685 VAL A C 1
ATOM 4671 O O . VAL A 1 685 ? -1.036 1.141 -2.446 1.00 70.50 685 VAL A O 1
ATOM 4674 N N . VAL A 1 686 ? 0.572 2.137 -3.651 1.00 79.06 686 VAL A N 1
ATOM 4675 C CA . VAL A 1 686 ? 0.123 3.518 -3.414 1.00 79.06 686 VAL A CA 1
ATOM 4676 C C . VAL A 1 686 ? -0.528 4.031 -4.690 1.00 79.06 686 VAL A C 1
ATOM 4678 O O . VAL A 1 686 ? 0.130 4.136 -5.721 1.00 79.06 686 VAL A O 1
ATOM 4681 N N . GLN A 1 687 ? -1.817 4.342 -4.643 1.00 83.38 687 GLN A N 1
ATOM 4682 C CA . GLN A 1 687 ? -2.566 4.844 -5.786 1.00 83.38 687 GLN A CA 1
ATOM 4683 C C . GLN A 1 687 ? -2.973 6.298 -5.568 1.00 83.38 687 GLN A C 1
ATOM 4685 O O . GLN A 1 687 ? -3.623 6.628 -4.582 1.00 83.38 687 GLN A O 1
ATOM 4690 N N . PHE A 1 688 ? -2.661 7.150 -6.535 1.00 84.94 688 PHE A N 1
ATOM 4691 C CA . PHE A 1 688 ? -3.215 8.495 -6.643 1.00 84.94 688 PHE A CA 1
ATOM 4692 C C . PHE A 1 688 ? -4.363 8.477 -7.650 1.00 84.94 688 PHE A C 1
ATOM 4694 O O . PHE A 1 688 ? -4.227 7.923 -8.741 1.00 84.94 688 PHE A O 1
ATOM 4701 N N . ALA A 1 689 ? -5.502 9.042 -7.269 1.00 82.38 689 ALA A N 1
ATOM 4702 C CA . ALA A 1 689 ? -6.736 9.079 -8.044 1.00 82.38 689 ALA A CA 1
ATOM 4703 C C . ALA A 1 689 ? -7.447 10.434 -7.862 1.00 82.38 689 ALA A C 1
ATOM 4705 O O . ALA A 1 689 ? -6.921 11.331 -7.202 1.00 82.38 689 ALA A O 1
ATOM 4706 N N . GLY A 1 690 ? -8.632 10.587 -8.455 1.00 82.69 690 GLY A N 1
ATOM 4707 C CA . GLY A 1 690 ? -9.497 11.753 -8.254 1.00 82.69 690 GLY A CA 1
ATOM 4708 C C . GLY A 1 690 ? -9.209 12.941 -9.180 1.00 82.69 690 GLY A C 1
ATOM 4709 O O . GLY A 1 690 ? -8.196 12.983 -9.874 1.00 82.69 690 GLY A O 1
ATOM 4710 N N . ALA A 1 691 ? -10.135 13.903 -9.201 1.00 82.75 691 ALA A N 1
ATOM 4711 C CA . ALA A 1 691 ? -10.110 15.078 -10.082 1.00 82.75 691 ALA A CA 1
ATOM 4712 C C . ALA A 1 691 ? -9.496 16.337 -9.437 1.00 82.75 691 ALA A C 1
ATOM 4714 O O . ALA A 1 691 ? -9.400 17.374 -10.091 1.00 82.75 691 ALA A O 1
ATOM 4715 N N . GLY A 1 692 ? -9.119 16.272 -8.158 1.00 83.19 692 GLY A N 1
ATOM 4716 C CA . GLY A 1 692 ? -8.476 17.368 -7.430 1.00 83.19 692 GLY A CA 1
ATOM 4717 C C . GLY A 1 692 ? -6.958 17.432 -7.610 1.00 83.19 692 GLY A C 1
ATOM 4718 O O . GLY A 1 692 ? -6.369 16.735 -8.437 1.00 83.19 692 GLY A O 1
ATOM 4719 N N . THR A 1 693 ? -6.312 18.269 -6.804 1.00 85.25 693 THR A N 1
ATOM 4720 C CA . THR A 1 693 ? -4.854 18.444 -6.794 1.00 85.25 693 THR A CA 1
ATOM 4721 C C . THR A 1 693 ? -4.228 17.579 -5.704 1.00 85.25 693 THR A C 1
ATOM 4723 O O . THR A 1 693 ? -4.660 17.635 -4.555 1.00 85.25 693 THR A O 1
ATOM 4726 N N . THR A 1 694 ? -3.192 16.801 -6.020 1.00 87.19 694 THR A N 1
ATOM 4727 C CA . THR A 1 694 ? -2.317 16.171 -5.020 1.00 87.19 694 THR A CA 1
ATOM 4728 C C . THR A 1 694 ? -0.886 16.668 -5.161 1.00 87.19 694 THR A C 1
ATOM 4730 O O . THR A 1 694 ? -0.305 16.588 -6.236 1.00 87.19 694 THR A O 1
ATOM 4733 N N . ASN A 1 695 ? -0.294 17.134 -4.066 1.00 86.25 695 ASN A N 1
ATOM 4734 C CA . ASN A 1 695 ? 1.105 17.538 -3.996 1.00 86.25 695 ASN A CA 1
ATOM 4735 C C . ASN A 1 695 ? 1.841 16.616 -3.025 1.00 86.25 695 ASN A C 1
ATOM 4737 O O . ASN A 1 695 ? 1.527 16.613 -1.840 1.00 86.25 695 ASN A O 1
ATOM 4741 N N . VAL A 1 696 ? 2.826 15.858 -3.496 1.00 85.12 696 VAL A N 1
ATOM 4742 C CA . VAL A 1 696 ? 3.728 15.081 -2.637 1.00 85.12 696 VAL A CA 1
ATOM 4743 C C . VAL A 1 696 ? 5.046 15.836 -2.539 1.00 85.12 696 VAL A C 1
ATOM 4745 O O . VAL A 1 696 ? 5.762 15.929 -3.532 1.00 85.12 696 VAL A O 1
ATOM 4748 N N . THR A 1 697 ? 5.337 16.414 -1.372 1.00 76.50 697 THR A N 1
ATOM 4749 C CA . THR A 1 697 ? 6.496 17.292 -1.155 1.00 76.50 697 THR A CA 1
ATOM 4750 C C . THR A 1 697 ? 7.731 16.598 -0.595 1.00 76.50 697 THR A C 1
ATOM 4752 O O . THR A 1 697 ? 8.807 17.194 -0.573 1.00 76.50 697 THR A O 1
ATOM 4755 N N . GLY A 1 698 ? 7.571 15.371 -0.098 1.00 70.69 698 GLY A N 1
ATOM 4756 C CA . GLY A 1 698 ? 8.629 14.558 0.491 1.00 70.69 698 GLY A CA 1
ATOM 4757 C C . GLY A 1 698 ? 9.046 13.373 -0.381 1.00 70.69 698 GLY A C 1
ATOM 4758 O O . GLY A 1 698 ? 8.591 13.215 -1.507 1.00 70.69 698 GLY A O 1
ATOM 4759 N N . VAL A 1 699 ? 9.917 12.515 0.153 1.00 67.25 699 VAL A N 1
ATOM 4760 C CA . VAL A 1 699 ? 10.379 11.303 -0.543 1.00 67.25 699 VAL A CA 1
ATOM 4761 C C . VAL A 1 699 ? 9.368 10.170 -0.362 1.00 67.25 699 VAL A C 1
ATOM 4763 O O . VAL A 1 699 ? 8.992 9.833 0.763 1.00 67.25 699 VAL A O 1
ATOM 4766 N N . ILE A 1 700 ? 9.002 9.513 -1.461 1.00 71.69 700 ILE A N 1
ATOM 4767 C CA . ILE A 1 700 ? 8.362 8.194 -1.456 1.00 71.69 700 ILE A CA 1
ATOM 4768 C C . ILE A 1 700 ? 9.457 7.126 -1.303 1.00 71.69 700 ILE A C 1
ATOM 4770 O O . ILE A 1 700 ? 10.256 6.901 -2.218 1.00 71.69 700 ILE A O 1
ATOM 4774 N N . SER A 1 701 ? 9.513 6.485 -0.133 1.00 65.88 701 SER A N 1
ATOM 4775 C CA . SER A 1 701 ? 10.493 5.452 0.223 1.00 65.88 701 SER A CA 1
ATOM 4776 C C . SER A 1 701 ? 9.830 4.081 0.373 1.00 65.88 701 SER A C 1
ATOM 4778 O O . SER A 1 701 ? 9.033 3.852 1.285 1.00 65.88 701 SER A O 1
ATOM 4780 N N . ASN A 1 702 ? 10.219 3.135 -0.484 1.00 59.31 702 ASN A N 1
ATOM 4781 C CA . ASN A 1 702 ? 9.905 1.718 -0.302 1.00 59.31 702 ASN A CA 1
ATOM 4782 C C . ASN A 1 702 ? 10.969 1.081 0.602 1.00 59.31 702 ASN A C 1
ATOM 4784 O O . ASN A 1 702 ? 12.157 1.121 0.273 1.00 59.31 702 ASN A O 1
ATOM 4788 N N . SER A 1 703 ? 10.567 0.500 1.737 1.00 49.09 703 SER A N 1
ATOM 4789 C CA . SER A 1 703 ? 11.503 -0.236 2.593 1.00 49.09 703 SER A CA 1
ATOM 4790 C C . SER A 1 703 ? 12.090 -1.435 1.837 1.00 49.09 703 SER A C 1
ATOM 4792 O O . SER A 1 703 ? 11.370 -2.216 1.214 1.00 49.09 703 SER A O 1
ATOM 4794 N N . VAL A 1 704 ? 13.414 -1.575 1.913 1.00 42.53 704 VAL A N 1
ATOM 4795 C CA . VAL A 1 704 ? 14.287 -2.490 1.149 1.00 42.53 704 VAL A CA 1
ATOM 4796 C C . VAL A 1 704 ? 13.999 -3.991 1.344 1.00 42.53 704 VAL A C 1
ATOM 4798 O O . VAL A 1 704 ? 14.627 -4.816 0.688 1.00 42.53 704 VAL A O 1
ATOM 4801 N N . ALA A 1 705 ? 13.052 -4.359 2.213 1.00 42.72 705 ALA A N 1
ATOM 4802 C CA . ALA A 1 705 ? 12.725 -5.746 2.554 1.00 42.72 705 ALA A CA 1
ATOM 4803 C C . ALA A 1 705 ? 11.499 -6.335 1.814 1.00 42.72 705 ALA A C 1
ATOM 4805 O O . ALA A 1 705 ? 11.197 -7.514 1.998 1.00 42.72 705 ALA A O 1
ATOM 4806 N N . ASN A 1 706 ? 10.771 -5.556 1.001 1.00 40.97 706 ASN A N 1
ATOM 4807 C CA . ASN A 1 706 ? 9.507 -6.001 0.390 1.00 40.97 706 ASN A CA 1
ATOM 4808 C C . ASN A 1 706 ? 9.648 -6.505 -1.057 1.00 40.97 706 ASN A C 1
ATOM 4810 O O . ASN A 1 706 ? 10.378 -5.940 -1.867 1.00 40.97 706 ASN A O 1
ATOM 4814 N N . ARG A 1 707 ? 8.892 -7.570 -1.365 1.00 45.59 707 ARG A N 1
ATOM 4815 C CA . ARG A 1 707 ? 8.987 -8.381 -2.593 1.00 45.59 707 ARG A CA 1
ATOM 4816 C C . ARG A 1 707 ? 8.236 -7.813 -3.816 1.00 45.59 707 ARG A C 1
ATOM 4818 O O . ARG A 1 707 ? 8.578 -8.231 -4.913 1.00 45.59 707 ARG A O 1
ATOM 4825 N N . SER A 1 708 ? 7.297 -6.867 -3.639 1.00 48.97 708 SER A N 1
ATOM 4826 C CA . SER A 1 708 ? 6.596 -6.128 -4.715 1.00 48.97 708 SER A CA 1
ATOM 4827 C C . SER A 1 708 ? 5.948 -4.836 -4.166 1.00 48.97 708 SER A C 1
ATOM 4829 O O . SER A 1 708 ? 4.952 -4.901 -3.442 1.00 48.97 708 SER A O 1
ATOM 4831 N N . SER A 1 709 ? 6.477 -3.655 -4.503 1.00 52.31 709 SER A N 1
ATOM 4832 C CA . SER A 1 709 ? 5.855 -2.351 -4.191 1.00 52.31 709 SER A CA 1
ATOM 4833 C C . SER A 1 709 ? 5.572 -1.594 -5.489 1.00 52.31 709 SER A C 1
ATOM 4835 O O . SER A 1 709 ? 6.478 -1.442 -6.307 1.00 52.31 709 SER A O 1
ATOM 4837 N N . ALA A 1 710 ? 4.341 -1.108 -5.680 1.00 56.16 710 ALA A N 1
ATOM 4838 C CA . ALA A 1 710 ? 3.941 -0.371 -6.884 1.00 56.16 710 ALA A CA 1
ATOM 4839 C C . ALA A 1 710 ? 3.302 0.986 -6.551 1.00 56.16 710 ALA A C 1
ATOM 4841 O O . ALA A 1 710 ? 2.678 1.161 -5.506 1.00 56.16 710 ALA A O 1
ATOM 4842 N N . MET A 1 711 ? 3.439 1.947 -7.463 1.00 68.25 711 MET A N 1
ATOM 4843 C CA . MET A 1 711 ? 2.729 3.223 -7.415 1.00 68.25 711 MET A CA 1
ATOM 4844 C C . MET A 1 711 ? 1.858 3.356 -8.666 1.00 68.25 711 MET A C 1
ATOM 4846 O O . MET A 1 711 ? 2.357 3.191 -9.776 1.00 68.25 711 MET A O 1
ATOM 4850 N N . ILE A 1 712 ? 0.567 3.640 -8.491 1.00 64.62 712 ILE A N 1
ATOM 4851 C CA . ILE A 1 712 ? -0.412 3.816 -9.574 1.00 64.62 712 ILE A CA 1
ATOM 4852 C C . ILE A 1 712 ? -0.801 5.297 -9.646 1.00 64.62 712 ILE A C 1
ATOM 4854 O O . ILE A 1 712 ? -1.223 5.878 -8.649 1.00 64.62 712 ILE A O 1
ATOM 4858 N N . LEU A 1 713 ? -0.690 5.911 -10.826 1.00 67.50 713 LEU A N 1
ATOM 4859 C CA . LEU A 1 713 ? -0.976 7.333 -11.049 1.00 67.50 713 LEU A CA 1
ATOM 4860 C C . LEU A 1 713 ? -2.243 7.500 -11.907 1.00 67.50 713 LEU A C 1
ATOM 4862 O O . LEU A 1 713 ? -2.161 7.875 -13.068 1.00 67.50 713 LEU A O 1
ATOM 4866 N N . ASN A 1 714 ? -3.420 7.226 -11.345 1.00 67.56 714 ASN A N 1
ATOM 4867 C CA . ASN A 1 714 ? -4.719 7.342 -12.028 1.00 67.56 714 ASN A CA 1
ATOM 4868 C C . ASN A 1 714 ? -5.446 8.657 -11.672 1.00 67.56 714 ASN A C 1
ATOM 4870 O O . ASN A 1 714 ? -6.669 8.688 -11.519 1.00 67.56 714 ASN A O 1
ATOM 4874 N N . GLN A 1 715 ? -4.687 9.725 -11.428 1.00 70.88 715 GLN A N 1
ATOM 4875 C CA . GLN A 1 715 ? -5.236 11.020 -11.045 1.00 70.88 715 GLN A CA 1
ATOM 4876 C C . GLN A 1 715 ? -5.718 11.764 -12.289 1.00 70.88 715 GLN A C 1
ATOM 4878 O O . GLN A 1 715 ? -4.918 12.056 -13.171 1.00 70.88 715 GLN A O 1
ATOM 4883 N N . THR A 1 716 ? -7.011 12.096 -12.327 1.00 68.25 716 THR A N 1
ATOM 4884 C CA . THR A 1 716 ? -7.605 12.867 -13.426 1.00 68.25 716 THR A CA 1
ATOM 4885 C C . THR A 1 716 ? -7.435 14.383 -13.251 1.00 68.25 716 THR A C 1
ATOM 4887 O O . THR A 1 716 ? -7.728 15.158 -14.157 1.00 68.25 716 THR A O 1
ATOM 4890 N N . GLY A 1 717 ? -7.022 14.819 -12.056 1.00 69.88 717 GLY A N 1
ATOM 4891 C CA . GLY A 1 717 ? -6.681 16.204 -11.724 1.00 69.88 717 GLY A CA 1
ATOM 4892 C C . GLY A 1 717 ? -5.190 16.526 -11.899 1.00 69.88 717 GLY A C 1
ATOM 4893 O O . GLY A 1 717 ? -4.584 16.169 -12.909 1.00 69.88 717 GLY A O 1
ATOM 4894 N N . THR A 1 718 ? -4.592 17.234 -10.931 1.00 69.75 718 THR A N 1
ATOM 4895 C CA . THR A 1 718 ? -3.169 17.638 -10.976 1.00 69.75 718 THR A CA 1
ATOM 4896 C C . THR A 1 718 ? -2.341 16.913 -9.919 1.00 69.75 718 THR A C 1
ATOM 4898 O O . THR A 1 718 ? -2.537 17.172 -8.733 1.00 69.75 718 THR A O 1
ATOM 4901 N N . LEU A 1 719 ? -1.368 16.096 -10.337 1.00 75.44 719 LEU A N 1
ATOM 4902 C CA . LEU A 1 719 ? -0.417 15.426 -9.441 1.00 75.44 719 LEU A CA 1
ATOM 4903 C C . LEU A 1 719 ? 0.957 16.093 -9.533 1.00 75.44 719 LEU A C 1
ATOM 4905 O O . LEU A 1 719 ? 1.612 16.029 -10.572 1.00 75.44 719 LEU A O 1
ATOM 4909 N N . THR A 1 720 ? 1.433 16.680 -8.440 1.00 70.94 720 THR A N 1
ATOM 4910 C CA . THR A 1 720 ? 2.805 17.187 -8.326 1.00 70.94 720 THR A CA 1
ATOM 4911 C C . THR A 1 720 ? 3.614 16.268 -7.423 1.00 70.94 720 THR A C 1
ATOM 4913 O O . THR A 1 720 ? 3.244 16.062 -6.270 1.00 70.94 720 THR A O 1
ATOM 4916 N N . LEU A 1 721 ? 4.735 15.745 -7.920 1.00 69.12 721 LEU A N 1
ATOM 4917 C CA . LEU A 1 721 ? 5.705 14.993 -7.120 1.00 69.12 721 LEU A CA 1
ATOM 4918 C C . LEU A 1 721 ? 7.014 15.784 -7.052 1.00 69.12 721 LEU A C 1
ATOM 4920 O O . LEU A 1 721 ? 7.672 15.994 -8.077 1.00 69.12 721 LEU A O 1
ATOM 4924 N N . SER A 1 722 ? 7.388 16.214 -5.850 1.00 62.00 722 SER A N 1
ATOM 4925 C CA . SER A 1 722 ? 8.648 16.899 -5.563 1.00 62.00 722 SER A CA 1
ATOM 4926 C C . SER A 1 722 ? 9.536 16.096 -4.609 1.00 62.00 722 SER A C 1
ATOM 4928 O O . SER A 1 722 ? 9.066 15.202 -3.912 1.00 62.00 722 SER A O 1
ATOM 4930 N N . GLY A 1 723 ? 10.847 16.362 -4.625 1.00 57.22 723 GLY A N 1
ATOM 4931 C CA . GLY A 1 723 ? 11.852 15.587 -3.882 1.00 57.22 723 GLY A CA 1
ATOM 4932 C C . GLY A 1 723 ? 12.437 14.411 -4.677 1.00 57.22 723 GLY A C 1
ATOM 4933 O O . GLY A 1 723 ? 12.026 14.147 -5.798 1.00 57.22 723 GLY A O 1
ATOM 4934 N N . SER A 1 724 ? 13.430 13.708 -4.119 1.00 54.41 724 SER A N 1
ATOM 4935 C CA . SER A 1 724 ? 14.093 12.559 -4.767 1.00 54.41 724 SER A CA 1
ATOM 4936 C C . SER A 1 724 ? 13.267 11.276 -4.619 1.00 54.41 724 SER A C 1
ATOM 4938 O O . SER A 1 724 ? 13.627 10.385 -3.847 1.00 54.41 724 SER A O 1
ATOM 4940 N N . ASN A 1 725 ? 12.133 11.179 -5.316 1.00 54.31 725 ASN A N 1
ATOM 4941 C CA . ASN A 1 725 ? 11.245 10.025 -5.198 1.00 54.31 725 ASN A CA 1
ATOM 4942 C C . ASN A 1 725 ? 11.828 8.798 -5.891 1.00 54.31 725 ASN A C 1
ATOM 4944 O O . ASN A 1 725 ? 12.286 8.845 -7.035 1.00 54.31 725 ASN A O 1
ATOM 4948 N N . ASN A 1 726 ? 11.778 7.674 -5.185 1.00 50.88 726 ASN A N 1
ATOM 4949 C CA . ASN A 1 726 ? 12.301 6.414 -5.665 1.00 50.88 726 ASN A CA 1
ATOM 4950 C C . ASN A 1 726 ? 11.153 5.525 -6.145 1.00 50.88 726 ASN A C 1
ATOM 4952 O O . ASN A 1 726 ? 10.624 4.710 -5.389 1.00 50.88 726 ASN A O 1
ATOM 4956 N N . LEU A 1 727 ? 10.780 5.661 -7.418 1.00 54.41 727 LEU A N 1
ATOM 4957 C CA . LEU A 1 727 ? 9.699 4.895 -8.050 1.00 54.41 727 LEU A CA 1
ATOM 4958 C C . LEU A 1 727 ? 10.146 3.461 -8.421 1.00 54.41 727 LEU A C 1
ATOM 4960 O O . LEU A 1 727 ? 9.773 2.937 -9.468 1.00 54.41 727 LEU A O 1
ATOM 4964 N N . ARG A 1 728 ? 10.989 2.829 -7.586 1.00 45.25 728 ARG A N 1
ATOM 4965 C CA . ARG A 1 728 ? 11.480 1.452 -7.766 1.00 45.25 728 ARG A CA 1
ATOM 4966 C C . ARG A 1 728 ? 10.332 0.455 -7.606 1.00 45.25 728 ARG A C 1
ATOM 4968 O O . ARG A 1 728 ? 9.839 0.274 -6.492 1.00 45.25 728 ARG A O 1
ATOM 4975 N N . ASN A 1 729 ? 10.000 -0.253 -8.688 1.00 45.88 729 ASN A N 1
ATOM 4976 C CA . ASN A 1 729 ? 9.273 -1.522 -8.627 1.00 45.88 729 ASN A CA 1
ATOM 4977 C C . ASN A 1 729 ? 10.280 -2.682 -8.655 1.00 45.88 729 ASN A C 1
ATOM 4979 O O . ASN A 1 729 ? 10.669 -3.145 -9.724 1.00 45.88 729 ASN A O 1
ATOM 4983 N N . ASN A 1 730 ? 10.733 -3.135 -7.485 1.00 38.44 730 ASN A N 1
ATOM 4984 C CA . ASN A 1 730 ? 11.597 -4.311 -7.371 1.00 38.44 730 ASN A CA 1
ATOM 4985 C C . ASN A 1 730 ? 10.748 -5.591 -7.466 1.00 38.44 730 ASN A C 1
ATOM 4987 O O . ASN A 1 730 ? 10.473 -6.211 -6.443 1.00 38.44 730 ASN A O 1
ATOM 4991 N N . ASN A 1 731 ? 10.277 -5.961 -8.663 1.00 39.38 731 ASN A N 1
ATOM 4992 C CA . ASN A 1 731 ? 9.553 -7.220 -8.858 1.00 39.38 731 ASN A CA 1
ATOM 4993 C C . ASN A 1 731 ? 10.483 -8.293 -9.436 1.00 39.38 731 ASN A C 1
ATOM 4995 O O . ASN A 1 731 ? 10.591 -8.468 -10.652 1.00 39.38 731 ASN A O 1
ATOM 4999 N N . ASN A 1 732 ? 11.162 -9.019 -8.549 1.00 35.78 732 ASN A N 1
ATOM 5000 C CA . ASN A 1 732 ? 12.065 -10.111 -8.913 1.00 35.78 732 ASN A CA 1
ATOM 5001 C C . ASN A 1 732 ? 11.344 -11.474 -9.031 1.00 35.78 732 ASN A C 1
ATOM 5003 O O . ASN A 1 732 ? 11.971 -12.507 -8.811 1.00 35.78 732 ASN A O 1
ATOM 5007 N N . ASN A 1 733 ? 10.031 -11.506 -9.316 1.00 33.28 733 ASN A N 1
ATOM 5008 C CA . ASN A 1 733 ? 9.301 -12.761 -9.520 1.00 33.28 733 ASN A CA 1
ATOM 5009 C C . ASN A 1 733 ? 8.394 -12.744 -10.761 1.00 33.28 733 ASN A C 1
ATOM 5011 O O . ASN A 1 733 ? 7.727 -11.753 -11.052 1.00 33.28 733 ASN A O 1
ATOM 5015 N N . SER A 1 734 ? 8.357 -13.888 -11.445 1.00 33.66 734 SER A N 1
ATOM 5016 C CA . SER A 1 734 ? 7.760 -14.155 -12.759 1.00 33.66 734 SER A CA 1
ATOM 5017 C C . SER A 1 734 ? 6.230 -14.082 -12.836 1.00 33.66 734 SER A C 1
ATOM 5019 O O . SER A 1 734 ? 5.692 -14.165 -13.935 1.00 33.66 734 SER A O 1
ATOM 5021 N N . ASP A 1 735 ? 5.531 -13.872 -11.717 1.00 33.50 735 ASP A N 1
ATOM 5022 C CA . ASP A 1 735 ? 4.070 -13.983 -11.630 1.00 33.50 735 ASP A CA 1
ATOM 5023 C C . ASP A 1 735 ? 3.421 -12.711 -11.050 1.00 33.50 735 ASP A C 1
ATOM 5025 O O . ASP A 1 735 ? 3.017 -12.685 -9.888 1.00 33.50 735 ASP A O 1
ATOM 5029 N N . ASN A 1 736 ? 3.336 -11.627 -11.829 1.00 31.16 736 ASN A N 1
ATOM 5030 C CA . ASN A 1 736 ? 2.089 -10.856 -11.952 1.00 31.16 736 ASN A CA 1
ATOM 5031 C C . ASN A 1 736 ? 2.178 -9.744 -13.004 1.00 31.16 736 ASN A C 1
ATOM 5033 O O . ASN A 1 736 ? 3.151 -8.998 -13.103 1.00 31.16 736 ASN A O 1
ATOM 5037 N N . THR A 1 737 ? 1.088 -9.640 -13.749 1.00 31.09 737 THR A N 1
ATOM 5038 C CA . THR A 1 737 ? 0.825 -8.787 -14.904 1.00 31.09 737 THR A CA 1
ATOM 5039 C C . THR A 1 737 ? 0.823 -7.286 -14.584 1.00 31.09 737 THR A C 1
ATOM 5041 O O . THR A 1 737 ? 0.069 -6.829 -13.730 1.00 31.09 737 THR A O 1
ATOM 5044 N N . ASN A 1 738 ? 1.591 -6.537 -15.379 1.00 35.59 738 ASN A N 1
ATOM 5045 C CA . ASN A 1 738 ? 1.560 -5.088 -15.612 1.00 35.59 738 ASN A CA 1
ATOM 5046 C C . ASN A 1 738 ? 2.014 -4.139 -14.488 1.00 35.59 738 ASN A C 1
ATOM 5048 O O . ASN A 1 738 ? 1.278 -3.772 -13.576 1.00 35.59 738 ASN A O 1
ATOM 5052 N N . THR A 1 739 ? 3.218 -3.589 -14.677 1.00 34.53 739 THR A N 1
ATOM 5053 C CA . THR A 1 739 ? 3.605 -2.294 -14.097 1.00 34.53 739 THR A CA 1
ATOM 5054 C C . THR A 1 739 ? 2.974 -1.186 -14.945 1.00 34.53 739 THR A C 1
ATOM 5056 O O . THR A 1 739 ? 3.489 -0.864 -16.012 1.00 34.53 739 THR A O 1
ATOM 5059 N N . TYR A 1 740 ? 1.849 -0.622 -14.501 1.00 38.84 740 TYR A N 1
ATOM 5060 C CA . TYR A 1 740 ? 1.204 0.519 -15.156 1.00 38.84 740 TYR A CA 1
ATOM 5061 C C . TYR A 1 740 ? 1.638 1.836 -14.503 1.00 38.84 740 TYR A C 1
ATOM 5063 O O . TYR A 1 740 ? 1.071 2.246 -13.492 1.00 38.84 740 TYR A O 1
ATOM 5071 N N . VAL A 1 741 ? 2.560 2.572 -15.126 1.00 43.47 741 VAL A N 1
ATOM 5072 C CA . VAL A 1 741 ? 2.504 4.042 -15.043 1.00 43.47 741 VAL A CA 1
ATOM 5073 C C . VAL A 1 741 ? 1.494 4.483 -16.106 1.00 43.47 741 VAL A C 1
ATOM 5075 O O . VAL A 1 741 ? 1.858 4.903 -17.196 1.00 43.47 741 VAL A O 1
ATOM 5078 N N . SER A 1 742 ? 0.203 4.273 -15.832 1.00 35.66 742 SER A N 1
ATOM 5079 C CA . SER A 1 742 ? -0.888 4.748 -16.688 1.00 35.66 742 SER A CA 1
ATOM 5080 C C . SER A 1 742 ? -1.287 6.139 -16.219 1.00 35.66 742 SER A C 1
ATOM 5082 O O . SER A 1 742 ? -2.113 6.247 -15.320 1.00 35.66 742 SER A O 1
ATOM 5084 N N . VAL A 1 743 ? -0.708 7.187 -16.807 1.00 42.75 743 VAL A N 1
ATOM 5085 C CA . VAL A 1 743 ? -1.177 8.564 -16.597 1.00 42.75 743 VAL A CA 1
ATOM 5086 C C . VAL A 1 743 ? -2.512 8.706 -17.325 1.00 42.75 743 VAL A C 1
ATOM 5088 O O . VAL A 1 743 ? -2.558 8.860 -18.542 1.00 42.75 743 VAL A O 1
ATOM 5091 N N . ASN A 1 744 ? -3.611 8.568 -16.593 1.00 38.69 744 ASN A N 1
ATOM 5092 C CA . ASN A 1 744 ? -4.952 8.661 -17.154 1.00 38.69 744 ASN A CA 1
ATOM 5093 C C . ASN A 1 744 ? -5.417 10.122 -17.089 1.00 38.69 744 ASN A C 1
ATOM 5095 O O . ASN A 1 744 ? -5.777 10.587 -16.017 1.00 38.69 744 ASN A O 1
ATOM 5099 N N . SER A 1 745 ? -5.340 10.835 -18.220 1.00 43.84 745 SER A N 1
ATOM 5100 C CA . SER A 1 745 ? -5.872 12.194 -18.455 1.00 43.84 745 SER A CA 1
ATOM 5101 C C . SER A 1 745 ? -5.744 13.187 -17.281 1.00 43.84 745 SER A C 1
ATOM 5103 O O . SER A 1 745 ? -6.608 13.222 -16.418 1.00 43.84 745 SER A O 1
ATOM 5105 N N . GLY A 1 746 ? -4.732 14.056 -17.277 1.00 44.22 746 GLY A N 1
ATOM 5106 C CA . GLY A 1 746 ? -4.528 15.074 -16.236 1.00 44.22 746 GLY A CA 1
ATOM 5107 C C . GLY A 1 746 ? -3.159 15.748 -16.366 1.00 44.22 746 GLY A C 1
ATOM 5108 O O . GLY A 1 746 ? -2.399 15.428 -17.283 1.00 44.22 746 GLY A O 1
ATOM 5109 N N . THR A 1 747 ? -2.814 16.661 -15.453 1.00 45.25 747 THR A N 1
ATOM 5110 C CA . THR A 1 747 ? -1.492 17.321 -15.429 1.00 45.25 747 THR A CA 1
ATOM 5111 C C . THR A 1 747 ? -0.610 16.661 -14.369 1.00 45.25 747 THR A C 1
ATOM 5113 O O . THR A 1 747 ? -0.862 16.818 -13.178 1.00 45.25 747 THR A O 1
ATOM 5116 N N . THR A 1 748 ? 0.445 15.946 -14.774 1.00 49.25 748 THR A N 1
ATOM 5117 C CA . THR A 1 748 ? 1.439 15.389 -13.835 1.00 49.25 748 THR A CA 1
ATOM 5118 C C . THR A 1 748 ? 2.742 16.184 -13.916 1.00 49.25 748 THR A C 1
ATOM 5120 O O . THR A 1 748 ? 3.415 16.157 -14.945 1.00 49.25 748 THR A O 1
ATOM 5123 N N . ASN A 1 749 ? 3.119 16.865 -12.832 1.00 47.88 749 ASN A N 1
ATOM 5124 C CA . ASN A 1 749 ? 4.341 17.666 -12.733 1.00 47.88 749 ASN A CA 1
ATOM 5125 C C . ASN A 1 749 ? 5.392 16.936 -11.881 1.00 47.88 749 ASN A C 1
ATOM 5127 O O . ASN A 1 749 ? 5.241 16.814 -10.665 1.00 47.88 749 ASN A O 1
ATOM 5131 N N . PHE A 1 750 ? 6.488 16.492 -12.499 1.00 51.59 750 PHE A N 1
ATOM 5132 C CA . PHE A 1 750 ? 7.657 15.965 -11.785 1.00 51.59 750 PHE A CA 1
ATOM 5133 C C . PHE A 1 750 ? 8.686 17.088 -11.633 1.00 51.59 750 PHE A C 1
ATOM 5135 O O . PHE A 1 750 ? 9.177 17.596 -12.638 1.00 51.59 750 PHE A O 1
ATOM 5142 N N . ASN A 1 751 ? 9.030 17.488 -10.407 1.00 39.91 751 ASN A N 1
ATOM 5143 C CA . ASN A 1 751 ? 10.088 18.476 -10.176 1.00 39.91 751 ASN A CA 1
ATOM 5144 C C . ASN A 1 751 ? 11.232 17.870 -9.343 1.00 39.91 751 ASN A C 1
ATOM 5146 O O . ASN A 1 751 ? 11.001 17.031 -8.473 1.00 39.91 751 ASN A O 1
ATOM 5150 N N . SER A 1 752 ? 12.474 18.285 -9.628 1.00 37.28 752 SER A N 1
ATOM 5151 C CA . SER A 1 752 ? 13.730 17.737 -9.070 1.00 37.28 752 SER A CA 1
ATOM 5152 C C . SER A 1 752 ? 13.962 16.229 -9.331 1.00 37.28 752 SER A C 1
ATOM 5154 O O . SER A 1 752 ? 13.114 15.564 -9.912 1.00 37.28 752 SER A O 1
ATOM 5156 N N . ALA A 1 753 ? 15.164 15.730 -9.010 1.00 37.12 753 ALA A N 1
ATOM 5157 C CA . ALA A 1 753 ? 15.794 14.453 -9.400 1.00 37.12 753 ALA A CA 1
ATOM 5158 C C . ALA A 1 753 ? 15.007 13.142 -9.108 1.00 37.12 753 ALA A C 1
ATOM 5160 O O . ALA A 1 753 ? 15.479 12.260 -8.390 1.00 37.12 753 ALA A O 1
ATOM 5161 N N . ASN A 1 754 ? 13.821 12.985 -9.692 1.00 38.59 754 ASN A N 1
ATOM 5162 C CA . ASN A 1 754 ? 13.002 11.778 -9.638 1.00 38.59 754 ASN A CA 1
ATOM 5163 C C . ASN A 1 754 ? 13.543 10.724 -10.617 1.00 38.59 754 ASN A C 1
ATOM 5165 O O . ASN A 1 754 ? 13.623 10.977 -11.820 1.00 38.59 754 ASN A O 1
ATOM 5169 N N . ALA A 1 755 ? 13.881 9.533 -10.117 1.00 36.66 755 ALA A N 1
ATOM 5170 C CA . ALA A 1 755 ? 14.315 8.404 -10.939 1.00 36.66 755 ALA A CA 1
ATOM 5171 C C . ALA A 1 755 ? 13.155 7.412 -11.129 1.00 36.66 755 ALA A C 1
ATOM 5173 O O . ALA A 1 755 ? 12.712 6.767 -10.175 1.00 36.66 755 ALA A O 1
ATOM 5174 N N . ILE A 1 756 ? 12.678 7.259 -12.367 1.00 43.56 756 ILE A N 1
ATOM 5175 C CA . ILE A 1 756 ? 11.791 6.153 -12.751 1.00 43.56 756 ILE A CA 1
ATOM 5176 C C . ILE A 1 756 ? 12.690 4.945 -13.040 1.00 43.56 756 ILE A C 1
ATOM 5178 O O . ILE A 1 756 ? 13.359 4.913 -14.067 1.00 43.56 756 ILE A O 1
ATOM 5182 N N . ASN A 1 757 ? 12.751 3.978 -12.118 1.00 36.12 757 ASN A N 1
ATOM 5183 C CA . ASN A 1 757 ? 13.496 2.729 -12.301 1.00 36.12 757 ASN A CA 1
ATOM 5184 C C . ASN A 1 757 ? 12.514 1.566 -12.504 1.00 36.12 757 ASN A C 1
ATOM 5186 O O . ASN A 1 757 ? 11.932 1.059 -11.541 1.00 36.12 757 ASN A O 1
ATOM 5190 N N . THR A 1 758 ? 12.323 1.149 -13.755 1.00 37.88 758 THR A N 1
ATOM 5191 C CA . THR A 1 758 ? 11.510 -0.019 -14.110 1.00 37.88 758 THR A CA 1
ATOM 5192 C C . THR A 1 758 ? 12.388 -1.263 -14.211 1.00 37.88 758 THR A C 1
ATOM 5194 O O . THR A 1 758 ? 12.908 -1.580 -15.277 1.00 37.88 758 THR A O 1
ATOM 5197 N N . THR A 1 759 ? 12.524 -2.012 -13.121 1.00 33.94 759 THR A N 1
ATOM 5198 C CA . THR A 1 759 ? 12.982 -3.406 -13.183 1.00 33.94 759 THR A CA 1
ATOM 5199 C C . THR A 1 759 ? 11.759 -4.301 -13.369 1.00 33.94 759 THR A C 1
ATOM 5201 O O . THR A 1 759 ? 11.062 -4.586 -12.400 1.00 33.94 759 THR A O 1
ATOM 5204 N N . SER A 1 760 ? 11.439 -4.710 -14.601 1.00 34.56 760 SER A N 1
ATOM 5205 C CA . SER A 1 760 ? 10.352 -5.674 -14.844 1.00 34.56 760 SER A CA 1
ATOM 5206 C C . SER A 1 760 ? 10.912 -7.019 -15.293 1.00 34.56 760 SER A C 1
ATOM 5208 O O . SER A 1 760 ? 11.586 -7.099 -16.318 1.00 34.56 760 SER A O 1
ATOM 5210 N N . SER A 1 761 ? 10.568 -8.074 -14.564 1.00 30.30 761 SER A N 1
ATOM 5211 C CA . SER A 1 761 ? 10.803 -9.476 -14.924 1.00 30.30 761 SER A CA 1
ATOM 5212 C C . SER A 1 761 ? 9.791 -10.029 -15.945 1.00 30.30 761 SER A C 1
ATOM 5214 O O . SER A 1 761 ? 9.940 -11.158 -16.398 1.00 30.30 761 SER A O 1
ATOM 5216 N N . SER A 1 762 ? 8.783 -9.244 -16.344 1.00 29.16 762 SER A N 1
ATOM 5217 C CA . SER A 1 762 ? 7.730 -9.662 -17.277 1.00 29.16 762 SER A CA 1
ATOM 5218 C C . SER A 1 762 ? 7.140 -8.465 -18.046 1.00 29.16 762 SER A C 1
ATOM 5220 O O . SER A 1 762 ? 6.420 -7.641 -17.490 1.00 29.16 762 SER A O 1
ATOM 5222 N N . GLY A 1 763 ? 7.487 -8.355 -19.336 1.00 36.34 763 GLY A N 1
ATOM 5223 C CA . GLY A 1 763 ? 6.770 -7.578 -20.366 1.00 36.34 763 GLY A CA 1
ATOM 5224 C C . GLY A 1 763 ? 6.220 -6.191 -19.990 1.00 36.34 763 GLY A C 1
ATOM 5225 O O . GLY A 1 763 ? 5.020 -5.963 -20.118 1.00 36.34 763 GLY A O 1
ATOM 5226 N N . SER A 1 764 ? 7.063 -5.243 -19.566 1.00 33.94 764 SER A N 1
ATOM 5227 C CA . SER A 1 764 ? 6.611 -3.863 -19.335 1.00 33.94 764 SER A CA 1
ATOM 5228 C C . SER A 1 764 ? 6.452 -3.062 -20.638 1.00 33.94 764 SER A C 1
ATOM 5230 O O . SER A 1 764 ? 7.262 -3.163 -21.561 1.00 33.94 764 SER A O 1
ATOM 5232 N N . SER A 1 765 ? 5.389 -2.252 -20.694 1.00 33.19 765 SER A N 1
ATOM 5233 C CA . SER A 1 765 ? 5.099 -1.277 -21.750 1.00 33.19 765 SER A CA 1
ATOM 5234 C C . SER A 1 765 ? 5.119 0.121 -21.134 1.00 33.19 765 SER A C 1
ATOM 5236 O O . SER A 1 765 ? 4.323 0.409 -20.240 1.00 33.19 765 SER A O 1
ATOM 5238 N N . PHE A 1 766 ? 6.017 0.994 -21.594 1.00 40.31 766 PHE A N 1
ATOM 5239 C CA . PHE A 1 766 ? 5.954 2.423 -21.281 1.00 40.31 766 PHE A CA 1
ATOM 5240 C C . PHE A 1 766 ? 5.101 3.112 -22.352 1.00 40.31 766 PHE A C 1
ATOM 5242 O O . PHE A 1 766 ? 5.581 3.388 -23.449 1.00 40.31 766 PHE A O 1
ATOM 5249 N N . THR A 1 767 ? 3.828 3.364 -22.048 1.00 35.19 767 THR A N 1
ATOM 5250 C CA . THR A 1 767 ? 2.895 4.087 -22.929 1.00 35.19 767 THR A CA 1
ATOM 5251 C C . THR A 1 767 ? 2.571 5.455 -22.339 1.00 35.19 767 THR A C 1
ATOM 5253 O O . THR A 1 767 ? 1.817 5.549 -21.373 1.00 35.19 767 THR A O 1
ATOM 5256 N N . ASN A 1 768 ? 3.108 6.523 -22.932 1.00 35.31 768 ASN A N 1
ATOM 5257 C CA . ASN A 1 768 ? 2.632 7.887 -22.698 1.00 35.31 768 ASN A CA 1
ATOM 5258 C C . ASN A 1 768 ? 1.400 8.128 -23.590 1.00 35.31 768 ASN A C 1
ATOM 5260 O O . ASN A 1 768 ? 1.537 8.512 -24.752 1.00 35.31 768 ASN A O 1
ATOM 5264 N N . GLN A 1 769 ? 0.202 7.840 -23.077 1.00 34.06 769 GLN A N 1
ATOM 5265 C CA . GLN A 1 769 ? -1.046 8.190 -23.755 1.00 34.06 769 GLN A CA 1
ATOM 5266 C C . GLN A 1 769 ? -1.543 9.555 -23.255 1.00 34.06 769 GLN A C 1
ATOM 5268 O O . GLN A 1 769 ? -1.744 9.744 -22.062 1.00 34.06 769 GLN A O 1
ATOM 5273 N N . ASN A 1 770 ? -1.786 10.475 -24.193 1.00 32.44 770 ASN A N 1
ATOM 5274 C CA . ASN A 1 770 ? -2.447 11.777 -24.017 1.00 32.44 770 ASN A CA 1
ATOM 5275 C C . ASN A 1 770 ? -1.683 12.904 -23.290 1.00 32.44 770 ASN A C 1
ATOM 5277 O O . ASN A 1 770 ? -2.023 13.305 -22.183 1.00 32.44 770 ASN A O 1
ATOM 5281 N N . GLY A 1 771 ? -0.769 13.556 -24.022 1.00 34.19 771 GLY A N 1
A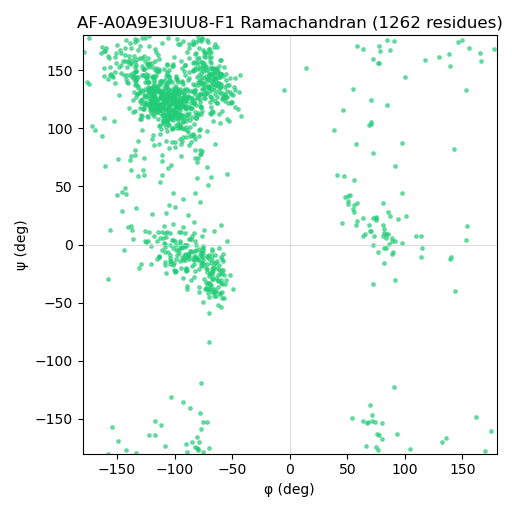TOM 5282 C CA . GLY A 1 771 ? -0.539 15.004 -23.870 1.00 34.19 771 GLY A CA 1
ATOM 5283 C C . GLY A 1 771 ? 0.348 15.468 -22.710 1.00 34.19 771 GLY A C 1
ATOM 5284 O O . GLY A 1 771 ? 0.338 16.653 -22.387 1.00 34.19 771 GLY A O 1
ATOM 5285 N N . VAL A 1 772 ? 1.135 14.582 -22.097 1.00 34.62 772 VAL A N 1
ATOM 5286 C CA . VAL A 1 772 ? 2.041 14.944 -20.995 1.00 34.62 772 VAL A CA 1
ATOM 5287 C C . VAL A 1 772 ? 3.204 15.818 -21.500 1.00 34.62 772 VAL A C 1
ATOM 5289 O O . VAL A 1 772 ? 4.079 15.338 -22.222 1.00 34.62 772 VAL A O 1
ATOM 5292 N N . THR A 1 773 ? 3.265 17.088 -21.088 1.00 34.75 773 THR A N 1
ATOM 5293 C CA . THR A 1 773 ? 4.463 17.936 -21.223 1.00 34.75 773 THR A CA 1
ATOM 5294 C C . THR A 1 773 ? 5.460 17.590 -20.117 1.00 34.75 773 THR A C 1
ATOM 5296 O O . THR A 1 773 ? 5.323 18.051 -18.988 1.00 34.75 773 THR A O 1
ATOM 5299 N N . THR A 1 774 ? 6.464 16.763 -20.412 1.00 35.94 774 THR A N 1
ATOM 5300 C CA . THR A 1 774 ? 7.540 16.440 -19.461 1.00 35.94 774 THR A CA 1
ATOM 5301 C C . THR A 1 774 ? 8.759 17.334 -19.697 1.00 35.94 774 THR A C 1
ATOM 5303 O O . THR A 1 774 ? 9.447 17.183 -20.706 1.00 35.94 774 THR A O 1
ATOM 5306 N N . THR A 1 775 ? 9.078 18.230 -18.767 1.00 34.09 775 THR A N 1
ATOM 5307 C CA . THR A 1 775 ? 10.335 18.997 -18.747 1.00 34.09 775 THR A CA 1
ATOM 5308 C C . THR A 1 775 ? 11.233 18.489 -17.613 1.00 34.09 775 THR A C 1
ATOM 5310 O O . THR A 1 775 ? 10.821 18.465 -16.460 1.00 34.09 775 THR A O 1
ATOM 5313 N N . GLY A 1 776 ? 12.475 18.087 -17.923 1.00 34.06 776 GLY A N 1
ATOM 5314 C CA . GLY A 1 776 ? 13.530 17.888 -16.912 1.00 34.06 776 GLY A CA 1
ATOM 5315 C C . GLY A 1 776 ? 13.734 16.480 -16.324 1.00 34.06 776 GLY A C 1
ATOM 5316 O O . GLY A 1 776 ? 14.314 16.367 -15.246 1.00 34.06 776 GLY A O 1
ATOM 5317 N N . ILE A 1 777 ? 13.312 15.401 -16.994 1.00 34.41 777 ILE A N 1
ATOM 5318 C CA . ILE A 1 777 ? 13.531 14.030 -16.490 1.00 34.41 777 ILE A CA 1
ATOM 5319 C C . ILE A 1 777 ? 14.964 13.546 -16.791 1.00 34.41 777 ILE A C 1
ATOM 5321 O O . ILE A 1 777 ? 15.377 13.499 -17.947 1.00 34.41 777 ILE A O 1
ATOM 5325 N N . SER A 1 778 ? 15.695 13.095 -15.764 1.00 36.59 778 SER A N 1
ATOM 5326 C CA . SER A 1 778 ? 16.841 12.184 -15.926 1.00 36.59 778 SER A CA 1
ATOM 5327 C C . SER A 1 778 ? 16.347 10.739 -15.783 1.00 36.59 778 SER A C 1
ATOM 5329 O O . SER A 1 778 ? 16.027 10.311 -14.679 1.00 36.59 778 SER A O 1
ATOM 5331 N N . MET A 1 779 ? 16.240 9.992 -16.888 1.00 38.62 779 MET A N 1
ATOM 5332 C CA . MET A 1 779 ? 15.823 8.580 -16.868 1.00 38.62 779 MET A CA 1
ATOM 5333 C C . MET A 1 779 ? 17.028 7.641 -16.961 1.00 38.62 779 MET A C 1
ATOM 5335 O O . MET A 1 779 ? 17.837 7.767 -17.877 1.00 38.62 779 MET A O 1
ATOM 5339 N N . TYR A 1 780 ? 17.103 6.665 -16.054 1.00 38.66 780 TYR A N 1
ATOM 5340 C CA . TYR A 1 780 ? 17.957 5.483 -16.185 1.00 38.66 780 TYR A CA 1
ATOM 5341 C C . TYR A 1 780 ? 17.111 4.340 -16.755 1.00 38.66 780 TYR A C 1
ATOM 5343 O O . TYR A 1 780 ? 16.209 3.852 -16.078 1.00 38.66 780 TYR A O 1
ATOM 5351 N N . LEU A 1 781 ? 17.380 3.919 -17.992 1.00 46.62 781 LEU A N 1
ATOM 5352 C CA . LEU A 1 781 ? 16.714 2.771 -18.612 1.00 46.62 781 LEU A CA 1
ATOM 5353 C C . LEU A 1 781 ? 17.620 1.538 -18.493 1.00 46.62 781 LEU A C 1
ATOM 5355 O O . LEU A 1 781 ? 18.726 1.552 -19.023 1.00 46.62 781 LEU A O 1
ATOM 5359 N N . TYR A 1 782 ? 17.155 0.493 -17.802 1.00 43.22 782 TYR A N 1
ATOM 5360 C CA . TYR A 1 782 ? 17.870 -0.777 -17.624 1.00 43.22 782 TYR A CA 1
ATOM 5361 C C . TYR A 1 782 ? 17.041 -1.924 -18.228 1.00 43.22 782 TYR A C 1
ATOM 5363 O O . TYR A 1 782 ? 15.959 -2.232 -17.732 1.00 43.22 782 TYR A O 1
ATOM 5371 N N . LEU A 1 783 ? 17.515 -2.539 -19.317 1.00 50.72 783 LEU A N 1
ATOM 5372 C CA . LEU A 1 783 ? 16.780 -3.557 -20.091 1.00 50.72 783 LEU A CA 1
ATOM 5373 C C . LEU A 1 783 ? 17.452 -4.938 -19.962 1.00 50.72 783 LEU A C 1
ATOM 5375 O O . LEU A 1 783 ? 18.379 -5.192 -20.716 1.00 50.72 783 LEU A O 1
ATOM 5379 N N . ASN A 1 784 ? 17.023 -5.809 -19.035 1.00 44.94 784 ASN A N 1
ATOM 5380 C CA . ASN A 1 784 ? 17.658 -7.117 -18.745 1.00 44.94 784 ASN A CA 1
ATOM 5381 C C . ASN A 1 784 ? 17.264 -8.254 -19.732 1.00 44.94 784 ASN A C 1
ATOM 5383 O O . ASN A 1 784 ? 16.176 -8.244 -20.302 1.00 44.94 784 ASN A O 1
ATOM 5387 N N . GLU A 1 785 ? 18.133 -9.263 -19.871 1.00 41.56 785 GLU A N 1
ATOM 5388 C CA . GLU A 1 785 ? 18.059 -10.430 -20.773 1.00 41.56 785 GLU A CA 1
ATOM 5389 C C . GLU A 1 785 ? 17.154 -11.583 -20.309 1.00 41.56 785 GLU A C 1
ATOM 5391 O O . GLU A 1 785 ? 16.838 -12.465 -21.100 1.00 41.56 785 GLU A O 1
ATOM 5396 N N . ALA A 1 786 ? 16.710 -11.612 -19.051 1.00 41.03 786 ALA A N 1
ATOM 5397 C CA . ALA A 1 786 ? 15.998 -12.770 -18.489 1.00 41.03 786 ALA A CA 1
ATOM 5398 C C . ALA A 1 786 ? 14.532 -12.939 -18.967 1.00 41.03 786 ALA A C 1
ATOM 5400 O O . ALA A 1 786 ? 13.773 -13.695 -18.363 1.00 41.03 786 ALA A O 1
ATOM 5401 N N . ASN A 1 787 ? 14.107 -12.222 -20.011 1.00 39.88 787 ASN A N 1
ATOM 5402 C CA . ASN A 1 787 ? 12.709 -12.136 -20.432 1.00 39.88 787 ASN A CA 1
ATOM 5403 C C . ASN A 1 787 ? 12.439 -12.991 -21.685 1.00 39.88 787 ASN A C 1
ATOM 5405 O O . ASN A 1 787 ? 13.148 -12.895 -22.683 1.00 39.88 787 ASN A O 1
ATOM 5409 N N . THR A 1 788 ? 11.374 -13.795 -21.654 1.00 41.59 788 THR A N 1
ATOM 5410 C CA . THR A 1 788 ? 10.890 -14.578 -22.805 1.00 41.59 788 THR A CA 1
ATOM 5411 C C . THR A 1 788 ? 10.152 -13.719 -23.842 1.00 41.59 788 THR A C 1
ATOM 5413 O O . THR A 1 788 ? 9.947 -14.175 -24.966 1.00 41.59 788 THR A O 1
ATOM 5416 N N . ALA A 1 789 ? 9.784 -12.474 -23.501 1.00 46.84 789 ALA A N 1
ATOM 5417 C CA . ALA A 1 789 ? 9.135 -11.505 -24.387 1.00 46.84 789 ALA A CA 1
ATOM 5418 C C . ALA A 1 789 ? 9.965 -10.214 -24.556 1.00 46.84 789 ALA A C 1
ATOM 5420 O O . ALA A 1 789 ? 10.429 -9.619 -23.586 1.00 46.84 789 ALA A O 1
ATOM 5421 N N . THR A 1 790 ? 10.122 -9.730 -25.790 1.00 55.38 790 THR A N 1
ATOM 5422 C CA . THR A 1 790 ? 10.878 -8.501 -26.098 1.00 55.38 790 THR A CA 1
ATOM 5423 C C . THR A 1 790 ? 10.157 -7.234 -25.587 1.00 55.38 790 THR A C 1
ATOM 5425 O O . THR A 1 790 ? 9.019 -7.003 -26.002 1.00 55.38 790 THR A O 1
ATOM 5428 N N . PRO A 1 791 ? 10.772 -6.386 -24.733 1.00 59.50 791 PRO A N 1
ATOM 5429 C CA . PRO A 1 791 ? 10.157 -5.151 -24.218 1.00 59.50 791 PRO A CA 1
ATOM 5430 C C . PRO A 1 791 ? 9.866 -4.124 -25.326 1.00 59.50 791 PRO A C 1
ATOM 5432 O O . PRO A 1 791 ? 10.584 -4.085 -26.323 1.00 59.50 791 PRO A O 1
ATOM 5435 N N . THR A 1 792 ? 8.847 -3.270 -25.143 1.00 63.59 792 THR A N 1
ATOM 5436 C CA . THR A 1 792 ? 8.469 -2.206 -26.102 1.00 63.59 792 THR A CA 1
ATOM 5437 C C . THR A 1 792 ? 8.582 -0.810 -25.479 1.00 63.59 792 THR A C 1
ATOM 5439 O O . THR A 1 792 ? 8.062 -0.559 -24.394 1.00 63.59 792 THR A O 1
ATOM 5442 N N . ILE A 1 793 ? 9.242 0.105 -26.190 1.00 70.75 793 ILE A N 1
ATOM 5443 C CA . ILE A 1 793 ? 9.340 1.543 -25.914 1.00 70.75 793 ILE A CA 1
ATOM 5444 C C . ILE A 1 793 ? 8.464 2.274 -26.938 1.00 70.75 793 ILE A C 1
ATOM 5446 O O . ILE A 1 793 ? 8.509 1.955 -28.126 1.00 70.75 793 ILE A O 1
ATOM 5450 N N . ASP A 1 794 ? 7.675 3.258 -26.516 1.00 61.03 794 ASP A N 1
ATOM 5451 C CA . ASP A 1 794 ? 6.718 3.922 -27.402 1.00 61.03 794 ASP A CA 1
ATOM 5452 C C . ASP A 1 794 ? 6.720 5.454 -27.231 1.00 61.03 794 ASP A C 1
ATOM 5454 O O . ASP A 1 794 ? 6.877 5.976 -26.127 1.00 61.03 794 ASP A O 1
ATOM 5458 N N . ASN A 1 795 ? 6.540 6.178 -28.338 1.00 67.56 795 ASN A N 1
ATOM 5459 C CA . ASN A 1 795 ? 6.175 7.591 -28.353 1.00 67.56 795 ASN A CA 1
ATOM 5460 C C . ASN A 1 795 ? 5.004 7.794 -29.328 1.00 67.56 795 ASN A C 1
ATOM 5462 O O . ASN A 1 795 ? 5.194 8.093 -30.509 1.00 67.56 795 ASN A O 1
ATOM 5466 N N . THR A 1 796 ? 3.785 7.666 -28.811 1.00 63.31 796 THR A N 1
ATOM 5467 C CA . THR A 1 796 ? 2.535 8.019 -29.504 1.00 63.31 796 THR A CA 1
ATOM 5468 C C . THR A 1 796 ? 2.034 9.422 -29.150 1.00 63.31 796 THR A C 1
ATOM 5470 O O . THR A 1 796 ? 0.887 9.755 -29.440 1.00 63.31 796 THR A O 1
ATOM 5473 N N . SER A 1 797 ? 2.843 10.249 -28.472 1.00 65.38 797 SER A N 1
ATOM 5474 C CA . SER A 1 797 ? 2.441 11.614 -28.100 1.00 65.38 797 SER A CA 1
ATOM 5475 C C . SER A 1 797 ? 2.260 12.499 -29.339 1.00 65.38 797 SER A C 1
ATOM 5477 O O . SER A 1 797 ? 2.653 12.109 -30.428 1.00 65.38 797 SER A O 1
ATOM 5479 N N . GLY A 1 798 ? 1.703 13.706 -29.203 1.00 59.56 798 GLY A N 1
ATOM 5480 C CA . GLY A 1 798 ? 1.514 14.615 -30.345 1.00 59.56 798 GLY A CA 1
ATOM 5481 C C . GLY A 1 798 ? 2.802 15.175 -30.977 1.00 59.56 798 GLY A C 1
ATOM 5482 O O . GLY A 1 798 ? 2.702 15.860 -31.990 1.00 59.56 798 GLY A O 1
ATOM 5483 N N . SER A 1 799 ? 3.984 14.911 -30.399 1.00 69.69 799 SER A N 1
ATOM 5484 C CA . SER A 1 799 ? 5.263 15.522 -30.795 1.00 69.69 799 SER A CA 1
ATOM 5485 C C . SER A 1 799 ? 6.463 14.582 -30.604 1.00 69.69 799 SER A C 1
ATOM 5487 O O . SER A 1 799 ? 6.392 13.550 -29.934 1.00 69.69 799 SER A O 1
ATOM 5489 N N . ALA A 1 800 ? 7.616 14.956 -31.167 1.00 72.81 800 ALA A N 1
ATOM 5490 C CA . ALA A 1 800 ? 8.882 14.291 -30.864 1.00 72.81 800 ALA A CA 1
ATOM 5491 C C . ALA A 1 800 ? 9.295 14.520 -29.397 1.00 72.81 800 ALA A C 1
ATOM 5493 O O . ALA A 1 800 ? 9.129 15.617 -28.863 1.00 72.81 800 ALA A O 1
ATOM 5494 N N . ILE A 1 801 ? 9.869 13.495 -28.763 1.00 71.50 801 ILE A N 1
ATOM 5495 C CA . ILE A 1 801 ? 10.379 13.556 -27.387 1.00 71.50 801 ILE A CA 1
ATOM 5496 C C . ILE A 1 801 ? 11.903 13.436 -27.411 1.00 71.50 801 ILE A C 1
ATOM 5498 O O . ILE A 1 801 ? 12.447 12.518 -28.025 1.00 71.50 801 ILE A O 1
ATOM 5502 N N . THR A 1 802 ? 12.588 14.325 -26.693 1.00 72.00 802 THR A N 1
ATOM 5503 C CA . THR A 1 802 ? 14.035 14.247 -26.452 1.00 72.00 802 THR A CA 1
ATOM 5504 C C . THR A 1 802 ? 14.294 14.070 -24.964 1.00 72.00 802 THR A C 1
ATOM 5506 O O . THR A 1 802 ? 13.886 14.899 -24.154 1.00 72.00 802 THR A O 1
ATOM 5509 N N . LEU A 1 803 ? 14.995 12.997 -24.600 1.00 68.06 803 LEU A N 1
ATOM 5510 C CA . LEU A 1 803 ? 15.398 12.717 -23.225 1.00 68.06 803 LEU A CA 1
ATOM 5511 C C . LEU A 1 803 ? 16.791 13.305 -22.957 1.00 68.06 803 LEU A C 1
ATOM 5513 O O . LEU A 1 803 ? 17.804 12.707 -23.320 1.00 68.06 803 LEU A O 1
ATOM 5517 N N . SER A 1 804 ? 16.846 14.477 -22.323 1.00 54.12 804 SER A N 1
ATOM 5518 C CA . SER A 1 804 ? 18.090 15.147 -21.917 1.00 54.12 804 SER A CA 1
ATOM 5519 C C . SER A 1 804 ? 18.449 14.796 -20.463 1.00 54.12 804 SER A C 1
ATOM 5521 O O . SER A 1 804 ? 18.045 15.500 -19.538 1.00 54.12 804 SER A O 1
ATOM 5523 N N . GLY A 1 805 ? 19.163 13.688 -20.245 1.00 52.38 805 GLY A N 1
ATOM 5524 C CA . GLY A 1 805 ? 19.607 13.238 -18.916 1.00 52.38 805 GLY A CA 1
ATOM 5525 C C . GLY A 1 805 ? 21.110 13.435 -18.681 1.00 52.38 805 GLY A C 1
ATOM 5526 O O . GLY A 1 805 ? 21.891 13.433 -19.626 1.00 52.38 805 GLY A O 1
ATOM 5527 N N . GLN A 1 806 ? 21.526 13.572 -17.416 1.00 43.56 806 GLN A N 1
ATOM 5528 C CA . GLN A 1 806 ? 22.932 13.778 -17.013 1.00 43.56 806 GLN A CA 1
ATOM 5529 C C . GLN A 1 806 ? 23.772 12.476 -16.951 1.00 43.56 806 GLN A C 1
ATOM 5531 O O . GLN A 1 806 ? 24.974 12.536 -16.713 1.00 43.56 806 GLN A O 1
ATOM 5536 N N . TYR A 1 807 ? 23.157 11.304 -17.161 1.00 49.09 807 TYR A N 1
ATOM 5537 C CA . TYR A 1 807 ? 23.758 9.986 -16.906 1.00 49.09 807 TYR A CA 1
ATOM 5538 C C . TYR A 1 807 ? 23.759 9.066 -18.143 1.00 49.09 807 TYR A C 1
ATOM 5540 O O . TYR A 1 807 ? 22.947 9.244 -19.049 1.00 49.09 807 TYR A O 1
ATOM 5548 N N . SER A 1 808 ? 24.685 8.096 -18.179 1.00 56.84 808 SER A N 1
ATOM 5549 C CA . SER A 1 808 ? 24.847 7.087 -19.249 1.00 56.84 808 SER A CA 1
ATOM 5550 C C . SER A 1 808 ? 23.624 6.162 -19.374 1.00 56.84 808 SER A C 1
ATOM 5552 O O . SER A 1 808 ? 22.958 5.884 -18.377 1.00 56.84 808 SER A O 1
ATOM 5554 N N . THR A 1 809 ? 23.317 5.678 -20.582 1.00 64.00 809 THR A N 1
ATOM 5555 C CA . THR A 1 809 ? 22.241 4.697 -20.851 1.00 64.00 809 THR A CA 1
ATOM 5556 C C . THR A 1 809 ? 22.837 3.310 -21.095 1.00 64.00 809 THR A C 1
ATOM 5558 O O . THR A 1 809 ? 23.692 3.187 -21.959 1.00 64.00 809 THR A O 1
ATOM 5561 N N . ASP A 1 810 ? 22.366 2.254 -20.427 1.00 69.00 810 ASP A N 1
ATOM 5562 C CA . ASP A 1 810 ? 22.906 0.896 -20.621 1.00 69.00 810 ASP A CA 1
ATOM 5563 C C . ASP A 1 810 ? 21.879 -0.044 -21.283 1.00 69.00 810 ASP A C 1
ATOM 5565 O O . ASP A 1 810 ? 20.805 -0.313 -20.739 1.00 69.00 810 ASP A O 1
ATOM 5569 N N . ILE A 1 811 ? 22.216 -0.601 -22.449 1.00 73.31 811 ILE A N 1
ATOM 5570 C CA . ILE A 1 811 ? 21.376 -1.549 -23.199 1.00 73.31 811 ILE A CA 1
ATOM 5571 C C . ILE A 1 811 ? 21.918 -2.972 -22.978 1.00 73.31 811 ILE A C 1
ATOM 5573 O O . ILE A 1 811 ? 22.981 -3.305 -23.504 1.00 73.31 811 ILE A O 1
ATOM 5577 N N . HIS A 1 812 ? 21.188 -3.817 -22.230 1.00 65.06 812 HIS A N 1
ATOM 5578 C CA . HIS A 1 812 ? 21.587 -5.219 -21.985 1.00 65.06 812 HIS A CA 1
ATOM 5579 C C . HIS A 1 812 ? 20.847 -6.232 -22.888 1.00 65.06 812 HIS A C 1
ATOM 5581 O O . HIS A 1 812 ? 21.375 -7.306 -23.159 1.00 65.06 812 HIS A O 1
ATOM 5587 N N . GLY A 1 813 ? 19.655 -5.907 -23.411 1.00 70.81 813 GLY A N 1
ATOM 5588 C CA . GLY A 1 813 ? 18.826 -6.833 -24.199 1.00 70.81 813 GLY A CA 1
ATOM 5589 C C . GLY A 1 813 ? 18.142 -6.216 -25.426 1.00 70.81 813 GLY A C 1
ATOM 5590 O O . GLY A 1 813 ? 18.189 -5.008 -25.656 1.00 70.81 813 GLY A O 1
ATOM 5591 N N . SER A 1 814 ? 17.499 -7.072 -26.229 1.00 78.25 814 SER A N 1
ATOM 5592 C CA . SER A 1 814 ? 16.711 -6.679 -27.413 1.00 78.25 814 SER A CA 1
ATOM 5593 C C . SER A 1 814 ? 15.415 -5.954 -27.018 1.00 78.25 814 SER A C 1
ATOM 5595 O O . SER A 1 814 ? 14.821 -6.297 -26.001 1.00 78.25 814 SER A O 1
ATOM 5597 N N . PHE A 1 815 ? 14.934 -4.998 -27.821 1.00 79.50 815 PHE A N 1
ATOM 5598 C CA . PHE A 1 815 ? 13.680 -4.268 -27.564 1.00 79.50 815 PHE A CA 1
ATOM 5599 C C . PHE A 1 815 ? 12.990 -3.787 -28.853 1.00 79.50 815 PHE A C 1
ATOM 5601 O O . PHE A 1 815 ? 13.593 -3.757 -29.927 1.00 79.50 815 PHE A O 1
ATOM 5608 N N . ILE A 1 816 ? 11.716 -3.404 -28.745 1.00 81.88 816 ILE A N 1
ATOM 5609 C CA . ILE A 1 816 ? 10.875 -2.859 -29.816 1.00 81.88 816 ILE A CA 1
ATOM 5610 C C . ILE A 1 816 ? 10.649 -1.358 -29.582 1.00 81.88 816 ILE A C 1
ATOM 5612 O O . ILE A 1 816 ? 10.443 -0.932 -28.453 1.00 81.88 816 ILE A O 1
ATOM 5616 N N . PHE A 1 817 ? 10.640 -0.554 -30.641 1.00 85.38 817 PHE A N 1
ATOM 5617 C CA . PHE A 1 817 ? 10.141 0.815 -30.659 1.00 85.38 817 PHE A CA 1
ATOM 5618 C C . PHE A 1 817 ? 8.875 0.909 -31.526 1.00 85.38 817 PHE A C 1
ATOM 5620 O O . PHE A 1 817 ? 8.940 0.704 -32.742 1.00 85.38 817 PHE A O 1
ATOM 5627 N N . GLY A 1 818 ? 7.727 1.191 -30.903 1.00 78.88 818 GLY A N 1
ATOM 5628 C CA . GLY A 1 818 ? 6.405 1.258 -31.554 1.00 78.88 818 GLY A CA 1
ATOM 5629 C C . GLY A 1 818 ? 5.946 2.662 -31.974 1.00 78.88 818 GLY A C 1
ATOM 5630 O O . GLY A 1 818 ? 4.952 2.780 -32.685 1.00 78.88 818 GLY A O 1
ATOM 5631 N N . GLY A 1 819 ? 6.690 3.703 -31.581 1.00 75.44 819 GLY A N 1
ATOM 5632 C CA . GLY A 1 819 ? 6.285 5.112 -31.673 1.00 75.44 819 GLY A CA 1
ATOM 5633 C C . GLY A 1 819 ? 5.892 5.609 -33.050 1.00 75.44 819 GLY A C 1
ATOM 5634 O O . GLY A 1 819 ? 6.657 5.511 -34.008 1.00 75.44 819 GLY A O 1
ATOM 5635 N N . THR A 1 820 ? 4.723 6.248 -33.131 1.00 78.31 820 THR A N 1
ATOM 5636 C CA . THR A 1 820 ? 4.330 7.041 -34.304 1.00 78.31 820 THR A CA 1
ATOM 5637 C C . THR A 1 820 ? 5.127 8.343 -34.409 1.00 78.31 820 THR A C 1
ATOM 5639 O O . THR A 1 820 ? 5.286 8.864 -35.511 1.00 78.31 820 THR A O 1
ATOM 5642 N N . ASN A 1 821 ? 5.663 8.846 -33.289 1.00 80.19 821 ASN A N 1
ATOM 5643 C CA . ASN A 1 821 ? 6.467 10.064 -33.199 1.00 80.19 821 ASN A CA 1
ATOM 5644 C C . ASN A 1 821 ? 7.900 9.771 -32.746 1.00 80.19 821 ASN A C 1
ATOM 5646 O O . ASN A 1 821 ? 8.162 8.795 -32.049 1.00 80.19 821 ASN A O 1
ATOM 5650 N N . SER A 1 822 ? 8.852 10.616 -33.150 1.00 86.56 822 SER A N 1
ATOM 5651 C CA . SER A 1 822 ? 10.281 10.374 -32.908 1.00 86.56 822 SER A CA 1
ATOM 5652 C C . SER A 1 822 ? 10.651 10.411 -31.424 1.00 86.56 822 SER A C 1
ATOM 5654 O O . SER A 1 822 ? 10.141 11.236 -30.664 1.00 86.56 822 SER A O 1
ATOM 5656 N N . LEU A 1 823 ? 11.578 9.548 -31.018 1.00 83.31 823 LEU A N 1
ATOM 5657 C CA . LEU A 1 823 ? 12.133 9.495 -29.668 1.00 83.31 823 LEU A CA 1
ATOM 5658 C C . LEU A 1 823 ? 13.655 9.605 -29.745 1.00 83.31 823 LEU A C 1
ATOM 5660 O O . LEU A 1 823 ? 14.303 8.768 -30.365 1.00 83.31 823 LEU A O 1
ATOM 5664 N N . THR A 1 824 ? 14.231 10.607 -29.088 1.00 83.44 824 THR A N 1
ATOM 5665 C CA . THR A 1 824 ? 15.684 10.765 -28.962 1.00 83.44 824 THR A CA 1
ATOM 5666 C C . THR A 1 824 ? 16.132 10.373 -27.559 1.00 83.44 824 THR A C 1
ATOM 5668 O O . THR A 1 824 ? 15.765 11.025 -26.580 1.00 83.44 824 THR A O 1
ATOM 5671 N N . LEU A 1 825 ? 16.932 9.311 -27.464 1.00 77.25 825 LEU A N 1
ATOM 5672 C CA . LEU A 1 825 ? 17.583 8.850 -26.242 1.00 77.25 825 LEU A CA 1
ATOM 5673 C C . LEU A 1 825 ? 18.966 9.507 -26.118 1.00 77.25 825 LEU A C 1
ATOM 5675 O O . LEU A 1 825 ? 19.822 9.255 -26.964 1.00 77.25 825 LEU A O 1
ATOM 5679 N N . ASN A 1 826 ? 19.150 10.284 -25.040 1.00 65.50 826 ASN A N 1
ATOM 5680 C CA . ASN A 1 826 ? 20.415 10.720 -24.427 1.00 65.50 826 ASN A CA 1
ATOM 5681 C C . ASN A 1 826 ? 21.447 11.444 -25.324 1.00 65.50 826 ASN A C 1
ATOM 5683 O O . ASN A 1 826 ? 21.817 10.974 -26.391 1.00 65.50 826 ASN A O 1
ATOM 5687 N N . THR A 1 827 ? 22.013 12.556 -24.847 1.00 57.88 827 THR A N 1
ATOM 5688 C CA . THR A 1 827 ? 23.201 13.202 -25.449 1.00 57.88 827 THR A CA 1
ATOM 5689 C C . THR A 1 827 ? 24.534 12.668 -24.895 1.00 57.88 827 THR A C 1
ATOM 5691 O O . THR A 1 827 ? 25.585 12.972 -25.451 1.00 57.88 827 THR A O 1
ATOM 5694 N N . ASN A 1 828 ? 24.509 11.883 -23.811 1.00 67.69 828 ASN A N 1
ATOM 5695 C CA . ASN A 1 828 ? 25.664 11.237 -23.168 1.00 67.69 828 ASN A CA 1
ATOM 5696 C C . ASN A 1 828 ? 25.825 9.765 -23.607 1.00 67.69 828 ASN A C 1
ATOM 5698 O O . ASN A 1 828 ? 25.014 9.252 -24.369 1.00 67.69 828 ASN A O 1
ATOM 5702 N N . ALA A 1 829 ? 26.881 9.082 -23.147 1.00 73.69 829 ALA A N 1
ATOM 5703 C CA . ALA A 1 829 ? 27.241 7.730 -23.595 1.00 73.69 829 ALA A CA 1
ATOM 5704 C C . ALA A 1 829 ? 26.111 6.681 -23.445 1.00 73.69 829 ALA A C 1
ATOM 5706 O O . ALA A 1 829 ? 25.305 6.726 -22.514 1.00 73.69 829 ALA A O 1
ATOM 5707 N N . VAL A 1 830 ? 26.083 5.725 -24.375 1.00 78.94 830 VAL A N 1
ATOM 5708 C CA . VAL A 1 830 ? 25.219 4.541 -24.394 1.00 78.94 830 VAL A CA 1
ATOM 5709 C C . VAL A 1 830 ? 26.115 3.298 -24.343 1.00 78.94 830 VAL A C 1
ATOM 5711 O O . VAL A 1 830 ? 26.891 3.070 -25.268 1.00 78.94 830 VAL A O 1
ATOM 5714 N N . THR A 1 831 ? 26.032 2.477 -23.301 1.00 77.06 831 THR A N 1
ATOM 5715 C CA . THR A 1 831 ? 26.855 1.262 -23.157 1.00 77.06 831 THR A CA 1
ATOM 5716 C C . THR A 1 831 ? 26.096 0.027 -23.639 1.00 77.06 831 THR A C 1
ATOM 5718 O O . THR A 1 831 ? 24.957 -0.203 -23.233 1.00 77.06 831 THR A O 1
ATOM 5721 N N . LEU A 1 832 ? 26.736 -0.811 -24.459 1.00 78.25 832 LEU A N 1
ATOM 5722 C CA . LEU A 1 832 ? 26.281 -2.168 -24.781 1.00 78.25 832 LEU A CA 1
ATOM 5723 C C . LEU A 1 832 ? 27.025 -3.156 -23.869 1.00 78.25 832 LEU A C 1
ATOM 5725 O O . LEU A 1 832 ? 28.242 -3.316 -23.990 1.00 78.25 832 LEU A O 1
ATOM 5729 N N . THR A 1 833 ? 26.316 -3.791 -22.937 1.00 64.00 833 THR A N 1
ATOM 5730 C CA . THR A 1 833 ? 26.928 -4.578 -21.845 1.00 64.00 833 THR A CA 1
ATOM 5731 C C . THR A 1 833 ? 26.859 -6.102 -22.036 1.00 64.00 833 THR A C 1
ATOM 5733 O O . THR A 1 833 ? 27.531 -6.825 -21.304 1.00 64.00 833 THR A O 1
ATOM 5736 N N . ASN A 1 834 ? 26.112 -6.594 -23.032 1.00 61.88 834 ASN A N 1
ATOM 5737 C CA . ASN A 1 834 ? 25.917 -8.023 -23.343 1.00 61.88 834 ASN A CA 1
ATOM 5738 C C . ASN A 1 834 ? 26.947 -8.557 -24.358 1.00 61.88 834 ASN A C 1
ATOM 5740 O O . ASN A 1 834 ? 27.311 -7.849 -25.292 1.00 61.88 834 ASN A O 1
ATOM 5744 N N . ALA A 1 835 ? 27.365 -9.823 -24.232 1.00 59.22 835 ALA A N 1
ATOM 5745 C CA . ALA A 1 835 ? 28.227 -10.524 -25.192 1.00 59.22 835 ALA A CA 1
ATOM 5746 C C . ALA A 1 835 ? 27.586 -10.789 -26.575 1.00 59.22 835 ALA A C 1
ATOM 5748 O O . ALA A 1 835 ? 28.309 -11.031 -27.540 1.00 59.22 835 ALA A O 1
ATOM 5749 N N . SER A 1 836 ? 26.258 -10.737 -26.683 1.00 69.38 836 SER A N 1
ATOM 5750 C CA . SER A 1 836 ? 25.480 -10.861 -27.919 1.00 69.38 836 SER A CA 1
ATOM 5751 C C . SER A 1 836 ? 24.887 -9.507 -28.336 1.00 69.38 836 SER A C 1
ATOM 5753 O O . SER A 1 836 ? 24.440 -8.723 -27.501 1.00 69.38 836 SER A O 1
ATOM 5755 N N . SER A 1 837 ? 24.926 -9.192 -29.635 1.00 81.38 837 SER A N 1
ATOM 5756 C CA . SER A 1 837 ? 24.437 -7.912 -30.172 1.00 81.38 837 SER A CA 1
ATOM 5757 C C . SER A 1 837 ? 22.922 -7.747 -29.947 1.00 81.38 837 SER A C 1
ATOM 5759 O O . SER A 1 837 ? 22.160 -8.578 -30.454 1.00 81.38 837 SER A O 1
ATOM 5761 N N . PRO A 1 838 ? 22.435 -6.693 -29.257 1.00 83.56 838 PRO A N 1
ATOM 5762 C CA . PRO A 1 838 ? 21.001 -6.486 -29.053 1.00 83.56 838 PRO A CA 1
ATOM 5763 C C . PRO A 1 838 ? 20.249 -6.250 -30.370 1.00 83.56 838 PRO A C 1
ATOM 5765 O O . PRO A 1 838 ? 20.720 -5.528 -31.254 1.00 83.56 838 PRO A O 1
ATOM 5768 N N . THR A 1 839 ? 19.042 -6.820 -30.475 1.00 87.75 839 THR A N 1
ATOM 5769 C CA . THR A 1 839 ? 18.101 -6.538 -31.568 1.00 87.75 839 THR A CA 1
ATOM 5770 C C . THR A 1 839 ? 17.182 -5.375 -31.203 1.00 87.75 839 THR A C 1
ATOM 5772 O O . THR A 1 839 ? 16.325 -5.493 -30.331 1.00 87.75 839 THR A O 1
ATOM 5775 N N . ILE A 1 840 ? 17.335 -4.255 -31.904 1.00 90.56 840 ILE A N 1
ATOM 5776 C CA . ILE A 1 840 ? 16.490 -3.064 -31.823 1.00 90.56 840 ILE A CA 1
ATOM 5777 C C . ILE A 1 840 ? 15.474 -3.124 -32.967 1.00 90.56 840 ILE A C 1
ATOM 5779 O O . ILE A 1 840 ? 15.828 -2.971 -34.136 1.00 90.56 840 ILE A O 1
ATOM 5783 N N . THR A 1 841 ? 14.203 -3.353 -32.647 1.00 90.56 841 THR A N 1
ATOM 5784 C CA . THR A 1 841 ? 13.118 -3.480 -33.630 1.00 90.56 841 THR A CA 1
ATOM 5785 C C . THR A 1 841 ? 12.318 -2.185 -33.705 1.00 90.56 841 THR A C 1
ATOM 5787 O O . THR A 1 841 ? 11.554 -1.912 -32.796 1.00 90.56 841 THR A O 1
ATOM 5790 N N . THR A 1 842 ? 12.424 -1.382 -34.760 1.00 91.81 842 THR A N 1
ATOM 5791 C CA . THR A 1 842 ? 11.592 -0.171 -34.903 1.00 91.81 842 THR A CA 1
ATOM 5792 C C . THR A 1 842 ? 10.414 -0.449 -35.842 1.00 91.81 842 THR A C 1
ATOM 5794 O O . THR A 1 842 ? 10.609 -0.722 -37.022 1.00 91.81 842 THR A O 1
ATOM 5797 N N . ASN A 1 843 ? 9.183 -0.426 -35.330 1.00 85.69 843 ASN A N 1
ATOM 5798 C CA . ASN A 1 843 ? 7.965 -0.739 -36.096 1.00 85.69 843 ASN A CA 1
ATOM 5799 C C . ASN A 1 843 ? 7.104 0.495 -36.400 1.00 85.69 843 ASN A C 1
ATOM 5801 O O . ASN A 1 843 ? 6.344 0.470 -37.364 1.00 85.69 843 ASN A O 1
ATOM 5805 N N . GLY A 1 844 ? 7.209 1.547 -35.586 1.00 79.50 844 GLY A N 1
ATOM 5806 C CA . GLY A 1 844 ? 6.457 2.786 -35.780 1.00 79.50 844 GLY A CA 1
ATOM 5807 C C . GLY A 1 844 ? 7.042 3.705 -36.861 1.00 79.50 844 GLY A C 1
ATOM 5808 O O . GLY A 1 844 ? 8.159 3.499 -37.339 1.00 79.50 844 GLY A O 1
ATOM 5809 N N . SER A 1 845 ? 6.276 4.734 -37.243 1.00 82.75 845 SER A N 1
ATOM 5810 C CA . SER A 1 845 ? 6.689 5.766 -38.210 1.00 82.75 845 SER A CA 1
ATOM 5811 C C . SER A 1 845 ? 7.694 6.776 -37.647 1.00 82.75 845 SER A C 1
ATOM 5813 O O . SER A 1 845 ? 8.329 7.494 -38.417 1.00 82.75 845 SER A O 1
ATOM 5815 N N . GLY A 1 846 ? 7.833 6.860 -36.322 1.00 86.25 846 GLY A N 1
ATOM 5816 C CA . GLY A 1 846 ? 8.804 7.729 -35.666 1.00 86.25 846 GLY A CA 1
ATOM 5817 C C . GLY A 1 846 ? 10.239 7.217 -35.809 1.00 86.25 846 GLY A C 1
ATOM 5818 O O . GLY A 1 846 ? 10.486 6.015 -35.922 1.00 86.25 846 GLY A O 1
ATOM 5819 N N . THR A 1 847 ? 11.211 8.128 -35.744 1.00 90.94 847 THR A N 1
ATOM 5820 C CA . THR A 1 847 ? 12.633 7.761 -35.668 1.00 90.94 847 THR A CA 1
ATOM 5821 C C . THR A 1 847 ? 13.041 7.553 -34.213 1.00 90.94 847 THR A C 1
ATOM 5823 O O . THR A 1 847 ? 12.868 8.454 -33.389 1.00 90.94 847 THR A O 1
ATOM 5826 N N . LEU A 1 848 ? 13.639 6.401 -33.902 1.00 91.50 848 LEU A N 1
ATOM 5827 C CA . LEU A 1 848 ? 14.381 6.213 -32.656 1.00 91.50 848 LEU A CA 1
ATOM 5828 C C . LEU A 1 848 ? 15.812 6.721 -32.855 1.00 91.50 848 LEU A C 1
ATOM 5830 O O . LEU A 1 848 ? 16.543 6.161 -33.665 1.00 91.50 848 LEU A O 1
ATOM 5834 N N . THR A 1 849 ? 16.227 7.745 -32.117 1.00 90.31 849 THR A N 1
ATOM 5835 C CA . THR A 1 849 ? 17.572 8.329 -32.205 1.00 90.31 849 THR A CA 1
ATOM 5836 C C . THR A 1 849 ? 18.385 7.996 -30.960 1.00 90.31 849 THR A C 1
ATOM 5838 O O . THR A 1 849 ? 17.983 8.345 -29.855 1.00 90.31 849 THR A O 1
ATOM 5841 N N . LEU A 1 850 ? 19.553 7.379 -31.138 1.00 89.06 850 LEU A N 1
ATOM 5842 C CA . LEU A 1 850 ? 20.619 7.302 -30.138 1.00 89.06 850 LEU A CA 1
ATOM 5843 C C . LEU A 1 850 ? 21.598 8.446 -30.429 1.00 89.06 850 LEU A C 1
ATOM 5845 O O . LEU A 1 850 ? 22.377 8.373 -31.385 1.00 89.06 850 LEU A O 1
ATOM 5849 N N . ALA A 1 851 ? 21.490 9.547 -29.679 1.00 83.06 851 ALA A N 1
ATOM 5850 C CA . ALA A 1 851 ? 22.246 10.765 -29.986 1.00 83.06 851 ALA A CA 1
ATOM 5851 C C . ALA A 1 851 ? 23.663 10.762 -29.386 1.00 83.06 851 ALA A C 1
ATOM 5853 O O . ALA A 1 851 ? 24.572 11.346 -29.974 1.00 83.06 851 ALA A O 1
ATOM 5854 N N . GLY A 1 852 ? 23.865 10.099 -28.247 1.00 84.44 852 GLY A N 1
ATOM 5855 C CA . GLY A 1 852 ? 25.171 9.948 -27.610 1.00 84.44 852 GLY A CA 1
ATOM 5856 C C . GLY A 1 852 ? 26.047 8.831 -28.187 1.00 84.44 852 GLY A C 1
ATOM 5857 O O . GLY A 1 852 ? 25.626 8.062 -29.049 1.00 84.44 852 GLY A O 1
ATOM 5858 N N . VAL A 1 853 ? 27.292 8.747 -27.699 1.00 87.00 853 VAL A N 1
ATOM 5859 C CA . VAL A 1 853 ? 28.283 7.733 -28.114 1.00 87.00 853 VAL A CA 1
ATOM 5860 C C . VAL A 1 853 ? 27.838 6.342 -27.676 1.00 87.00 853 VAL A C 1
ATOM 5862 O O . VAL A 1 853 ? 27.836 6.054 -26.484 1.00 87.00 853 VAL A O 1
ATOM 5865 N N . VAL A 1 854 ? 27.530 5.463 -28.626 1.00 87.88 854 VAL A N 1
ATOM 5866 C CA . VAL A 1 854 ? 27.294 4.040 -28.369 1.00 87.88 854 VAL A CA 1
ATOM 5867 C C . VAL A 1 854 ? 28.634 3.306 -28.299 1.00 87.88 854 VAL A C 1
ATOM 5869 O O . VAL A 1 854 ? 29.353 3.207 -29.297 1.00 87.88 854 VAL A O 1
ATOM 5872 N N . ALA A 1 855 ? 28.972 2.783 -27.124 1.00 83.81 855 ALA A N 1
ATOM 5873 C CA . ALA A 1 855 ? 30.194 2.038 -26.856 1.00 83.81 855 ALA A CA 1
ATOM 5874 C C . ALA A 1 855 ? 29.891 0.551 -26.633 1.00 83.81 855 ALA A C 1
ATOM 5876 O O . ALA A 1 855 ? 29.000 0.190 -25.866 1.00 83.81 855 ALA A O 1
ATOM 5877 N N . GLY A 1 856 ? 30.650 -0.315 -27.305 1.00 70.44 856 GLY A N 1
ATOM 5878 C CA . GLY A 1 856 ? 30.638 -1.755 -27.050 1.00 70.44 856 GLY A CA 1
ATOM 5879 C C . GLY A 1 856 ? 31.673 -2.085 -25.984 1.00 70.44 856 GLY A C 1
ATOM 5880 O O . GLY A 1 856 ? 32.835 -1.721 -26.152 1.00 70.44 856 GLY A O 1
ATOM 5881 N N . GLY A 1 857 ? 31.264 -2.739 -24.898 1.00 61.34 857 GLY A N 1
ATOM 5882 C CA . GLY A 1 857 ? 32.186 -3.157 -23.845 1.00 61.34 857 GLY A CA 1
ATOM 5883 C C . GLY A 1 857 ? 31.590 -3.038 -22.451 1.00 61.34 857 GLY A C 1
ATOM 5884 O O . GLY A 1 857 ? 31.890 -2.101 -21.715 1.00 61.34 857 GLY A O 1
ATOM 5885 N N . GLY A 1 858 ? 30.804 -4.037 -22.052 1.00 54.31 858 GLY A N 1
ATOM 5886 C CA . GLY A 1 858 ? 30.735 -4.394 -20.637 1.00 54.31 858 GLY A CA 1
ATOM 5887 C C . GLY A 1 858 ? 32.102 -4.886 -20.144 1.00 54.31 858 GLY A C 1
ATOM 5888 O O . GLY A 1 858 ? 33.003 -5.174 -20.934 1.00 54.31 858 GLY A O 1
ATOM 5889 N N . THR A 1 859 ? 32.246 -5.056 -18.832 1.00 47.34 859 THR A N 1
ATOM 5890 C CA . THR A 1 859 ? 33.448 -5.541 -18.116 1.00 47.34 859 THR A CA 1
ATOM 5891 C C . THR A 1 859 ? 34.012 -6.901 -18.584 1.00 47.34 859 THR A C 1
ATOM 5893 O O . THR A 1 859 ? 34.982 -7.384 -18.006 1.00 47.34 859 THR A O 1
ATOM 5896 N N . SER A 1 860 ? 33.441 -7.520 -19.624 1.00 49.47 860 SER A N 1
ATOM 5897 C CA . SER A 1 860 ? 33.733 -8.875 -20.105 1.00 49.47 860 SER A CA 1
ATOM 5898 C C . SER A 1 860 ? 34.507 -8.964 -21.437 1.00 49.47 860 SER A C 1
ATOM 5900 O O . SER A 1 860 ? 34.771 -10.075 -21.890 1.00 49.47 860 SER A O 1
ATOM 5902 N N . GLY A 1 861 ? 34.888 -7.853 -22.082 1.00 52.75 861 GLY A N 1
ATOM 5903 C CA . GLY A 1 861 ? 35.817 -7.876 -23.230 1.00 52.75 861 GLY A CA 1
ATOM 5904 C C . GLY A 1 861 ? 35.304 -8.501 -24.543 1.00 52.75 861 GLY A C 1
ATOM 5905 O O . GLY A 1 861 ? 36.113 -8.827 -25.407 1.00 52.75 861 GLY A O 1
ATOM 5906 N N . THR A 1 862 ? 33.992 -8.679 -24.718 1.00 57.91 862 THR A N 1
ATOM 5907 C CA . THR A 1 862 ? 33.368 -9.220 -25.942 1.00 57.91 862 THR A CA 1
ATOM 5908 C C . THR A 1 862 ? 32.925 -8.113 -26.916 1.00 57.91 862 THR A C 1
ATOM 5910 O O . THR A 1 862 ? 32.436 -7.062 -26.507 1.00 57.91 862 THR A O 1
ATOM 5913 N N . ASN A 1 863 ? 33.106 -8.338 -28.227 1.00 66.50 863 ASN A N 1
ATOM 5914 C CA . ASN A 1 863 ? 32.788 -7.387 -29.306 1.00 66.50 863 ASN A CA 1
ATOM 5915 C C . ASN A 1 863 ? 31.271 -7.303 -29.587 1.00 66.50 863 ASN A C 1
ATOM 5917 O O . ASN A 1 863 ? 30.781 -7.908 -30.540 1.00 66.50 863 ASN A O 1
ATOM 5921 N N . SER A 1 864 ? 30.514 -6.547 -28.793 1.00 79.19 864 SER A N 1
ATOM 5922 C CA . SER A 1 864 ? 29.070 -6.341 -29.012 1.00 79.19 864 SER A CA 1
ATOM 5923 C C . SER A 1 864 ? 28.793 -5.368 -30.170 1.00 79.19 864 SER A C 1
ATOM 5925 O O . SER A 1 864 ? 29.487 -4.358 -30.317 1.00 79.19 864 SER A O 1
ATOM 5927 N N . GLY A 1 865 ? 27.790 -5.663 -31.003 1.00 87.62 865 GLY A N 1
ATOM 5928 C CA . GLY A 1 865 ? 27.306 -4.819 -32.110 1.00 87.62 865 GLY A CA 1
ATOM 5929 C C . GLY A 1 865 ? 25.818 -4.469 -31.979 1.00 87.62 865 GLY A C 1
ATOM 5930 O O . GLY A 1 865 ? 25.236 -4.654 -30.917 1.00 87.62 865 GLY A O 1
ATOM 5931 N N . ILE A 1 866 ? 25.173 -3.996 -33.049 1.00 91.00 866 ILE A N 1
ATOM 5932 C CA . ILE A 1 866 ? 23.726 -3.690 -33.085 1.00 91.00 866 ILE A CA 1
ATOM 5933 C C . ILE A 1 866 ? 23.046 -4.503 -34.187 1.00 91.00 866 ILE A C 1
ATOM 5935 O O . ILE A 1 866 ? 23.526 -4.540 -35.320 1.00 91.00 866 ILE A O 1
ATOM 5939 N N . ILE A 1 867 ? 21.890 -5.101 -33.888 1.00 92.12 867 ILE A N 1
ATOM 5940 C CA . ILE A 1 867 ? 20.992 -5.694 -34.886 1.00 92.12 867 ILE A CA 1
ATOM 5941 C C . ILE A 1 867 ? 19.744 -4.809 -34.996 1.00 92.12 867 ILE A C 1
ATOM 5943 O O . ILE A 1 867 ? 19.047 -4.586 -34.017 1.00 92.12 867 ILE A O 1
ATOM 5947 N N . LYS A 1 868 ? 19.424 -4.309 -36.186 1.00 94.50 868 LYS A N 1
ATOM 5948 C CA . LYS A 1 868 ? 18.230 -3.508 -36.477 1.00 94.50 868 LYS A CA 1
ATOM 5949 C C . LYS A 1 868 ? 17.163 -4.363 -37.160 1.00 94.50 868 LYS A C 1
ATOM 5951 O O . LYS A 1 868 ? 17.418 -4.913 -38.227 1.00 94.50 868 LYS A O 1
ATOM 5956 N N . ALA A 1 869 ? 15.957 -4.411 -36.601 1.00 92.44 869 ALA A N 1
ATOM 5957 C CA . ALA A 1 869 ? 14.771 -5.047 -37.182 1.00 92.44 869 ALA A CA 1
ATOM 5958 C C . ALA A 1 869 ? 13.578 -4.066 -37.255 1.00 92.44 869 ALA A C 1
ATOM 5960 O O . ALA A 1 869 ? 13.684 -2.917 -36.824 1.00 92.44 869 ALA A O 1
ATOM 5961 N N . GLY A 1 870 ? 12.445 -4.504 -37.813 1.00 92.19 870 GLY A N 1
ATOM 5962 C CA . GLY A 1 870 ? 11.253 -3.665 -38.026 1.00 92.19 870 GLY A CA 1
ATOM 5963 C C . GLY A 1 870 ? 11.400 -2.632 -39.157 1.00 92.19 870 GLY A C 1
ATOM 5964 O O . GLY A 1 870 ? 12.511 -2.321 -39.576 1.00 92.19 870 GLY A O 1
ATOM 5965 N N . ALA A 1 871 ? 10.283 -2.128 -39.687 1.00 91.06 871 ALA A N 1
ATOM 5966 C CA . ALA A 1 871 ? 10.262 -1.295 -40.897 1.00 91.06 871 ALA A CA 1
ATOM 5967 C C . ALA A 1 871 ? 10.704 0.174 -40.694 1.00 91.06 871 ALA A C 1
ATOM 5969 O O . ALA A 1 871 ? 11.032 0.845 -41.669 1.00 91.06 871 ALA A O 1
ATOM 5970 N N . GLY A 1 872 ? 10.721 0.677 -39.456 1.00 92.94 872 GLY A N 1
ATOM 5971 C CA . GLY A 1 872 ? 11.025 2.075 -39.133 1.00 92.94 872 GLY A CA 1
ATOM 5972 C C . GLY A 1 872 ? 12.520 2.423 -39.154 1.00 92.94 872 GLY A C 1
ATOM 5973 O O . GLY A 1 872 ? 13.376 1.610 -39.527 1.00 92.94 872 GLY A O 1
ATOM 5974 N N . THR A 1 873 ? 12.854 3.619 -38.658 1.00 93.38 873 THR A N 1
ATOM 5975 C CA . THR A 1 873 ? 14.219 4.182 -38.686 1.00 93.38 873 THR A CA 1
ATOM 5976 C C . THR A 1 873 ? 14.895 4.154 -37.312 1.00 93.38 873 THR A C 1
ATOM 5978 O O . THR A 1 873 ? 14.299 4.553 -36.310 1.00 93.38 873 THR A O 1
ATOM 5981 N N . LEU A 1 874 ? 16.155 3.712 -37.270 1.00 94.88 874 LEU A N 1
ATOM 5982 C CA . LEU A 1 874 ? 17.071 3.868 -36.133 1.00 94.88 874 LEU A CA 1
ATOM 5983 C C . LEU A 1 874 ? 18.182 4.853 -36.518 1.00 94.88 874 LEU A C 1
ATOM 5985 O O . LEU A 1 874 ? 18.941 4.577 -37.441 1.00 94.88 874 LEU A O 1
ATOM 5989 N N . ALA A 1 875 ? 18.301 5.975 -35.814 1.00 93.50 875 ALA A N 1
ATOM 5990 C CA . ALA A 1 875 ? 19.362 6.952 -36.025 1.00 93.50 875 ALA A CA 1
ATOM 5991 C C . ALA A 1 875 ? 20.498 6.771 -35.004 1.00 93.50 875 ALA A C 1
ATOM 5993 O O . ALA A 1 875 ? 20.268 6.827 -33.798 1.00 93.50 875 ALA A O 1
ATOM 5994 N N . LEU A 1 876 ? 21.723 6.565 -35.488 1.00 92.88 876 LEU A N 1
ATOM 5995 C CA . LEU A 1 876 ? 22.943 6.376 -34.702 1.00 92.88 876 LEU A CA 1
ATOM 5996 C C . LEU A 1 876 ? 23.862 7.591 -34.883 1.00 92.88 876 LEU A C 1
ATOM 5998 O O . LEU A 1 876 ? 24.824 7.544 -35.643 1.00 92.88 876 LEU A O 1
ATOM 6002 N N . ASN A 1 877 ? 23.545 8.700 -34.216 1.00 88.56 877 ASN A N 1
ATOM 6003 C CA . ASN A 1 877 ? 24.154 10.000 -34.528 1.00 88.56 877 ASN A CA 1
ATOM 6004 C C . ASN A 1 877 ? 25.419 10.317 -33.710 1.00 88.56 877 ASN A C 1
ATOM 6006 O O . ASN A 1 877 ? 26.136 11.264 -34.039 1.00 88.56 877 ASN A O 1
ATOM 6010 N N . GLY A 1 878 ? 25.709 9.534 -32.667 1.00 87.81 878 GLY A N 1
ATOM 6011 C CA . GLY A 1 878 ? 26.938 9.650 -31.883 1.00 87.81 878 GLY A CA 1
ATOM 6012 C C . GLY A 1 878 ? 28.199 9.197 -32.631 1.00 87.81 878 GLY A C 1
ATOM 6013 O O . GLY A 1 878 ? 28.143 8.500 -33.645 1.00 87.81 878 GLY A O 1
ATOM 6014 N N . THR A 1 879 ? 29.370 9.568 -32.104 1.00 89.38 879 THR A N 1
ATOM 6015 C CA . THR A 1 879 ? 30.672 9.028 -32.541 1.00 89.38 879 THR A CA 1
ATOM 6016 C C . THR A 1 879 ? 30.857 7.630 -31.948 1.00 89.38 879 THR A C 1
ATOM 6018 O O . THR A 1 879 ? 31.511 7.468 -30.920 1.00 89.38 879 THR A O 1
ATOM 6021 N N . ASN A 1 880 ? 30.211 6.627 -32.535 1.00 90.88 880 ASN A N 1
ATOM 6022 C CA . ASN A 1 880 ? 30.074 5.306 -31.923 1.00 90.88 880 ASN A CA 1
ATOM 6023 C C . ASN A 1 880 ? 31.366 4.474 -32.014 1.00 90.88 880 ASN A C 1
ATOM 6025 O O . ASN A 1 880 ? 32.096 4.536 -33.002 1.00 90.88 880 ASN A O 1
ATOM 6029 N N . THR A 1 881 ? 31.650 3.676 -30.980 1.00 89.69 881 THR A N 1
ATOM 6030 C CA . THR A 1 881 ? 32.923 2.939 -30.823 1.00 89.69 881 THR A CA 1
ATOM 6031 C C . THR A 1 881 ? 32.763 1.420 -30.730 1.00 89.69 881 THR A C 1
ATOM 6033 O O . THR A 1 881 ? 33.763 0.708 -30.650 1.00 89.69 881 THR A O 1
ATOM 6036 N N . PHE A 1 882 ? 31.536 0.892 -30.769 1.00 89.19 882 PHE A N 1
ATOM 6037 C CA . PHE A 1 882 ? 31.290 -0.553 -30.734 1.00 89.19 882 PHE A CA 1
ATOM 6038 C C . PHE A 1 882 ? 31.936 -1.297 -31.920 1.00 89.19 882 PHE A C 1
ATOM 6040 O O . PHE A 1 882 ? 31.999 -0.795 -33.047 1.00 89.19 882 PHE A O 1
ATOM 6047 N N . THR A 1 883 ? 32.427 -2.512 -31.661 1.00 87.50 883 THR A N 1
ATOM 6048 C CA . THR A 1 883 ? 33.265 -3.295 -32.589 1.00 87.50 883 THR A CA 1
ATOM 6049 C C . THR A 1 883 ? 32.546 -4.502 -33.199 1.00 87.50 883 THR A C 1
ATOM 6051 O O . THR A 1 883 ? 33.019 -5.037 -34.198 1.00 87.50 883 THR A O 1
ATOM 6054 N N . GLY A 1 884 ? 31.396 -4.926 -32.655 1.00 86.12 884 GLY A N 1
ATOM 6055 C CA . GLY A 1 884 ? 30.633 -6.084 -33.153 1.00 86.12 884 GLY A CA 1
ATOM 6056 C C . GLY A 1 884 ? 29.852 -5.848 -34.453 1.00 86.12 884 GLY A C 1
ATOM 6057 O O . GLY A 1 884 ? 29.221 -6.769 -34.962 1.00 86.12 884 GLY A O 1
ATOM 6058 N N . GLY A 1 885 ? 29.894 -4.630 -35.003 1.00 89.94 885 GLY A N 1
ATOM 6059 C CA . GLY A 1 885 ? 29.271 -4.274 -36.283 1.00 89.94 885 GLY A CA 1
ATOM 6060 C C . GLY A 1 885 ? 27.788 -3.898 -36.201 1.00 89.94 885 GLY A C 1
ATOM 6061 O O . GLY A 1 885 ? 27.167 -3.953 -35.140 1.00 89.94 885 GLY A O 1
ATOM 6062 N N . THR A 1 886 ? 27.225 -3.491 -37.340 1.00 94.25 886 THR A N 1
ATOM 6063 C CA . THR A 1 886 ? 25.814 -3.090 -37.484 1.00 94.25 886 THR A CA 1
ATOM 6064 C C . THR A 1 886 ? 25.117 -4.009 -38.485 1.00 94.25 886 THR A C 1
ATOM 6066 O O . THR A 1 886 ? 25.460 -4.011 -39.662 1.00 94.25 886 THR A O 1
ATOM 6069 N N . THR A 1 887 ? 24.119 -4.775 -38.054 1.00 94.31 887 THR A N 1
ATOM 6070 C CA . THR A 1 887 ? 23.328 -5.662 -38.924 1.00 94.31 887 THR A CA 1
ATOM 6071 C C . THR A 1 887 ? 21.937 -5.081 -39.144 1.00 94.31 887 THR A C 1
ATOM 6073 O O . THR A 1 887 ? 21.199 -4.890 -38.186 1.00 94.31 887 THR A O 1
ATOM 6076 N N . VAL A 1 888 ? 21.539 -4.830 -40.389 1.00 96.06 888 VAL A N 1
ATOM 6077 C CA . VAL A 1 888 ? 20.223 -4.294 -40.763 1.00 96.06 888 VAL A CA 1
ATOM 6078 C C . VAL A 1 888 ? 19.378 -5.399 -41.384 1.00 96.06 888 VAL A C 1
ATOM 6080 O O . VAL A 1 888 ? 19.608 -5.817 -42.517 1.00 96.06 888 VAL A O 1
ATOM 6083 N N . LYS A 1 889 ? 18.384 -5.874 -40.634 1.00 93.69 889 LYS A N 1
ATOM 6084 C CA . LYS A 1 889 ? 17.439 -6.920 -41.044 1.00 93.69 889 LYS A CA 1
ATOM 6085 C C . LYS A 1 889 ? 16.202 -6.357 -41.749 1.00 93.69 889 LYS A C 1
ATOM 6087 O O . LYS A 1 889 ? 15.679 -6.992 -42.658 1.00 93.69 889 LYS A O 1
ATOM 6092 N N . ASN A 1 890 ? 15.724 -5.189 -41.317 1.00 93.56 890 ASN A N 1
ATOM 6093 C CA . ASN A 1 890 ? 14.576 -4.483 -41.895 1.00 93.56 890 ASN A CA 1
ATOM 6094 C C . ASN A 1 890 ? 14.663 -2.972 -41.584 1.00 93.56 890 ASN A C 1
ATOM 6096 O O . ASN A 1 890 ? 15.231 -2.575 -40.556 1.00 93.56 890 ASN A O 1
ATOM 6100 N N . GLY A 1 891 ? 14.075 -2.146 -42.446 1.00 94.06 891 GLY A N 1
ATOM 6101 C CA . GLY A 1 891 ? 13.974 -0.698 -42.288 1.00 94.06 891 GLY A CA 1
ATOM 6102 C C . GLY A 1 891 ? 15.297 0.025 -42.531 1.00 94.06 891 GLY A C 1
ATOM 6103 O O . GLY A 1 891 ? 16.153 -0.445 -43.283 1.00 94.06 891 GLY A O 1
ATOM 6104 N N . VAL A 1 892 ? 15.464 1.183 -41.889 1.00 94.25 892 VAL A N 1
ATOM 6105 C CA . VAL A 1 892 ? 16.602 2.085 -42.123 1.00 94.25 892 VAL A CA 1
ATOM 6106 C C . VAL A 1 892 ? 17.451 2.232 -40.859 1.00 94.25 892 VAL A C 1
ATOM 6108 O O . VAL A 1 892 ? 16.917 2.460 -39.771 1.00 94.25 892 VAL A O 1
ATOM 6111 N N . VAL A 1 893 ? 18.777 2.155 -41.000 1.00 96.00 893 VAL A N 1
ATOM 6112 C CA . VAL A 1 893 ? 19.718 2.736 -40.028 1.00 96.00 893 VAL A CA 1
ATOM 6113 C C . VAL A 1 893 ? 20.312 4.005 -40.626 1.00 96.00 893 VAL A C 1
ATOM 6115 O O . VAL A 1 893 ? 20.961 3.948 -41.669 1.00 96.00 893 VAL A O 1
ATOM 6118 N N . SER A 1 894 ? 20.093 5.149 -39.983 1.00 93.00 894 SER A N 1
ATOM 6119 C CA . SER A 1 894 ? 20.613 6.441 -40.434 1.00 93.00 894 SER A CA 1
ATOM 6120 C C . SER A 1 894 ? 21.718 6.965 -39.522 1.00 93.00 894 SER A C 1
ATOM 6122 O O . SER A 1 894 ? 21.693 6.728 -38.318 1.00 93.00 894 SER A O 1
ATOM 6124 N N . THR A 1 895 ? 22.651 7.739 -40.063 1.00 91.31 895 THR A N 1
ATOM 6125 C CA . THR A 1 895 ? 23.654 8.454 -39.262 1.00 91.31 895 THR A CA 1
ATOM 6126 C C . THR A 1 895 ? 23.940 9.844 -39.821 1.00 91.31 895 THR A C 1
ATOM 6128 O O . THR A 1 895 ? 23.959 10.048 -41.035 1.00 91.31 895 THR A O 1
ATOM 6131 N N . THR A 1 896 ? 24.216 10.792 -38.928 1.00 87.12 896 THR A N 1
ATOM 6132 C CA . THR A 1 896 ? 24.798 12.107 -39.243 1.00 87.12 896 THR A CA 1
ATOM 6133 C C . THR A 1 896 ? 26.296 12.192 -38.912 1.00 87.12 896 THR A C 1
ATOM 6135 O O . THR A 1 896 ? 26.895 13.255 -39.059 1.00 87.12 896 THR A O 1
ATOM 6138 N N . ASN A 1 897 ? 26.920 11.095 -38.472 1.00 87.06 897 ASN A N 1
ATOM 6139 C CA . ASN A 1 897 ? 28.321 11.016 -38.054 1.00 87.06 897 ASN A CA 1
ATOM 6140 C C . ASN A 1 897 ? 29.080 9.914 -38.819 1.00 87.06 897 ASN A C 1
ATOM 6142 O O . ASN A 1 897 ? 28.556 8.815 -39.019 1.00 87.06 897 ASN A O 1
ATOM 6146 N N . ALA A 1 898 ? 30.333 10.188 -39.200 1.00 85.69 898 ALA A N 1
ATOM 6147 C CA . ALA A 1 898 ? 31.207 9.252 -39.914 1.00 85.69 898 ALA A CA 1
ATOM 6148 C C . ALA A 1 898 ? 31.449 7.933 -39.152 1.00 85.69 898 ALA A C 1
ATOM 6150 O O . ALA A 1 898 ? 31.544 6.876 -39.768 1.00 85.69 898 ALA A O 1
ATOM 6151 N N . ALA A 1 899 ? 31.498 7.984 -37.816 1.00 89.69 899 ALA A N 1
ATOM 6152 C CA . ALA A 1 899 ? 31.655 6.818 -36.944 1.00 89.69 899 ALA A CA 1
ATOM 6153 C C . ALA A 1 899 ? 30.312 6.259 -36.431 1.00 89.69 899 ALA A C 1
ATOM 6155 O O . ALA A 1 899 ? 30.291 5.424 -35.531 1.00 89.69 899 ALA A O 1
ATOM 6156 N N . GLY A 1 900 ? 29.171 6.702 -36.975 1.00 90.81 900 GLY A N 1
ATOM 6157 C CA . GLY A 1 900 ? 27.851 6.321 -36.458 1.00 90.81 900 GLY A CA 1
ATOM 6158 C C . GLY A 1 900 ? 27.542 4.823 -36.545 1.00 90.81 900 GLY A C 1
ATOM 6159 O O . GLY A 1 900 ? 26.806 4.295 -35.718 1.00 90.81 900 GLY A O 1
ATOM 6160 N N . PHE A 1 901 ? 28.150 4.089 -37.478 1.00 92.38 901 PHE A N 1
ATOM 6161 C CA . PHE A 1 901 ? 27.971 2.634 -37.585 1.00 92.38 901 PHE A CA 1
ATOM 6162 C C . PHE A 1 901 ? 28.928 1.814 -36.698 1.00 92.38 901 PHE A C 1
ATOM 6164 O O . PHE A 1 901 ? 28.927 0.582 -36.783 1.00 92.38 901 PHE A O 1
ATOM 6171 N N . GLY A 1 902 ? 29.736 2.472 -35.858 1.00 91.88 902 GLY A N 1
ATOM 6172 C CA . GLY A 1 902 ? 30.806 1.838 -35.089 1.00 91.88 902 GLY A CA 1
ATOM 6173 C C . GLY A 1 902 ? 32.025 1.513 -35.957 1.00 91.88 902 GLY A C 1
ATOM 6174 O O . GLY A 1 902 ? 32.180 2.039 -37.058 1.00 91.88 902 GLY A O 1
ATOM 6175 N N . THR A 1 903 ? 32.901 0.633 -35.472 1.00 89.50 903 THR A N 1
ATOM 6176 C CA . THR A 1 903 ? 34.137 0.230 -36.179 1.00 89.50 903 THR A CA 1
ATOM 6177 C C . THR A 1 903 ? 34.051 -1.153 -36.834 1.00 89.50 903 THR A C 1
ATOM 6179 O O . THR A 1 903 ? 34.885 -1.489 -37.673 1.00 89.50 903 THR A O 1
ATOM 6182 N N . GLY A 1 904 ? 33.042 -1.955 -36.479 1.00 90.44 904 GLY A N 1
ATOM 6183 C CA . GLY A 1 904 ? 32.806 -3.280 -37.066 1.00 90.44 904 GLY A CA 1
ATOM 6184 C C . GLY A 1 904 ? 32.160 -3.232 -38.458 1.00 90.44 904 GLY A C 1
ATOM 6185 O O . GLY A 1 904 ? 31.778 -2.176 -38.952 1.00 90.44 904 GLY A O 1
ATOM 6186 N N . SER A 1 905 ? 32.003 -4.383 -39.112 1.00 93.25 905 SER A N 1
ATOM 6187 C CA . SER A 1 905 ? 31.359 -4.470 -40.435 1.00 93.25 905 SER A CA 1
ATOM 6188 C C . SER A 1 905 ? 29.863 -4.124 -40.401 1.00 93.25 905 SER A C 1
ATOM 6190 O O . SER A 1 905 ? 29.185 -4.369 -39.401 1.00 93.25 905 SER A O 1
ATOM 6192 N N . ILE A 1 906 ? 29.328 -3.626 -41.515 1.00 96.38 906 ILE A N 1
ATOM 6193 C CA . ILE A 1 906 ? 27.896 -3.390 -41.725 1.00 96.38 906 ILE A CA 1
ATOM 6194 C C . ILE A 1 906 ? 27.329 -4.540 -42.558 1.00 96.38 906 ILE A C 1
ATOM 6196 O O . ILE A 1 906 ? 27.822 -4.803 -43.649 1.00 96.38 906 ILE A O 1
ATOM 6200 N N . THR A 1 907 ? 26.273 -5.197 -42.087 1.00 95.50 907 THR A N 1
ATOM 6201 C CA . THR A 1 907 ? 25.556 -6.234 -42.845 1.00 95.50 907 THR A CA 1
ATOM 6202 C C . THR A 1 907 ? 24.163 -5.735 -43.221 1.00 95.50 907 THR A C 1
ATOM 6204 O O . THR A 1 907 ? 23.424 -5.299 -42.344 1.00 95.50 907 THR A O 1
ATOM 6207 N N . ILE A 1 908 ? 23.774 -5.798 -44.497 1.00 96.31 908 ILE A N 1
ATOM 6208 C CA . ILE A 1 908 ? 22.472 -5.316 -44.991 1.00 96.31 908 ILE A CA 1
ATOM 6209 C C . ILE A 1 908 ? 21.660 -6.482 -45.562 1.00 96.31 908 ILE A C 1
ATOM 6211 O O . ILE A 1 908 ? 22.100 -7.174 -46.480 1.00 96.31 908 ILE A O 1
ATOM 6215 N N . GLY A 1 909 ? 20.443 -6.666 -45.049 1.00 90.00 909 GLY A N 1
ATOM 6216 C CA . GLY A 1 909 ? 19.477 -7.641 -45.550 1.00 90.00 909 GLY A CA 1
ATOM 6217 C C . GLY A 1 909 ? 19.607 -9.047 -44.962 1.00 90.00 909 GLY A C 1
ATOM 6218 O O . GLY A 1 909 ? 19.181 -9.991 -45.620 1.00 90.00 909 GLY A O 1
ATOM 6219 N N . ASP A 1 910 ? 20.168 -9.189 -43.757 1.00 82.44 910 ASP A N 1
ATOM 6220 C CA . ASP A 1 910 ? 20.332 -10.466 -43.034 1.00 82.44 910 ASP A CA 1
ATOM 6221 C C . ASP A 1 910 ? 18.991 -11.019 -42.497 1.00 82.44 910 ASP A C 1
ATOM 6223 O O . ASP A 1 910 ? 18.705 -11.025 -41.297 1.00 82.44 910 ASP A O 1
ATOM 6227 N N . THR A 1 911 ? 18.099 -11.418 -43.409 1.00 75.50 911 THR A N 1
ATOM 6228 C CA . THR A 1 911 ? 16.830 -12.101 -43.107 1.00 75.50 911 THR A CA 1
ATOM 6229 C C . THR A 1 911 ? 16.520 -13.157 -44.157 1.00 75.50 911 THR A C 1
AT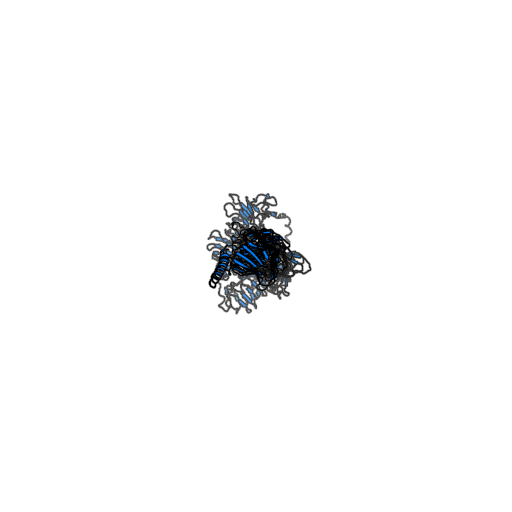OM 6231 O O . THR A 1 911 ? 16.970 -13.052 -45.290 1.00 75.50 911 THR A O 1
ATOM 6234 N N . SER A 1 912 ? 15.684 -14.137 -43.813 1.00 77.38 912 SER A N 1
ATOM 6235 C CA . SER A 1 912 ? 15.127 -15.117 -44.756 1.00 77.38 912 SER A CA 1
ATOM 6236 C C . SER A 1 912 ? 13.887 -14.615 -45.524 1.00 77.38 912 SER A C 1
ATOM 6238 O O . SER A 1 912 ? 13.190 -15.411 -46.148 1.00 77.38 912 SER A O 1
ATOM 6240 N N . GLY A 1 913 ? 13.552 -13.319 -45.434 1.00 83.75 913 GLY A N 1
ATOM 6241 C CA . GLY A 1 913 ? 12.266 -12.759 -45.877 1.00 83.75 913 GLY A CA 1
ATOM 6242 C C . GLY A 1 913 ? 12.356 -11.741 -47.019 1.00 83.75 913 GLY A C 1
ATOM 6243 O O . GLY A 1 913 ? 13.372 -11.618 -47.696 1.00 83.75 913 GLY A O 1
ATOM 6244 N N . SER A 1 914 ? 11.279 -10.979 -47.225 1.00 88.31 914 SER A N 1
ATOM 6245 C CA . SER A 1 914 ? 11.151 -9.938 -48.265 1.00 88.31 914 SER A CA 1
ATOM 6246 C C . SER A 1 914 ? 11.337 -8.509 -47.737 1.00 88.31 914 SER A C 1
ATOM 6248 O O . SER A 1 914 ? 10.896 -7.547 -48.359 1.00 88.31 914 SER A O 1
ATOM 6250 N N . ASN A 1 915 ? 11.935 -8.360 -46.555 1.00 91.62 915 ASN A N 1
ATOM 6251 C CA . ASN A 1 915 ? 12.090 -7.065 -45.900 1.00 91.62 915 ASN A CA 1
ATOM 6252 C C . ASN A 1 915 ? 13.188 -6.228 -46.564 1.00 91.62 915 ASN A C 1
ATOM 6254 O O . ASN A 1 915 ? 14.301 -6.717 -46.775 1.00 91.62 915 ASN A O 1
ATOM 6258 N N . ASN A 1 916 ? 12.889 -4.955 -46.824 1.00 92.81 916 ASN A N 1
ATOM 6259 C CA . ASN A 1 916 ? 13.867 -3.988 -47.312 1.00 92.81 916 ASN A CA 1
ATOM 6260 C C . ASN A 1 916 ? 14.792 -3.568 -46.166 1.00 92.81 916 ASN A C 1
ATOM 6262 O O . ASN A 1 916 ? 14.337 -3.350 -45.043 1.00 92.81 916 ASN A O 1
ATOM 6266 N N . ALA A 1 917 ? 16.084 -3.441 -46.445 1.00 95.50 917 ALA A N 1
ATOM 6267 C CA . ALA A 1 917 ? 17.085 -3.056 -45.460 1.00 95.50 917 ALA A CA 1
ATOM 6268 C C . ALA A 1 917 ? 17.996 -1.984 -46.048 1.00 95.50 917 ALA A C 1
ATOM 6270 O O . ALA A 1 917 ? 18.581 -2.179 -47.115 1.00 95.50 917 ALA A O 1
ATOM 6271 N N . SER A 1 918 ? 18.142 -0.873 -45.332 1.00 95.00 918 SER A N 1
ATOM 6272 C CA . SER A 1 918 ? 18.882 0.281 -45.828 1.00 95.00 918 SER A CA 1
ATOM 6273 C C . SER A 1 918 ? 19.811 0.858 -44.771 1.00 95.00 918 SER A C 1
ATOM 6275 O O . SER A 1 918 ? 19.453 0.952 -43.595 1.00 95.00 918 SER A O 1
ATOM 6277 N N . ILE A 1 919 ? 20.976 1.328 -45.209 1.00 95.38 919 ILE A N 1
ATOM 6278 C CA . ILE A 1 919 ? 21.741 2.329 -44.464 1.00 95.38 919 ILE A CA 1
ATOM 6279 C C . ILE A 1 919 ? 21.606 3.680 -45.153 1.00 95.38 919 ILE A C 1
ATOM 6281 O O . ILE A 1 919 ? 21.557 3.741 -46.380 1.00 95.38 919 ILE A O 1
ATOM 6285 N N . SER A 1 920 ? 21.546 4.751 -44.369 1.00 91.19 920 SER A N 1
ATOM 6286 C CA . SER A 1 920 ? 21.464 6.114 -44.886 1.00 91.19 920 SER A CA 1
ATOM 6287 C C . SER A 1 920 ? 22.467 7.019 -44.188 1.00 91.19 920 SER A C 1
ATOM 6289 O O . SER A 1 920 ? 22.496 7.092 -42.958 1.00 91.19 920 SER A O 1
ATOM 6291 N N . THR A 1 921 ? 23.260 7.759 -44.949 1.00 87.56 921 THR A N 1
ATOM 6292 C CA . THR A 1 921 ? 24.013 8.897 -44.414 1.00 87.56 921 THR A CA 1
ATOM 6293 C C . THR A 1 921 ? 23.210 10.176 -44.613 1.00 87.56 921 THR A C 1
ATOM 6295 O O . THR A 1 921 ? 22.546 10.364 -45.630 1.00 87.56 921 THR A O 1
ATOM 6298 N N . ASN A 1 922 ? 23.236 11.041 -43.606 1.00 77.44 922 ASN A N 1
ATOM 6299 C CA . ASN A 1 922 ? 22.694 12.399 -43.654 1.00 77.44 922 ASN A CA 1
ATOM 6300 C C . ASN A 1 922 ? 23.716 13.386 -43.062 1.00 77.44 922 ASN A C 1
ATOM 6302 O O . ASN A 1 922 ? 23.381 14.347 -42.373 1.00 77.44 922 ASN A O 1
ATOM 6306 N N . SER A 1 923 ? 24.998 13.072 -43.233 1.00 63.69 923 SER A N 1
ATOM 6307 C CA . SER A 1 923 ? 26.110 13.883 -42.764 1.00 63.69 923 SER A CA 1
ATOM 6308 C C . SER A 1 923 ? 26.644 14.716 -43.921 1.00 63.69 923 SER A C 1
ATOM 6310 O O . SER A 1 923 ? 26.685 14.253 -45.057 1.00 63.69 923 SER A O 1
ATOM 6312 N N . GLY A 1 924 ? 27.058 15.952 -43.646 1.00 64.00 924 GLY A N 1
ATOM 6313 C CA . GLY A 1 924 ? 27.539 16.896 -44.659 1.00 64.00 924 GLY A CA 1
ATOM 6314 C C . GLY A 1 924 ? 28.911 16.555 -45.265 1.00 64.00 924 GLY A C 1
ATOM 6315 O O . GLY A 1 924 ? 29.789 17.408 -45.287 1.00 64.00 924 GLY A O 1
ATOM 6316 N N . GLY A 1 925 ? 29.107 15.321 -45.740 1.00 70.50 925 GLY A N 1
ATOM 6317 C CA . GLY A 1 925 ? 30.332 14.809 -46.356 1.00 70.50 925 GLY A CA 1
ATOM 6318 C C . GLY A 1 925 ? 31.225 14.023 -45.391 1.00 70.50 925 GLY A C 1
ATOM 6319 O O . GLY A 1 925 ? 32.120 14.575 -44.757 1.00 70.50 925 GLY A O 1
ATOM 6320 N N . SER A 1 926 ? 30.986 12.715 -45.257 1.00 82.94 926 SER A N 1
ATOM 6321 C CA . SER A 1 926 ? 31.728 11.824 -44.344 1.00 82.94 926 SER A CA 1
ATOM 6322 C C . SER A 1 926 ? 32.403 10.654 -45.055 1.00 82.94 926 SER A C 1
ATOM 6324 O O . SER A 1 926 ? 31.943 10.211 -46.105 1.00 82.94 926 SER A O 1
ATOM 6326 N N . THR A 1 927 ? 33.458 10.109 -44.443 1.00 90.69 927 THR A N 1
ATOM 6327 C CA . THR A 1 927 ? 34.081 8.848 -44.870 1.00 90.69 927 THR A CA 1
ATOM 6328 C C . THR A 1 927 ? 33.615 7.707 -43.972 1.00 90.69 927 THR A C 1
ATOM 6330 O O . THR A 1 927 ? 33.920 7.698 -42.782 1.00 90.69 927 THR A O 1
ATOM 6333 N N . ILE A 1 928 ? 32.907 6.735 -44.543 1.00 92.62 928 ILE A N 1
ATOM 6334 C CA . ILE A 1 928 ? 32.483 5.505 -43.872 1.00 92.62 928 ILE A CA 1
ATOM 6335 C C . ILE A 1 928 ? 33.503 4.408 -44.195 1.00 92.62 928 ILE A C 1
ATOM 6337 O O . ILE A 1 928 ? 33.593 3.935 -45.330 1.00 92.62 928 ILE A O 1
ATOM 6341 N N . ALA A 1 929 ? 34.296 4.026 -43.193 1.00 94.12 929 ALA A N 1
ATOM 6342 C CA . ALA A 1 929 ? 35.388 3.058 -43.344 1.00 94.12 929 ALA A CA 1
ATOM 6343 C C . ALA A 1 929 ? 34.957 1.595 -43.147 1.00 94.12 929 ALA A C 1
ATOM 6345 O O . ALA A 1 929 ? 35.745 0.681 -43.383 1.00 94.12 929 ALA A O 1
ATOM 6346 N N . ASN A 1 930 ? 33.723 1.361 -42.701 1.00 95.88 930 ASN A N 1
ATOM 6347 C CA . ASN A 1 930 ? 33.212 0.024 -42.430 1.00 95.88 930 ASN A CA 1
ATOM 6348 C C . ASN A 1 930 ? 33.157 -0.814 -43.714 1.00 95.88 930 ASN A C 1
ATOM 6350 O O . ASN A 1 930 ? 32.675 -0.351 -44.747 1.00 95.88 930 ASN A O 1
ATOM 6354 N N . ASN A 1 931 ? 33.575 -2.078 -43.628 1.00 96.12 931 ASN A N 1
ATOM 6355 C CA . ASN A 1 931 ? 33.265 -3.058 -44.668 1.00 96.12 931 ASN A CA 1
ATOM 6356 C C . ASN A 1 931 ? 31.752 -3.305 -44.696 1.00 96.12 931 ASN A C 1
ATOM 6358 O O . ASN A 1 931 ? 31.145 -3.487 -43.640 1.00 96.12 931 ASN A O 1
ATOM 6362 N N . ILE A 1 932 ? 31.159 -3.340 -45.887 1.00 97.25 932 ILE A N 1
ATOM 6363 C CA . ILE A 1 932 ? 29.730 -3.558 -46.106 1.00 97.25 932 ILE A CA 1
ATOM 6364 C C . ILE A 1 932 ? 29.526 -4.929 -46.746 1.00 97.25 932 ILE A C 1
ATOM 6366 O O . ILE A 1 932 ? 30.083 -5.240 -47.798 1.00 97.25 932 ILE A O 1
ATOM 6370 N N . VAL A 1 933 ? 28.680 -5.745 -46.131 1.00 96.25 933 VAL A N 1
ATOM 6371 C CA . VAL A 1 933 ? 28.268 -7.050 -46.640 1.00 96.25 933 VAL A CA 1
ATOM 6372 C C . VAL A 1 933 ? 26.778 -7.002 -46.936 1.00 96.25 933 VAL A C 1
ATOM 6374 O O . VAL A 1 933 ? 25.952 -6.801 -46.048 1.00 96.25 933 VAL A O 1
ATOM 6377 N N . ILE A 1 934 ? 26.412 -7.216 -48.192 1.00 96.00 934 ILE A N 1
ATOM 6378 C CA . ILE A 1 934 ? 25.025 -7.451 -48.575 1.00 96.00 934 ILE A CA 1
ATOM 6379 C C . ILE A 1 934 ? 24.767 -8.942 -48.367 1.00 96.00 934 ILE A C 1
ATOM 6381 O O . ILE A 1 934 ? 25.360 -9.776 -49.053 1.00 96.00 934 ILE A O 1
ATOM 6385 N N . ALA A 1 935 ? 23.960 -9.292 -47.366 1.00 92.75 935 ALA A N 1
ATOM 6386 C CA . ALA A 1 935 ? 23.751 -10.681 -46.958 1.00 92.75 935 ALA A CA 1
ATOM 6387 C C . ALA A 1 935 ? 22.948 -11.468 -48.005 1.00 92.75 935 ALA A C 1
ATOM 6389 O O . ALA A 1 935 ? 22.024 -10.934 -48.611 1.00 92.75 935 ALA A O 1
ATOM 6390 N N . SER A 1 936 ? 23.255 -12.750 -48.204 1.00 84.56 936 SER A N 1
ATOM 6391 C CA . SER A 1 936 ? 22.409 -13.660 -48.991 1.00 84.56 936 SER A CA 1
ATOM 6392 C C . SER A 1 936 ? 21.161 -14.069 -48.197 1.00 84.56 936 SER A C 1
ATOM 6394 O O . SER A 1 936 ? 21.241 -14.210 -46.981 1.00 84.56 936 SER A O 1
ATOM 6396 N N . GLY A 1 937 ? 20.033 -14.335 -48.865 1.00 79.62 937 GLY A N 1
ATOM 6397 C CA . GLY A 1 937 ? 18.862 -14.985 -48.243 1.00 79.62 937 GLY A CA 1
ATOM 6398 C C . GLY A 1 937 ? 17.587 -14.141 -48.125 1.00 79.62 937 GLY A C 1
ATOM 6399 O O . GLY A 1 937 ? 16.527 -14.709 -47.879 1.00 79.62 937 GLY A O 1
ATOM 6400 N N . SER A 1 938 ? 17.657 -12.828 -48.370 1.00 83.75 938 SER A N 1
ATOM 6401 C CA . SER A 1 938 ? 16.483 -11.940 -48.429 1.00 83.75 938 SER A CA 1
ATOM 6402 C C . SER A 1 938 ? 16.144 -11.553 -49.870 1.00 83.75 938 SER A C 1
ATOM 6404 O O . SER A 1 938 ? 17.045 -11.230 -50.645 1.00 83.75 938 SER A O 1
ATOM 6406 N N . SER A 1 939 ? 14.849 -11.529 -50.203 1.00 87.12 939 SER A N 1
ATOM 6407 C CA . SER A 1 939 ? 14.319 -11.009 -51.480 1.00 87.12 939 SER A CA 1
ATOM 6408 C C . SER A 1 939 ? 14.021 -9.505 -51.454 1.00 87.12 939 SER A C 1
ATOM 6410 O O . SER A 1 939 ? 13.728 -8.924 -52.496 1.00 87.12 939 SER A O 1
ATOM 6412 N N . GLY A 1 940 ? 14.097 -8.866 -50.282 1.00 89.56 940 GLY A N 1
ATOM 6413 C CA . GLY A 1 940 ? 13.910 -7.423 -50.142 1.00 89.56 940 GLY A CA 1
ATOM 6414 C C . GLY A 1 940 ? 15.127 -6.624 -50.614 1.00 89.56 940 GLY A C 1
ATOM 6415 O O . GLY A 1 940 ? 16.263 -7.121 -50.637 1.00 89.56 940 GLY A O 1
ATOM 6416 N N . THR A 1 941 ? 14.897 -5.360 -50.969 1.00 91.69 941 THR A N 1
ATOM 6417 C CA . THR A 1 941 ? 15.933 -4.477 -51.518 1.00 91.69 941 THR A CA 1
ATOM 6418 C C . THR A 1 941 ? 16.966 -4.129 -50.450 1.00 91.69 941 THR A C 1
ATOM 6420 O O . THR A 1 941 ? 16.606 -3.658 -49.367 1.00 91.69 941 THR A O 1
ATOM 6423 N N . ALA A 1 942 ? 18.248 -4.338 -50.754 1.00 95.69 942 ALA A N 1
ATOM 6424 C CA . ALA A 1 942 ? 19.345 -3.798 -49.961 1.00 95.69 942 ALA A CA 1
ATOM 6425 C C . ALA A 1 942 ? 19.750 -2.437 -50.530 1.00 95.69 942 ALA A C 1
ATOM 6427 O O . ALA A 1 942 ? 20.040 -2.348 -51.725 1.00 95.69 942 ALA A O 1
ATOM 6428 N N . THR A 1 943 ? 19.787 -1.402 -49.688 1.00 95.31 943 THR A N 1
ATOM 6429 C CA . THR A 1 943 ? 20.046 -0.033 -50.149 1.00 95.31 943 THR A CA 1
ATOM 6430 C C . THR A 1 943 ? 21.149 0.656 -49.349 1.00 95.31 943 THR A C 1
ATOM 6432 O O . THR A 1 943 ? 21.140 0.660 -48.118 1.00 95.31 943 THR A O 1
ATOM 6435 N N . ILE A 1 944 ? 22.082 1.295 -50.052 1.00 94.75 944 ILE A N 1
ATOM 6436 C CA . ILE A 1 944 ? 22.974 2.316 -49.493 1.00 94.75 944 ILE A CA 1
ATOM 6437 C C . ILE A 1 944 ? 22.460 3.662 -49.983 1.00 94.75 944 ILE A C 1
ATOM 6439 O O . ILE A 1 944 ? 22.434 3.897 -51.189 1.00 94.75 944 ILE A O 1
ATOM 6443 N N . ALA A 1 945 ? 22.030 4.521 -49.066 1.00 89.62 945 ALA A N 1
ATOM 6444 C CA . ALA A 1 945 ? 21.457 5.816 -49.392 1.00 89.62 945 ALA A CA 1
ATOM 6445 C C . ALA A 1 945 ? 22.301 6.978 -48.856 1.00 89.62 945 ALA A C 1
ATOM 6447 O O . ALA A 1 945 ? 22.858 6.907 -47.760 1.00 89.62 945 ALA A O 1
ATOM 6448 N N . ASP A 1 946 ? 22.322 8.072 -49.610 1.00 85.81 946 ASP A N 1
ATOM 6449 C CA . ASP A 1 946 ? 22.716 9.387 -49.112 1.00 85.81 946 ASP A CA 1
ATOM 6450 C C . ASP A 1 946 ? 21.549 10.355 -49.325 1.00 85.81 946 ASP A C 1
ATOM 6452 O O . ASP A 1 946 ? 21.100 10.563 -50.454 1.00 85.81 946 ASP A O 1
ATOM 6456 N N . THR A 1 947 ? 21.029 10.906 -48.231 1.00 79.25 947 THR A N 1
ATOM 6457 C CA . THR A 1 947 ? 19.889 11.836 -48.236 1.00 79.25 947 THR A CA 1
ATOM 6458 C C . THR A 1 947 ? 20.287 13.234 -47.770 1.00 79.25 947 THR A C 1
ATOM 6460 O O . THR A 1 947 ? 19.412 14.053 -47.486 1.00 79.25 947 THR A O 1
ATOM 6463 N N . ALA A 1 948 ? 21.588 13.515 -47.631 1.00 70.44 948 ALA A N 1
ATOM 6464 C CA . ALA A 1 948 ? 22.066 14.830 -47.220 1.00 70.44 948 ALA A CA 1
ATOM 6465 C C . ALA A 1 948 ? 21.626 15.928 -48.211 1.00 70.44 948 ALA A C 1
ATOM 6467 O O . ALA A 1 948 ? 21.523 15.709 -49.417 1.00 70.44 948 ALA A O 1
ATOM 6468 N N . GLY A 1 949 ? 21.362 17.138 -47.719 1.00 65.56 949 GLY A N 1
ATOM 6469 C CA . GLY A 1 949 ? 21.173 18.318 -48.569 1.00 65.56 949 GLY A CA 1
ATOM 6470 C C . GLY A 1 949 ? 22.490 19.076 -48.777 1.00 65.56 949 GLY A C 1
ATOM 6471 O O . GLY A 1 949 ? 23.318 19.113 -47.873 1.00 65.56 949 GLY A O 1
ATOM 6472 N N . GLY A 1 950 ? 22.659 19.740 -49.928 1.00 69.12 950 GLY A N 1
ATOM 6473 C CA . GLY A 1 950 ? 23.658 20.812 -50.084 1.00 69.12 950 GLY A CA 1
ATOM 6474 C C . GLY A 1 950 ? 24.991 20.496 -50.782 1.00 69.12 950 GLY A C 1
ATOM 6475 O O . GLY A 1 950 ? 25.952 21.219 -50.535 1.00 69.12 950 GLY A O 1
ATOM 6476 N N . GLY A 1 951 ? 25.086 19.481 -51.648 1.00 73.81 951 GLY A N 1
ATOM 6477 C CA . GLY A 1 951 ? 26.251 19.316 -52.541 1.00 73.81 951 GLY A CA 1
ATOM 6478 C C . GLY A 1 951 ? 27.458 18.671 -51.883 1.00 73.81 951 GLY A C 1
ATOM 6479 O O . GLY A 1 951 ? 28.607 19.030 -52.133 1.00 73.81 951 GLY A O 1
ATOM 6480 N N . THR A 1 952 ? 27.192 17.729 -50.989 1.00 79.38 952 THR A N 1
ATOM 6481 C CA . THR A 1 952 ? 28.198 17.106 -50.133 1.00 79.38 952 THR A CA 1
ATOM 6482 C C . THR A 1 952 ? 28.788 15.857 -50.781 1.00 79.38 952 THR A C 1
ATOM 6484 O O . THR A 1 952 ? 28.153 15.213 -51.615 1.00 79.38 952 THR A O 1
ATOM 6487 N N . THR A 1 953 ? 30.020 15.503 -50.400 1.00 86.62 953 THR A N 1
ATOM 6488 C CA . THR A 1 953 ? 30.690 14.278 -50.867 1.00 86.62 953 THR A CA 1
ATOM 6489 C C . THR A 1 953 ? 30.802 13.257 -49.741 1.00 86.62 953 THR A C 1
ATOM 6491 O O . THR A 1 953 ? 31.603 13.437 -48.824 1.00 86.62 953 THR A O 1
ATOM 6494 N N . THR A 1 954 ? 30.059 12.159 -49.834 1.00 88.69 954 THR A N 1
ATOM 6495 C CA . THR A 1 954 ? 30.163 11.018 -48.916 1.00 88.69 954 THR A CA 1
ATOM 6496 C C . THR A 1 954 ? 31.026 9.931 -49.556 1.00 88.69 954 THR A C 1
ATOM 6498 O O . THR A 1 954 ? 30.879 9.629 -50.738 1.00 88.69 954 THR A O 1
ATOM 6501 N N . THR A 1 955 ? 31.965 9.351 -48.807 1.00 92.25 955 THR A N 1
ATOM 6502 C CA . THR A 1 955 ? 32.895 8.327 -49.311 1.00 92.25 955 THR A CA 1
ATOM 6503 C C . THR A 1 955 ? 32.770 7.028 -48.524 1.00 92.25 955 THR A C 1
ATOM 6505 O O . THR A 1 955 ? 32.992 7.010 -47.320 1.00 92.25 955 THR A O 1
ATOM 6508 N N . TYR A 1 956 ? 32.499 5.921 -49.207 1.00 94.00 956 TYR A N 1
ATOM 6509 C CA . TYR A 1 956 ? 32.620 4.567 -48.672 1.00 94.00 956 TYR A CA 1
ATOM 6510 C C . TYR A 1 956 ? 33.990 3.996 -49.050 1.00 94.00 956 TYR A C 1
ATOM 6512 O O . TYR A 1 956 ? 34.262 3.731 -50.226 1.00 94.00 956 TYR A O 1
ATOM 6520 N N . SER A 1 957 ? 34.873 3.850 -48.059 1.00 94.75 957 SER A N 1
ATOM 6521 C CA . SER A 1 957 ? 36.248 3.367 -48.261 1.00 94.75 957 SER A CA 1
ATOM 6522 C C . SER A 1 957 ? 36.455 1.900 -47.890 1.00 94.75 957 SER A C 1
ATOM 6524 O O . SER A 1 957 ? 37.425 1.295 -48.347 1.00 94.75 957 SER A O 1
ATOM 6526 N N . GLY A 1 958 ? 35.545 1.316 -47.107 1.00 95.00 958 GLY A N 1
ATOM 6527 C CA . GLY A 1 958 ? 35.510 -0.123 -46.861 1.00 95.00 958 GLY A CA 1
ATOM 6528 C C . GLY A 1 958 ? 35.088 -0.918 -48.100 1.00 95.00 958 GLY A C 1
ATOM 6529 O O . GLY A 1 958 ? 34.508 -0.384 -49.046 1.00 95.00 958 GLY A O 1
ATOM 6530 N N . THR A 1 959 ? 35.382 -2.217 -48.098 1.00 95.00 959 THR A N 1
ATOM 6531 C CA . THR A 1 959 ? 34.949 -3.131 -49.172 1.00 95.00 959 THR A CA 1
ATOM 6532 C C . THR A 1 959 ? 33.427 -3.294 -49.184 1.00 95.00 959 THR A C 1
ATOM 6534 O O . THR A 1 959 ? 32.803 -3.271 -48.125 1.00 95.00 959 THR A O 1
ATOM 6537 N N . VAL A 1 960 ? 32.824 -3.489 -50.361 1.00 97.06 960 VAL A N 1
ATOM 6538 C CA . VAL A 1 960 ? 31.394 -3.810 -50.514 1.00 97.06 960 VAL A CA 1
ATOM 6539 C C . VAL A 1 960 ? 31.256 -5.194 -51.147 1.00 97.06 960 VAL A C 1
ATOM 6541 O O . VAL A 1 960 ? 31.680 -5.413 -52.280 1.00 97.06 960 VAL A O 1
ATOM 6544 N N . THR A 1 961 ? 30.662 -6.143 -50.425 1.00 96.19 961 THR A N 1
ATOM 6545 C CA . THR A 1 961 ? 30.455 -7.524 -50.895 1.00 96.19 961 THR A CA 1
ATOM 6546 C C . THR A 1 961 ? 28.991 -7.755 -51.270 1.00 96.19 961 THR A C 1
ATOM 6548 O O . THR A 1 961 ? 28.108 -7.632 -50.423 1.00 96.19 961 THR A O 1
ATOM 6551 N N . LEU A 1 962 ? 28.731 -8.109 -52.528 1.00 95.00 962 LEU A N 1
ATOM 6552 C CA . LEU A 1 962 ? 27.414 -8.288 -53.140 1.00 95.00 962 LEU A CA 1
ATOM 6553 C C . LEU A 1 962 ? 27.023 -9.774 -53.208 1.00 95.00 962 LEU A C 1
ATOM 6555 O O . LEU A 1 962 ? 27.191 -10.413 -54.249 1.00 95.00 962 LEU A O 1
ATOM 6559 N N . ASN A 1 963 ? 26.461 -10.332 -52.129 1.00 93.00 963 ASN A N 1
ATOM 6560 C CA . ASN A 1 963 ? 25.875 -11.685 -52.188 1.00 93.00 963 ASN A CA 1
ATOM 6561 C C . ASN A 1 963 ? 24.443 -11.697 -52.765 1.00 93.00 963 ASN A C 1
ATOM 6563 O O . ASN A 1 963 ? 23.863 -12.764 -52.956 1.00 93.00 963 ASN A O 1
ATOM 6567 N N . LYS A 1 964 ? 23.871 -10.512 -53.017 1.00 93.12 964 LYS A N 1
ATOM 6568 C CA . LYS A 1 964 ? 22.631 -10.253 -53.764 1.00 93.12 964 LYS A CA 1
ATOM 6569 C C . LYS A 1 964 ? 22.634 -8.812 -54.281 1.00 93.12 964 LYS A C 1
ATOM 6571 O O . LYS A 1 964 ? 23.590 -8.073 -54.035 1.00 93.12 964 LYS A O 1
ATOM 6576 N N . ASP A 1 965 ? 21.568 -8.436 -54.976 1.00 94.62 965 ASP A N 1
ATOM 6577 C CA . ASP A 1 965 ? 21.420 -7.129 -55.610 1.00 94.62 965 ASP A CA 1
ATOM 6578 C C . ASP A 1 965 ? 21.487 -5.974 -54.596 1.00 94.62 965 ASP A C 1
ATOM 6580 O O . ASP A 1 965 ? 20.882 -6.023 -53.519 1.00 94.62 965 ASP A O 1
ATOM 6584 N N . LEU A 1 966 ? 22.218 -4.921 -54.965 1.00 95.94 966 LEU A N 1
ATOM 6585 C CA . LEU A 1 966 ? 22.380 -3.690 -54.195 1.00 95.94 966 LEU A CA 1
ATOM 6586 C C . LEU A 1 966 ? 21.831 -2.503 -54.983 1.00 95.94 966 LEU A C 1
ATOM 6588 O O . LEU A 1 966 ? 22.179 -2.305 -56.146 1.00 95.94 966 LEU A O 1
ATOM 6592 N N . THR A 1 967 ? 21.041 -1.666 -54.316 1.00 95.62 967 THR A N 1
ATOM 6593 C CA . THR A 1 967 ? 20.688 -0.329 -54.796 1.00 95.62 967 THR A CA 1
ATOM 6594 C C . THR A 1 967 ? 21.541 0.719 -54.085 1.00 95.62 967 THR A C 1
ATOM 6596 O O . THR A 1 967 ? 21.573 0.793 -52.860 1.00 95.62 967 THR A O 1
ATOM 6599 N N . ILE A 1 968 ? 22.231 1.556 -54.843 1.00 94.81 968 ILE A N 1
ATOM 6600 C CA . ILE A 1 968 ? 22.888 2.762 -54.354 1.00 94.81 968 ILE A CA 1
ATOM 6601 C C . ILE A 1 968 ? 21.970 3.929 -54.701 1.00 94.81 968 ILE A C 1
ATOM 6603 O O . ILE A 1 968 ? 21.809 4.227 -55.878 1.00 94.81 968 ILE A O 1
ATOM 6607 N N . ASN A 1 969 ? 21.374 4.573 -53.699 1.00 91.19 969 ASN A N 1
ATOM 6608 C CA . ASN A 1 969 ? 20.441 5.678 -53.895 1.00 91.19 969 ASN A CA 1
ATOM 6609 C C . ASN A 1 969 ? 21.039 7.021 -53.444 1.00 91.19 969 ASN A C 1
ATOM 6611 O O . ASN A 1 969 ? 21.126 7.308 -52.251 1.00 91.19 969 ASN A O 1
ATOM 6615 N N . ASN A 1 970 ? 21.428 7.864 -54.395 1.00 88.19 970 ASN A N 1
ATOM 6616 C CA . ASN A 1 970 ? 21.939 9.209 -54.138 1.00 88.19 970 ASN A CA 1
ATOM 6617 C C . ASN A 1 970 ? 20.799 10.250 -54.226 1.00 88.19 970 ASN A C 1
ATOM 6619 O O . ASN A 1 970 ? 20.661 10.965 -55.226 1.00 88.19 970 ASN A O 1
ATOM 6623 N N . ALA A 1 971 ? 19.965 10.293 -53.182 1.00 74.56 971 ALA A N 1
ATOM 6624 C CA . ALA A 1 971 ? 18.677 10.994 -53.110 1.00 74.56 971 ALA A CA 1
ATOM 6625 C C . ALA A 1 971 ? 18.717 12.327 -52.349 1.00 74.56 971 ALA A C 1
ATOM 6627 O O . ALA A 1 971 ? 17.838 12.624 -51.538 1.00 74.56 971 ALA A O 1
ATOM 6628 N N . GLY A 1 972 ? 19.740 13.146 -52.601 1.00 69.12 972 GLY A N 1
ATOM 6629 C CA . GLY A 1 972 ? 19.784 14.514 -52.081 1.00 69.12 972 GLY A CA 1
ATOM 6630 C C . GLY A 1 972 ? 18.603 15.374 -52.549 1.00 69.12 972 GLY A C 1
ATOM 6631 O O . GLY A 1 972 ? 17.970 15.089 -53.567 1.00 69.12 972 GLY A O 1
ATOM 6632 N N . ALA A 1 973 ? 18.319 16.456 -51.815 1.00 64.00 973 ALA A N 1
ATOM 6633 C CA . ALA A 1 973 ? 17.303 17.440 -52.199 1.00 64.00 973 ALA A CA 1
ATOM 6634 C C . ALA A 1 973 ? 17.517 17.940 -53.644 1.00 64.00 973 ALA A C 1
ATOM 6636 O O . ALA A 1 973 ? 18.653 18.111 -54.083 1.00 64.00 973 ALA A O 1
ATOM 6637 N N . ALA A 1 974 ? 16.433 18.188 -54.387 1.00 57.34 974 ALA A N 1
ATOM 6638 C CA . ALA A 1 974 ? 16.504 18.575 -55.797 1.00 57.34 974 ALA A CA 1
ATOM 6639 C C . ALA A 1 974 ? 17.489 19.742 -56.031 1.00 57.34 974 ALA A C 1
ATOM 6641 O O . ALA A 1 974 ? 17.353 20.809 -55.434 1.00 57.34 974 ALA A O 1
ATOM 6642 N N . GLY A 1 975 ? 18.484 19.523 -56.900 1.00 60.72 975 GLY A N 1
ATOM 6643 C CA . GLY A 1 975 ? 19.528 20.505 -57.219 1.00 60.72 975 GLY A CA 1
ATOM 6644 C C . GLY A 1 975 ? 20.733 20.526 -56.271 1.00 60.72 975 GLY A C 1
ATOM 6645 O O . GLY A 1 975 ? 21.550 21.436 -56.384 1.00 60.72 975 GLY A O 1
ATOM 6646 N N . SER A 1 976 ? 20.871 19.562 -55.351 1.00 65.62 976 SER A N 1
ATOM 6647 C CA . SER A 1 976 ? 21.932 19.588 -54.339 1.00 65.62 976 SER A CA 1
ATOM 6648 C C . SER A 1 976 ? 23.339 19.346 -54.889 1.00 65.62 976 SER A C 1
ATOM 6650 O O . SER A 1 976 ? 24.251 20.013 -54.426 1.00 65.62 976 SER A O 1
ATOM 6652 N N . GLY A 1 977 ? 23.548 18.461 -55.870 1.00 75.75 977 GLY A N 1
ATOM 6653 C CA . GLY A 1 977 ? 24.894 18.196 -56.405 1.00 75.75 977 GLY A CA 1
ATOM 6654 C C . GLY A 1 977 ? 25.697 17.153 -55.616 1.00 75.75 977 GLY A C 1
ATOM 6655 O O . GLY A 1 977 ? 26.920 17.246 -55.528 1.00 75.75 977 GLY A O 1
ATOM 6656 N N . ASN A 1 978 ? 25.029 16.202 -54.960 1.00 82.44 978 ASN A N 1
ATOM 6657 C CA . ASN A 1 978 ? 25.688 15.282 -54.030 1.00 82.44 978 ASN A CA 1
ATOM 6658 C C . ASN A 1 978 ? 26.570 14.262 -54.756 1.00 82.44 978 ASN A C 1
ATOM 6660 O O . ASN A 1 978 ? 26.164 13.688 -55.767 1.00 82.44 978 ASN A O 1
ATOM 6664 N N . THR A 1 979 ? 27.738 13.958 -54.188 1.00 87.50 979 THR A N 1
ATOM 6665 C CA . THR A 1 979 ? 28.645 12.926 -54.709 1.00 87.50 979 THR A CA 1
ATOM 6666 C C . THR A 1 979 ? 28.781 11.758 -53.734 1.00 87.50 979 THR A C 1
ATOM 6668 O O . THR A 1 979 ? 29.197 11.944 -52.593 1.00 87.50 979 THR A O 1
ATOM 6671 N N . LEU A 1 980 ? 28.514 10.538 -54.201 1.00 90.31 980 LEU A N 1
ATOM 6672 C CA . LEU A 1 980 ? 28.717 9.306 -53.443 1.00 90.31 980 LEU A CA 1
ATOM 6673 C C . LEU A 1 980 ? 29.900 8.518 -54.014 1.00 90.31 980 LEU A C 1
ATOM 6675 O O . LEU A 1 980 ? 29.790 7.883 -55.062 1.00 90.31 980 LEU A O 1
ATOM 6679 N N . ASN A 1 981 ? 31.045 8.565 -53.337 1.00 92.12 981 ASN A N 1
ATOM 6680 C CA . ASN A 1 981 ? 32.270 7.892 -53.761 1.00 92.12 981 ASN A CA 1
ATOM 6681 C C . ASN A 1 981 ? 32.371 6.484 -53.170 1.00 92.12 981 ASN A C 1
ATOM 6683 O O . ASN A 1 981 ? 32.269 6.309 -51.959 1.00 92.12 981 ASN A O 1
ATOM 6687 N N . PHE A 1 982 ? 32.720 5.510 -54.004 1.00 94.62 982 PHE A N 1
ATOM 6688 C CA . PHE A 1 982 ? 33.136 4.174 -53.584 1.00 94.62 982 PHE A CA 1
ATOM 6689 C C . PHE A 1 982 ? 34.613 3.992 -53.929 1.00 94.62 982 PHE A C 1
ATOM 6691 O O . PHE A 1 982 ? 34.976 3.821 -55.096 1.00 94.62 982 PHE A O 1
ATOM 6698 N N . THR A 1 983 ? 35.473 4.099 -52.915 1.00 94.31 983 THR A N 1
ATOM 6699 C CA . THR A 1 983 ? 36.930 3.928 -53.053 1.00 94.31 983 THR A CA 1
ATOM 6700 C C . THR A 1 983 ? 37.398 2.547 -52.605 1.00 94.31 983 THR A C 1
ATOM 6702 O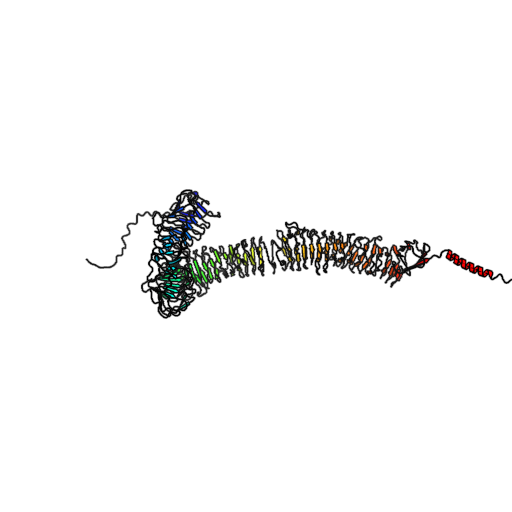 O . THR A 1 983 ? 38.444 2.090 -53.065 1.00 94.31 983 THR A O 1
ATOM 6705 N N . GLY A 1 984 ? 36.622 1.851 -51.772 1.00 93.50 984 GLY A N 1
ATOM 6706 C CA . GLY A 1 984 ? 36.786 0.417 -51.536 1.00 93.50 984 GLY A CA 1
ATOM 6707 C C . GLY A 1 984 ? 36.285 -0.417 -52.719 1.00 93.50 984 GLY A C 1
ATOM 6708 O O . GLY A 1 984 ? 35.471 0.047 -53.517 1.00 93.50 984 GLY A O 1
ATOM 6709 N N . ALA A 1 985 ? 36.793 -1.644 -52.854 1.00 93.44 985 ALA A N 1
ATOM 6710 C CA . ALA A 1 985 ? 36.397 -2.537 -53.942 1.00 93.44 985 ALA A CA 1
ATOM 6711 C C . ALA A 1 985 ? 34.963 -3.053 -53.741 1.00 93.44 985 ALA A C 1
ATOM 6713 O O . ALA A 1 985 ? 34.603 -3.478 -52.640 1.00 93.44 985 ALA A O 1
ATOM 6714 N N . ILE A 1 986 ? 34.174 -3.062 -54.817 1.00 95.06 986 ILE A N 1
ATOM 6715 C CA . ILE A 1 986 ? 32.865 -3.720 -54.886 1.00 95.06 986 ILE A CA 1
ATOM 6716 C C . ILE A 1 986 ? 33.041 -5.081 -55.558 1.00 95.06 986 ILE A C 1
ATOM 6718 O O . ILE A 1 986 ? 33.533 -5.157 -56.682 1.00 95.06 986 ILE A O 1
ATOM 6722 N N . THR A 1 987 ? 32.653 -6.163 -54.889 1.00 93.38 987 THR A N 1
ATOM 6723 C CA . THR A 1 987 ? 32.864 -7.537 -55.375 1.00 93.38 987 THR A CA 1
ATOM 6724 C C . THR A 1 987 ? 31.613 -8.388 -55.188 1.00 93.38 987 THR A C 1
ATOM 6726 O O . THR A 1 987 ? 30.876 -8.168 -54.234 1.00 93.38 987 THR A O 1
ATOM 6729 N N . GLY A 1 988 ? 31.362 -9.363 -56.064 1.00 93.50 988 GLY A N 1
ATOM 6730 C CA . GLY A 1 988 ? 30.293 -10.355 -55.878 1.00 93.50 988 GLY A CA 1
ATOM 6731 C C . GLY A 1 988 ? 29.408 -10.575 -57.105 1.00 93.50 988 GLY A C 1
ATOM 6732 O O . GLY A 1 988 ? 29.721 -10.133 -58.215 1.00 93.50 988 GLY A O 1
ATOM 6733 N N . THR A 1 989 ? 28.313 -11.308 -56.901 1.00 88.81 989 THR A N 1
ATOM 6734 C CA . THR A 1 989 ? 27.412 -11.797 -57.962 1.00 88.81 989 THR A CA 1
ATOM 6735 C C . THR A 1 989 ? 26.109 -11.024 -58.098 1.00 88.81 989 THR A C 1
ATOM 6737 O O . THR A 1 989 ? 25.445 -11.155 -59.123 1.00 88.81 989 THR A O 1
ATOM 6740 N N . GLY A 1 990 ? 25.750 -10.202 -57.109 1.00 92.25 990 GLY A N 1
ATOM 6741 C CA . GLY A 1 990 ? 24.566 -9.347 -57.180 1.00 92.25 990 GLY A CA 1
ATOM 6742 C C . GLY A 1 990 ? 24.643 -8.284 -58.278 1.00 92.25 990 GLY A C 1
ATOM 6743 O O . GLY A 1 990 ? 25.725 -7.798 -58.621 1.00 92.25 990 GLY A O 1
ATOM 6744 N N . ASN A 1 991 ? 23.482 -7.890 -58.798 1.00 94.00 991 ASN A N 1
ATOM 6745 C CA . ASN A 1 991 ? 23.355 -6.723 -59.665 1.00 94.00 991 ASN A CA 1
ATOM 6746 C C . ASN A 1 991 ? 23.582 -5.432 -58.868 1.00 94.00 991 ASN A C 1
ATOM 6748 O O . ASN A 1 991 ? 23.275 -5.349 -57.675 1.00 94.00 991 ASN A O 1
ATOM 6752 N N . LEU A 1 992 ? 24.069 -4.397 -59.547 1.00 95.81 992 LEU A N 1
ATOM 6753 C CA . LEU A 1 992 ? 24.240 -3.068 -58.975 1.00 95.81 992 LEU A CA 1
ATOM 6754 C C . LEU A 1 992 ? 23.272 -2.087 -59.635 1.00 95.81 992 LEU A C 1
ATOM 6756 O O . LEU A 1 992 ? 23.363 -1.833 -60.832 1.00 95.81 992 LEU A O 1
ATOM 6760 N N . THR A 1 993 ? 22.372 -1.501 -58.855 1.00 95.81 993 THR A N 1
ATOM 6761 C CA . THR A 1 993 ? 21.484 -0.430 -59.320 1.00 95.81 993 THR A CA 1
ATOM 6762 C C . THR A 1 993 ? 21.953 0.897 -58.747 1.00 95.81 993 THR A C 1
ATOM 6764 O O . THR A 1 993 ? 22.097 1.030 -57.538 1.00 95.81 993 THR A O 1
ATOM 6767 N N . VAL A 1 994 ? 22.189 1.881 -59.604 1.00 95.31 994 VAL A N 1
ATOM 6768 C CA . VAL A 1 994 ? 22.518 3.256 -59.241 1.00 95.31 994 VAL A CA 1
ATOM 6769 C C . VAL A 1 994 ? 21.278 4.104 -59.495 1.00 95.31 994 VAL A C 1
ATOM 6771 O O . VAL A 1 994 ? 20.822 4.248 -60.628 1.00 95.31 994 VAL A O 1
ATOM 6774 N N . ASP A 1 995 ? 20.727 4.635 -58.416 1.00 91.81 995 ASP A N 1
ATOM 6775 C CA . ASP A 1 995 ? 19.503 5.419 -58.363 1.00 91.81 995 ASP A CA 1
ATOM 6776 C C . ASP A 1 995 ? 19.819 6.792 -57.750 1.00 91.81 995 ASP A C 1
ATOM 6778 O O . ASP A 1 995 ? 20.796 6.962 -57.016 1.00 91.81 995 ASP A O 1
ATOM 6782 N N . SER A 1 996 ? 19.014 7.793 -58.072 1.00 85.06 996 SER A N 1
ATOM 6783 C CA . SER A 1 996 ? 19.099 9.110 -57.452 1.00 85.06 996 SER A CA 1
ATOM 6784 C C . SER A 1 996 ? 17.743 9.611 -56.983 1.00 85.06 996 SER A C 1
ATOM 6786 O O . SER A 1 996 ? 17.693 10.494 -56.134 1.00 85.06 996 SER A O 1
ATOM 6788 N N . SER A 1 997 ? 16.624 9.091 -57.498 1.00 75.06 997 SER A N 1
ATOM 6789 C CA . SER A 1 997 ? 15.277 9.642 -57.270 1.00 75.06 997 SER A CA 1
ATOM 6790 C C . SER A 1 997 ? 15.173 11.182 -57.412 1.00 75.06 997 SER A C 1
ATOM 6792 O O . SER A 1 997 ? 14.215 11.791 -56.942 1.00 75.06 997 SER A O 1
ATOM 6794 N N . SER A 1 998 ? 16.154 11.811 -58.072 1.00 72.50 998 SER A N 1
ATOM 6795 C CA . SER A 1 998 ? 16.269 13.250 -58.310 1.00 72.50 998 SER A CA 1
ATOM 6796 C C . SER A 1 998 ? 15.529 13.617 -59.595 1.00 72.50 998 SER A C 1
ATOM 6798 O O . SER A 1 998 ? 15.286 12.779 -60.462 1.00 72.50 998 SER A O 1
ATOM 6800 N N . SER A 1 999 ? 15.182 14.891 -59.755 1.00 68.44 999 SER A N 1
ATOM 6801 C CA . SER A 1 999 ? 14.647 15.421 -61.012 1.00 68.44 999 SER A CA 1
ATOM 6802 C C . SER A 1 999 ? 15.737 15.930 -61.974 1.00 68.44 999 SER A C 1
ATOM 6804 O O . SER A 1 999 ? 15.400 16.427 -63.045 1.00 68.44 999 SER A O 1
ATOM 6806 N N . SER A 1 1000 ? 17.026 15.860 -61.603 1.00 69.38 1000 SER A N 1
ATOM 6807 C CA . SER A 1 1000 ? 18.168 16.379 -62.381 1.00 69.38 1000 SER A CA 1
ATOM 6808 C C . SER A 1 1000 ? 19.455 15.558 -62.185 1.00 69.38 1000 SER A C 1
ATOM 6810 O O . SER A 1 1000 ? 19.672 15.013 -61.102 1.00 69.38 1000 SER A O 1
ATOM 6812 N N . PHE A 1 1001 ? 20.341 15.551 -63.194 1.00 70.75 1001 PHE A N 1
ATOM 6813 C CA . PHE A 1 1001 ? 21.645 14.850 -63.249 1.00 70.75 1001 PHE A CA 1
ATOM 6814 C C . PHE A 1 1001 ? 22.715 15.351 -62.262 1.00 70.75 1001 PHE A C 1
ATOM 6816 O O . PHE A 1 1001 ? 23.894 15.028 -62.398 1.00 70.75 1001 PHE A O 1
ATOM 6823 N N . THR A 1 1002 ? 22.346 16.186 -61.295 1.00 73.62 1002 THR A N 1
ATOM 6824 C CA . THR A 1 1002 ? 23.300 16.854 -60.401 1.00 73.62 1002 THR A CA 1
ATOM 6825 C C . THR A 1 1002 ? 23.986 15.890 -59.436 1.00 73.62 1002 THR A C 1
ATOM 6827 O O . THR A 1 1002 ? 25.077 16.185 -58.964 1.00 73.62 1002 THR A O 1
ATOM 6830 N N . ASN A 1 1003 ? 23.370 14.745 -59.137 1.00 81.44 1003 ASN A N 1
ATOM 6831 C CA . ASN A 1 1003 ? 23.889 13.795 -58.160 1.00 81.44 1003 ASN A CA 1
ATOM 6832 C C . ASN A 1 1003 ? 24.747 12.721 -58.849 1.00 81.44 1003 ASN A C 1
ATOM 6834 O O . ASN A 1 1003 ? 24.280 12.007 -59.738 1.00 81.44 1003 ASN A O 1
ATOM 6838 N N . LEU A 1 1004 ? 26.002 12.597 -58.413 1.00 87.75 1004 LEU A N 1
ATOM 6839 C CA . LEU A 1 1004 ? 27.007 11.700 -58.983 1.00 87.75 1004 LEU A CA 1
ATOM 6840 C C . LEU A 1 1004 ? 27.291 10.533 -58.037 1.00 87.75 1004 LEU A C 1
ATOM 6842 O O . LEU A 1 1004 ? 27.721 10.728 -56.904 1.00 87.75 1004 LEU A O 1
ATOM 6846 N N . THR A 1 1005 ? 27.129 9.302 -58.504 1.00 92.00 1005 THR A N 1
ATOM 6847 C CA . THR A 1 1005 ? 27.675 8.119 -57.829 1.00 92.00 1005 THR A CA 1
ATOM 6848 C C . THR A 1 1005 ? 28.943 7.698 -58.552 1.00 92.00 1005 THR A C 1
ATOM 6850 O O . THR A 1 1005 ? 28.907 7.436 -59.750 1.00 92.00 1005 THR A O 1
ATOM 6853 N N . TRP A 1 1006 ? 30.070 7.622 -57.846 1.00 92.56 1006 TRP A N 1
ATOM 6854 C CA . TRP A 1 1006 ? 31.377 7.403 -58.459 1.00 92.56 1006 TRP A CA 1
ATOM 6855 C C . TRP A 1 1006 ? 32.043 6.115 -57.969 1.00 92.56 1006 TRP A C 1
ATOM 6857 O O . TRP A 1 1006 ? 32.419 5.986 -56.802 1.00 92.56 1006 TRP A O 1
ATOM 6867 N N . LEU A 1 1007 ? 32.246 5.174 -58.892 1.00 94.00 1007 LEU A N 1
ATOM 6868 C CA . LEU A 1 1007 ? 33.026 3.952 -58.695 1.00 94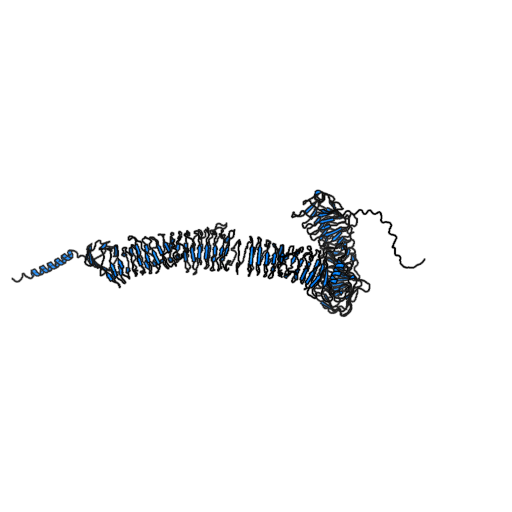.00 1007 LEU A CA 1
ATOM 6869 C C . LEU A 1 1007 ? 34.507 4.245 -58.980 1.00 94.00 1007 LEU A C 1
ATOM 6871 O O . LEU A 1 1007 ? 34.912 4.321 -60.141 1.00 94.00 1007 LEU A O 1
ATOM 6875 N N . LYS A 1 1008 ? 35.318 4.434 -57.932 1.00 90.44 1008 LYS A N 1
ATOM 6876 C CA . LYS A 1 1008 ? 36.724 4.873 -58.057 1.00 90.44 1008 LYS A CA 1
ATOM 6877 C C . LYS A 1 1008 ? 37.754 3.750 -57.974 1.00 90.44 1008 LYS A C 1
ATOM 6879 O O . LYS A 1 1008 ? 38.922 3.986 -58.269 1.00 90.44 1008 LYS A O 1
ATOM 6884 N N . ASN A 1 1009 ? 37.358 2.556 -57.548 1.00 90.50 1009 ASN A N 1
ATOM 6885 C CA . ASN A 1 1009 ? 38.277 1.435 -57.390 1.00 90.50 1009 ASN A CA 1
ATOM 6886 C C . ASN A 1 1009 ? 38.360 0.605 -58.682 1.00 90.50 1009 ASN A C 1
ATOM 6888 O O . ASN A 1 1009 ? 37.353 0.079 -59.148 1.00 90.50 1009 ASN A O 1
ATOM 6892 N N . SER A 1 1010 ? 39.557 0.465 -59.256 1.00 87.31 1010 SER A N 1
ATOM 6893 C CA . SER A 1 1010 ? 39.801 -0.362 -60.450 1.00 87.31 1010 SER A CA 1
ATOM 6894 C C . SER A 1 1010 ? 39.861 -1.870 -60.163 1.00 87.31 1010 SER A C 1
ATOM 6896 O O . SER A 1 1010 ? 39.943 -2.667 -61.090 1.00 87.31 1010 SER A O 1
ATOM 6898 N N . GLY A 1 1011 ? 39.840 -2.266 -58.889 1.00 87.69 1011 GLY A N 1
ATOM 6899 C CA . GLY A 1 1011 ? 39.759 -3.648 -58.415 1.00 87.69 1011 GLY A CA 1
ATOM 6900 C C . GLY A 1 1011 ? 38.331 -4.127 -58.140 1.00 87.69 1011 GLY A C 1
ATOM 6901 O O . GLY A 1 1011 ? 38.154 -5.135 -57.457 1.00 87.69 1011 GLY A O 1
ATOM 6902 N N . ASN A 1 1012 ? 37.310 -3.411 -58.622 1.00 92.06 1012 ASN A N 1
ATOM 6903 C CA . ASN A 1 1012 ? 35.931 -3.888 -58.561 1.00 92.06 1012 ASN A CA 1
ATOM 6904 C C . ASN A 1 1012 ? 35.788 -5.201 -59.348 1.00 92.06 1012 ASN A C 1
ATOM 6906 O O . ASN A 1 1012 ? 36.241 -5.315 -60.483 1.00 92.06 1012 ASN A O 1
ATOM 6910 N N . ASN A 1 1013 ? 35.110 -6.182 -58.759 1.00 91.25 1013 ASN A N 1
ATOM 6911 C CA . ASN A 1 1013 ? 34.801 -7.469 -59.377 1.00 91.25 1013 ASN A CA 1
ATOM 6912 C C . ASN A 1 1013 ? 33.296 -7.745 -59.277 1.00 91.25 1013 ASN A C 1
ATOM 6914 O O . ASN A 1 1013 ? 32.844 -8.644 -58.563 1.00 91.25 1013 ASN A O 1
ATOM 6918 N N . ILE A 1 1014 ? 32.518 -6.894 -59.942 1.00 91.62 1014 ILE A N 1
ATOM 6919 C CA . ILE A 1 1014 ? 31.066 -7.026 -60.054 1.00 91.62 1014 ILE A CA 1
ATOM 6920 C C . ILE A 1 1014 ? 30.809 -8.004 -61.197 1.00 91.62 1014 ILE A C 1
ATOM 6922 O O . ILE A 1 1014 ? 31.250 -7.758 -62.315 1.00 91.62 1014 ILE A O 1
ATOM 6926 N N . THR A 1 1015 ? 30.113 -9.110 -60.947 1.00 87.94 1015 THR A N 1
ATOM 6927 C CA . THR A 1 1015 ? 29.773 -10.082 -62.008 1.00 87.94 1015 THR A CA 1
ATOM 6928 C C . THR A 1 1015 ? 28.315 -9.993 -62.463 1.00 87.94 1015 THR A C 1
ATOM 6930 O O . THR A 1 1015 ? 28.001 -10.457 -63.556 1.00 87.94 1015 THR A O 1
ATOM 6933 N N . GLY A 1 1016 ? 27.447 -9.345 -61.676 1.00 91.44 1016 GLY A N 1
ATOM 6934 C CA . GLY A 1 1016 ? 26.078 -9.000 -62.064 1.00 91.44 1016 GLY A CA 1
ATOM 6935 C C . GLY A 1 1016 ? 25.999 -7.801 -63.019 1.00 91.44 1016 GLY A C 1
ATOM 6936 O O . GLY A 1 1016 ? 27.000 -7.163 -63.348 1.00 91.44 1016 GLY A O 1
ATOM 6937 N N . ASN A 1 1017 ? 24.791 -7.472 -63.470 1.00 92.12 1017 ASN A N 1
ATOM 6938 C CA . ASN A 1 1017 ? 24.562 -6.334 -64.361 1.00 92.12 1017 ASN A CA 1
ATOM 6939 C C . ASN A 1 1017 ? 24.504 -5.012 -63.589 1.00 92.12 1017 ASN A C 1
ATOM 6941 O O . ASN A 1 1017 ? 24.198 -4.983 -62.395 1.00 92.12 1017 ASN A O 1
ATOM 6945 N N . VAL A 1 1018 ? 24.766 -3.908 -64.290 1.00 96.12 1018 VAL A N 1
ATOM 6946 C CA . VAL A 1 1018 ? 24.691 -2.554 -63.731 1.00 96.12 1018 VAL A CA 1
ATOM 6947 C C . VAL A 1 1018 ? 23.520 -1.808 -64.356 1.00 96.12 1018 VAL A C 1
ATOM 6949 O O . VAL A 1 1018 ? 23.408 -1.733 -65.577 1.00 96.12 1018 VAL A O 1
ATOM 6952 N N . THR A 1 1019 ? 22.656 -1.229 -63.532 1.00 96.44 1019 THR A N 1
ATOM 6953 C CA . THR A 1 1019 ? 21.539 -0.389 -63.981 1.00 96.44 1019 THR A CA 1
ATOM 6954 C C . THR A 1 1019 ? 21.708 1.015 -63.426 1.00 96.44 1019 THR A C 1
ATOM 6956 O O . THR A 1 1019 ? 22.006 1.171 -62.249 1.00 96.44 1019 THR A O 1
ATOM 6959 N N . VAL A 1 1020 ? 21.515 2.040 -64.251 1.00 95.81 1020 VAL A N 1
ATOM 6960 C CA . VAL A 1 1020 ? 21.519 3.451 -63.846 1.00 95.81 1020 VAL A CA 1
ATOM 6961 C C . VAL A 1 1020 ? 20.143 4.027 -64.155 1.00 95.81 1020 VAL A C 1
ATOM 6963 O O . VAL A 1 1020 ? 19.704 3.956 -65.302 1.00 95.81 1020 VAL A O 1
ATOM 6966 N N . GLN A 1 1021 ? 19.443 4.563 -63.156 1.00 93.25 1021 GLN A N 1
ATOM 6967 C CA . GLN A 1 1021 ? 18.031 4.950 -63.278 1.00 93.25 1021 GLN A CA 1
ATOM 6968 C C . GLN A 1 1021 ? 17.682 6.239 -62.513 1.00 93.25 1021 GLN A C 1
ATOM 6970 O O . GLN A 1 1021 ? 18.493 6.756 -61.749 1.00 93.25 1021 GLN A O 1
ATOM 6975 N N . ASN A 1 1022 ? 16.477 6.775 -62.751 1.00 90.00 1022 ASN A N 1
ATOM 6976 C CA . ASN A 1 1022 ? 15.878 7.906 -62.022 1.00 90.00 1022 ASN A CA 1
ATOM 6977 C C . ASN A 1 1022 ? 16.817 9.115 -61.828 1.00 90.00 1022 ASN A C 1
ATOM 6979 O O . ASN A 1 1022 ? 17.111 9.510 -60.699 1.00 90.00 1022 ASN A O 1
ATOM 6983 N N . ALA A 1 1023 ? 17.304 9.692 -62.931 1.00 88.25 1023 ALA A N 1
ATOM 6984 C CA . ALA A 1 1023 ? 18.221 10.839 -62.921 1.00 88.25 1023 ALA A CA 1
ATOM 6985 C C . ALA A 1 1023 ? 19.608 10.602 -62.314 1.00 88.25 1023 ALA A C 1
ATOM 6987 O O . ALA A 1 1023 ? 20.376 11.551 -62.167 1.00 88.25 1023 ALA A O 1
ATOM 6988 N N . ALA A 1 1024 ? 19.971 9.353 -62.012 1.00 90.81 1024 ALA A N 1
ATOM 6989 C CA . ALA A 1 1024 ? 21.313 9.051 -61.547 1.00 90.81 1024 ALA A CA 1
ATOM 6990 C C . ALA A 1 1024 ? 22.375 9.254 -62.635 1.00 90.81 1024 ALA A C 1
ATOM 6992 O O . ALA A 1 1024 ? 22.182 8.871 -63.797 1.00 90.81 1024 ALA A O 1
ATOM 6993 N N . THR A 1 1025 ? 23.522 9.779 -62.203 1.00 92.12 1025 THR A N 1
ATOM 6994 C CA . THR A 1 1025 ? 24.766 9.822 -62.972 1.00 92.12 1025 THR A CA 1
ATOM 6995 C C . THR A 1 1025 ? 25.763 8.842 -62.358 1.00 92.12 1025 THR A C 1
ATOM 6997 O O . THR A 1 1025 ? 26.110 8.960 -61.181 1.00 92.12 1025 THR A O 1
ATOM 7000 N N . LEU A 1 1026 ? 26.242 7.878 -63.147 1.00 94.44 1026 LEU A N 1
ATOM 7001 C CA . LEU A 1 1026 ? 27.301 6.952 -62.752 1.00 94.44 1026 LEU A CA 1
ATOM 7002 C C . LEU A 1 1026 ? 28.645 7.394 -63.336 1.00 94.44 1026 LEU A C 1
ATOM 7004 O O . LEU A 1 1026 ? 28.853 7.313 -64.545 1.00 94.44 1026 LEU A O 1
ATOM 7008 N N . GLY A 1 1027 ? 29.563 7.814 -62.470 1.00 92.31 1027 GLY A N 1
ATOM 7009 C CA . GLY A 1 1027 ? 30.969 8.040 -62.796 1.00 92.31 1027 GLY A CA 1
ATOM 7010 C C . GLY A 1 1027 ? 31.787 6.764 -62.612 1.00 92.31 1027 GLY A C 1
ATOM 7011 O O . GLY A 1 1027 ? 31.590 6.014 -61.649 1.00 92.31 1027 GLY A O 1
ATOM 7012 N N . THR A 1 1028 ? 32.741 6.515 -63.505 1.00 89.50 1028 THR A N 1
ATOM 7013 C CA . THR A 1 1028 ? 33.608 5.323 -63.458 1.00 89.50 1028 THR A CA 1
ATOM 7014 C C . THR A 1 1028 ? 35.071 5.679 -63.709 1.00 89.50 1028 THR A C 1
ATOM 7016 O O . THR A 1 1028 ? 35.380 6.751 -64.219 1.00 89.50 1028 THR A O 1
ATOM 7019 N N . VAL A 1 1029 ? 35.983 4.780 -63.335 1.00 85.81 1029 VAL A N 1
ATOM 7020 C CA . VAL A 1 1029 ? 37.390 4.802 -63.767 1.00 85.81 1029 VAL A CA 1
ATOM 7021 C C . VAL A 1 1029 ? 37.707 3.544 -64.578 1.00 85.81 1029 VAL A C 1
ATOM 7023 O O . VAL A 1 1029 ? 36.934 2.584 -64.574 1.00 85.81 1029 VAL A O 1
ATOM 7026 N N . ASN A 1 1030 ? 38.858 3.513 -65.253 1.00 82.31 1030 ASN A N 1
ATOM 7027 C CA . ASN A 1 1030 ? 39.293 2.316 -65.975 1.00 82.31 1030 ASN A CA 1
ATOM 7028 C C . ASN A 1 1030 ? 39.393 1.104 -65.025 1.00 82.31 1030 ASN A C 1
ATOM 7030 O O . ASN A 1 1030 ? 40.040 1.185 -63.981 1.00 82.31 1030 ASN A O 1
ATOM 7034 N N . GLY A 1 1031 ? 38.741 -0.003 -65.388 1.00 82.31 1031 GLY A N 1
ATOM 7035 C CA . GLY A 1 1031 ? 38.655 -1.225 -64.580 1.00 82.31 1031 GLY A CA 1
ATOM 7036 C C . GLY A 1 1031 ? 37.587 -1.217 -63.479 1.00 82.31 1031 GLY A C 1
ATOM 7037 O O . GLY A 1 1031 ? 37.399 -2.234 -62.826 1.00 82.31 1031 GLY A O 1
ATOM 7038 N N . ALA A 1 1032 ? 36.855 -0.113 -63.268 1.00 88.44 1032 ALA A N 1
ATOM 7039 C CA . ALA A 1 1032 ? 35.792 -0.066 -62.256 1.00 88.44 1032 ALA A CA 1
ATOM 7040 C C . ALA A 1 1032 ? 34.564 -0.920 -62.613 1.00 88.44 1032 ALA A C 1
ATOM 7042 O O . ALA A 1 1032 ? 33.835 -1.335 -61.712 1.00 88.44 1032 ALA A O 1
ATOM 7043 N N . LEU A 1 1033 ? 34.341 -1.155 -63.910 1.00 91.25 1033 LEU A N 1
ATOM 7044 C CA . LEU A 1 1033 ? 33.422 -2.148 -64.467 1.00 91.25 1033 LEU A CA 1
ATOM 7045 C C . LEU A 1 1033 ? 34.220 -3.081 -65.389 1.00 91.25 1033 LEU A C 1
ATOM 7047 O O . LEU A 1 1033 ? 35.270 -2.692 -65.910 1.00 91.25 1033 LEU A O 1
ATOM 7051 N N . GLY A 1 1034 ? 33.720 -4.298 -65.588 1.00 87.00 1034 GLY A N 1
ATOM 7052 C CA . GLY A 1 1034 ? 34.373 -5.345 -66.364 1.00 87.00 1034 GLY A CA 1
ATOM 7053 C C . GLY A 1 1034 ? 33.610 -5.764 -67.622 1.00 87.00 1034 GLY A C 1
ATOM 7054 O O . GLY A 1 1034 ? 32.415 -5.524 -67.787 1.00 87.00 1034 GLY A O 1
ATOM 7055 N N . ALA A 1 1035 ? 34.311 -6.496 -68.492 1.00 87.88 1035 ALA A N 1
ATOM 7056 C CA . ALA A 1 1035 ? 33.807 -7.013 -69.769 1.00 87.88 1035 ALA A CA 1
ATOM 7057 C C . ALA A 1 1035 ? 32.582 -7.947 -69.661 1.00 87.88 1035 ALA A C 1
ATOM 7059 O O . ALA A 1 1035 ? 31.951 -8.232 -70.675 1.00 87.88 1035 ALA A O 1
ATOM 7060 N N . SER A 1 1036 ? 32.245 -8.415 -68.456 1.00 87.88 1036 SER A N 1
ATOM 7061 C CA . SER A 1 1036 ? 31.069 -9.251 -68.187 1.00 87.88 1036 SER A CA 1
ATOM 7062 C C . SER A 1 1036 ? 29.816 -8.447 -67.820 1.00 87.88 1036 SER A C 1
ATOM 7064 O O . SER A 1 1036 ? 28.725 -9.005 -67.830 1.00 87.88 1036 SER A O 1
ATOM 7066 N N . ASN A 1 1037 ? 29.935 -7.148 -67.518 1.00 92.31 1037 ASN A N 1
ATOM 7067 C CA . ASN A 1 1037 ? 28.804 -6.344 -67.055 1.00 92.31 1037 ASN A CA 1
ATOM 7068 C C . ASN A 1 1037 ? 28.012 -5.763 -68.227 1.00 92.31 1037 ASN A C 1
ATOM 7070 O O . ASN A 1 1037 ? 28.532 -4.930 -68.973 1.00 92.31 1037 ASN A O 1
ATOM 7074 N N . ALA A 1 1038 ? 26.738 -6.134 -68.364 1.00 94.44 1038 ALA A N 1
ATOM 7075 C CA . ALA A 1 1038 ? 25.815 -5.348 -69.174 1.00 94.44 1038 ALA A CA 1
ATOM 7076 C C . ALA A 1 1038 ? 25.403 -4.094 -68.390 1.00 94.44 1038 ALA A C 1
ATOM 7078 O O . ALA A 1 1038 ? 25.071 -4.190 -67.205 1.00 94.44 1038 ALA A O 1
ATOM 7079 N N . VAL A 1 1039 ? 25.422 -2.931 -69.046 1.00 96.81 1039 VAL A N 1
ATOM 7080 C CA . VAL A 1 1039 ? 25.058 -1.650 -68.428 1.00 96.81 1039 VAL A CA 1
ATOM 7081 C C . VAL A 1 1039 ? 23.771 -1.121 -69.050 1.00 96.81 1039 VAL A C 1
ATOM 7083 O O . VAL A 1 1039 ? 23.729 -0.813 -70.240 1.00 96.81 1039 VAL A O 1
ATOM 7086 N N . THR A 1 1040 ? 22.721 -0.997 -68.245 1.00 97.44 1040 THR A N 1
ATOM 7087 C CA . THR A 1 1040 ? 21.435 -0.419 -68.653 1.00 97.44 1040 THR A CA 1
ATOM 7088 C C . THR A 1 1040 ? 21.334 1.016 -68.152 1.00 97.44 1040 THR A C 1
ATOM 7090 O O . THR A 1 1040 ? 21.400 1.242 -66.947 1.00 97.44 1040 THR A O 1
ATOM 7093 N N . ILE A 1 1041 ? 21.138 1.986 -69.047 1.00 97.06 1041 ILE A N 1
ATOM 7094 C CA . ILE A 1 1041 ? 20.954 3.398 -68.684 1.00 97.06 1041 ILE A CA 1
ATOM 7095 C C . ILE A 1 1041 ? 19.508 3.817 -68.971 1.00 97.06 1041 ILE A C 1
ATOM 7097 O O . ILE A 1 1041 ? 19.069 3.842 -70.125 1.00 97.06 1041 ILE A O 1
ATOM 7101 N N . GLY A 1 1042 ? 18.765 4.150 -67.917 1.00 94.69 1042 GLY A N 1
ATOM 7102 C CA . GLY A 1 1042 ? 17.396 4.658 -67.989 1.00 94.69 1042 GLY A CA 1
ATOM 7103 C C . GLY A 1 1042 ? 17.298 5.970 -68.769 1.00 94.69 1042 GLY A C 1
ATOM 7104 O O . GLY A 1 1042 ? 18.276 6.698 -68.909 1.00 94.69 1042 GLY A O 1
ATOM 7105 N N . SER A 1 1043 ? 16.106 6.291 -69.275 1.00 93.38 1043 SER A N 1
ATOM 7106 C CA . SER A 1 1043 ? 15.870 7.419 -70.194 1.00 93.38 1043 SER A CA 1
ATOM 7107 C C . SER A 1 1043 ? 16.298 8.785 -69.664 1.00 93.38 1043 SER A C 1
ATOM 7109 O O . SER A 1 1043 ? 16.606 9.680 -70.443 1.00 93.38 1043 SER A O 1
ATOM 7111 N N . THR A 1 1044 ? 16.312 8.947 -68.346 1.00 90.06 1044 THR A N 1
ATOM 7112 C CA . THR A 1 1044 ? 16.721 10.172 -67.663 1.00 90.06 1044 THR A CA 1
ATOM 7113 C C . THR A 1 1044 ? 18.051 10.013 -66.947 1.00 90.06 1044 THR A C 1
ATOM 7115 O O . THR A 1 1044 ? 18.336 10.830 -66.095 1.00 90.06 1044 THR A O 1
ATOM 7118 N N . SER A 1 1045 ? 18.854 8.990 -67.245 1.00 93.31 1045 SER A N 1
ATOM 7119 C CA . SER A 1 1045 ? 20.091 8.663 -66.523 1.00 93.31 1045 SER A CA 1
ATOM 7120 C C . SER A 1 1045 ? 21.342 8.820 -67.384 1.00 93.31 1045 SER A C 1
ATOM 7122 O O . SER A 1 1045 ? 21.266 8.903 -68.614 1.00 93.31 1045 SER A O 1
ATOM 7124 N N . GLN A 1 1046 ? 22.499 8.894 -66.725 1.00 93.75 1046 GLN A N 1
ATOM 7125 C CA . GLN A 1 1046 ? 23.779 9.132 -67.381 1.00 93.75 1046 GLN A CA 1
ATOM 7126 C C . GLN A 1 1046 ? 24.864 8.153 -66.923 1.00 93.75 1046 GLN A C 1
ATOM 7128 O O . GLN A 1 1046 ? 25.044 7.915 -65.731 1.00 93.75 1046 GLN A O 1
ATOM 7133 N N . LEU A 1 1047 ? 25.638 7.636 -67.877 1.00 94.38 1047 LEU A N 1
ATOM 7134 C CA . LEU A 1 1047 ? 26.947 7.028 -67.634 1.00 94.38 1047 LEU A CA 1
ATOM 7135 C C . LEU A 1 1047 ? 28.034 8.009 -68.086 1.00 94.38 1047 LEU A C 1
ATOM 7137 O O . LEU A 1 1047 ? 28.036 8.422 -69.244 1.00 94.38 1047 LEU A O 1
ATOM 7141 N N . ASN A 1 1048 ? 28.968 8.346 -67.200 1.00 91.38 1048 ASN A N 1
ATOM 7142 C CA . ASN A 1 1048 ? 30.116 9.197 -67.498 1.00 91.38 1048 ASN A CA 1
ATOM 7143 C C . ASN A 1 1048 ? 31.421 8.410 -67.290 1.00 91.38 1048 ASN A C 1
ATOM 7145 O O . ASN A 1 1048 ? 31.667 7.856 -66.214 1.00 91.38 1048 ASN A O 1
ATOM 7149 N N . THR A 1 1049 ? 32.275 8.351 -68.317 1.00 88.12 1049 THR A N 1
ATOM 7150 C CA . THR A 1 1049 ? 33.588 7.688 -68.199 1.00 88.12 1049 THR A CA 1
ATOM 7151 C C . THR A 1 1049 ? 34.655 8.573 -67.545 1.00 88.12 1049 THR A C 1
ATOM 7153 O O . THR A 1 1049 ? 35.789 8.128 -67.389 1.00 88.12 1049 THR A O 1
ATOM 7156 N N . GLU A 1 1050 ? 34.308 9.814 -67.173 1.00 81.62 1050 GLU A N 1
ATOM 7157 C CA . GLU A 1 1050 ? 35.117 10.762 -66.385 1.00 81.62 1050 GLU A CA 1
ATOM 7158 C C . GLU A 1 1050 ? 36.558 10.902 -66.893 1.00 81.62 1050 GLU A C 1
ATOM 7160 O O . GLU A 1 1050 ? 37.529 10.945 -66.138 1.00 81.62 1050 GLU A O 1
ATOM 7165 N N . GLY A 1 1051 ? 36.710 10.943 -68.217 1.00 81.31 1051 GLY A N 1
ATOM 7166 C CA . GLY A 1 1051 ? 38.018 11.112 -68.834 1.00 81.31 1051 GLY A CA 1
ATOM 7167 C C . GLY A 1 1051 ? 38.897 9.863 -68.798 1.00 81.31 1051 GLY A C 1
ATOM 7168 O O . GLY A 1 1051 ? 40.106 10.026 -68.901 1.00 81.31 1051 GLY A O 1
ATOM 7169 N N . GLN A 1 1052 ? 38.320 8.662 -68.672 1.00 86.94 1052 GLN A N 1
ATOM 7170 C CA . GLN A 1 1052 ? 39.007 7.364 -68.733 1.00 86.94 1052 GLN A CA 1
ATOM 7171 C C . GLN A 1 1052 ? 38.400 6.455 -69.827 1.00 86.94 1052 GLN A C 1
ATOM 7173 O O . GLN A 1 1052 ? 37.265 6.662 -70.271 1.00 86.94 1052 GLN A O 1
ATOM 7178 N N . SER A 1 1053 ? 39.148 5.433 -70.264 1.00 89.31 1053 SER A N 1
ATOM 7179 C CA . SER A 1 1053 ? 38.597 4.326 -71.069 1.00 89.31 1053 SER A CA 1
ATOM 7180 C C . SER A 1 1053 ? 37.828 3.347 -70.182 1.00 89.31 1053 SER A C 1
ATOM 7182 O O . SER A 1 1053 ? 38.205 3.130 -69.030 1.00 89.31 1053 SER A O 1
ATOM 7184 N N . LEU A 1 1054 ? 36.776 2.733 -70.723 1.00 92.00 1054 LEU A N 1
ATOM 7185 C CA . LEU A 1 1054 ? 35.894 1.816 -70.000 1.00 92.00 1054 LEU A CA 1
ATOM 7186 C C . LEU A 1 1054 ? 35.644 0.560 -70.836 1.00 92.00 1054 LEU A C 1
ATOM 7188 O O . LEU A 1 1054 ? 35.402 0.667 -72.033 1.00 92.00 1054 LEU A O 1
ATOM 7192 N N . THR A 1 1055 ? 35.665 -0.621 -70.217 1.00 92.50 1055 THR A N 1
ATOM 7193 C CA . THR A 1 1055 ? 35.304 -1.887 -70.876 1.00 92.50 1055 THR A CA 1
ATOM 7194 C C . THR A 1 1055 ? 34.108 -2.519 -70.177 1.00 92.50 1055 THR A C 1
ATOM 7196 O O . THR A 1 1055 ? 34.156 -2.748 -68.973 1.00 92.50 1055 THR A O 1
ATOM 7199 N N . ILE A 1 1056 ? 33.054 -2.818 -70.934 1.00 94.62 1056 ILE A N 1
ATOM 7200 C CA . ILE A 1 1056 ? 31.805 -3.435 -70.464 1.00 94.62 1056 ILE A CA 1
ATOM 7201 C C . ILE A 1 1056 ? 31.340 -4.512 -71.449 1.00 94.62 1056 ILE A C 1
ATOM 7203 O O . ILE A 1 1056 ? 31.853 -4.599 -72.565 1.00 94.62 1056 ILE A O 1
ATOM 7207 N N . ALA A 1 1057 ? 30.355 -5.330 -71.077 1.00 94.50 1057 ALA A N 1
ATOM 7208 C CA . ALA A 1 1057 ? 29.788 -6.325 -71.986 1.00 94.50 1057 ALA A CA 1
ATOM 7209 C C . ALA A 1 1057 ? 28.974 -5.667 -73.112 1.00 94.50 1057 ALA A C 1
ATOM 7211 O O . ALA A 1 1057 ? 29.126 -6.016 -74.282 1.00 94.50 1057 ALA A O 1
ATOM 7212 N N . GLY A 1 1058 ? 28.135 -4.692 -72.774 1.00 94.69 1058 GLY A N 1
ATOM 7213 C CA . GLY A 1 1058 ? 27.275 -4.001 -73.730 1.00 94.69 1058 GLY A CA 1
ATOM 7214 C C . GLY A 1 1058 ? 26.362 -2.978 -73.065 1.00 94.69 1058 GLY A C 1
ATOM 7215 O O . GLY A 1 1058 ? 26.246 -2.947 -71.838 1.00 94.69 1058 GLY A O 1
ATOM 7216 N N . LEU A 1 1059 ? 25.726 -2.142 -73.884 1.00 96.94 1059 LEU A N 1
ATOM 7217 C CA . LEU A 1 1059 ? 24.828 -1.066 -73.465 1.00 96.94 1059 LEU A CA 1
ATOM 7218 C C . LEU A 1 1059 ? 23.364 -1.401 -73.761 1.00 96.94 1059 LEU A C 1
ATOM 7220 O O . LEU A 1 1059 ? 23.026 -1.790 -74.881 1.00 96.94 1059 LEU A O 1
ATOM 7224 N N . ASN A 1 1060 ? 22.493 -1.135 -72.793 1.00 96.38 1060 ASN A N 1
ATOM 7225 C CA . ASN A 1 1060 ? 21.040 -1.183 -72.934 1.00 96.38 1060 ASN A CA 1
ATOM 7226 C C . ASN A 1 1060 ? 20.387 0.128 -72.475 1.00 96.38 1060 ASN A C 1
ATOM 7228 O O . ASN A 1 1060 ? 20.972 0.901 -71.716 1.00 96.38 1060 ASN A O 1
ATOM 7232 N N . GLY A 1 1061 ? 19.142 0.355 -72.890 1.00 96.69 1061 GLY A N 1
ATOM 7233 C CA . GLY A 1 1061 ? 18.337 1.495 -72.443 1.00 96.69 1061 GLY A CA 1
ATOM 7234 C C . GLY A 1 1061 ? 18.441 2.710 -73.364 1.00 96.69 1061 GLY A C 1
ATOM 7235 O O . GLY A 1 1061 ? 18.822 2.588 -74.526 1.00 96.69 1061 GLY A O 1
ATOM 7236 N N . SER A 1 1062 ? 18.041 3.878 -72.866 1.00 95.56 1062 SER A N 1
ATOM 7237 C CA . SER A 1 1062 ? 17.801 5.067 -73.695 1.00 95.56 1062 SER A CA 1
ATOM 7238 C C . SER A 1 1062 ? 18.353 6.369 -73.110 1.00 95.56 1062 SER A C 1
ATOM 7240 O O . SER A 1 1062 ? 17.960 7.443 -73.559 1.00 95.56 1062 SER A O 1
ATOM 7242 N N . GLY A 1 1063 ? 19.194 6.282 -72.078 1.00 94.62 1063 GLY A N 1
ATOM 7243 C CA . GLY A 1 1063 ? 19.786 7.441 -71.412 1.00 94.62 1063 GLY A CA 1
ATOM 7244 C C . GLY A 1 1063 ? 20.918 8.110 -72.188 1.00 94.62 1063 GLY A C 1
ATOM 7245 O O . GLY A 1 1063 ? 20.980 8.073 -73.417 1.00 94.62 1063 GLY A O 1
ATOM 7246 N N . THR A 1 1064 ? 21.824 8.749 -71.452 1.00 94.31 1064 THR A N 1
ATOM 7247 C CA . THR A 1 1064 ? 23.006 9.412 -72.018 1.00 94.31 1064 THR A CA 1
ATOM 7248 C C . THR A 1 1064 ? 24.286 8.691 -71.611 1.00 94.31 1064 THR A C 1
ATOM 7250 O O . THR A 1 1064 ? 24.454 8.279 -70.465 1.00 94.31 1064 THR A O 1
ATOM 7253 N N . VAL A 1 1065 ? 25.211 8.536 -72.553 1.00 95.25 1065 VAL A N 1
ATOM 7254 C CA . VAL A 1 1065 ? 26.567 8.044 -72.305 1.00 95.25 1065 VAL A CA 1
ATOM 7255 C C . VAL A 1 1065 ? 27.525 9.137 -72.747 1.00 95.25 1065 VAL A C 1
ATOM 7257 O O . VAL A 1 1065 ? 27.581 9.509 -73.919 1.00 95.25 1065 VAL A O 1
ATOM 7260 N N . VAL A 1 1066 ? 28.283 9.652 -71.793 1.00 92.69 1066 VAL A N 1
ATOM 7261 C CA . VAL A 1 1066 ? 29.259 10.713 -71.999 1.00 92.69 1066 VAL A CA 1
ATOM 7262 C C . VAL A 1 1066 ? 30.643 10.078 -71.939 1.00 92.69 1066 VAL A C 1
ATOM 7264 O O . VAL A 1 1066 ? 31.083 9.619 -70.883 1.00 92.69 1066 VAL A O 1
ATOM 7267 N N . ILE A 1 1067 ? 31.320 10.007 -73.088 1.00 90.44 1067 ILE A N 1
ATOM 7268 C CA . ILE A 1 1067 ? 32.709 9.537 -73.156 1.00 90.44 1067 ILE A CA 1
ATOM 7269 C C . ILE A 1 1067 ? 33.647 10.704 -72.801 1.00 90.44 1067 ILE A C 1
ATOM 7271 O O . ILE A 1 1067 ? 33.269 11.878 -72.812 1.00 90.44 1067 ILE A O 1
ATOM 7275 N N . SER A 1 1068 ? 34.900 10.386 -72.490 1.00 83.38 1068 SER A N 1
ATOM 7276 C CA . SER A 1 1068 ? 36.005 11.341 -72.418 1.00 83.38 1068 SER A CA 1
ATOM 7277 C C . SER A 1 1068 ? 36.026 12.363 -73.571 1.00 83.38 1068 SER A C 1
ATOM 7279 O O . SER A 1 1068 ? 35.738 12.049 -74.726 1.00 83.38 1068 SER A O 1
ATOM 7281 N N . ASN A 1 1069 ? 36.473 13.584 -73.263 1.00 85.31 1069 ASN A N 1
ATOM 7282 C CA . ASN A 1 1069 ? 36.775 14.639 -74.240 1.00 85.31 1069 ASN A CA 1
ATOM 7283 C C . ASN A 1 1069 ? 38.105 14.417 -74.993 1.00 85.31 1069 ASN A C 1
ATOM 7285 O O . ASN A 1 1069 ? 38.552 15.297 -75.723 1.00 85.31 1069 ASN A O 1
ATOM 7289 N N . SER A 1 1070 ? 38.756 13.263 -74.814 1.00 87.00 1070 SER A N 1
ATOM 7290 C CA . SER A 1 1070 ? 39.985 12.884 -75.514 1.00 87.00 1070 SER A CA 1
ATOM 7291 C C . SER A 1 1070 ? 39.725 11.754 -76.505 1.00 87.00 1070 SER A C 1
ATOM 7293 O O . SER A 1 1070 ? 39.194 10.708 -76.135 1.00 87.00 1070 SER A O 1
ATOM 7295 N N . SER A 1 1071 ? 40.182 11.931 -77.746 1.00 84.00 1071 SER A N 1
ATOM 7296 C CA . SER A 1 1071 ? 40.078 10.934 -78.820 1.00 84.00 1071 SER A CA 1
ATOM 7297 C C . SER A 1 1071 ? 40.932 9.679 -78.603 1.00 84.00 1071 SER A C 1
ATOM 7299 O O . SER A 1 1071 ? 40.786 8.714 -79.346 1.00 84.00 1071 SER A O 1
ATOM 7301 N N . SER A 1 1072 ? 41.826 9.675 -77.608 1.00 86.50 1072 SER A N 1
ATOM 7302 C CA . SER A 1 1072 ? 42.668 8.519 -77.257 1.00 86.50 1072 SER A CA 1
ATOM 7303 C C . SER A 1 1072 ? 41.981 7.538 -76.306 1.00 86.50 1072 SER A C 1
ATOM 7305 O O . SER A 1 1072 ? 42.617 6.607 -75.815 1.00 86.50 1072 SER A O 1
ATOM 7307 N N . GLN A 1 1073 ? 40.711 7.772 -75.988 1.00 91.44 1073 GLN A N 1
ATOM 7308 C CA . GLN A 1 1073 ? 39.983 7.028 -74.972 1.00 91.44 1073 GLN A CA 1
ATOM 7309 C C . GLN A 1 1073 ? 38.721 6.422 -75.545 1.00 91.44 1073 GLN A C 1
ATOM 7311 O O . GLN A 1 1073 ? 38.057 7.030 -76.386 1.00 91.44 1073 GLN A O 1
ATOM 7316 N N . PHE A 1 1074 ? 38.404 5.219 -75.076 1.00 91.56 1074 PHE A N 1
ATOM 7317 C CA . PHE A 1 1074 ? 37.418 4.378 -75.730 1.00 91.56 1074 PHE A CA 1
ATOM 7318 C C . PHE A 1 1074 ? 36.438 3.763 -74.741 1.00 91.56 1074 PHE A C 1
ATOM 7320 O O . PHE A 1 1074 ? 36.824 3.284 -73.670 1.00 91.56 1074 PHE A O 1
ATOM 7327 N N . LEU A 1 1075 ? 35.172 3.713 -75.152 1.00 94.19 1075 LEU A N 1
ATOM 7328 C CA . LEU A 1 1075 ? 34.209 2.773 -74.598 1.00 94.19 1075 LEU A CA 1
ATOM 7329 C C . LEU A 1 1075 ? 34.327 1.454 -75.364 1.00 94.19 1075 LEU A C 1
ATOM 7331 O O . LEU A 1 1075 ? 34.089 1.407 -76.567 1.00 94.19 1075 LEU A O 1
ATOM 7335 N N . THR A 1 1076 ? 34.701 0.384 -74.675 1.00 94.25 1076 THR A N 1
ATOM 7336 C CA . THR A 1 1076 ? 34.859 -0.954 -75.245 1.00 94.25 1076 THR A CA 1
ATOM 7337 C C . THR A 1 1076 ? 33.672 -1.835 -74.873 1.00 94.25 1076 THR A C 1
ATOM 7339 O O . THR A 1 1076 ? 33.374 -2.025 -73.696 1.00 94.25 1076 THR A O 1
ATOM 7342 N N . LEU A 1 1077 ? 33.018 -2.403 -75.882 1.00 95.62 1077 LEU A N 1
ATOM 7343 C CA . LEU A 1 1077 ? 31.878 -3.308 -75.787 1.00 95.62 1077 LEU A CA 1
ATOM 7344 C C . LEU A 1 1077 ? 32.344 -4.730 -76.127 1.00 95.62 1077 LEU A C 1
ATOM 7346 O O . LEU A 1 1077 ? 32.506 -5.095 -77.295 1.00 95.62 1077 LEU A O 1
ATOM 7350 N N . ALA A 1 1078 ? 32.613 -5.521 -75.095 1.00 94.25 1078 ALA A N 1
ATOM 7351 C CA . ALA A 1 1078 ? 33.331 -6.792 -75.173 1.00 94.25 1078 ALA A CA 1
ATOM 7352 C C . ALA A 1 1078 ? 32.432 -8.040 -75.056 1.00 94.25 1078 ALA A C 1
ATOM 7354 O O . ALA A 1 1078 ? 32.924 -9.164 -75.123 1.00 94.25 1078 ALA A O 1
ATOM 7355 N N . GLY A 1 1079 ? 31.119 -7.873 -74.898 1.00 92.06 1079 GLY A N 1
ATOM 7356 C CA . GLY A 1 1079 ? 30.192 -8.966 -74.620 1.00 92.06 1079 GLY A CA 1
ATOM 7357 C C . GLY A 1 1079 ? 29.822 -9.821 -75.836 1.00 92.06 1079 GLY A C 1
ATOM 7358 O O . GLY A 1 1079 ? 29.790 -9.368 -76.982 1.00 92.06 1079 GLY A O 1
ATOM 7359 N N . SER A 1 1080 ? 29.480 -11.079 -75.564 1.00 91.56 1080 SER A N 1
ATOM 7360 C CA . SER A 1 1080 ? 28.983 -12.051 -76.549 1.00 91.56 1080 SER A CA 1
ATOM 7361 C C . SER A 1 1080 ? 27.456 -12.031 -76.735 1.00 91.56 1080 SER A C 1
ATOM 7363 O O . SER A 1 1080 ? 26.947 -12.665 -77.655 1.00 91.56 1080 SER A O 1
ATOM 7365 N N . GLY A 1 1081 ? 26.723 -11.310 -75.879 1.00 92.00 1081 GLY A N 1
ATOM 7366 C CA . GLY A 1 1081 ? 25.263 -11.173 -75.931 1.00 92.00 1081 GLY A CA 1
ATOM 7367 C C . GLY A 1 1081 ? 24.751 -10.169 -76.973 1.00 92.00 1081 GLY A C 1
ATOM 7368 O O . GLY A 1 1081 ? 25.527 -9.513 -77.665 1.00 92.00 1081 GLY A O 1
ATOM 7369 N N . SER A 1 1082 ? 23.425 -10.046 -77.075 1.00 92.88 1082 SER A N 1
ATOM 7370 C CA . SER A 1 1082 ? 22.767 -9.010 -77.884 1.00 92.88 1082 SER A CA 1
ATOM 7371 C C . SER A 1 1082 ? 22.261 -7.883 -76.987 1.00 92.88 1082 SER A C 1
ATOM 7373 O O . SER A 1 1082 ? 21.475 -8.130 -76.074 1.00 92.88 1082 SER A O 1
ATOM 7375 N N . TYR A 1 1083 ? 22.701 -6.660 -77.259 1.00 95.81 1083 TYR A N 1
ATOM 7376 C CA . TYR A 1 1083 ? 22.412 -5.461 -76.474 1.00 95.81 1083 TYR A CA 1
ATOM 7377 C C . TYR A 1 1083 ? 21.798 -4.384 -77.366 1.00 95.81 1083 TYR A C 1
ATOM 7379 O O . TYR A 1 1083 ? 22.179 -4.260 -78.532 1.00 95.81 1083 TYR A O 1
ATOM 7387 N N . SER A 1 1084 ? 20.853 -3.601 -76.843 1.00 94.94 1084 SER A N 1
ATOM 7388 C CA . SER A 1 1084 ? 20.150 -2.566 -77.610 1.00 94.94 1084 SER A CA 1
ATOM 7389 C C . SER A 1 1084 ? 20.065 -1.259 -76.834 1.00 94.94 1084 SER A C 1
ATOM 7391 O O . SER A 1 1084 ? 19.373 -1.164 -75.820 1.00 94.94 1084 SER A O 1
ATOM 7393 N N . TYR A 1 1085 ? 20.727 -0.235 -77.363 1.00 97.06 1085 TYR A N 1
ATOM 7394 C CA . TYR A 1 1085 ? 20.821 1.094 -76.781 1.00 97.06 1085 TYR A CA 1
ATOM 7395 C C . TYR A 1 1085 ? 20.247 2.138 -77.740 1.00 97.06 1085 TYR A C 1
ATOM 7397 O O . TYR A 1 1085 ? 20.766 2.340 -78.837 1.00 97.06 1085 TYR A O 1
ATOM 7405 N N . SER A 1 1086 ? 19.176 2.811 -77.327 1.00 95.25 1086 SER A N 1
ATOM 7406 C CA . SER A 1 1086 ? 18.514 3.869 -78.100 1.00 95.25 1086 SER A CA 1
ATOM 7407 C C . SER A 1 1086 ? 18.872 5.277 -77.622 1.00 95.25 1086 SER A C 1
ATOM 7409 O O . SER A 1 1086 ? 18.299 6.254 -78.101 1.00 95.25 1086 SER A O 1
ATOM 7411 N N . GLY A 1 1087 ? 19.778 5.377 -76.648 1.00 94.69 1087 GLY A N 1
ATOM 7412 C CA . GLY A 1 1087 ? 20.253 6.635 -76.092 1.00 94.69 1087 GLY A CA 1
ATOM 7413 C C . GLY A 1 1087 ? 21.321 7.304 -76.954 1.00 94.69 1087 GLY A C 1
ATOM 7414 O O . GLY A 1 1087 ? 21.662 6.834 -78.041 1.00 94.69 1087 GLY A O 1
ATOM 7415 N N . VAL A 1 1088 ? 21.875 8.403 -76.444 1.00 93.31 1088 VAL A N 1
ATOM 7416 C CA . VAL A 1 1088 ? 22.940 9.167 -77.114 1.00 93.31 1088 VAL A CA 1
ATOM 7417 C C . VAL A 1 1088 ? 24.291 8.829 -76.492 1.00 93.31 1088 VAL A C 1
ATOM 7419 O O . VAL A 1 1088 ? 24.432 8.870 -75.269 1.00 93.31 1088 VAL A O 1
ATOM 7422 N N . ILE A 1 1089 ? 25.280 8.514 -77.330 1.00 94.50 1089 ILE A N 1
ATOM 7423 C CA . ILE A 1 1089 ? 26.709 8.498 -76.988 1.00 94.50 1089 ILE A CA 1
ATOM 7424 C C . ILE A 1 1089 ? 27.351 9.772 -77.559 1.00 94.50 1089 ILE A C 1
ATOM 7426 O O . ILE A 1 1089 ? 27.200 10.034 -78.754 1.00 94.50 1089 ILE A O 1
ATOM 7430 N N . SER A 1 1090 ? 28.063 10.552 -76.742 1.00 92.38 1090 SER A N 1
ATOM 7431 C CA . SER A 1 1090 ? 28.616 11.866 -77.127 1.00 92.38 1090 SER A CA 1
ATOM 7432 C C . SER A 1 1090 ? 30.089 12.073 -76.718 1.00 92.38 1090 SER A C 1
ATOM 7434 O O . SER A 1 1090 ? 30.687 11.205 -76.081 1.00 92.38 1090 SER A O 1
ATOM 7436 N N . ASN A 1 1091 ? 30.634 13.259 -77.045 1.00 92.44 1091 ASN A N 1
ATOM 7437 C CA . ASN A 1 1091 ? 32.015 13.749 -76.826 1.00 92.44 1091 ASN A CA 1
ATOM 7438 C C . ASN A 1 1091 ? 33.088 13.195 -77.784 1.00 92.44 1091 ASN A C 1
ATOM 7440 O O . ASN A 1 1091 ? 32.795 12.507 -78.754 1.00 92.44 1091 ASN A O 1
ATOM 7444 N N . ALA A 1 1092 ? 34.353 13.574 -77.574 1.00 91.00 1092 ALA A N 1
ATOM 7445 C CA . ALA A 1 1092 ? 35.428 13.332 -78.538 1.00 91.00 1092 ALA A CA 1
ATOM 7446 C C . ALA A 1 1092 ? 36.046 11.920 -78.505 1.00 91.00 1092 ALA A C 1
ATOM 7448 O O . ALA A 1 1092 ? 36.815 11.582 -79.406 1.00 91.00 1092 ALA A O 1
ATOM 7449 N N . GLY A 1 1093 ? 35.748 11.109 -77.487 1.00 91.00 1093 GLY A N 1
ATOM 7450 C CA . GLY A 1 1093 ? 36.222 9.728 -77.381 1.00 91.00 1093 GLY A CA 1
ATOM 7451 C C . GLY A 1 1093 ? 35.615 8.781 -78.420 1.00 91.00 1093 GLY A C 1
ATOM 7452 O O . GLY A 1 1093 ? 34.649 9.110 -79.109 1.00 91.00 1093 GLY A O 1
ATOM 7453 N N . GLY A 1 1094 ? 36.229 7.606 -78.560 1.00 91.44 1094 GLY A N 1
ATOM 7454 C CA . GLY A 1 1094 ? 35.869 6.597 -79.557 1.00 91.44 1094 GLY A CA 1
ATOM 7455 C C . GLY A 1 1094 ? 35.126 5.386 -78.990 1.00 91.44 1094 GLY A C 1
ATOM 7456 O O . GLY A 1 1094 ? 34.939 5.234 -77.780 1.00 91.44 1094 GLY A O 1
ATOM 7457 N N . LEU A 1 1095 ? 34.748 4.476 -79.887 1.00 94.12 1095 LEU A N 1
ATOM 7458 C CA . LEU A 1 1095 ? 34.043 3.235 -79.569 1.00 94.12 1095 LEU A CA 1
ATOM 7459 C C . LEU A 1 1095 ? 34.852 2.025 -80.051 1.00 94.12 1095 LEU A C 1
ATOM 7461 O O . LEU A 1 1095 ? 35.314 1.997 -81.189 1.00 94.12 1095 LEU A O 1
ATOM 7465 N N . ILE A 1 1096 ? 34.984 0.997 -79.215 1.00 93.88 1096 ILE A N 1
ATOM 7466 C CA . ILE A 1 1096 ? 35.536 -0.306 -79.599 1.00 93.88 1096 ILE A CA 1
ATOM 7467 C C . ILE A 1 1096 ? 34.453 -1.366 -79.394 1.00 93.88 1096 ILE A C 1
ATOM 7469 O O . ILE A 1 1096 ? 33.885 -1.482 -78.317 1.00 93.88 1096 ILE A O 1
ATOM 7473 N N . LYS A 1 1097 ? 34.180 -2.191 -80.400 1.00 93.81 1097 LYS A N 1
ATOM 7474 C CA . LYS A 1 1097 ? 33.297 -3.356 -80.310 1.00 93.81 1097 LYS A CA 1
ATOM 7475 C C . LYS A 1 1097 ? 34.135 -4.617 -80.493 1.00 93.81 1097 LYS A C 1
ATOM 7477 O O . LYS A 1 1097 ? 34.521 -4.945 -81.608 1.00 93.81 1097 LYS A O 1
ATOM 7482 N N . SER A 1 1098 ? 34.446 -5.311 -79.404 1.00 91.88 1098 SER A N 1
ATOM 7483 C CA . SER A 1 1098 ? 35.397 -6.435 -79.384 1.00 91.88 1098 SER A CA 1
ATOM 7484 C C . SER A 1 1098 ? 34.777 -7.791 -79.043 1.00 91.88 1098 SER A C 1
ATOM 7486 O O . SER A 1 1098 ? 35.434 -8.809 -79.233 1.00 91.88 1098 SER A O 1
ATOM 7488 N N . GLY A 1 1099 ? 33.530 -7.832 -78.561 1.00 90.19 1099 GLY A N 1
ATOM 7489 C CA . GLY A 1 1099 ? 32.831 -9.086 -78.250 1.00 90.19 1099 GLY A CA 1
ATOM 7490 C C . GLY A 1 1099 ? 32.156 -9.728 -79.461 1.00 90.19 1099 GLY A C 1
ATOM 7491 O O . GLY A 1 1099 ? 31.797 -9.030 -80.401 1.00 90.19 1099 GLY A O 1
ATOM 7492 N N . SER A 1 1100 ? 31.913 -11.039 -79.449 1.00 88.56 1100 SER A N 1
ATOM 7493 C CA . SER A 1 1100 ? 31.285 -11.756 -80.578 1.00 88.56 1100 SER A CA 1
ATOM 7494 C C . SER A 1 1100 ? 29.796 -11.442 -80.799 1.00 88.56 1100 SER A C 1
ATOM 7496 O O . SER A 1 1100 ? 29.252 -11.785 -81.845 1.00 88.56 1100 SER A O 1
ATOM 7498 N N . GLY A 1 1101 ? 29.139 -10.778 -79.844 1.00 91.00 1101 GLY A N 1
ATOM 7499 C CA . GLY A 1 1101 ? 27.701 -10.511 -79.863 1.00 91.00 1101 GLY A CA 1
ATOM 7500 C C . GLY A 1 1101 ? 27.274 -9.327 -80.731 1.00 91.00 1101 GLY A C 1
ATOM 7501 O O . GLY A 1 1101 ? 28.058 -8.792 -81.524 1.00 91.00 1101 GLY A O 1
ATOM 7502 N N . VAL A 1 1102 ? 26.035 -8.871 -80.545 1.00 93.00 1102 VAL A N 1
ATOM 7503 C CA . VAL A 1 1102 ? 25.452 -7.721 -81.256 1.00 93.00 1102 VAL A CA 1
ATOM 7504 C C . VAL A 1 1102 ? 25.320 -6.540 -80.298 1.00 93.00 1102 VAL A C 1
ATOM 7506 O O . VAL A 1 1102 ? 24.704 -6.670 -79.248 1.00 93.00 1102 VAL A O 1
ATOM 7509 N N . GLN A 1 1103 ? 25.844 -5.370 -80.661 1.00 95.81 1103 GLN A N 1
ATOM 7510 C CA . GLN A 1 1103 ? 25.424 -4.109 -80.043 1.00 95.81 1103 GLN A CA 1
ATOM 7511 C C . GLN A 1 1103 ? 24.607 -3.328 -81.064 1.00 95.81 1103 GLN A C 1
ATOM 7513 O O . GLN A 1 1103 ? 25.161 -2.913 -82.075 1.00 95.81 1103 GLN A O 1
ATOM 7518 N N . ALA A 1 1104 ? 23.333 -3.074 -80.787 1.00 94.38 1104 ALA A N 1
ATOM 7519 C CA . ALA A 1 1104 ? 22.520 -2.131 -81.539 1.00 94.38 1104 ALA A CA 1
ATOM 7520 C C . ALA A 1 1104 ? 22.565 -0.746 -80.879 1.00 94.38 1104 ALA A C 1
ATOM 7522 O O . ALA A 1 1104 ? 22.306 -0.611 -79.684 1.00 94.38 1104 ALA A O 1
ATOM 7523 N N . LEU A 1 1105 ? 22.907 0.271 -81.664 1.00 94.56 1105 LEU A N 1
ATOM 7524 C CA . LEU A 1 1105 ? 22.932 1.688 -81.326 1.00 94.56 1105 LEU A CA 1
ATOM 7525 C C . LEU A 1 1105 ? 21.857 2.388 -82.165 1.00 94.56 1105 LEU A C 1
ATOM 7527 O O . LEU A 1 1105 ? 22.092 2.849 -83.281 1.00 94.56 1105 LEU A O 1
ATOM 7531 N N . THR A 1 1106 ? 20.630 2.402 -81.659 1.00 90.94 1106 THR A N 1
ATOM 7532 C CA . THR A 1 1106 ? 19.459 2.896 -82.392 1.00 90.94 1106 THR A CA 1
ATOM 7533 C C . THR A 1 1106 ? 19.184 4.376 -82.160 1.00 90.94 1106 THR A C 1
ATOM 7535 O O . THR A 1 1106 ? 18.348 4.926 -82.860 1.00 90.94 1106 THR A O 1
ATOM 7538 N N . GLY A 1 1107 ? 19.884 5.038 -81.234 1.00 90.31 1107 GLY A N 1
ATOM 7539 C CA . GLY A 1 1107 ? 19.814 6.488 -81.016 1.00 90.31 1107 GLY A CA 1
ATOM 7540 C C . GLY A 1 1107 ? 20.725 7.304 -81.944 1.00 90.31 1107 GLY A C 1
ATOM 7541 O O . GLY A 1 1107 ? 21.549 6.755 -82.678 1.00 90.31 1107 GLY A O 1
ATOM 7542 N N . ALA A 1 1108 ? 20.586 8.632 -81.905 1.00 89.12 1108 ALA A N 1
ATOM 7543 C CA . ALA A 1 1108 ? 21.439 9.565 -82.646 1.00 89.12 1108 ALA A CA 1
ATOM 7544 C C . ALA A 1 1108 ? 22.745 9.831 -81.877 1.00 89.12 1108 ALA A C 1
ATOM 7546 O O . ALA A 1 1108 ? 22.804 10.695 -81.004 1.00 89.12 1108 ALA A O 1
ATOM 7547 N N . ASN A 1 1109 ? 23.791 9.065 -82.181 1.00 90.06 1109 ASN A N 1
ATOM 7548 C CA . ASN A 1 1109 ? 25.094 9.181 -81.522 1.00 90.06 1109 ASN A CA 1
ATOM 7549 C C . ASN A 1 1109 ? 25.926 10.318 -82.134 1.00 90.06 1109 ASN A C 1
ATOM 7551 O O . ASN A 1 1109 ? 25.978 10.456 -83.354 1.00 90.06 1109 ASN A O 1
ATOM 7555 N N . THR A 1 1110 ? 26.585 11.115 -81.293 1.00 89.56 1110 THR A N 1
ATOM 7556 C CA . THR A 1 1110 ? 27.314 12.340 -81.678 1.00 89.56 1110 THR A CA 1
ATOM 7557 C C . THR A 1 1110 ? 28.790 12.322 -81.284 1.00 89.56 1110 THR A C 1
ATOM 7559 O O . THR A 1 1110 ? 29.456 13.356 -81.349 1.00 89.56 1110 THR A O 1
ATOM 7562 N N . TYR A 1 1111 ? 29.317 11.172 -80.855 1.00 91.19 1111 TYR A N 1
ATOM 7563 C CA . TYR A 1 1111 ? 30.735 11.056 -80.537 1.00 91.19 1111 TYR A CA 1
ATOM 7564 C C . TYR A 1 1111 ? 31.605 11.242 -81.789 1.00 91.19 1111 TYR A C 1
ATOM 7566 O O . TYR A 1 1111 ? 31.231 10.803 -82.874 1.00 91.19 1111 TYR A O 1
ATOM 7574 N N . SER A 1 1112 ? 32.759 11.902 -81.647 1.00 88.31 1112 SER A N 1
ATOM 7575 C CA . SER A 1 1112 ? 33.623 12.243 -82.790 1.00 88.31 1112 SER A CA 1
ATOM 7576 C C . SER A 1 1112 ? 34.894 11.391 -82.908 1.00 88.31 1112 SER A C 1
ATOM 7578 O O . SER A 1 1112 ? 35.641 11.536 -83.879 1.00 88.31 1112 SER A O 1
ATOM 7580 N N . GLY A 1 1113 ? 35.179 10.531 -81.926 1.00 88.88 1113 GLY A N 1
ATOM 7581 C CA . GLY A 1 1113 ? 36.318 9.613 -81.958 1.00 88.88 1113 GLY A CA 1
ATOM 7582 C C . GLY A 1 1113 ? 36.106 8.428 -82.904 1.00 88.88 1113 GLY A C 1
ATOM 7583 O O . GLY A 1 1113 ? 34.992 8.148 -83.344 1.00 88.88 1113 GLY A O 1
ATOM 7584 N N . GLY A 1 1114 ? 37.195 7.719 -83.207 1.00 89.62 1114 GLY A N 1
ATOM 7585 C CA . GLY A 1 1114 ? 37.178 6.567 -84.113 1.00 89.62 1114 GLY A CA 1
ATOM 7586 C C . GLY A 1 1114 ? 36.329 5.399 -83.605 1.00 89.62 1114 GLY A C 1
ATOM 7587 O O . GLY A 1 1114 ? 36.215 5.179 -82.396 1.00 89.62 1114 GLY A O 1
ATOM 7588 N N . THR A 1 1115 ? 35.761 4.624 -84.533 1.00 92.25 1115 THR A N 1
ATOM 7589 C CA . THR A 1 1115 ? 35.066 3.364 -84.228 1.00 92.25 1115 THR A CA 1
ATOM 7590 C C . THR A 1 1115 ? 35.889 2.166 -84.697 1.00 92.25 1115 THR A C 1
ATOM 7592 O O . THR A 1 1115 ? 36.190 2.031 -85.884 1.00 92.25 1115 THR A O 1
ATOM 7595 N N . THR A 1 1116 ? 36.219 1.268 -83.769 1.00 92.38 1116 THR A N 1
ATOM 7596 C CA . THR A 1 1116 ? 36.899 -0.001 -84.046 1.00 92.38 1116 THR A CA 1
ATOM 7597 C C . THR A 1 1116 ? 35.944 -1.164 -83.811 1.00 92.38 1116 THR A C 1
ATOM 7599 O O . THR A 1 1116 ? 35.469 -1.352 -82.696 1.00 92.38 1116 THR A O 1
ATOM 7602 N N . VAL A 1 1117 ? 35.682 -1.993 -84.819 1.00 92.44 1117 VAL A N 1
ATOM 7603 C CA . VAL A 1 1117 ? 34.919 -3.239 -84.660 1.00 92.44 1117 VAL A CA 1
ATOM 7604 C C . VAL A 1 1117 ? 35.869 -4.411 -84.848 1.00 92.44 1117 VAL A C 1
ATOM 7606 O O . VAL A 1 1117 ? 36.323 -4.692 -85.955 1.00 92.44 1117 VAL A O 1
ATOM 7609 N N . SER A 1 1118 ? 36.202 -5.076 -83.749 1.00 89.06 1118 SER A N 1
ATOM 7610 C CA . SER A 1 1118 ? 37.147 -6.190 -83.716 1.00 89.06 1118 SER A CA 1
ATOM 7611 C C . SER A 1 1118 ? 36.480 -7.567 -83.692 1.00 89.06 1118 SER A C 1
ATOM 7613 O O . SER A 1 1118 ? 37.110 -8.534 -84.111 1.00 89.06 1118 SER A O 1
ATOM 7615 N N . ALA A 1 1119 ? 35.218 -7.671 -83.254 1.00 86.88 1119 ALA A N 1
ATOM 7616 C CA . ALA A 1 1119 ? 34.412 -8.890 -83.373 1.00 86.88 1119 ALA A CA 1
ATOM 7617 C C . ALA A 1 1119 ? 32.895 -8.610 -83.313 1.00 86.88 1119 ALA A C 1
ATOM 7619 O O . ALA A 1 1119 ? 32.443 -7.565 -82.827 1.00 86.88 1119 ALA A O 1
ATOM 7620 N N . GLY A 1 1120 ? 32.104 -9.583 -83.775 1.00 88.94 1120 GLY A N 1
ATOM 7621 C CA . GLY A 1 1120 ? 30.641 -9.549 -83.724 1.00 88.94 1120 GLY A CA 1
ATOM 7622 C C . GLY A 1 1120 ? 30.015 -8.479 -84.621 1.00 88.94 1120 GLY A C 1
ATOM 7623 O O . GLY A 1 1120 ? 30.595 -8.076 -85.625 1.00 88.94 1120 GLY A O 1
ATOM 7624 N N . THR A 1 1121 ? 28.817 -8.016 -84.255 1.00 91.25 1121 THR A N 1
ATOM 7625 C CA . THR A 1 1121 ? 28.064 -7.016 -85.033 1.00 91.25 1121 THR A CA 1
ATOM 7626 C C . THR A 1 1121 ? 27.877 -5.723 -84.244 1.00 91.25 1121 THR A C 1
ATOM 7628 O O . THR A 1 1121 ? 27.456 -5.746 -83.085 1.00 91.25 1121 THR A O 1
ATOM 7631 N N . LEU A 1 1122 ? 28.155 -4.588 -84.880 1.00 93.19 1122 LEU A N 1
ATOM 7632 C CA . LEU A 1 1122 ? 27.751 -3.262 -84.424 1.00 93.19 1122 LEU A CA 1
ATOM 7633 C C . LEU A 1 1122 ? 26.624 -2.762 -85.330 1.00 93.19 1122 LEU A C 1
ATOM 7635 O O . LEU A 1 1122 ? 26.852 -2.459 -86.497 1.00 93.19 1122 LEU A O 1
ATOM 7639 N N . ALA A 1 1123 ? 25.401 -2.733 -84.815 1.00 92.50 1123 ALA A N 1
ATOM 7640 C CA . ALA A 1 1123 ? 24.222 -2.306 -85.549 1.00 92.50 1123 ALA A CA 1
ATOM 7641 C C . ALA A 1 1123 ? 23.868 -0.841 -85.236 1.00 92.50 1123 ALA A C 1
ATOM 7643 O O . ALA A 1 1123 ? 23.959 -0.431 -84.085 1.00 92.50 1123 ALA A O 1
ATOM 7644 N N . TYR A 1 1124 ? 23.412 -0.069 -86.221 1.00 89.44 1124 TYR A N 1
ATOM 7645 C CA . TYR A 1 1124 ? 22.977 1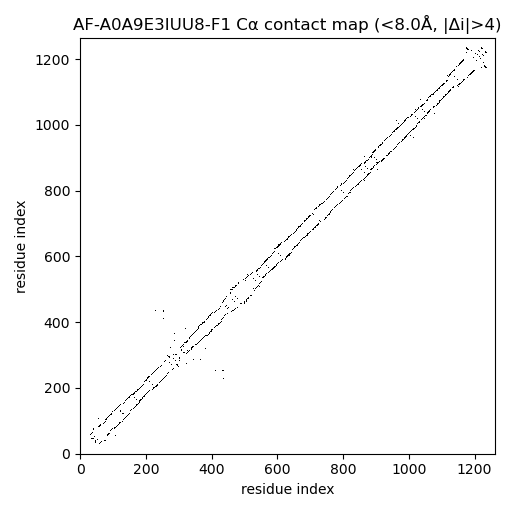.324 -86.077 1.00 89.44 1124 TYR A CA 1
ATOM 7646 C C . TYR A 1 1124 ? 21.565 1.520 -86.627 1.00 89.44 1124 TYR A C 1
ATOM 7648 O O . TYR A 1 1124 ? 21.272 1.057 -87.724 1.00 89.44 1124 TYR A O 1
ATOM 7656 N N . GLY A 1 1125 ? 20.699 2.217 -85.890 1.00 85.38 1125 GLY A N 1
ATOM 7657 C CA . GLY A 1 1125 ? 19.295 2.446 -86.283 1.00 85.38 1125 GLY A CA 1
ATOM 7658 C C . GLY A 1 1125 ? 18.953 3.875 -86.723 1.00 85.38 1125 GLY A C 1
ATOM 7659 O O . GLY A 1 1125 ? 17.811 4.147 -87.070 1.00 85.38 1125 GLY A O 1
ATOM 7660 N N . ASN A 1 1126 ? 19.915 4.795 -86.680 1.00 87.38 1126 ASN A N 1
ATOM 7661 C CA . ASN A 1 1126 ? 19.773 6.199 -87.071 1.00 87.38 1126 ASN A CA 1
ATOM 7662 C C . ASN A 1 1126 ? 20.945 6.598 -87.979 1.00 87.38 1126 ASN A C 1
ATOM 7664 O O . ASN A 1 1126 ? 21.868 5.808 -88.183 1.00 87.38 1126 ASN A O 1
ATOM 7668 N N . ASN A 1 1127 ? 20.932 7.828 -88.507 1.00 86.88 1127 ASN A N 1
ATOM 7669 C CA . ASN A 1 1127 ? 22.084 8.356 -89.240 1.00 86.88 1127 ASN A CA 1
ATOM 7670 C C . ASN A 1 1127 ? 23.333 8.296 -88.350 1.00 86.88 1127 ASN A C 1
ATOM 7672 O O . ASN A 1 1127 ? 23.341 8.854 -87.253 1.00 86.88 1127 ASN A O 1
ATOM 7676 N N . PHE A 1 1128 ? 24.375 7.621 -88.823 1.00 84.69 1128 PHE A N 1
ATOM 7677 C CA . PHE A 1 1128 ? 25.615 7.424 -88.084 1.00 84.69 1128 PHE A CA 1
ATOM 7678 C C . PHE A 1 1128 ? 26.800 7.803 -88.968 1.00 84.69 1128 PHE A C 1
ATOM 7680 O O . PHE A 1 1128 ? 26.888 7.355 -90.109 1.00 84.69 1128 PHE A O 1
ATOM 7687 N N . THR A 1 1129 ? 27.711 8.615 -88.439 1.00 85.31 1129 THR A N 1
ATOM 7688 C CA . THR A 1 1129 ? 28.931 9.021 -89.140 1.00 85.31 1129 THR A CA 1
ATOM 7689 C C . THR A 1 1129 ? 30.130 8.377 -88.467 1.00 85.31 1129 THR A C 1
ATOM 7691 O O . THR A 1 1129 ? 30.384 8.613 -87.289 1.00 85.31 1129 THR A O 1
ATOM 7694 N N . MET A 1 1130 ? 30.906 7.603 -89.220 1.00 84.94 1130 MET A N 1
ATOM 7695 C CA . MET A 1 1130 ? 32.172 7.050 -88.742 1.00 84.94 1130 MET A CA 1
ATOM 7696 C C . MET A 1 1130 ? 33.257 8.127 -88.785 1.00 84.94 1130 MET A C 1
ATOM 7698 O O . MET A 1 1130 ? 34.039 8.167 -89.718 1.00 84.94 1130 MET A O 1
ATOM 7702 N N . SER A 1 1131 ? 33.306 9.053 -87.834 1.00 76.81 1131 SER A N 1
ATOM 7703 C CA . SER A 1 1131 ? 34.352 10.087 -87.788 1.00 76.81 1131 SER A CA 1
ATOM 7704 C C . SER A 1 1131 ? 35.697 9.555 -87.265 1.00 76.81 1131 SER A C 1
ATOM 7706 O O . SER A 1 1131 ? 35.745 8.583 -86.521 1.00 76.81 1131 SER A O 1
ATOM 7708 N N . GLY A 1 1132 ? 36.806 10.221 -87.609 1.00 83.38 1132 GLY A N 1
ATOM 7709 C CA . GLY A 1 1132 ? 38.135 9.895 -87.071 1.00 83.38 1132 GLY A CA 1
ATOM 7710 C C . GLY A 1 1132 ? 38.823 8.696 -87.741 1.00 83.38 1132 GLY A C 1
ATOM 7711 O O . GLY A 1 1132 ? 38.614 8.425 -88.919 1.00 83.38 1132 GLY A O 1
ATOM 7712 N N . ALA A 1 1133 ? 39.712 8.014 -87.013 1.00 83.88 1133 ALA A N 1
ATOM 7713 C CA . ALA A 1 1133 ? 40.412 6.824 -87.502 1.00 83.88 1133 ALA A CA 1
ATOM 7714 C C . ALA A 1 1133 ? 39.631 5.562 -87.116 1.00 83.88 1133 ALA A C 1
ATOM 7716 O O . ALA A 1 1133 ? 39.571 5.201 -85.942 1.00 83.88 1133 ALA A O 1
ATOM 7717 N N . ASN A 1 1134 ? 39.029 4.902 -88.099 1.00 85.88 1134 ASN A N 1
ATOM 7718 C CA . ASN A 1 1134 ? 38.183 3.733 -87.905 1.00 85.88 1134 ASN A CA 1
ATOM 7719 C C . ASN A 1 1134 ? 38.926 2.443 -88.256 1.00 85.88 1134 ASN A C 1
ATOM 7721 O O . ASN A 1 1134 ? 39.820 2.433 -89.104 1.00 85.88 1134 ASN A O 1
ATOM 7725 N N . GLN A 1 1135 ? 38.528 1.330 -87.644 1.00 86.12 1135 GLN A N 1
ATOM 7726 C CA . GLN A 1 1135 ? 39.098 0.020 -87.947 1.00 86.12 1135 GLN A CA 1
ATOM 7727 C C . GLN A 1 1135 ? 38.029 -1.078 -87.937 1.00 86.12 1135 GLN A C 1
ATOM 7729 O O . GLN A 1 1135 ? 37.174 -1.118 -87.059 1.00 86.12 1135 GLN A O 1
ATOM 7734 N N . VAL A 1 1136 ? 38.105 -2.019 -88.875 1.00 81.69 1136 VAL A N 1
ATOM 7735 C CA . VAL A 1 1136 ? 37.330 -3.270 -88.844 1.00 81.69 1136 VAL A CA 1
ATOM 7736 C C . VAL A 1 1136 ? 38.310 -4.437 -88.892 1.00 81.69 1136 VAL A C 1
ATOM 7738 O O . VAL A 1 1136 ? 39.201 -4.460 -89.737 1.00 81.69 1136 VAL A O 1
ATOM 7741 N N . THR A 1 1137 ? 38.192 -5.389 -87.965 1.00 78.44 1137 THR A N 1
ATOM 7742 C CA . THR A 1 1137 ? 39.099 -6.545 -87.877 1.00 78.44 1137 THR A CA 1
ATOM 7743 C C . THR A 1 1137 ? 38.474 -7.787 -88.495 1.00 78.44 1137 THR A C 1
ATOM 7745 O O . THR A 1 1137 ? 37.348 -8.165 -88.175 1.00 78.44 1137 THR A O 1
ATOM 7748 N N . LEU A 1 1138 ? 39.238 -8.471 -89.338 1.00 73.44 1138 LEU A N 1
ATOM 7749 C CA . LEU A 1 1138 ? 38.879 -9.751 -89.913 1.00 73.44 1138 LEU A CA 1
ATOM 7750 C C . LEU A 1 1138 ? 39.737 -10.853 -89.285 1.00 73.44 1138 LEU A C 1
ATOM 7752 O O . LEU A 1 1138 ? 40.922 -10.994 -89.596 1.00 73.44 1138 LEU A O 1
ATOM 7756 N N . ALA A 1 1139 ? 39.121 -11.660 -88.421 1.00 61.59 1139 ALA A N 1
ATOM 7757 C CA . ALA A 1 1139 ? 39.718 -12.884 -87.904 1.00 61.59 1139 ALA A CA 1
ATOM 7758 C C . ALA A 1 1139 ? 39.451 -14.036 -88.876 1.00 61.59 1139 ALA A C 1
ATOM 7760 O O . ALA A 1 1139 ? 38.445 -14.732 -88.777 1.00 61.59 1139 ALA A O 1
ATOM 7761 N N . ALA A 1 1140 ? 40.324 -14.228 -89.865 1.00 56.03 1140 ALA A N 1
ATOM 7762 C CA . ALA A 1 1140 ? 40.192 -15.354 -90.781 1.00 56.03 1140 ALA A CA 1
ATOM 7763 C C . ALA A 1 1140 ? 40.702 -16.632 -90.099 1.00 56.03 1140 ALA A C 1
ATOM 7765 O O . ALA A 1 1140 ? 41.841 -17.052 -90.277 1.00 56.03 1140 ALA A O 1
ATOM 7766 N N . THR A 1 1141 ? 39.860 -17.240 -89.268 1.00 49.44 1141 THR A N 1
ATOM 7767 C CA . THR A 1 1141 ? 40.046 -18.613 -88.788 1.00 49.44 1141 THR A CA 1
ATOM 7768 C C . THR A 1 1141 ? 38.866 -19.454 -89.272 1.00 49.44 1141 THR A C 1
ATOM 7770 O O . THR A 1 1141 ? 37.879 -19.612 -88.560 1.00 49.44 1141 THR A O 1
ATOM 7773 N N . GLY A 1 1142 ? 38.967 -19.971 -90.500 1.00 49.41 1142 GLY A N 1
ATOM 7774 C CA . GLY A 1 1142 ? 37.976 -20.867 -91.111 1.00 49.41 1142 GLY A CA 1
ATOM 7775 C C . GLY A 1 1142 ? 37.017 -20.181 -92.093 1.00 49.41 1142 GLY A C 1
ATOM 7776 O O . GLY A 1 1142 ? 36.673 -19.021 -91.916 1.00 49.41 1142 GLY A O 1
ATOM 7777 N N . THR A 1 1143 ? 36.662 -20.927 -93.144 1.00 51.78 1143 THR A N 1
ATOM 7778 C CA . THR A 1 1143 ? 35.749 -20.683 -94.283 1.00 51.78 1143 THR A CA 1
ATOM 7779 C C . THR A 1 1143 ? 34.932 -19.378 -94.286 1.00 51.78 1143 THR A C 1
ATOM 7781 O O . THR A 1 1143 ? 34.246 -19.057 -93.318 1.00 51.78 1143 THR A O 1
ATOM 7784 N N . ALA A 1 1144 ? 34.926 -18.673 -95.427 1.00 49.41 1144 ALA A N 1
ATOM 7785 C CA . ALA A 1 1144 ? 34.100 -17.488 -95.673 1.00 49.41 1144 ALA A CA 1
ATOM 7786 C C . ALA A 1 1144 ? 32.645 -17.689 -95.195 1.00 49.41 1144 ALA A C 1
ATOM 7788 O O . ALA A 1 1144 ? 31.941 -18.552 -95.718 1.00 49.41 1144 ALA A O 1
ATOM 7789 N N . GLY A 1 1145 ? 32.200 -16.892 -94.212 1.00 53.56 1145 GLY A N 1
ATOM 7790 C CA . GLY A 1 1145 ? 30.773 -16.757 -93.898 1.00 53.56 1145 GLY A CA 1
ATOM 7791 C C . GLY A 1 1145 ? 30.325 -16.692 -92.434 1.00 53.56 1145 GLY A C 1
ATOM 7792 O O . GLY A 1 1145 ? 29.167 -16.339 -92.240 1.00 53.56 1145 GLY A O 1
ATOM 7793 N N . THR A 1 1146 ? 31.136 -16.991 -91.402 1.00 51.56 1146 THR A N 1
ATOM 7794 C CA . THR A 1 1146 ? 30.547 -17.156 -90.041 1.00 51.56 1146 THR A CA 1
ATOM 7795 C C . THR A 1 1146 ? 31.236 -16.519 -88.822 1.00 51.56 1146 THR A C 1
ATOM 7797 O O . THR A 1 1146 ? 30.719 -16.728 -87.734 1.00 51.56 1146 THR A O 1
ATOM 7800 N N . ASN A 1 1147 ? 32.315 -15.723 -88.909 1.00 53.34 1147 ASN A N 1
ATOM 7801 C CA . ASN A 1 1147 ? 32.888 -15.045 -87.715 1.00 53.34 1147 ASN A CA 1
ATOM 7802 C C . ASN A 1 1147 ? 33.786 -13.827 -88.048 1.00 53.34 1147 ASN A C 1
ATOM 7804 O O . ASN A 1 1147 ? 34.991 -13.850 -87.812 1.00 53.34 1147 ASN A O 1
ATOM 7808 N N . TYR A 1 1148 ? 33.221 -12.739 -88.577 1.00 71.19 1148 TYR A N 1
ATOM 7809 C CA . TYR A 1 1148 ? 33.968 -11.491 -88.815 1.00 71.19 1148 TYR A CA 1
ATOM 7810 C C . TYR A 1 1148 ? 33.255 -10.288 -88.199 1.00 71.19 1148 TYR A C 1
ATOM 7812 O O . TYR A 1 1148 ? 32.038 -10.313 -88.020 1.00 71.19 1148 TYR A O 1
ATOM 7820 N N . ALA A 1 1149 ? 34.017 -9.245 -87.856 1.00 80.94 1149 ALA A N 1
ATOM 7821 C CA . ALA A 1 1149 ? 33.456 -7.983 -87.398 1.00 80.94 1149 ALA A CA 1
ATOM 7822 C C . ALA A 1 1149 ? 32.616 -7.347 -88.511 1.00 80.94 1149 ALA A C 1
ATOM 7824 O O . ALA A 1 1149 ? 33.105 -7.159 -89.625 1.00 80.94 1149 ALA A O 1
ATOM 7825 N N . THR A 1 1150 ? 31.368 -7.001 -88.209 1.00 86.31 1150 THR A N 1
ATOM 7826 C CA . THR A 1 1150 ? 30.476 -6.331 -89.160 1.00 86.31 1150 THR A CA 1
ATOM 7827 C C . THR A 1 1150 ? 29.859 -5.085 -88.546 1.00 86.31 1150 THR A C 1
ATOM 7829 O O . THR A 1 1150 ? 29.553 -5.031 -87.352 1.00 86.31 1150 THR A O 1
ATOM 7832 N N . VAL A 1 1151 ? 29.655 -4.075 -89.383 1.00 88.75 1151 VAL A N 1
ATOM 7833 C CA . VAL A 1 1151 ? 28.866 -2.887 -89.067 1.00 88.75 1151 VAL A CA 1
ATOM 7834 C C . VAL A 1 1151 ? 27.590 -2.956 -89.894 1.00 88.75 1151 VAL A C 1
ATOM 7836 O O . VAL A 1 1151 ? 27.645 -3.115 -91.107 1.00 88.75 1151 VAL A O 1
ATOM 7839 N N . THR A 1 1152 ? 26.426 -2.863 -89.262 1.00 89.00 1152 THR A N 1
ATOM 7840 C CA . THR A 1 1152 ? 25.133 -2.992 -89.948 1.00 89.00 1152 THR A CA 1
ATOM 7841 C C . THR A 1 1152 ? 24.264 -1.771 -89.679 1.00 89.00 1152 THR A C 1
ATOM 7843 O O . THR A 1 1152 ? 24.014 -1.434 -88.535 1.00 89.00 1152 THR A O 1
ATOM 7846 N N . SER A 1 1153 ? 23.739 -1.111 -90.702 1.00 86.62 1153 SER A N 1
ATOM 7847 C CA . SER A 1 1153 ? 22.648 -0.148 -90.551 1.00 86.62 1153 SER A CA 1
ATOM 7848 C C . SER A 1 1153 ? 21.311 -0.888 -90.637 1.00 86.62 1153 SER A C 1
ATOM 7850 O O . SER A 1 1153 ? 21.008 -1.511 -91.654 1.00 86.62 1153 SER A O 1
ATOM 7852 N N . THR A 1 1154 ? 20.518 -0.851 -89.570 1.00 86.06 1154 THR A N 1
ATOM 7853 C CA . THR A 1 1154 ? 19.140 -1.364 -89.525 1.00 86.06 1154 THR A CA 1
ATOM 7854 C C . THR A 1 1154 ? 18.112 -0.295 -89.913 1.00 86.06 1154 THR A C 1
ATOM 7856 O O . THR A 1 1154 ? 17.007 -0.647 -90.311 1.00 86.06 1154 THR A O 1
ATOM 7859 N N . ALA A 1 1155 ? 18.478 0.992 -89.840 1.00 83.56 1155 ALA A N 1
ATOM 7860 C CA . ALA A 1 1155 ? 17.748 2.152 -90.363 1.00 83.56 1155 ALA A CA 1
ATOM 7861 C C . ALA A 1 1155 ? 18.684 3.388 -90.442 1.00 83.56 1155 ALA A C 1
ATOM 7863 O O . ALA A 1 1155 ? 19.762 3.390 -89.843 1.00 83.56 1155 ALA A O 1
ATOM 7864 N N . GLY A 1 1156 ? 18.288 4.435 -91.182 1.00 84.12 1156 GLY A N 1
ATOM 7865 C CA . GLY A 1 1156 ? 19.089 5.659 -91.384 1.00 84.12 1156 GLY A CA 1
ATOM 7866 C C . GLY A 1 1156 ? 20.269 5.501 -92.359 1.00 84.12 1156 GLY A C 1
ATOM 7867 O O . GLY A 1 1156 ? 20.421 4.468 -93.009 1.00 84.12 1156 GLY A O 1
ATOM 7868 N N . THR A 1 1157 ? 21.103 6.535 -92.491 1.00 86.25 1157 THR A N 1
ATOM 7869 C CA . THR A 1 1157 ? 22.275 6.542 -93.387 1.00 86.25 1157 THR A CA 1
ATOM 7870 C C . THR A 1 1157 ? 23.579 6.339 -92.612 1.00 86.25 1157 THR A C 1
ATOM 7872 O O . THR A 1 1157 ? 23.903 7.134 -91.727 1.00 86.25 1157 THR A O 1
ATOM 7875 N N . LEU A 1 1158 ? 24.367 5.324 -92.979 1.00 86.69 1158 LEU A N 1
ATOM 7876 C CA . LEU A 1 1158 ? 25.761 5.183 -92.554 1.00 86.69 1158 LEU A CA 1
ATOM 7877 C C . LEU A 1 1158 ? 26.646 6.066 -93.440 1.00 86.69 1158 LEU A C 1
ATOM 7879 O O . LEU A 1 1158 ? 26.806 5.787 -94.626 1.00 86.69 1158 LEU A O 1
ATOM 7883 N N . THR A 1 1159 ? 27.214 7.124 -92.870 1.00 86.25 1159 THR A N 1
ATOM 7884 C CA . THR A 1 1159 ? 28.143 8.028 -93.556 1.00 86.25 1159 THR A CA 1
ATOM 7885 C C . THR A 1 1159 ? 29.574 7.656 -93.201 1.00 86.25 1159 THR A C 1
ATOM 7887 O O . THR A 1 1159 ? 29.972 7.691 -92.033 1.00 86.25 1159 THR A O 1
ATOM 7890 N N . PHE A 1 1160 ? 30.367 7.310 -94.208 1.00 84.94 1160 PHE A N 1
ATOM 7891 C CA . PHE A 1 1160 ? 31.793 7.087 -94.021 1.00 84.94 1160 PHE A CA 1
ATOM 7892 C C . PHE A 1 1160 ? 32.514 8.423 -93.823 1.00 84.94 1160 PHE A C 1
ATOM 7894 O O . PHE A 1 1160 ? 32.364 9.343 -94.623 1.00 84.94 1160 PHE A O 1
ATOM 7901 N N . GLY A 1 1161 ? 33.274 8.536 -92.735 1.00 77.44 1161 GLY A N 1
ATOM 7902 C CA . GLY A 1 1161 ? 34.120 9.684 -92.431 1.00 77.44 1161 GLY A CA 1
ATOM 7903 C C . GLY A 1 1161 ? 35.532 9.231 -92.060 1.00 77.44 1161 GLY A C 1
ATOM 7904 O O . GLY A 1 1161 ? 35.766 8.070 -91.727 1.00 77.44 1161 GLY A O 1
ATOM 7905 N N . GLY A 1 1162 ? 36.501 10.144 -92.149 1.00 85.44 1162 GLY A N 1
ATOM 7906 C CA . GLY A 1 1162 ? 37.890 9.859 -91.772 1.00 85.44 1162 GLY A CA 1
ATOM 7907 C C . GLY A 1 1162 ? 38.486 8.624 -92.470 1.00 85.44 1162 GLY A C 1
ATOM 7908 O O . GLY A 1 1162 ? 38.133 8.328 -93.607 1.00 85.44 1162 GLY A O 1
ATOM 7909 N N . THR A 1 1163 ? 39.411 7.912 -91.826 1.00 89.56 1163 THR A N 1
ATOM 7910 C CA . THR A 1 1163 ? 40.107 6.764 -92.442 1.00 89.56 1163 THR A CA 1
ATOM 7911 C C . THR A 1 1163 ? 39.535 5.423 -91.979 1.00 89.56 1163 THR A C 1
ATOM 7913 O O . THR A 1 1163 ? 38.996 5.325 -90.878 1.00 89.56 1163 THR A O 1
ATOM 7916 N N . LEU A 1 1164 ? 39.669 4.377 -92.799 1.00 90.94 1164 LEU A N 1
ATOM 7917 C CA . LEU A 1 1164 ? 39.323 2.991 -92.478 1.00 90.94 1164 LEU A CA 1
ATOM 7918 C C . LEU A 1 1164 ? 40.555 2.089 -92.608 1.00 90.94 1164 LEU A C 1
ATOM 7920 O O . LEU A 1 1164 ? 41.121 1.955 -93.690 1.00 90.94 1164 LEU A O 1
ATOM 7924 N N . ALA A 1 1165 ? 40.919 1.408 -91.527 1.00 91.31 1165 ALA A N 1
ATOM 7925 C CA . ALA A 1 1165 ? 41.860 0.296 -91.551 1.00 91.31 1165 ALA A CA 1
ATOM 7926 C C . ALA A 1 1165 ? 41.104 -1.040 -91.513 1.00 91.31 1165 ALA A C 1
ATOM 7928 O O . ALA A 1 1165 ? 40.355 -1.316 -90.576 1.00 91.31 1165 ALA A O 1
ATOM 7929 N N . ILE A 1 1166 ? 41.318 -1.896 -92.506 1.00 90.75 1166 ILE A N 1
ATOM 7930 C CA . ILE A 1 1166 ? 40.796 -3.262 -92.537 1.00 90.75 1166 ILE A CA 1
ATOM 7931 C C . ILE A 1 1166 ? 41.916 -4.196 -92.078 1.00 90.75 1166 ILE A C 1
ATOM 7933 O O . ILE A 1 1166 ? 42.863 -4.456 -92.818 1.00 90.75 1166 ILE A O 1
ATOM 7937 N N . ASN A 1 1167 ? 41.830 -4.660 -90.836 1.00 89.06 1167 ASN A N 1
ATOM 7938 C CA . ASN A 1 1167 ? 42.909 -5.378 -90.164 1.00 89.06 1167 ASN A CA 1
ATOM 7939 C C . ASN A 1 1167 ? 42.726 -6.898 -90.266 1.00 89.06 1167 ASN A C 1
ATOM 7941 O O . ASN A 1 1167 ? 41.770 -7.435 -89.713 1.00 89.06 1167 ASN A O 1
ATOM 7945 N N . PHE A 1 1168 ? 43.651 -7.607 -90.910 1.00 86.25 1168 PHE A N 1
ATOM 7946 C CA . PHE A 1 1168 ? 43.667 -9.072 -90.960 1.00 86.25 1168 PHE A CA 1
ATOM 7947 C C . PHE A 1 1168 ? 44.564 -9.656 -89.871 1.00 86.25 1168 PHE A C 1
ATOM 7949 O O . PHE A 1 1168 ? 45.772 -9.423 -89.864 1.00 86.25 1168 PHE A O 1
ATOM 7956 N N . THR A 1 1169 ? 44.017 -10.490 -88.989 1.00 80.56 1169 THR A N 1
ATOM 7957 C CA . THR A 1 1169 ? 44.801 -11.079 -87.887 1.00 80.56 1169 THR A CA 1
ATOM 7958 C C . THR A 1 1169 ? 45.528 -12.379 -88.256 1.00 80.56 1169 THR A C 1
ATOM 7960 O O . THR A 1 1169 ? 46.319 -12.871 -87.455 1.00 80.56 1169 THR A O 1
ATOM 7963 N N . SER A 1 1170 ? 45.315 -12.922 -89.461 1.00 74.12 1170 SER A N 1
ATOM 7964 C CA . SER A 1 1170 ? 45.947 -14.152 -89.974 1.00 74.12 1170 SER A CA 1
ATOM 7965 C C . SER A 1 1170 ? 46.178 -14.098 -91.497 1.00 74.12 1170 SER A C 1
ATOM 7967 O O . SER A 1 1170 ? 45.487 -13.377 -92.219 1.00 74.12 1170 SER A O 1
ATOM 7969 N N . SER A 1 1171 ? 47.162 -14.858 -91.998 1.00 69.44 1171 SER A N 1
ATOM 7970 C CA . SER A 1 1171 ? 47.597 -14.867 -93.411 1.00 69.44 1171 SER A CA 1
ATOM 7971 C C . SER A 1 1171 ? 47.083 -16.099 -94.181 1.00 69.44 1171 SER A C 1
ATOM 7973 O O . SER A 1 1171 ? 47.869 -16.982 -94.512 1.00 69.44 1171 SER A O 1
ATOM 7975 N N . ILE A 1 1172 ? 45.771 -16.210 -94.426 1.00 70.56 1172 ILE A N 1
ATOM 7976 C CA . ILE A 1 1172 ? 45.171 -17.429 -95.020 1.00 70.56 1172 ILE A CA 1
ATOM 7977 C C . ILE A 1 1172 ? 44.324 -17.209 -96.289 1.00 70.56 1172 ILE A C 1
ATOM 7979 O O . ILE A 1 1172 ? 43.597 -18.113 -96.694 1.00 70.56 1172 ILE A O 1
ATOM 7983 N N . LEU A 1 1173 ? 44.369 -16.025 -96.906 1.00 77.81 1173 LEU A N 1
ATOM 7984 C CA . LEU A 1 1173 ? 43.573 -15.723 -98.104 1.00 77.81 1173 LEU A CA 1
ATOM 7985 C C . LEU A 1 1173 ? 44.137 -16.427 -99.350 1.00 77.81 1173 LEU A C 1
ATOM 7987 O O . LEU A 1 1173 ? 45.347 -16.432 -99.573 1.00 77.81 1173 LEU A O 1
ATOM 7991 N N . SER A 1 1174 ? 43.244 -16.988 -100.163 1.00 76.50 1174 SER A N 1
ATOM 7992 C CA . SER A 1 1174 ? 43.526 -17.789 -101.360 1.00 76.50 1174 SER A CA 1
ATOM 7993 C C . SER A 1 1174 ? 43.070 -17.135 -102.673 1.00 76.50 1174 SER A C 1
ATOM 7995 O O . SER A 1 1174 ? 43.467 -17.591 -103.744 1.00 76.50 1174 SER A O 1
ATOM 7997 N N . GLY A 1 1175 ? 42.304 -16.037 -102.612 1.00 73.06 1175 GLY A N 1
ATOM 7998 C CA . GLY A 1 1175 ? 41.988 -15.202 -103.771 1.00 73.06 1175 GLY A CA 1
ATOM 7999 C C . GLY A 1 1175 ? 40.640 -15.482 -104.440 1.00 73.06 1175 GLY A C 1
ATOM 8000 O O . GLY A 1 1175 ? 40.558 -15.491 -105.669 1.00 73.06 1175 GLY A O 1
ATOM 8001 N N . GLY A 1 1176 ? 39.589 -15.646 -103.638 1.00 79.94 1176 GLY A N 1
ATOM 8002 C CA . GLY A 1 1176 ? 38.185 -15.713 -104.074 1.00 79.94 1176 GLY A CA 1
ATOM 8003 C C . GLY A 1 1176 ? 37.179 -15.320 -102.983 1.00 79.94 1176 GLY A C 1
ATOM 8004 O O . GLY A 1 1176 ? 35.985 -15.588 -103.098 1.00 79.94 1176 GLY A O 1
ATOM 8005 N N . GLU A 1 1177 ? 37.657 -14.733 -101.889 1.00 85.69 1177 GLU A N 1
ATOM 8006 C CA . GLU A 1 1177 ? 36.884 -14.422 -100.695 1.00 85.69 1177 GLU A CA 1
ATOM 8007 C C . GLU A 1 1177 ? 36.139 -13.084 -100.830 1.00 85.69 1177 GLU A C 1
ATOM 8009 O O . GLU A 1 1177 ? 36.596 -12.147 -101.485 1.00 85.69 1177 GLU A O 1
ATOM 8014 N N . SER A 1 1178 ? 34.980 -12.967 -100.178 1.00 85.31 1178 SER A N 1
ATOM 8015 C CA . SER A 1 1178 ? 34.232 -11.710 -100.057 1.00 85.31 1178 SER A CA 1
ATOM 8016 C C . SER A 1 1178 ? 33.738 -11.523 -98.627 1.00 85.31 1178 SER A C 1
ATOM 8018 O O . SER A 1 1178 ? 33.152 -12.432 -98.041 1.00 85.31 1178 SER A O 1
ATOM 8020 N N . PHE A 1 1179 ? 33.970 -10.337 -98.071 1.00 85.19 1179 PHE A N 1
ATOM 8021 C CA . PHE A 1 1179 ? 33.635 -9.978 -96.698 1.00 85.19 1179 PHE A CA 1
ATOM 8022 C C . PHE A 1 1179 ? 32.661 -8.808 -96.694 1.00 85.19 1179 PHE A C 1
ATOM 8024 O O . PHE A 1 1179 ? 32.971 -7.735 -97.211 1.00 85.19 1179 PHE A O 1
ATOM 8031 N N . ASN A 1 1180 ? 31.489 -9.008 -96.096 1.00 85.75 1180 ASN A N 1
ATOM 8032 C CA . ASN A 1 1180 ? 30.484 -7.961 -95.972 1.00 85.75 1180 ASN A CA 1
ATOM 8033 C C . ASN A 1 1180 ? 30.741 -7.138 -94.701 1.00 85.75 1180 ASN A C 1
ATOM 8035 O O . ASN A 1 1180 ? 30.241 -7.468 -93.625 1.00 85.75 1180 ASN A O 1
ATOM 8039 N N . LEU A 1 1181 ? 31.604 -6.128 -94.812 1.00 86.94 1181 LEU A N 1
ATOM 8040 C CA . LEU A 1 1181 ? 32.094 -5.358 -93.665 1.00 86.94 1181 LEU A CA 1
ATOM 8041 C C . LEU A 1 1181 ? 31.066 -4.330 -93.196 1.00 86.94 1181 LEU A C 1
ATOM 8043 O O . LEU A 1 1181 ? 30.910 -4.124 -91.991 1.00 86.94 1181 LEU A O 1
ATOM 8047 N N . PHE A 1 1182 ? 30.345 -3.731 -94.146 1.00 89.00 1182 PHE A N 1
ATOM 8048 C CA . PHE A 1 1182 ? 29.287 -2.760 -93.896 1.00 89.00 1182 PHE A CA 1
ATOM 8049 C C . PHE A 1 1182 ? 28.000 -3.196 -94.593 1.00 89.00 1182 PHE A C 1
ATOM 8051 O O . PHE A 1 1182 ? 27.973 -3.345 -95.807 1.00 89.00 1182 PHE A O 1
ATOM 8058 N N . GLN A 1 1183 ? 26.922 -3.386 -93.837 1.00 87.06 1183 GLN A N 1
ATOM 8059 C CA . GLN A 1 1183 ? 25.648 -3.885 -94.360 1.00 87.06 1183 GLN A CA 1
ATOM 8060 C C . GLN A 1 1183 ? 24.547 -2.846 -94.172 1.00 87.06 1183 GLN A C 1
ATOM 8062 O O . GLN A 1 1183 ? 24.446 -2.239 -93.110 1.00 87.06 1183 GLN A O 1
ATOM 8067 N N . ALA A 1 1184 ? 23.671 -2.677 -95.159 1.00 82.81 1184 ALA A N 1
ATOM 8068 C CA . ALA A 1 1184 ? 22.445 -1.893 -95.026 1.00 82.81 1184 ALA A CA 1
ATOM 8069 C C . ALA A 1 1184 ? 21.234 -2.839 -94.978 1.00 82.81 1184 ALA A C 1
ATOM 8071 O O . ALA A 1 1184 ? 20.646 -3.181 -95.998 1.00 82.81 1184 ALA A O 1
ATOM 8072 N N . SER A 1 1185 ? 20.865 -3.275 -93.775 1.00 78.19 1185 SER A N 1
ATOM 8073 C CA . SER A 1 1185 ? 19.732 -4.169 -93.496 1.00 78.19 1185 SER A CA 1
ATOM 8074 C C . SER A 1 1185 ? 18.446 -3.384 -93.170 1.00 78.19 1185 SER A C 1
ATOM 8076 O O . SER A 1 1185 ? 17.703 -3.758 -92.262 1.00 78.19 1185 SER A O 1
ATOM 8078 N N . GLY A 1 1186 ? 18.203 -2.278 -93.885 1.00 77.31 1186 GLY A N 1
ATOM 8079 C CA . GLY A 1 1186 ? 17.066 -1.364 -93.676 1.00 77.31 1186 GLY A CA 1
ATOM 8080 C C . GLY A 1 1186 ? 17.398 0.133 -93.811 1.00 77.31 1186 GLY A C 1
ATOM 8081 O O . GLY A 1 1186 ? 16.485 0.953 -93.870 1.00 77.31 1186 GLY A O 1
ATOM 8082 N N . GLY A 1 1187 ? 18.687 0.496 -93.884 1.00 80.19 1187 GLY A N 1
ATOM 8083 C CA . GLY A 1 1187 ? 19.187 1.862 -94.112 1.00 80.19 1187 GLY A CA 1
ATOM 8084 C C . GLY A 1 1187 ? 19.887 2.069 -95.466 1.00 80.19 1187 GLY A C 1
ATOM 8085 O O . GLY A 1 1187 ? 19.624 1.350 -96.427 1.00 80.19 1187 GLY A O 1
ATOM 8086 N N . SER A 1 1188 ? 20.784 3.056 -95.567 1.00 85.12 1188 SER A N 1
ATOM 8087 C CA . SER A 1 1188 ? 21.601 3.337 -96.769 1.00 85.12 1188 SER A CA 1
ATOM 8088 C C . SER A 1 1188 ? 23.079 3.563 -96.427 1.00 85.12 1188 SER A C 1
ATOM 8090 O O . SER A 1 1188 ? 23.394 4.074 -95.355 1.00 85.12 1188 SER A O 1
ATOM 8092 N N . LEU A 1 1189 ? 23.987 3.202 -97.340 1.00 85.75 1189 LEU A N 1
ATOM 8093 C CA . LEU A 1 1189 ? 25.423 3.495 -97.240 1.00 85.75 1189 LEU A CA 1
ATOM 8094 C C . LEU A 1 1189 ? 25.744 4.756 -98.055 1.00 85.75 1189 LEU A C 1
ATOM 8096 O O . LEU A 1 1189 ? 25.363 4.842 -99.223 1.00 85.75 1189 LEU A O 1
ATOM 8100 N N . ALA A 1 1190 ? 26.439 5.725 -97.461 1.00 81.31 1190 ALA A N 1
ATOM 8101 C CA . ALA A 1 1190 ? 26.920 6.928 -98.138 1.00 81.31 1190 ALA A CA 1
ATOM 8102 C C . ALA A 1 1190 ? 28.451 6.918 -98.254 1.00 81.31 1190 ALA A C 1
ATOM 8104 O O . ALA A 1 1190 ? 29.144 6.522 -97.322 1.00 81.31 1190 ALA A O 1
ATOM 8105 N N . THR A 1 1191 ? 28.974 7.376 -99.393 1.00 77.19 1191 THR A N 1
ATOM 8106 C CA . THR A 1 1191 ? 30.414 7.405 -99.710 1.00 77.19 1191 THR A CA 1
ATOM 8107 C C . THR A 1 1191 ? 31.156 8.501 -98.945 1.00 77.19 1191 THR A C 1
ATOM 8109 O O . THR A 1 1191 ? 30.564 9.558 -98.712 1.00 77.19 1191 THR A O 1
ATOM 8112 N N . GLY A 1 1192 ? 32.447 8.325 -98.631 1.00 79.94 1192 GLY A N 1
ATOM 8113 C CA . GLY A 1 1192 ? 33.208 9.424 -98.011 1.00 79.94 1192 GLY A CA 1
ATOM 8114 C C . GLY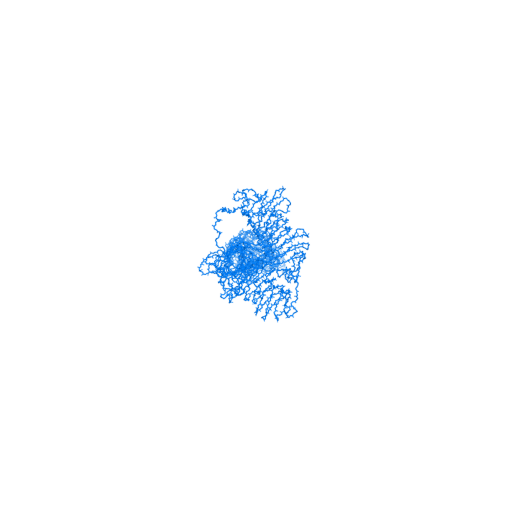 A 1 1192 ? 34.422 9.114 -97.130 1.00 79.94 1192 GLY A C 1
ATOM 8115 O O . GLY A 1 1192 ? 34.847 10.019 -96.409 1.00 79.94 1192 GLY A O 1
ATOM 8116 N N . PHE A 1 1193 ? 35.018 7.912 -97.152 1.00 87.19 1193 PHE A N 1
ATOM 8117 C CA . PHE A 1 1193 ? 36.287 7.729 -96.430 1.00 87.19 1193 PHE A CA 1
ATOM 8118 C C . PHE A 1 1193 ? 37.381 8.645 -97.017 1.00 87.19 1193 PHE A C 1
ATOM 8120 O O . PHE A 1 1193 ? 37.520 8.784 -98.231 1.00 87.19 1193 PHE A O 1
ATOM 8127 N N . SER A 1 1194 ? 38.200 9.256 -96.160 1.00 86.12 1194 SER A N 1
ATOM 8128 C CA . SER A 1 1194 ? 39.388 10.025 -96.551 1.00 86.12 1194 SER A CA 1
ATOM 8129 C C . SER A 1 1194 ? 40.602 9.141 -96.862 1.00 86.12 1194 SER A C 1
ATOM 8131 O O . SER A 1 1194 ? 41.574 9.617 -97.445 1.00 86.12 1194 SER A O 1
ATOM 8133 N N . GLY A 1 1195 ? 40.548 7.853 -96.511 1.00 90.12 1195 GLY A N 1
ATOM 8134 C CA . GLY A 1 1195 ? 41.561 6.854 -96.847 1.00 90.12 1195 GLY A CA 1
ATOM 8135 C C . GLY A 1 1195 ? 41.164 5.458 -96.378 1.00 90.12 1195 GLY A C 1
ATOM 8136 O O . GLY A 1 1195 ? 40.660 5.311 -95.267 1.00 90.12 1195 GLY A O 1
ATOM 8137 N N . VAL A 1 1196 ? 41.419 4.434 -97.193 1.00 91.81 1196 VAL A N 1
ATOM 8138 C CA . VAL A 1 1196 ? 41.214 3.022 -96.831 1.00 91.81 1196 VAL A CA 1
ATOM 8139 C C . VAL A 1 1196 ? 42.549 2.287 -96.923 1.00 91.81 1196 VAL A C 1
ATOM 8141 O O . VAL A 1 1196 ? 43.280 2.446 -97.900 1.00 91.81 1196 VAL A O 1
ATOM 8144 N N . SER A 1 1197 ? 42.882 1.471 -95.928 1.00 92.75 1197 SER A N 1
ATOM 8145 C CA . SER A 1 1197 ? 44.071 0.615 -95.937 1.00 92.75 1197 SER A CA 1
ATOM 8146 C C . SER A 1 1197 ? 43.747 -0.804 -95.486 1.00 92.75 1197 SER A C 1
ATOM 8148 O O . SER A 1 1197 ? 42.851 -1.026 -94.674 1.00 92.75 1197 SER A O 1
ATOM 8150 N N . ILE A 1 1198 ? 44.492 -1.774 -96.009 1.00 90.31 1198 ILE A N 1
ATOM 8151 C CA . ILE A 1 1198 ? 44.600 -3.112 -95.438 1.00 90.31 1198 ILE A CA 1
ATOM 8152 C C . ILE A 1 1198 ? 45.793 -3.112 -94.482 1.00 90.31 1198 ILE A C 1
ATOM 8154 O O . ILE A 1 1198 ? 46.882 -2.647 -94.834 1.00 90.31 1198 ILE A O 1
ATOM 8158 N N . THR A 1 1199 ? 45.580 -3.615 -93.272 1.00 87.75 1199 THR A N 1
ATOM 8159 C CA . THR A 1 1199 ? 46.593 -3.712 -92.217 1.00 87.75 1199 THR A CA 1
ATOM 8160 C C . THR A 1 1199 ? 46.633 -5.125 -91.619 1.00 87.75 1199 THR A C 1
ATOM 8162 O O . THR A 1 1199 ? 45.786 -5.970 -91.919 1.00 87.75 1199 THR A O 1
ATOM 8165 N N . GLY A 1 1200 ? 47.632 -5.410 -90.777 1.00 85.62 1200 GLY A N 1
ATOM 8166 C CA . GLY A 1 1200 ? 47.783 -6.710 -90.117 1.00 85.62 1200 GLY A CA 1
ATOM 8167 C C . GLY A 1 1200 ? 48.630 -7.681 -90.938 1.00 85.62 1200 GLY A C 1
ATOM 8168 O O . GLY A 1 1200 ? 49.773 -7.394 -91.251 1.00 85.62 1200 GLY A O 1
ATOM 8169 N N . SER A 1 1201 ? 48.104 -8.850 -91.290 1.00 83.31 1201 SER A N 1
ATOM 8170 C CA . SER A 1 1201 ? 48.822 -9.852 -92.102 1.00 83.31 1201 SER A CA 1
ATOM 8171 C C . SER A 1 1201 ? 49.115 -9.394 -93.537 1.00 83.31 1201 SER A C 1
ATOM 8173 O O . SER A 1 1201 ? 50.009 -9.924 -94.193 1.00 83.31 1201 SER A O 1
ATOM 8175 N N . TYR A 1 1202 ? 48.371 -8.400 -94.017 1.00 82.38 1202 TYR A N 1
ATOM 8176 C CA . TYR A 1 1202 ? 48.534 -7.788 -95.329 1.00 82.38 1202 TYR A CA 1
ATOM 8177 C C . TYR A 1 1202 ? 48.651 -6.276 -95.114 1.00 82.38 1202 TYR A C 1
ATOM 8179 O O . TYR A 1 1202 ? 47.867 -5.704 -94.362 1.00 82.38 1202 TYR A O 1
ATOM 8187 N N . PHE A 1 1203 ? 49.636 -5.623 -95.732 1.00 85.56 1203 PHE A N 1
ATOM 8188 C CA . PHE A 1 1203 ? 49.864 -4.185 -95.560 1.00 85.56 1203 PHE A CA 1
ATOM 8189 C C . PHE A 1 1203 ? 49.843 -3.478 -96.910 1.00 85.56 1203 PHE A C 1
ATOM 8191 O O . PHE A 1 1203 ? 50.753 -3.652 -97.718 1.00 85.56 1203 PHE A O 1
ATOM 8198 N N . THR A 1 1204 ? 48.807 -2.676 -97.154 1.00 89.50 1204 THR A N 1
ATOM 8199 C CA . THR A 1 1204 ? 48.722 -1.814 -98.338 1.00 89.50 1204 THR A CA 1
ATOM 8200 C C . THR A 1 1204 ? 47.688 -0.706 -98.148 1.00 89.50 1204 THR A C 1
ATOM 8202 O O . THR A 1 1204 ? 46.652 -0.916 -97.523 1.00 89.50 1204 THR A O 1
ATOM 8205 N N . SER A 1 1205 ? 47.944 0.482 -98.690 1.00 91.12 1205 SER A N 1
ATOM 8206 C CA . SER A 1 1205 ? 46.951 1.564 -98.752 1.00 91.12 1205 SER A CA 1
ATOM 8207 C C . SER A 1 1205 ? 46.196 1.473 -100.070 1.00 91.12 1205 SER A C 1
ATOM 8209 O O . SER A 1 1205 ? 46.825 1.386 -101.121 1.00 91.12 1205 SER A O 1
ATOM 8211 N N . LEU A 1 1206 ? 44.867 1.496 -100.051 1.00 92.38 1206 LEU A N 1
ATOM 8212 C CA . LEU A 1 1206 ? 44.074 1.394 -101.271 1.00 92.38 1206 LEU A CA 1
ATOM 8213 C C . LEU A 1 1206 ? 43.947 2.752 -101.960 1.00 92.38 1206 LEU A C 1
ATOM 8215 O O . LEU A 1 1206 ? 43.942 3.800 -101.316 1.00 92.38 1206 LEU A O 1
ATOM 8219 N N . THR A 1 1207 ? 43.825 2.724 -103.283 1.00 92.31 1207 THR A N 1
ATOM 8220 C CA . THR A 1 1207 ? 43.572 3.924 -104.088 1.00 92.31 1207 THR A CA 1
ATOM 8221 C C . THR A 1 1207 ? 42.092 3.995 -104.431 1.00 92.31 1207 THR A C 1
ATOM 8223 O O . THR A 1 1207 ? 41.520 2.992 -104.852 1.00 92.31 1207 THR A O 1
ATOM 8226 N N . ASN A 1 1208 ? 41.478 5.163 -104.248 1.00 91.19 1208 ASN A N 1
ATOM 8227 C CA . ASN A 1 1208 ? 40.063 5.385 -104.531 1.00 91.19 1208 ASN A CA 1
ATOM 8228 C C . ASN A 1 1208 ? 39.829 5.706 -106.009 1.00 91.19 1208 ASN A C 1
ATOM 8230 O O . ASN A 1 1208 ? 40.452 6.615 -106.558 1.00 91.19 1208 ASN A O 1
ATOM 8234 N N . ASN A 1 1209 ? 38.861 5.030 -106.611 1.00 90.94 1209 ASN A N 1
ATOM 8235 C CA . ASN A 1 1209 ? 38.240 5.411 -107.864 1.00 90.94 1209 ASN A CA 1
ATOM 8236 C C . ASN A 1 1209 ? 36.716 5.427 -107.677 1.00 90.94 1209 ASN A C 1
ATOM 8238 O O . ASN A 1 1209 ? 36.066 4.383 -107.710 1.00 90.94 1209 ASN A O 1
ATOM 8242 N N . SER A 1 1210 ? 36.150 6.615 -107.451 1.00 87.88 1210 SER A N 1
ATOM 8243 C CA . SER A 1 1210 ? 34.698 6.835 -107.327 1.00 87.88 1210 SER A CA 1
ATOM 8244 C C . SER A 1 1210 ? 33.985 5.926 -106.307 1.00 87.88 1210 SER A C 1
ATOM 8246 O O . SER A 1 1210 ? 32.900 5.416 -106.577 1.00 87.88 1210 SER A O 1
ATOM 8248 N N . GLY A 1 1211 ? 34.582 5.724 -105.128 1.00 84.88 1211 GLY A N 1
ATOM 8249 C CA . GLY A 1 1211 ? 34.018 4.901 -104.049 1.00 84.88 1211 GLY A CA 1
ATOM 8250 C C . GLY A 1 1211 ? 34.399 3.419 -104.130 1.00 84.88 1211 GLY A C 1
ATOM 8251 O O . GLY A 1 1211 ? 33.961 2.627 -103.296 1.00 84.88 1211 GLY A O 1
ATOM 8252 N N . VAL A 1 1212 ? 35.228 3.034 -105.104 1.00 91.69 1212 VAL A N 1
ATOM 8253 C CA . VAL A 1 1212 ? 35.857 1.713 -105.185 1.00 91.69 1212 VAL A CA 1
ATOM 8254 C C . VAL A 1 1212 ? 37.339 1.865 -104.865 1.00 91.69 1212 VAL A C 1
ATOM 8256 O O . VAL A 1 1212 ? 38.081 2.532 -105.581 1.00 91.69 1212 VAL A O 1
ATOM 8259 N N . TRP A 1 1213 ? 37.776 1.247 -103.777 1.00 92.88 1213 TRP A N 1
ATOM 8260 C CA . TRP A 1 1213 ? 39.144 1.284 -103.286 1.00 92.88 1213 TRP A CA 1
ATOM 8261 C C . TRP A 1 1213 ? 39.868 0.006 -103.687 1.00 92.88 1213 TRP A C 1
ATOM 8263 O O . TRP A 1 1213 ? 39.413 -1.085 -103.343 1.00 92.88 1213 TRP A O 1
ATOM 8273 N N . THR A 1 1214 ? 41.003 0.120 -104.379 1.00 92.88 1214 THR A N 1
ATOM 8274 C CA . THR A 1 1214 ? 41.773 -1.044 -104.849 1.00 92.88 1214 THR A CA 1
ATOM 8275 C C . THR A 1 1214 ? 43.264 -0.925 -104.563 1.00 92.88 1214 THR A C 1
ATOM 8277 O O . THR A 1 1214 ? 43.833 0.157 -104.721 1.00 92.88 1214 THR A O 1
ATOM 8280 N N . ASN A 1 1215 ? 43.912 -2.032 -104.196 1.00 93.44 1215 ASN A N 1
ATOM 8281 C CA . ASN A 1 1215 ? 45.362 -2.227 -104.328 1.00 93.44 1215 ASN A CA 1
ATOM 8282 C C . ASN A 1 1215 ? 45.699 -3.727 -104.281 1.00 93.44 1215 ASN A C 1
ATOM 8284 O O . ASN A 1 1215 ? 44.879 -4.558 -103.890 1.00 93.44 1215 ASN A O 1
ATOM 8288 N N . SER A 1 1216 ? 46.919 -4.064 -104.666 1.00 87.75 1216 SER A N 1
ATOM 8289 C CA . SER A 1 1216 ? 47.469 -5.410 -104.679 1.00 87.75 1216 SER A CA 1
ATOM 8290 C C . SER A 1 1216 ? 48.498 -5.567 -103.557 1.00 87.75 1216 SER A C 1
ATOM 8292 O O . SER A 1 1216 ? 49.321 -4.678 -103.336 1.00 87.75 1216 SER A O 1
ATOM 8294 N N . ALA A 1 1217 ? 48.489 -6.695 -102.851 1.00 86.88 1217 ALA A N 1
ATOM 8295 C CA . ALA A 1 1217 ? 49.520 -7.049 -101.873 1.00 86.88 1217 ALA A CA 1
ATOM 8296 C C . ALA A 1 1217 ? 49.620 -8.571 -101.716 1.00 86.88 1217 ALA A C 1
ATOM 8298 O O . ALA A 1 1217 ? 48.611 -9.269 -101.774 1.00 86.88 1217 ALA A O 1
ATOM 8299 N N . SER A 1 1218 ? 50.836 -9.090 -101.515 1.00 84.75 1218 SER A N 1
ATOM 8300 C CA . SER A 1 1218 ? 51.095 -10.519 -101.258 1.00 84.75 1218 SER A CA 1
ATOM 8301 C C . SER A 1 1218 ? 50.445 -11.490 -102.265 1.00 84.75 1218 SER A C 1
ATOM 8303 O O . SER A 1 1218 ? 49.962 -12.548 -101.875 1.00 84.75 1218 SER A O 1
ATOM 8305 N N . GLY A 1 1219 ? 50.407 -11.133 -103.557 1.00 84.44 1219 GLY A N 1
ATOM 8306 C CA . GLY A 1 1219 ? 49.815 -11.970 -104.616 1.00 84.44 1219 GLY A CA 1
ATOM 8307 C C . GLY A 1 1219 ? 48.286 -11.891 -104.738 1.00 84.44 1219 GLY A C 1
ATOM 8308 O O . GLY A 1 1219 ? 47.696 -12.635 -105.518 1.00 84.44 1219 GLY A O 1
ATOM 8309 N N . LEU A 1 1220 ? 47.637 -10.983 -104.005 1.00 88.31 1220 LEU A N 1
ATOM 8310 C CA . LEU A 1 1220 ? 46.185 -10.810 -103.976 1.00 88.31 1220 LEU A CA 1
ATOM 8311 C C . LEU A 1 1220 ? 45.794 -9.376 -104.352 1.00 88.31 1220 LEU A C 1
ATOM 8313 O O . LEU A 1 1220 ? 46.484 -8.420 -104.004 1.00 88.31 1220 LEU A O 1
ATOM 8317 N N . ASN A 1 1221 ? 44.661 -9.228 -105.030 1.00 90.50 1221 ASN A N 1
ATOM 8318 C CA . ASN A 1 1221 ? 43.988 -7.962 -105.293 1.00 90.50 1221 ASN A CA 1
ATOM 8319 C C . ASN A 1 1221 ? 42.881 -7.751 -104.264 1.00 90.50 1221 ASN A C 1
ATOM 8321 O O . ASN A 1 1221 ? 41.958 -8.561 -104.174 1.00 90.50 1221 ASN A O 1
ATOM 8325 N N . PHE A 1 1222 ? 42.942 -6.635 -103.546 1.00 91.94 1222 PHE A N 1
ATOM 8326 C CA . PHE A 1 1222 ? 41.924 -6.202 -102.597 1.00 91.94 1222 PHE A CA 1
ATOM 8327 C C . PHE A 1 1222 ? 41.071 -5.117 -103.246 1.00 91.94 1222 PHE A C 1
ATOM 8329 O O . PHE A 1 1222 ? 41.607 -4.114 -103.713 1.00 91.94 1222 PHE A O 1
ATOM 8336 N N . THR A 1 1223 ? 39.752 -5.311 -103.271 1.00 93.25 1223 THR A N 1
ATOM 8337 C CA . THR A 1 1223 ? 38.782 -4.337 -103.789 1.00 93.25 1223 THR A CA 1
ATOM 8338 C C . THR A 1 1223 ? 37.677 -4.118 -102.766 1.00 93.25 1223 THR A C 1
ATOM 8340 O O . THR A 1 1223 ? 36.835 -4.992 -102.561 1.00 93.25 1223 THR A O 1
ATOM 8343 N N . PHE A 1 1224 ? 37.673 -2.955 -102.122 1.00 92.12 1224 PHE A N 1
ATOM 8344 C CA . PHE A 1 1224 ? 36.617 -2.525 -101.211 1.00 92.12 1224 PHE A CA 1
ATOM 8345 C C . PHE A 1 1224 ? 35.680 -1.547 -101.919 1.00 92.12 1224 PHE A C 1
ATOM 8347 O O . PHE A 1 1224 ? 36.132 -0.555 -102.481 1.00 92.12 1224 PHE A O 1
ATOM 8354 N N . THR A 1 1225 ? 34.377 -1.813 -101.899 1.00 91.38 1225 THR A N 1
ATOM 8355 C CA . THR A 1 1225 ? 33.374 -0.956 -102.547 1.00 91.38 1225 THR A CA 1
ATOM 8356 C C . THR A 1 1225 ? 32.498 -0.293 -101.494 1.00 91.38 1225 THR A C 1
ATOM 8358 O O . THR A 1 1225 ? 31.784 -0.978 -100.768 1.00 91.38 1225 THR A O 1
ATOM 8361 N N . GLU A 1 1226 ? 32.513 1.038 -101.422 1.00 88.81 1226 GLU A N 1
ATOM 8362 C CA . GLU A 1 1226 ? 31.755 1.799 -100.421 1.00 88.81 1226 GLU A CA 1
ATOM 8363 C C . GLU A 1 1226 ? 30.238 1.622 -100.576 1.00 88.81 1226 GLU A C 1
ATOM 8365 O O . GLU A 1 1226 ? 29.535 1.467 -99.583 1.00 88.81 1226 GLU A O 1
ATOM 8370 N N . SER A 1 1227 ? 29.722 1.589 -101.810 1.00 84.44 1227 SER A N 1
ATOM 8371 C CA . SER A 1 1227 ? 28.276 1.482 -102.070 1.00 84.44 1227 SER A CA 1
ATOM 8372 C C . SER A 1 1227 ? 27.668 0.141 -101.656 1.00 84.44 1227 SER A C 1
ATOM 8374 O O . SER A 1 1227 ? 26.467 0.068 -101.402 1.00 84.44 1227 SER A O 1
ATOM 8376 N N . THR A 1 1228 ? 28.482 -0.914 -101.578 1.00 85.94 1228 THR A N 1
ATOM 8377 C CA . THR A 1 1228 ? 28.054 -2.250 -101.141 1.00 85.94 1228 THR A CA 1
ATOM 8378 C C . THR A 1 1228 ? 28.583 -2.615 -99.759 1.00 85.94 1228 THR A C 1
ATOM 8380 O O . THR A 1 1228 ? 28.060 -3.541 -99.153 1.00 85.94 1228 THR A O 1
ATOM 8383 N N . GLY A 1 1229 ? 29.616 -1.919 -99.271 1.00 87.50 1229 GLY A N 1
ATOM 8384 C CA . GLY A 1 1229 ? 30.298 -2.225 -98.015 1.00 87.50 1229 GLY A CA 1
ATOM 8385 C C . GLY A 1 1229 ? 31.120 -3.517 -98.037 1.00 87.50 1229 GLY A C 1
ATOM 8386 O O . GLY A 1 1229 ? 31.561 -3.989 -96.984 1.00 87.50 1229 GLY A O 1
ATOM 8387 N N . VAL A 1 1230 ? 31.337 -4.097 -99.221 1.00 88.62 1230 VAL A N 1
ATOM 8388 C CA . VAL A 1 1230 ? 31.992 -5.397 -99.402 1.00 88.62 1230 VAL A CA 1
ATOM 8389 C C . VAL A 1 1230 ? 33.472 -5.217 -99.734 1.00 88.62 1230 VAL A C 1
ATOM 8391 O O . VAL A 1 1230 ? 33.831 -4.453 -100.632 1.00 88.62 1230 VAL A O 1
ATOM 8394 N N . LEU A 1 1231 ? 34.334 -5.974 -99.049 1.00 89.25 1231 LEU A N 1
ATOM 8395 C CA . LEU A 1 1231 ? 35.716 -6.225 -99.455 1.00 89.25 1231 LEU A CA 1
ATOM 8396 C C . LEU A 1 1231 ? 35.780 -7.551 -100.215 1.00 89.25 1231 LEU A C 1
ATOM 8398 O O . LEU A 1 1231 ? 35.512 -8.604 -99.645 1.00 89.25 1231 LEU A O 1
ATOM 8402 N N . SER A 1 1232 ? 36.182 -7.503 -101.478 1.00 89.25 1232 SER A N 1
ATOM 8403 C CA . SER A 1 1232 ? 36.463 -8.680 -102.299 1.00 89.25 1232 SER A CA 1
ATOM 8404 C C . SER A 1 1232 ? 37.969 -8.872 -102.463 1.00 89.25 1232 SER A C 1
ATOM 8406 O O . SER A 1 1232 ? 38.722 -7.903 -102.599 1.00 89.25 1232 SER A O 1
ATOM 8408 N N . VAL A 1 1233 ? 38.404 -10.129 -102.424 1.00 88.19 1233 VAL A N 1
ATOM 8409 C CA . VAL A 1 1233 ? 39.802 -10.533 -102.574 1.00 88.19 1233 VAL A CA 1
ATOM 8410 C C . VAL A 1 1233 ? 39.895 -11.500 -103.747 1.00 88.19 1233 VAL A C 1
ATOM 8412 O O . VAL A 1 1233 ? 39.179 -12.495 -103.792 1.00 88.19 1233 VAL A O 1
ATOM 8415 N N . SER A 1 1234 ? 40.770 -11.214 -104.709 1.00 87.31 1234 SER A N 1
ATOM 8416 C CA . SER A 1 1234 ? 41.011 -12.088 -105.865 1.00 87.31 1234 SER A CA 1
ATOM 8417 C C . SER A 1 1234 ? 42.495 -12.399 -106.018 1.00 87.31 1234 SER A C 1
ATOM 8419 O O . SER A 1 1234 ? 43.339 -11.563 -105.704 1.00 87.31 1234 SER A O 1
ATOM 8421 N N . ALA A 1 1235 ? 42.833 -13.601 -106.482 1.00 83.31 1235 ALA A N 1
ATOM 8422 C CA . ALA A 1 1235 ? 44.220 -13.950 -106.771 1.00 83.31 1235 ALA A CA 1
ATOM 8423 C C . ALA A 1 1235 ? 44.740 -13.122 -107.954 1.00 83.31 1235 ALA A C 1
ATOM 8425 O O . ALA A 1 1235 ? 44.045 -12.954 -108.959 1.00 83.31 1235 ALA A O 1
ATOM 8426 N N . ILE A 1 1236 ? 45.974 -12.629 -107.860 1.00 80.62 1236 ILE A N 1
ATOM 8427 C CA . ILE A 1 1236 ? 46.687 -12.104 -109.025 1.00 80.62 1236 ILE A CA 1
ATOM 8428 C C . ILE A 1 1236 ? 47.176 -13.327 -109.799 1.00 80.62 1236 ILE A C 1
ATOM 8430 O O . ILE A 1 1236 ? 47.942 -14.111 -109.237 1.00 80.62 1236 ILE A O 1
ATOM 8434 N N . PRO A 1 1237 ? 46.749 -13.535 -111.056 1.00 65.12 1237 PRO A N 1
ATOM 8435 C CA . PRO A 1 1237 ? 47.202 -14.692 -111.810 1.00 65.12 1237 PRO A CA 1
ATOM 8436 C C . PRO A 1 1237 ? 48.730 -14.666 -111.909 1.00 65.12 1237 PRO A C 1
ATOM 8438 O O . PRO A 1 1237 ? 49.301 -13.668 -112.354 1.00 65.12 1237 PRO A O 1
ATOM 8441 N N . GLU A 1 1238 ? 49.382 -15.757 -111.494 1.00 58.56 1238 GLU A N 1
ATOM 8442 C CA . GLU A 1 1238 ? 50.827 -15.957 -111.654 1.00 58.56 1238 GLU A CA 1
ATOM 8443 C C . GLU A 1 1238 ? 51.232 -15.619 -113.104 1.00 58.56 1238 GLU A C 1
ATOM 8445 O O . GLU A 1 1238 ? 50.479 -15.959 -114.027 1.00 58.56 1238 GLU A O 1
ATOM 8450 N N . PRO A 1 1239 ? 52.408 -15.013 -113.365 1.00 59.94 1239 PRO A N 1
ATOM 8451 C CA . PRO A 1 1239 ? 52.877 -14.743 -114.727 1.00 59.94 1239 PRO A CA 1
ATOM 8452 C C . PRO A 1 1239 ? 52.856 -15.989 -115.626 1.00 59.94 1239 PRO A C 1
ATOM 8454 O O . PRO A 1 1239 ? 52.670 -15.872 -116.835 1.00 59.94 1239 PRO A O 1
ATOM 8457 N N . SER A 1 1240 ? 52.968 -17.189 -115.042 1.00 59.12 1240 SER A N 1
ATOM 8458 C CA . SER A 1 1240 ? 52.813 -18.472 -115.735 1.00 59.12 1240 SER A CA 1
ATOM 8459 C C . SER A 1 1240 ? 51.399 -18.704 -116.287 1.00 59.12 1240 SER A C 1
ATOM 8461 O O . SER A 1 1240 ? 51.263 -19.329 -117.330 1.00 59.12 1240 SER A O 1
ATOM 8463 N N . THR A 1 1241 ? 50.351 -18.146 -115.679 1.00 55.41 1241 THR A N 1
ATOM 8464 C CA . THR A 1 1241 ? 48.960 -18.212 -116.167 1.00 55.41 1241 THR A CA 1
ATOM 8465 C C . THR A 1 1241 ? 48.777 -17.346 -117.414 1.00 55.41 1241 THR A C 1
ATOM 8467 O O . THR A 1 1241 ? 48.182 -17.788 -118.397 1.00 55.41 1241 THR A O 1
ATOM 8470 N N . TYR A 1 1242 ? 49.371 -16.146 -117.427 1.00 55.59 1242 TYR A N 1
ATOM 8471 C CA . TYR A 1 1242 ? 49.436 -15.307 -118.629 1.00 55.59 1242 TYR A CA 1
ATOM 8472 C C . TYR A 1 1242 ? 50.381 -15.890 -119.688 1.00 55.59 1242 TYR A C 1
ATOM 8474 O O . TYR A 1 1242 ? 50.090 -15.780 -120.875 1.00 55.59 1242 TYR A O 1
ATOM 8482 N N . ALA A 1 1243 ? 51.463 -16.570 -119.292 1.00 56.31 1243 ALA A N 1
ATOM 8483 C CA . ALA A 1 1243 ? 52.372 -17.259 -120.208 1.00 56.31 1243 ALA A CA 1
ATOM 8484 C C . ALA A 1 1243 ? 51.760 -18.536 -120.809 1.00 56.31 1243 ALA A C 1
ATOM 8486 O O . ALA A 1 1243 ? 52.030 -18.847 -121.965 1.00 56.31 1243 ALA A O 1
ATOM 8487 N N . VAL A 1 1244 ? 50.896 -19.250 -120.081 1.00 56.84 1244 VAL A N 1
ATOM 8488 C CA . VAL A 1 1244 ? 50.114 -20.381 -120.602 1.00 56.84 1244 VAL A CA 1
ATOM 8489 C C . VAL A 1 1244 ? 48.986 -19.875 -121.503 1.00 56.84 1244 VAL A C 1
ATOM 8491 O O . VAL A 1 1244 ? 48.779 -20.448 -122.565 1.00 56.84 1244 VAL A O 1
ATOM 8494 N N . LEU A 1 1245 ? 48.323 -18.760 -121.179 1.00 51.91 1245 LEU A N 1
ATOM 8495 C CA . LEU A 1 1245 ? 47.321 -18.149 -122.063 1.00 51.91 1245 LEU A CA 1
ATOM 8496 C C . LEU A 1 1245 ? 47.956 -17.573 -123.347 1.00 51.91 1245 LEU A C 1
ATOM 8498 O O . LEU A 1 1245 ? 47.444 -17.802 -124.442 1.00 51.91 1245 LEU A O 1
ATOM 8502 N N . ALA A 1 1246 ? 49.118 -16.920 -123.248 1.00 57.47 1246 ALA A N 1
ATOM 8503 C CA . ALA A 1 1246 ? 49.912 -16.481 -124.399 1.00 57.47 1246 ALA A CA 1
ATOM 8504 C C . ALA A 1 1246 ? 50.515 -17.667 -125.178 1.00 57.47 1246 ALA A C 1
ATOM 8506 O O . ALA A 1 1246 ? 50.567 -17.637 -126.407 1.00 57.47 1246 ALA A O 1
ATOM 8507 N N . GLY A 1 1247 ? 50.903 -18.743 -124.487 1.00 59.22 1247 GLY A N 1
ATOM 8508 C CA . GLY A 1 1247 ? 51.386 -19.993 -125.074 1.00 59.22 1247 GLY A CA 1
ATOM 8509 C C . GLY A 1 1247 ? 50.300 -20.763 -125.830 1.00 59.22 1247 GLY A C 1
ATOM 8510 O O . GLY A 1 1247 ? 50.561 -21.275 -126.914 1.00 59.22 1247 GLY A O 1
ATOM 8511 N N . VAL A 1 1248 ? 49.062 -20.781 -125.330 1.00 61.75 1248 VAL A N 1
ATOM 8512 C CA . VAL A 1 1248 ? 47.894 -21.368 -126.010 1.00 61.75 1248 VAL A CA 1
ATOM 8513 C C . VAL A 1 1248 ? 47.487 -20.528 -127.228 1.00 61.75 1248 VAL A C 1
ATOM 8515 O O . VAL A 1 1248 ? 47.193 -21.091 -128.282 1.00 61.75 1248 VAL A O 1
ATOM 8518 N N . ILE A 1 1249 ? 47.563 -19.193 -127.150 1.00 60.62 1249 ILE A N 1
ATOM 8519 C CA . ILE A 1 1249 ? 47.338 -18.303 -128.305 1.00 60.62 1249 ILE A CA 1
ATOM 8520 C C . ILE A 1 1249 ? 48.437 -18.485 -129.374 1.00 60.62 1249 ILE A C 1
ATOM 8522 O O . ILE A 1 1249 ? 48.130 -18.539 -130.567 1.00 60.62 1249 ILE A O 1
ATOM 8526 N N . ALA A 1 1250 ? 49.699 -18.687 -128.978 1.00 57.50 1250 ALA A N 1
ATOM 8527 C CA . ALA A 1 1250 ? 50.802 -18.982 -129.898 1.00 57.50 1250 ALA A CA 1
ATOM 8528 C C . ALA A 1 1250 ? 50.700 -20.384 -130.542 1.00 57.50 1250 ALA A C 1
ATOM 8530 O O . ALA A 1 1250 ? 51.013 -20.544 -131.726 1.00 57.50 1250 ALA A O 1
ATOM 8531 N N . LEU A 1 1251 ? 50.198 -21.392 -129.816 1.00 57.88 1251 LEU A N 1
ATOM 8532 C CA . LEU A 1 1251 ? 49.987 -22.750 -130.337 1.00 57.88 1251 LEU A CA 1
ATOM 8533 C C . LEU A 1 1251 ? 48.811 -22.818 -131.332 1.00 57.88 1251 LEU A C 1
ATOM 8535 O O . LEU A 1 1251 ? 48.888 -23.539 -132.328 1.00 57.88 1251 LEU A O 1
ATOM 8539 N N . MET A 1 1252 ? 47.761 -22.010 -131.130 1.00 59.59 1252 MET A N 1
ATOM 8540 C CA . MET A 1 1252 ? 46.678 -21.840 -132.111 1.00 59.59 1252 MET A CA 1
ATOM 8541 C C . MET A 1 1252 ? 47.133 -21.068 -133.362 1.00 59.59 1252 MET A C 1
ATOM 8543 O O . MET A 1 1252 ? 46.710 -21.399 -134.471 1.00 59.59 1252 MET A O 1
ATOM 8547 N N . GLY A 1 1253 ? 48.058 -20.111 -133.221 1.00 58.28 1253 GLY A N 1
ATOM 8548 C CA . GLY A 1 1253 ? 48.684 -19.412 -134.351 1.00 58.28 1253 GLY A CA 1
ATOM 8549 C C . GLY A 1 1253 ? 49.549 -20.323 -135.238 1.00 58.28 1253 GLY A C 1
ATOM 8550 O O . GLY A 1 1253 ? 49.463 -20.260 -136.466 1.00 58.28 1253 GLY A O 1
ATOM 8551 N N . ALA A 1 1254 ? 50.326 -21.237 -134.646 1.00 57.69 1254 ALA A N 1
ATOM 8552 C CA . ALA A 1 1254 ? 51.169 -22.183 -135.389 1.00 57.69 1254 ALA A CA 1
ATOM 8553 C C . ALA A 1 1254 ? 50.366 -23.270 -136.142 1.00 57.69 1254 ALA A C 1
ATOM 8555 O O . ALA A 1 1254 ? 50.802 -23.756 -137.190 1.00 57.69 1254 ALA A O 1
ATOM 8556 N N . GLY A 1 1255 ? 49.163 -23.615 -135.663 1.00 56.88 1255 GLY A N 1
ATOM 8557 C CA . GLY A 1 1255 ? 48.251 -24.553 -136.331 1.00 56.88 1255 GLY A CA 1
ATOM 8558 C C . GLY A 1 1255 ? 47.669 -24.037 -137.656 1.00 56.88 1255 GLY A C 1
ATOM 8559 O O . GLY A 1 1255 ? 47.365 -24.832 -138.546 1.00 56.88 1255 GLY A O 1
ATOM 8560 N N . ILE A 1 1256 ? 47.571 -22.715 -137.834 1.00 57.91 1256 ILE A N 1
ATOM 8561 C CA . ILE A 1 1256 ? 47.034 -22.091 -139.056 1.00 57.91 1256 ILE A CA 1
ATOM 8562 C C . ILE A 1 1256 ? 48.107 -21.988 -140.158 1.00 57.91 1256 ILE A C 1
ATOM 8564 O O . ILE A 1 1256 ? 47.782 -22.092 -141.341 1.00 57.91 1256 ILE A O 1
ATOM 8568 N N . TYR A 1 1257 ? 49.397 -21.901 -139.807 1.00 53.06 1257 TYR A N 1
ATOM 8569 C CA . TYR A 1 1257 ? 50.481 -21.801 -140.797 1.00 53.06 1257 TYR A CA 1
ATOM 8570 C C . TYR A 1 1257 ? 50.776 -23.133 -141.520 1.00 53.06 1257 TYR A C 1
ATOM 8572 O O . TYR A 1 1257 ? 51.111 -23.134 -142.703 1.00 53.06 1257 TYR A O 1
ATOM 8580 N N . ARG A 1 1258 ? 50.554 -24.294 -140.879 1.00 54.12 1258 ARG A N 1
ATOM 8581 C CA . ARG A 1 1258 ? 50.735 -25.618 -141.522 1.00 54.12 1258 ARG A CA 1
ATOM 8582 C C . ARG A 1 1258 ? 49.617 -26.032 -142.492 1.00 54.12 1258 ARG A C 1
ATOM 8584 O O . ARG A 1 1258 ? 49.804 -26.995 -143.226 1.00 54.12 1258 ARG A O 1
ATOM 8591 N N . ARG A 1 1259 ? 48.487 -25.314 -142.557 1.00 54.47 1259 ARG A N 1
ATOM 8592 C CA . ARG A 1 1259 ? 47.390 -25.600 -143.511 1.00 54.47 1259 ARG A CA 1
ATOM 8593 C C . ARG A 1 1259 ? 47.430 -24.781 -144.811 1.00 54.47 1259 ARG A C 1
ATOM 8595 O O . ARG A 1 1259 ? 46.547 -24.959 -145.641 1.00 54.47 1259 ARG A O 1
ATOM 8602 N N . ARG A 1 1260 ? 48.446 -23.932 -145.030 1.00 51.69 1260 ARG A N 1
ATOM 8603 C CA . ARG A 1 1260 ? 48.606 -23.149 -146.277 1.00 51.69 1260 ARG A CA 1
ATOM 8604 C C . ARG A 1 1260 ? 49.807 -23.528 -147.162 1.00 51.69 1260 ARG A C 1
ATOM 8606 O O . ARG A 1 1260 ? 49.983 -22.888 -148.185 1.00 51.69 1260 ARG A O 1
ATOM 8613 N N . SER A 1 1261 ? 50.575 -24.581 -146.848 1.00 52.06 1261 SER A N 1
ATOM 8614 C CA . SER A 1 1261 ? 51.702 -25.044 -147.693 1.00 52.06 1261 SER A CA 1
ATOM 8615 C C . SER A 1 1261 ? 51.456 -26.365 -148.451 1.00 52.06 1261 SER A C 1
ATOM 8617 O O . SER A 1 1261 ? 52.401 -27.094 -148.740 1.00 52.06 1261 SER A O 1
ATOM 8619 N N . GLN A 1 1262 ? 50.199 -26.695 -148.767 1.00 49.97 1262 GLN A N 1
ATOM 8620 C CA . GLN A 1 1262 ? 49.844 -27.716 -149.766 1.00 49.97 1262 GLN A CA 1
ATOM 8621 C C . GLN A 1 1262 ? 48.665 -27.225 -150.622 1.00 49.97 1262 GLN A C 1
ATOM 8623 O O . GLN A 1 1262 ? 47.532 -27.657 -150.444 1.00 49.97 1262 GLN A O 1
ATOM 8628 N N . ALA A 1 1263 ? 48.948 -26.263 -151.502 1.00 44.78 1263 ALA A N 1
ATOM 8629 C CA . ALA A 1 1263 ? 48.329 -26.069 -152.817 1.00 44.78 1263 ALA A CA 1
ATOM 8630 C C . ALA A 1 1263 ? 49.124 -24.961 -153.542 1.00 44.78 1263 ALA A C 1
ATOM 8632 O O . ALA A 1 1263 ? 48.925 -23.780 -153.262 1.00 44.78 1263 ALA A O 1
ATOM 8633 N N . VAL A 1 1264 ? 49.985 -25.423 -154.462 1.00 38.69 1264 VAL A N 1
ATOM 8634 C CA . VAL A 1 1264 ? 51.049 -24.760 -155.257 1.00 38.69 1264 VAL A CA 1
ATOM 8635 C C . VAL A 1 1264 ? 52.361 -24.505 -154.523 1.00 38.69 1264 VAL A C 1
ATOM 8637 O O . VAL A 1 1264 ? 52.418 -23.610 -153.653 1.00 38.69 1264 VAL A O 1
#

Secondary structure (DSSP, 8-state):
------------SS-SS--S-----------EEEB-PPTTEETT-GGGBTTSS---TTPEEEE---TT--S-EEEE--S-EEEEEEEE--SS-EEEE---TT--EEEEEEEEEEEE-SS-EEES-SSTT--EEEEESS-EEEEE-TT-EEE-S-EE-TTS---EEEESSSEEEE-SB----S-EEE-SSEEEESSB--TTPPEEESS-EEEE--SSTT-EEE-SEEEE-SEEEEEEE-STT-EEE--EEEEPTTEEEEEEESSSEEE-SSPPPTTSBS-TTEEE--GGG-EEEE--SSSBPEEE--EE--STTB-TT-EEEEEEEEE-TT-B--S-EEEEEEEE-SSSEEEE-TT--EEESEEEE-SSS-EEEE-SSEEEE-TTSEEEEEEESS-EEE-SEEE-BTTB--EEEEEEEE--EEEE-S-----S-EEE-SEEEEE-SGGGTGGG-GGG-STTTEEE-TTEEEEEEBSSTTSBPHHHHHHHHHHHHS-TT--SB-TT-EEEEE-TT-TTSEEEE-S------STT----EEEEESSSEEEE-S-----S-EEE-SEEEEEESGGGS-TT--EEE-TTEEEEEE-SS-EEE--S-EEEPTT-EEEEE---SS--SSEEEEEEEEEEE-TT-EEEEE--SSEEEEEEEEEE-SS-EEEEEPTT-EEEEEEEEE-S-TTEEEEE-SSSEEEE-S-EEE-TT-S-EEEEE--SSEEEE-S--B--EEE-SS----------SSEEEE-SS-B--EEESS--EE---S-----S-----EE-S--SS--EE---SSS-EEE--SS-EEE-S-EEE--SS-EEE-SS-EEE-SSS--EEEE-SSSEEEE-S-EEE--TT-----EEEESSSEEEE-S----SS-EEESSEEEEESSTTTT-SS-EEE--SSSS--EEEEE-SSS-EE-S-EEE-SS--SPEEEEE--SSS-EEEE-S-EEESS-EEEEE-PSTT---EEEE-SPEEESS-EEEE---SSTT-EEEE--TT-EE-S-EEE-TT-EEEE-TTSS-TT-EEEE-TT-EEE-TTS-EEESEEEESSEEE--SSTT-EEEE--SSEEEE-SEEESS-EEEE-SSSEEEE-S-----S-EEE-SSEEEESS-EEE-SEEEEEE---SSTTSS--EEEESSSEEEE-SEEEEEESS----S--EEE-EEESSSEEE---SEEEEEETS-EEPEEETTEEEEEETTEEEEEETTTTEEEEEEPPPHHHHHHHHHHHHHHHHHHHTTSSS--

Radius of gyration: 57.63 Å; Cα contacts (8 Å, |Δi|>4): 4283; chains: 1; bounding box: 98×62×243 Å

Foldseek 3Di:
DDDDDDDDDDDDDDPDPPPDPPPCPPLPQAAEKEQQDAAQEEQQQLVRIPVSHHDDQRHAYEYEHDPDDDAEREYADAAAHHYQEYEDAYLAAYEDKHPDADDAYEYEYHAHAYEYHNAAYEYYDPDPRTHYEYEYPAAHEYAYEANEYEYQEEYAPPAPQHEYAYHHQYEYEYQYEYEHQHEYEDQHHEYEYQYEYDLNYAYEYNAYEYEYDHPDFLEEYHHCAYEQHAAAYEYEYEEQNYEYEREHYDYDANGAYEYEYPHYFYAYAYDAPPAFAVAQRYWYDAALQIAGWGDHRGDGIDGDDFDACDDQEENVSQDDQDGAYEYEARYAYPAAHHHAEYEYRYAAHEYENVAHEYEYQEYEYSYNEAYHYADPYAYEYGPVLEYEYYYHQYEYEDAHAYEYDPVDAGEYHYYYPRGEEYEFAYQYQHQAAYGYNAYEYEDAACSRPNHVPLVSLALRRAAAGANYEYEFEEQADRGDALVSLQSNCCRQAPDQAGRNYFPNYEYEYADARHDPLEHENQAEAAWHHHDRTGAYEYEYHHAGEYEQNYQYAHQEEHEDAYHEYEYAALRSDHLNYEYEYEAHYEYEYEHQAQYENRNQEYEYDAQHEYEYEHDYPDQDAQGEYEHRYEYEYEANYEYEYEDQNRYEYEYEEYEYEHHEYEYEYEANYEYEYEEYEYDDDAHYEYEYAYAYEYAYAYEHDYPPPYQFYAYEYHYQEEYEYHDAYERDGNHPDDDDDDRDPPNHHYAYHYDPAYENDDPDLEAYEDDPPDDYDDDDYAYADDDADNYPDAHEYEDQYPEEEEREHPDEYEDAAAHEYAYQAAYEDYLEEYEDAYLEAHEYEYAHQYEYEDNEEYEYDHPPPHQYAHEYHHAYEYEQAYLYAGANWYEWQAHEYEYQDLCSRHAYAYEFNPDLEQHATEYEYQHQEHENAHAYEDDPRYNHAYEYEYAHAAQGEYEYAHEYEPQAAYEYEDAYDAPRLYEYHYNHAYAYEYEYEYHHLYPELSYEYEQEHLNHHYQEEYEYDNSYEYEYAENSEELNYEYEYEQNYEYEPPQAAYHYQAYAYAHEYEYHQDLVHEHERAHQEEYEYQYEYAHAYEYEYHHQHEYEHAHDYHHQHAYEFAWHEYEYNEEDERHYEYEWEQEPDDDADDIGGAYEYCAYEYHYYEEYEYEYQDDDDDFFHKDQRYYYNHYFFDAYYPWYFYHHNWGDTFDDDPQWTWDDTPQWIWIAHRRRSMIHIGGNPDVVVVVVVVVVVVVVVVVVVVVPPPDD

Mean predicted aligned error: 19.02 Å